Protein AF-0000000073196975 (afdb_homodimer)

Organism: Anisakis simplex (NCBI:txid6269)

Solvent-accessible surface area (backbone atoms only — not comparable to full-atom values): 43500 Å² total; per-residue (Å²): 131,80,66,83,72,74,74,55,47,66,49,42,42,70,57,38,48,50,53,36,45,74,65,70,37,53,51,63,57,66,35,77,23,70,48,46,67,46,37,28,50,37,41,58,69,67,43,86,56,43,31,31,42,34,58,42,48,89,51,58,53,39,58,78,13,33,28,81,75,57,47,76,27,36,49,42,80,32,64,43,42,67,49,44,21,55,57,42,59,55,39,50,79,30,27,42,27,26,90,61,42,55,94,76,29,40,54,16,57,35,34,36,38,28,49,59,75,66,64,69,43,40,20,27,38,31,41,31,64,35,78,93,73,72,32,46,26,38,43,33,24,54,64,29,73,60,62,63,68,56,42,48,73,67,40,50,84,56,52,45,77,45,80,38,48,82,84,76,41,80,42,69,65,55,33,47,51,53,33,53,75,46,61,47,54,72,71,36,26,56,49,47,32,53,44,50,48,49,49,49,50,48,35,60,76,58,46,41,47,30,41,34,27,57,23,28,27,32,30,78,86,50,49,62,29,45,74,35,33,46,38,29,26,42,52,88,45,44,88,82,34,51,71,64,61,68,62,59,60,71,78,64,50,56,66,63,39,50,54,27,47,76,64,65,29,51,48,43,88,50,86,30,30,29,27,43,44,16,39,29,67,68,55,29,52,52,51,45,49,49,25,40,72,66,71,32,44,43,23,33,49,24,24,50,38,55,68,48,44,52,66,48,51,31,50,47,52,51,60,59,49,62,52,68,82,49,44,32,17,31,40,36,44,36,64,51,54,72,52,44,32,38,58,50,40,50,26,51,54,47,33,40,58,76,66,64,62,85,48,43,32,32,36,32,66,42,54,56,54,36,67,55,17,50,51,52,43,68,69,39,95,58,62,52,42,80,33,86,45,68,68,58,38,34,49,48,36,38,52,47,22,51,49,43,51,51,22,58,76,65,75,41,88,77,83,85,74,75,86,124,129,78,68,84,74,74,75,57,46,64,48,42,40,70,59,37,47,50,54,37,46,73,64,73,38,53,51,63,56,65,38,78,22,69,48,44,67,46,36,29,50,38,42,58,70,67,44,86,58,43,32,32,42,32,59,40,48,91,53,58,53,39,60,77,13,34,28,81,75,56,46,76,27,36,50,42,80,32,64,41,43,66,48,44,20,54,56,41,58,53,40,49,79,30,26,43,27,25,89,62,41,57,95,75,29,40,55,17,58,35,35,36,40,28,48,58,76,65,65,69,44,38,20,27,40,32,40,31,63,34,77,93,72,71,32,46,28,38,42,33,23,52,66,28,74,60,61,62,68,58,41,48,71,69,41,51,85,54,52,45,77,45,78,39,48,85,86,76,41,80,42,70,67,58,32,47,52,52,33,54,75,48,63,48,54,72,71,36,24,56,49,46,31,54,44,51,48,48,50,50,51,48,35,59,76,59,46,40,47,31,40,35,28,58,23,27,27,31,30,77,88,50,49,61,30,45,72,34,34,45,39,30,26,43,54,89,43,44,87,81,34,50,72,64,61,67,62,59,62,70,80,63,49,55,67,63,38,50,52,27,46,77,61,65,27,50,47,43,87,50,83,30,31,30,27,44,44,15,40,29,67,68,55,28,51,52,51,44,50,49,26,40,72,65,71,32,43,44,22,34,48,25,23,50,38,56,68,47,43,53,67,46,51,33,50,47,51,50,58,60,47,63,52,68,82,49,42,32,17,31,40,36,44,37,64,51,54,72,52,43,32,37,59,49,41,50,27,51,54,47,34,38,58,76,66,63,59,85,50,44,32,30,36,31,66,41,56,55,53,35,68,56,16,48,50,54,44,67,69,39,96,56,62,52,42,79,33,87,46,69,70,57,38,33,50,48,36,37,52,47,21,52,50,42,53,51,22,58,74,64,75,40,88,76,82,86,74,76,86,124

Sequence (840 aa):
MTAPSVRTLMLHEHHGMSLLEKQQIRVPPFGVASDTDEVFEAAKKIGGKDYVVKAQILAGGRGKGYFDTGLQGGVQVVFTPDEAREKASLMLGSHLITKQTSTRGNLCEKVMVCKRLFTRREYYFSITLDRKFAGPVIVASSRGGVNIEEVAATDPNAIVTLPISITQGLTEENAIEVADKLGFQGDCKAQAIDIFRKLYELFVKSDATLLEINPMAEDVSGDVYCMDCKLLVDTNAAYRQQELFGLEDKSQEDELEMRAAAANLNYIRLEGDIGCLVNGAGLAMATMDIIKLHGGEPANFLDVGGGATVQQVTEAFRIITDDKHKVHAILVNIFGGIMRCDVIAQGIINAARELHLRIPIVVRLQGTKVDDAKALIAQSEMRILACDNLDEAARLVVKLSSIVELARAASVDVKFELSIMTAPSVRTLMLHEHHGMSLLEKQQIRVPPFGVASDTDEVFEAAKKIGGKDYVVKAQILAGGRGKGYFDTGLQGGVQVVFTPDEAREKASLMLGSHLITKQTSTRGNLCEKVMVCKRLFTRREYYFSITLDRKFAGPVIVASSRGGVNIEEVAATDPNAIVTLPISITQGLTEENAIEVADKLGFQGDCKAQAIDIFRKLYELFVKSDATLLEINPMAEDVSGDVYCMDCKLLVDTNAAYRQQELFGLEDKSQEDELEMRAAAANLNYIRLEGDIGCLVNGAGLAMATMDIIKLHGGEPANFLDVGGGATVQQVTEAFRIITDDKHKVHAILVNIFGGIMRCDVIAQGIINAARELHLRIPIVVRLQGTKVDDAKALIAQSEMRILACDNLDEAARLVVKLSSIVELARAASVDVKFELSI

Radius of gyration: 33.1 Å; Cα contacts (8 Å, |Δi|>4): 1791; chains: 2; bounding box: 79×80×71 Å

InterPro domains:
  IPR005809 Succinate--CoA ligase-like, beta subunit [MF_00558] (9-402)
  IPR005809 Succinate--CoA ligase-like, beta subunit [PIRSF001554] (10-401)
  IPR005809 Succinate--CoA ligase-like, beta subunit [TIGR01016] (10-401)
  IPR005811 ATP-citrate synthase/succinyl-CoA ligase, C-terminal domain [PF00549] (277-397)
  IPR013650 ATP-grasp fold, succinyl-CoA synthetase-type [PF08442] (11-217)
  IPR013815 ATP-grasp fold, subdomain 1 [G3DSA:3.30.1490.20] (29-125)
  IPR016102 Succinyl-CoA synthetase-like [G3DSA:3.40.50.261] (256-402)
  IPR016102 Succinyl-CoA synthetase-like [SSF52210] (254-400)
  IPR017866 Succinyl-CoA synthetase, beta subunit, conserved site [PS01217] (272-297)
  IPR034723 Succinate--CoA ligase [ADP-forming] subunit beta, mitochondrial [MF_03220] (6-420)

pLDDT: mean 92.83, std 10.89, range [24.56, 98.94]

Foldseek 3Di:
DPPPPQDWFKFWFVVQVVLCVVLVAFAFQKDKDQALVRQLVGDVVSDDFKKKKAFTARWPQQQQWAWPLGRGGRIDIDGHSVVSSVSVVRQAQIFIDGPGDDPRHAHGRMIMMGDDFAFPWWKKWKWAQDPVLNGIKIKMFSDFPDDVVVCCVPPVLRIDIGDADPVPGQDLVNLLVRLVSSPHDDPLSVSSSVSVRSQRVSCVVQQWRMWIQGIFGQGPVGHTHRHTIITIHNPVCCVVNVVSVVSRDCSNDDPLCVLCVVLVKHKDFDQFAEEEEEADQVVQVVLQVLLVVLPGHYGMRIHCHQAHALVSVLSSVCSRCVPVPRHQEYEYEYAHHDDALLRNLVSNLVSCVVVVPLHAYEYEYHYHCNVNSQVSQVPRPHRYHYDHDSNVSSNVRRVSSVVSVVCVVVVHRDDDDPPD/DPDDPPDWFKFWFVVQVVLCVVLVAFEFQKDKDQALVRQLVGDVVSDDFKKKKAFTARWPQQQQWAWPLGRGGRIDIDGHSVVSSVSVNSQAQIFIDGPGDPPRHAHGRMIMMGDDFAFPWWKKWKWAQDPVLNGIKIKMFSDFQDDVVVCCVPPVLRIDIGGADPVPGQDLVNLLVRLVSSPHDDPLSVSSSVSVRSQRVSCVVQQWRMWIQGIFGQGPVGHTHRHTIITIHNPVCCVVNVVSVVSRDCSNDDPLCVLCVVLVKHKDFDQFAEEEEEADQVVQVVLQVLLVVLPGHYGMRIHCYQAHALVSLLSSVCSRCVPVVRHQEYEYEYAHHDDALLRNLVSNLVSCVVVVPLHAYEYEYHYHCNVVSQVSQVPRPHRYHYDHDSNVSSNVRRVSSVVSVVCVVVVHRDDDDPPD

Secondary structure (DSSP, 8-state):
-------EEEPPHHHHHHHHHHTT-----EEEESSHHHHHHHHHHH-SS-EEEEEE-SSS-GGG-EETTS-B-SEEEESSHHHHHHHHHTTTTSEEE-TTS-TT-EE--EEEEEE---EEEEEEEEEEEETTTTEEEEEEES--SS-HHHHHHH-GGGEEEEE-BTTTBS-HHHHHHHHHHHT--HHHHHHHHHHHHHHHHHHHHTTEEEEEEEEEEEETTS-EEE---EEEEEGGGTTT-HHHHTT--GGGS-HHHHHHHHTT-EEEE-SSSEEEEESSHHHHHHHHHHHHHTT--BSEEEE--TT--HHHHHHHHHHHTSSTTT--EEEEEEES-SS-HHHHHHHHHHHHHHTT--S-EEEEEESTTHHHHHHHHHHSSSSEEE-SSHHHHHHHHHHHHHHHHHHHHTT---------/-------PEEPPHHHHHHHHHHTT-----EEEESSHHHHHHHHHHH-SS-EEEEEE-SSS-GGG-EETTS-B-SEEEESSHHHHHHHHHTTTTSEEE-TTS-TT-EE--EEEEEE---EEEEEEEEEEEETTTTEEEEEEES--SS-HHHHHHH-GGGEEEEE-BTTTBS-HHHHHHHHHHHT--HHHHHHHHHHHHHHHHHHHHTTEEEEEEEEEEEETTS-EEE---EEEE-GGGTTT-HHHHTT--GGGS-HHHHHHHHTT-EEEE-SSSEEEEESSHHHHHHHHHHHHHTT--BSEEEE--TT--HHHHHHHHHHHTSSTTT--EEEEEEES-SS-HHHHHHHHHHHHHHTT--S-EEEEEESTTHHHHHHHHHHSSSSEEE-SSHHHHHHHHHHHHHHHHHHHHTT---------

Nearest PDB structures (foldseek):
  6mgg-assembly2_D  TM=9.342E-01  e=2.168E-47  Francisella tularensis subsp. tularensis SCHU S4
  6mel-assembly1_B  TM=8.665E-01  e=1.922E-48  Campylobacter jejuni RM1221
  6pfn-assembly2_D  TM=9.197E-01  e=8.191E-41  Francisella tularensis subsp. tularensis SCHU S4
  6pfn-assembly1_B  TM=9.173E-01  e=3.294E-37  Francisella tularensis subsp. tularensis SCHU S4
  6no6-assembly1_B  TM=9.600E-01  e=2.278E-28  Blastocystis sp. ATCC 50177/Nand II

Structure (mmCIF, N/CA/C/O backbone):
data_AF-0000000073196975-model_v1
#
loop_
_entity.id
_entity.type
_entity.pdbx_description
1 polymer 'Succinate--CoA ligase'
#
loop_
_atom_site.group_PDB
_atom_site.id
_atom_site.type_symbol
_atom_site.label_atom_id
_atom_site.label_alt_id
_atom_site.label_comp_id
_atom_site.label_asym_id
_atom_site.label_entity_id
_atom_site.label_seq_id
_atom_site.pdbx_PDB_ins_code
_atom_site.Cartn_x
_atom_site.Cartn_y
_atom_site.Cartn_z
_atom_site.occupancy
_atom_site.B_iso_or_equiv
_atom_site.auth_seq_id
_atom_site.auth_comp_id
_atom_site.auth_asym_id
_atom_site.auth_atom_id
_atom_site.pdbx_PDB_model_num
ATOM 1 N N . MET A 1 1 ? -11.547 9.398 16.547 1 24.56 1 MET A N 1
ATOM 2 C CA . MET A 1 1 ? -11.992 10.789 16.531 1 24.56 1 MET A CA 1
ATOM 3 C C . MET A 1 1 ? -10.938 11.703 17.156 1 24.56 1 MET A C 1
ATOM 5 O O . MET A 1 1 ? -10.719 11.664 18.359 1 24.56 1 MET A O 1
ATOM 9 N N . THR A 1 2 ? -9.953 12.023 16.406 1 30.02 2 THR A N 1
ATOM 10 C CA . THR A 1 2 ? -8.82 12.805 16.891 1 30.02 2 THR A CA 1
ATOM 11 C C . THR A 1 2 ? -9.289 14.133 17.484 1 30.02 2 THR A C 1
ATOM 13 O O . THR A 1 2 ? -10.234 14.734 16.984 1 30.02 2 THR A O 1
ATOM 16 N N . ALA A 1 3 ? -9.133 14.383 18.766 1 34.97 3 ALA A N 1
ATOM 17 C CA . ALA A 1 3 ? -9.297 15.641 19.5 1 34.97 3 ALA A CA 1
ATOM 18 C C . ALA A 1 3 ? -9.141 16.844 18.562 1 34.97 3 ALA A C 1
ATOM 20 O O . ALA A 1 3 ? -8.445 16.75 17.547 1 34.97 3 ALA A O 1
ATOM 21 N N . PRO A 1 4 ? -10.117 17.75 18.797 1 37.16 4 PRO A N 1
ATOM 22 C CA . PRO A 1 4 ? -9.945 18.984 18.016 1 37.16 4 PRO A CA 1
ATOM 23 C C . PRO A 1 4 ? -8.484 19.391 17.875 1 37.16 4 PRO A C 1
ATOM 25 O O . PRO A 1 4 ? -7.734 19.391 18.859 1 37.16 4 PRO A O 1
ATOM 28 N N . SER A 1 5 ? -7.902 19.25 16.797 1 43.06 5 SER A N 1
ATOM 29 C CA . SER A 1 5 ? -6.516 19.531 16.438 1 43.06 5 SER A CA 1
ATOM 30 C C . SER A 1 5 ? -6.094 20.906 16.906 1 43.06 5 SER A C 1
ATOM 32 O O . SER A 1 5 ? -6.676 21.922 16.5 1 43.06 5 SER A O 1
ATOM 34 N N . VAL A 1 6 ? -5.871 21.125 18.297 1 49.97 6 VAL A N 1
ATOM 35 C CA . VAL A 1 6 ? -5.125 22.344 18.609 1 49.97 6 VAL A CA 1
ATOM 36 C C . VAL A 1 6 ? -4.254 22.734 17.406 1 49.97 6 VAL A C 1
ATOM 38 O O . VAL A 1 6 ? -3.551 21.891 16.859 1 49.97 6 VAL A O 1
ATOM 41 N N . ARG A 1 7 ? -4.629 24.031 16.891 1 62 7 ARG A N 1
ATOM 42 C CA . ARG A 1 7 ? -3.98 24.578 15.703 1 62 7 ARG A CA 1
ATOM 43 C C . ARG A 1 7 ? -2.465 24.609 15.867 1 62 7 ARG A C 1
ATOM 45 O O . ARG A 1 7 ? -1.954 25.109 16.875 1 62 7 ARG A O 1
ATOM 52 N N . THR A 1 8 ? -1.717 23.641 15.492 1 79.94 8 THR A N 1
ATOM 53 C CA . THR A 1 8 ? -0.259 23.625 15.445 1 79.94 8 THR A CA 1
ATOM 54 C C . THR A 1 8 ? 0.242 24.219 14.133 1 79.94 8 THR A C 1
ATOM 56 O O . THR A 1 8 ? -0.477 24.219 13.133 1 79.94 8 THR A O 1
ATOM 59 N N . LEU A 1 9 ? 1.333 25.031 14.344 1 93.38 9 LEU A N 1
ATOM 60 C CA . LEU A 1 9 ? 2.014 25.469 13.133 1 93.38 9 LEU A CA 1
ATOM 61 C C . LEU A 1 9 ? 2.83 24.328 12.531 1 93.38 9 LEU A C 1
ATOM 63 O O . LEU A 1 9 ? 3.74 23.797 13.18 1 93.38 9 LEU A O 1
ATOM 67 N N . MET A 1 10 ? 2.486 23.938 11.398 1 95.56 10 MET A N 1
ATOM 68 C CA . MET A 1 10 ? 3.281 22.969 10.648 1 95.56 10 MET A CA 1
ATOM 69 C C . MET A 1 10 ? 4.16 23.656 9.617 1 95.56 10 MET A C 1
ATOM 71 O O . MET A 1 10 ? 3.68 24.5 8.852 1 95.56 10 MET A O 1
ATOM 75 N N . LEU A 1 11 ? 5.414 23.328 9.633 1 97.81 11 LEU A N 1
ATOM 76 C CA . LEU A 1 11 ? 6.328 23.891 8.648 1 97.81 11 LEU A CA 1
ATOM 77 C C . LEU A 1 11 ? 6.477 22.969 7.449 1 97.81 11 LEU A C 1
ATOM 79 O O . LEU A 1 11 ? 6.371 21.75 7.59 1 97.81 11 LEU A O 1
ATOM 83 N N . HIS A 1 12 ? 6.711 23.578 6.293 1 98.44 12 HIS A N 1
ATOM 84 C CA . HIS A 1 12 ? 7.102 22.766 5.141 1 98.44 12 HIS A CA 1
ATOM 85 C C . HIS A 1 12 ? 8.398 22.016 5.41 1 98.44 12 HIS A C 1
ATOM 87 O O . HIS A 1 12 ? 9.25 22.484 6.164 1 98.44 12 HIS A O 1
ATOM 93 N N . GLU A 1 13 ? 8.531 20.922 4.707 1 98.56 13 GLU A N 1
ATOM 94 C CA . GLU A 1 13 ? 9.742 20.109 4.844 1 98.56 13 GLU A CA 1
ATOM 95 C C . GLU A 1 13 ? 11 20.938 4.605 1 98.56 13 GLU A C 1
ATOM 97 O O . GLU A 1 13 ? 11.977 20.812 5.344 1 98.56 13 GLU A O 1
ATOM 102 N N . HIS A 1 14 ? 10.961 21.828 3.596 1 98.69 14 HIS A N 1
ATOM 103 C CA . HIS A 1 14 ? 12.172 22.547 3.234 1 98.69 14 HIS A CA 1
ATOM 104 C C . HIS A 1 14 ? 12.578 23.531 4.332 1 98.69 14 HIS A C 1
ATOM 106 O O . HIS A 1 14 ? 13.766 23.781 4.531 1 98.69 14 HIS A O 1
ATOM 112 N N . HIS A 1 15 ? 11.594 24.047 5.059 1 98.62 15 HIS A N 1
ATOM 113 C CA . HIS A 1 15 ? 11.938 24.875 6.203 1 98.62 15 HIS A CA 1
ATOM 114 C C . HIS A 1 15 ? 12.562 24.047 7.324 1 98.62 15 HIS A C 1
ATOM 116 O O . HIS A 1 15 ? 13.531 24.484 7.945 1 98.62 15 HIS A O 1
ATOM 122 N N . GLY A 1 16 ? 11.945 22.891 7.543 1 98.69 16 GLY A N 1
ATOM 123 C CA . GLY A 1 16 ? 12.547 21.984 8.5 1 98.69 16 GLY A CA 1
ATOM 124 C C . GLY A 1 16 ? 13.977 21.625 8.156 1 98.69 16 GLY A C 1
ATOM 125 O O . GLY A 1 16 ? 14.859 21.656 9.016 1 98.69 16 GLY A O 1
ATOM 126 N N . MET A 1 17 ? 14.227 21.344 6.926 1 98.75 17 MET A N 1
ATOM 127 C CA . MET A 1 17 ? 15.555 20.984 6.449 1 98.75 17 MET A CA 1
ATOM 128 C C . MET A 1 17 ? 16.531 22.141 6.637 1 98.75 17 MET A C 1
ATOM 130 O O . MET A 1 17 ? 17.688 21.922 7.008 1 98.75 17 MET A O 1
ATOM 134 N N . SER A 1 18 ? 16.078 23.312 6.363 1 98.62 18 SER A N 1
ATOM 135 C CA . SER A 1 18 ? 16.922 24.484 6.559 1 98.62 18 SER A CA 1
ATOM 136 C C . SER A 1 18 ? 17.297 24.672 8.023 1 98.62 18 SER A C 1
ATOM 138 O O . SER A 1 18 ? 18.422 25.031 8.344 1 98.62 18 SER A O 1
ATOM 140 N N . LEU A 1 19 ? 16.328 24.453 8.875 1 98.75 19 LEU A N 1
ATOM 141 C CA . LEU A 1 19 ? 16.578 24.562 10.312 1 98.75 19 LEU A CA 1
ATOM 142 C C . LEU A 1 19 ? 17.609 23.516 10.75 1 98.75 19 LEU A C 1
ATOM 144 O O . LEU A 1 19 ? 18.484 23.797 11.57 1 98.75 19 LEU A O 1
ATOM 148 N N . LEU A 1 20 ? 17.531 22.297 10.172 1 98.88 20 LEU A N 1
ATOM 149 C CA . LEU A 1 20 ? 18.516 21.266 10.469 1 98.88 20 LEU A CA 1
ATOM 150 C C . LEU A 1 20 ? 19.906 21.703 10.031 1 98.88 20 LEU A C 1
ATOM 152 O O . LEU A 1 20 ? 20.875 21.562 10.789 1 98.88 20 LEU A O 1
ATOM 156 N N . GLU A 1 21 ? 19.969 22.234 8.883 1 98.5 21 GLU A N 1
ATOM 157 C CA . GLU A 1 21 ? 21.25 22.719 8.359 1 98.5 21 GLU A CA 1
ATOM 158 C C . GLU A 1 21 ? 21.859 23.781 9.273 1 98.5 21 GLU A C 1
ATOM 160 O O . GLU A 1 21 ? 23.062 23.766 9.547 1 98.5 21 GLU A O 1
ATOM 165 N N . LYS A 1 22 ? 21.047 24.641 9.664 1 98 22 LYS A N 1
ATOM 166 C CA . LYS A 1 22 ? 21.5 25.703 10.539 1 98 22 LYS A CA 1
ATOM 167 C C . LYS A 1 22 ? 22.047 25.156 11.852 1 98 22 LYS A C 1
ATOM 169 O O . LYS A 1 22 ? 22.922 25.75 12.477 1 98 22 LYS A O 1
ATOM 174 N N . GLN A 1 23 ? 21.516 24.062 12.266 1 98 23 GLN A N 1
ATOM 175 C CA . GLN A 1 23 ? 21.969 23.406 13.492 1 98 23 GLN A CA 1
ATOM 176 C C . GLN A 1 23 ? 23.156 22.469 13.211 1 98 23 GLN A C 1
ATOM 178 O O . GLN A 1 23 ? 23.516 21.656 14.062 1 98 23 GLN A O 1
ATOM 183 N N . GLN A 1 24 ? 23.656 22.469 12.016 1 98.19 24 GLN A N 1
ATOM 184 C CA . GLN A 1 24 ? 24.812 21.672 11.594 1 98.19 24 GLN A CA 1
ATOM 185 C C . GLN A 1 24 ? 24.484 20.188 11.602 1 98.19 24 GLN A C 1
ATOM 187 O O . GLN A 1 24 ? 25.328 19.359 11.977 1 98.19 24 GLN A O 1
ATOM 192 N N . ILE A 1 25 ? 23.281 19.906 11.383 1 98.75 25 ILE A N 1
ATOM 193 C CA . ILE A 1 25 ? 22.859 18.531 11.148 1 98.75 25 ILE A CA 1
ATOM 194 C C . ILE A 1 25 ? 22.938 18.219 9.656 1 98.75 25 ILE A C 1
ATOM 196 O O . ILE A 1 25 ? 22.469 19 8.828 1 98.75 25 ILE A O 1
ATOM 200 N N . ARG A 1 26 ? 23.5 17.109 9.297 1 98.19 26 ARG A N 1
ATOM 201 C CA . ARG A 1 26 ? 23.734 16.75 7.898 1 98.19 26 ARG A CA 1
ATOM 202 C C . ARG A 1 26 ? 22.422 16.438 7.188 1 98.19 26 ARG A C 1
ATOM 204 O O . ARG A 1 26 ? 21.656 15.594 7.645 1 98.19 26 ARG A O 1
ATOM 211 N N . VAL A 1 27 ? 22.125 17.078 6.145 1 98.75 27 VAL A N 1
ATOM 212 C CA . VAL A 1 27 ? 21.016 16.844 5.242 1 98.75 27 VAL A CA 1
ATOM 213 C C . VAL A 1 27 ? 21.516 16.766 3.803 1 98.75 27 VAL A C 1
ATOM 215 O O . VAL A 1 27 ? 22.609 17.266 3.492 1 98.75 27 VAL A O 1
ATOM 218 N N . PRO A 1 28 ? 20.844 16.078 2.93 1 98.31 28 PRO A N 1
ATOM 219 C CA . PRO A 1 28 ? 21.281 16.141 1.528 1 98.31 28 PRO A CA 1
ATOM 220 C C . PRO A 1 28 ? 21.281 17.578 0.979 1 98.31 28 PRO A C 1
ATOM 222 O O . PRO A 1 28 ? 20.406 18.375 1.324 1 98.31 28 PRO A O 1
ATOM 225 N N . PRO A 1 29 ? 22.281 17.891 0.156 1 98.44 29 PRO A N 1
ATOM 226 C CA . PRO A 1 29 ? 22.203 19.188 -0.521 1 98.44 29 PRO A CA 1
ATOM 227 C C . PRO A 1 29 ? 20.859 19.391 -1.222 1 98.44 29 PRO A C 1
ATOM 229 O O . PRO A 1 29 ? 20.344 18.469 -1.861 1 98.44 29 PRO A O 1
ATOM 232 N N . PHE A 1 30 ? 20.266 20.594 -1.063 1 98.75 30 PHE A N 1
ATOM 233 C CA . PHE A 1 30 ? 18.969 20.797 -1.664 1 98.75 30 PHE A CA 1
ATOM 234 C C . PHE A 1 30 ? 18.766 22.25 -2.057 1 98.75 30 PHE A C 1
ATOM 236 O O . PHE A 1 30 ? 19.578 23.109 -1.69 1 98.75 30 PHE A O 1
ATOM 243 N N . GLY A 1 31 ? 17.812 22.469 -2.854 1 98.75 31 GLY A N 1
ATOM 244 C CA . GLY A 1 31 ? 17.312 23.781 -3.238 1 98.75 31 GLY A CA 1
ATOM 245 C C . GLY A 1 31 ? 15.805 23.844 -3.371 1 98.75 31 GLY A C 1
ATOM 246 O O . GLY A 1 31 ? 15.172 22.828 -3.699 1 98.75 31 GLY A O 1
ATOM 247 N N . VAL A 1 32 ? 15.258 25.031 -3.131 1 98.75 32 VAL A N 1
ATOM 248 C CA . VAL A 1 32 ? 13.82 25.219 -3.232 1 98.75 32 VAL A CA 1
ATOM 249 C C . VAL A 1 32 ? 13.5 26.078 -4.457 1 98.75 32 VAL A C 1
ATOM 251 O O . VAL A 1 32 ? 14.227 27.031 -4.762 1 98.75 32 VAL A O 1
ATOM 254 N N . ALA A 1 33 ? 12.469 25.703 -5.141 1 98.88 33 ALA A N 1
ATOM 255 C CA . ALA A 1 33 ? 12.141 26.375 -6.387 1 98.88 33 ALA A CA 1
ATOM 256 C C . ALA A 1 33 ? 10.633 26.625 -6.492 1 98.88 33 ALA A C 1
ATOM 258 O O . ALA A 1 33 ? 9.836 25.812 -6.039 1 98.88 33 ALA A O 1
ATOM 259 N N . SER A 1 34 ? 10.281 27.75 -7.133 1 98.5 34 SER A N 1
ATOM 260 C CA . SER A 1 34 ? 8.883 28.109 -7.328 1 98.5 34 SER A CA 1
ATOM 261 C C . SER A 1 34 ? 8.508 28.094 -8.805 1 98.5 34 SER A C 1
ATOM 263 O O . SER A 1 34 ? 7.352 28.344 -9.164 1 98.5 34 SER A O 1
ATOM 265 N N . ASP A 1 35 ? 9.484 27.859 -9.641 1 98.38 35 ASP A N 1
ATOM 266 C CA . ASP A 1 35 ? 9.234 27.688 -11.062 1 98.38 35 ASP A CA 1
ATOM 267 C C . ASP A 1 35 ? 10.219 26.688 -11.672 1 98.38 35 ASP A C 1
ATOM 269 O O . ASP A 1 35 ? 11.188 26.297 -11.023 1 98.38 35 ASP A O 1
ATOM 273 N N . THR A 1 36 ? 9.992 26.359 -12.914 1 98.19 36 THR A N 1
ATOM 274 C CA . THR A 1 36 ? 10.703 25.234 -13.531 1 98.19 36 THR A CA 1
ATOM 275 C C . THR A 1 36 ? 12.148 25.625 -13.836 1 98.19 36 THR A C 1
ATOM 277 O O . THR A 1 36 ? 13.047 24.797 -13.789 1 98.19 36 THR A O 1
ATOM 280 N N . ASP A 1 37 ? 12.383 26.875 -14.133 1 98.44 37 ASP A N 1
ATOM 281 C CA . ASP A 1 37 ? 13.75 27.328 -14.383 1 98.44 37 ASP A CA 1
ATOM 282 C C . ASP A 1 37 ? 14.594 27.25 -13.109 1 98.44 37 ASP A C 1
ATOM 284 O O . ASP A 1 37 ? 15.75 26.828 -13.148 1 98.44 37 ASP A O 1
ATOM 288 N N . GLU A 1 38 ? 13.977 27.656 -12.047 1 98.75 38 GLU A N 1
ATOM 289 C CA . GLU A 1 38 ? 14.656 27.562 -10.758 1 98.75 38 GLU A CA 1
ATOM 290 C C . GLU A 1 38 ? 14.969 26.109 -10.406 1 98.75 38 GLU A C 1
ATOM 292 O O . GLU A 1 38 ? 16 25.828 -9.789 1 98.75 38 GLU A O 1
ATOM 297 N N . VAL A 1 39 ? 14.117 25.219 -10.773 1 98.81 39 VAL A N 1
ATOM 298 C CA . VAL A 1 39 ? 14.328 23.797 -10.516 1 98.81 39 VAL A CA 1
ATOM 299 C C . VAL A 1 39 ? 15.578 23.312 -11.258 1 98.81 39 VAL A C 1
ATOM 301 O O . VAL A 1 39 ? 16.438 22.656 -10.672 1 98.81 39 VAL A O 1
ATOM 304 N N . PHE A 1 40 ? 15.594 23.672 -12.531 1 98.56 40 PHE A N 1
ATOM 305 C CA . PHE A 1 40 ? 16.734 23.312 -13.359 1 98.56 40 PHE A CA 1
ATOM 306 C C . PHE A 1 40 ? 18.031 23.859 -12.773 1 98.56 40 PHE A C 1
ATOM 308 O O . PHE A 1 40 ? 19.016 23.125 -12.641 1 98.56 40 PHE A O 1
ATOM 315 N N . GLU A 1 41 ? 18.031 25.078 -12.359 1 98.56 41 GLU A N 1
ATOM 316 C CA . GLU A 1 41 ? 19.219 25.734 -11.805 1 98.56 41 GLU A CA 1
ATOM 317 C C . GLU A 1 41 ? 19.625 25.109 -10.469 1 98.56 41 GLU A C 1
ATOM 319 O O . GLU A 1 41 ? 20.812 24.938 -10.188 1 98.56 41 GLU A O 1
ATOM 324 N N . ALA A 1 42 ? 18.656 24.828 -9.633 1 98.56 42 ALA A N 1
ATOM 325 C CA . ALA A 1 42 ? 18.938 24.188 -8.352 1 98.56 42 ALA A CA 1
ATOM 326 C C . ALA A 1 42 ? 19.609 22.828 -8.555 1 98.56 42 ALA A C 1
ATOM 328 O O . ALA A 1 42 ? 20.594 22.5 -7.875 1 98.56 42 ALA A O 1
ATOM 329 N N . ALA A 1 43 ? 19.094 22.062 -9.484 1 98.62 43 ALA A N 1
ATOM 330 C CA . ALA A 1 43 ? 19.672 20.75 -9.773 1 98.62 43 ALA A CA 1
ATOM 331 C C . ALA A 1 43 ? 21.109 20.891 -10.258 1 98.62 43 ALA A C 1
ATOM 333 O O . ALA A 1 43 ? 22 20.156 -9.797 1 98.62 43 ALA A O 1
ATOM 334 N N . LYS A 1 44 ? 21.328 21.844 -11.102 1 98.31 44 LYS A N 1
ATOM 335 C CA . LYS A 1 44 ? 22.672 22.078 -11.625 1 98.31 44 LYS A CA 1
ATOM 336 C C . LYS A 1 44 ? 23.641 22.469 -10.5 1 98.31 44 LYS A C 1
ATOM 338 O O . LYS A 1 44 ? 24.781 22.016 -10.469 1 98.31 44 LYS A O 1
ATOM 343 N N . LYS A 1 45 ? 23.172 23.281 -9.664 1 98.38 45 LYS A N 1
ATOM 344 C CA . LYS A 1 45 ? 24 23.766 -8.562 1 98.38 45 LYS A CA 1
ATOM 345 C C . LYS A 1 45 ? 24.344 22.625 -7.605 1 98.38 45 LYS A C 1
ATOM 347 O O . LYS A 1 45 ? 25.469 22.578 -7.09 1 98.38 45 LYS A O 1
ATOM 352 N N . ILE A 1 46 ? 23.391 21.781 -7.309 1 98.12 46 ILE A N 1
ATOM 353 C CA . ILE A 1 46 ? 23.609 20.625 -6.441 1 98.12 46 ILE A CA 1
ATOM 354 C C . ILE A 1 46 ? 24.688 19.719 -7.047 1 98.12 46 ILE A C 1
ATOM 356 O O . ILE A 1 46 ? 25.531 19.188 -6.328 1 98.12 46 ILE A O 1
ATOM 360 N N . GLY A 1 47 ? 24.672 19.641 -8.336 1 96.69 47 GLY A N 1
ATOM 361 C CA . GLY A 1 47 ? 25.641 18.781 -9.016 1 96.69 47 GLY A CA 1
ATOM 362 C C . GLY A 1 47 ? 25.297 17.312 -8.922 1 96.69 47 GLY A C 1
ATOM 363 O O . GLY A 1 47 ? 24.344 16.922 -8.25 1 96.69 47 GLY A O 1
ATOM 364 N N . GLY A 1 48 ? 26.047 16.484 -9.695 1 92.06 48 GLY A N 1
ATOM 365 C CA . GLY A 1 48 ? 25.781 15.055 -9.742 1 92.06 48 GLY A CA 1
ATOM 366 C C . GLY A 1 48 ? 24.812 14.664 -10.836 1 92.06 48 GLY A C 1
ATOM 367 O O . GLY A 1 48 ? 24.578 15.438 -11.773 1 92.06 48 GLY A O 1
ATOM 368 N N . LYS A 1 49 ? 24.312 13.359 -10.695 1 88.62 49 LYS A N 1
ATOM 369 C CA . LYS A 1 49 ? 23.531 12.844 -11.812 1 88.62 49 LYS A CA 1
ATOM 370 C C . LYS A 1 49 ? 22.109 12.492 -11.367 1 88.62 49 LYS A C 1
ATOM 372 O O . LYS A 1 49 ? 21.219 12.359 -12.203 1 88.62 49 LYS A O 1
ATOM 377 N N . ASP A 1 50 ? 21.906 12.328 -10.094 1 95.38 50 ASP A N 1
ATOM 378 C CA . ASP A 1 50 ? 20.609 11.852 -9.609 1 95.38 50 ASP A CA 1
ATOM 379 C C . ASP A 1 50 ? 20.031 12.797 -8.57 1 95.38 50 ASP A C 1
ATOM 381 O O . ASP A 1 50 ? 20.75 13.281 -7.695 1 95.38 50 ASP A O 1
ATOM 385 N N . TYR A 1 51 ? 18.719 13.062 -8.711 1 98.25 51 TYR A N 1
ATOM 386 C CA . TYR A 1 51 ? 18.047 14.023 -7.84 1 98.25 51 TYR A CA 1
ATOM 387 C C . TYR A 1 51 ? 16.703 13.492 -7.375 1 98.25 51 TYR A C 1
ATOM 389 O O . TYR A 1 51 ? 16.188 12.516 -7.922 1 98.25 51 TYR A O 1
ATOM 397 N N . VAL A 1 52 ? 16.156 14.07 -6.348 1 98.56 52 VAL A N 1
ATOM 398 C CA . VAL A 1 52 ? 14.789 13.852 -5.891 1 98.56 52 VAL A CA 1
ATOM 399 C C . VAL A 1 52 ? 14.031 15.172 -5.895 1 98.56 52 VAL A C 1
ATOM 401 O O . VAL A 1 52 ? 14.5 16.172 -5.34 1 98.56 52 VAL A O 1
ATOM 404 N N . VAL A 1 53 ? 12.953 15.211 -6.586 1 98.81 53 VAL A N 1
ATOM 405 C CA . VAL A 1 53 ? 12.062 16.359 -6.562 1 98.81 53 VAL A CA 1
ATOM 406 C C . VAL A 1 53 ? 10.891 16.094 -5.621 1 98.81 53 VAL A C 1
ATOM 408 O O . VAL A 1 53 ? 10.148 15.125 -5.809 1 98.81 53 VAL A O 1
ATOM 411 N N . LYS A 1 54 ? 10.727 16.922 -4.609 1 98.69 54 LYS A N 1
ATOM 412 C CA . LYS A 1 54 ? 9.703 16.719 -3.588 1 98.69 54 LYS A CA 1
ATOM 413 C C . LYS A 1 54 ? 8.719 17.875 -3.557 1 98.69 54 LYS A C 1
ATOM 415 O O . LYS A 1 54 ? 9.102 19.031 -3.312 1 98.69 54 LYS A O 1
ATOM 420 N N . ALA A 1 55 ? 7.48 17.547 -3.719 1 98.88 55 ALA A N 1
ATOM 421 C CA . ALA A 1 55 ? 6.43 18.562 -3.598 1 98.88 55 ALA A CA 1
ATOM 422 C C . ALA A 1 55 ? 6.348 19.094 -2.17 1 98.88 55 ALA A C 1
ATOM 424 O O . ALA A 1 55 ? 6.441 18.328 -1.207 1 98.88 55 ALA A O 1
ATOM 425 N N . GLN A 1 56 ? 6.18 20.391 -2.096 1 98.69 56 GLN A N 1
ATOM 426 C CA . GLN A 1 56 ? 6.043 21 -0.784 1 98.69 56 GLN A CA 1
ATOM 427 C C . GLN A 1 56 ? 4.582 21.344 -0.484 1 98.69 56 GLN A C 1
ATOM 429 O O . GLN A 1 56 ? 4.062 22.359 -0.959 1 98.69 56 GLN A O 1
ATOM 434 N N . ILE A 1 57 ? 3.996 20.484 0.276 1 98.12 57 ILE A N 1
ATOM 435 C CA . ILE A 1 57 ? 2.666 20.734 0.827 1 98.12 57 ILE A CA 1
ATOM 436 C C . ILE A 1 57 ? 2.646 20.359 2.309 1 98.12 57 ILE A C 1
ATOM 438 O O . ILE A 1 57 ? 3.537 19.656 2.793 1 98.12 57 ILE A O 1
ATOM 442 N N . LEU A 1 58 ? 1.67 20.875 2.957 1 96.69 58 LEU A N 1
ATOM 443 C CA . LEU A 1 58 ? 1.574 20.609 4.387 1 96.69 58 LEU A CA 1
ATOM 444 C C . LEU A 1 58 ? 0.662 19.406 4.648 1 96.69 58 LEU A C 1
ATOM 446 O O . LEU A 1 58 ? -0.348 19.531 5.344 1 96.69 58 LEU A O 1
ATOM 450 N N . ALA A 1 59 ? 0.969 18.328 4.117 1 94.88 59 ALA A N 1
ATOM 451 C CA . ALA A 1 59 ? 0.318 17.047 4.312 1 94.88 59 ALA A CA 1
ATOM 452 C C . ALA A 1 59 ? 1.292 15.891 4.062 1 94.88 59 ALA A C 1
ATOM 454 O O . ALA A 1 59 ? 2.223 16.016 3.266 1 94.88 59 ALA A O 1
ATOM 455 N N . GLY A 1 60 ? 1.062 14.797 4.77 1 94.44 60 GLY A N 1
ATOM 456 C CA . GLY A 1 60 ? 1.868 13.602 4.559 1 94.44 60 GLY A CA 1
ATOM 457 C C . GLY A 1 60 ? 1.394 12.758 3.393 1 94.44 60 GLY A C 1
ATOM 458 O O . GLY A 1 60 ? 0.478 13.148 2.666 1 94.44 60 GLY A O 1
ATOM 459 N N . GLY A 1 61 ? 2.127 11.727 3.18 1 95.25 61 GLY A N 1
ATOM 460 C CA . GLY A 1 61 ? 1.745 10.773 2.152 1 95.25 61 GLY A CA 1
ATOM 461 C C . GLY A 1 61 ? 2.033 11.258 0.745 1 95.25 61 GLY A C 1
ATOM 462 O O . GLY A 1 61 ? 1.413 10.805 -0.217 1 95.25 61 GLY A O 1
ATOM 463 N N . ARG A 1 62 ? 2.912 12.188 0.578 1 97.94 62 ARG A N 1
ATOM 464 C CA . ARG A 1 62 ? 3.16 12.836 -0.705 1 97.94 62 ARG A CA 1
ATOM 465 C C . ARG A 1 62 ? 3.623 11.828 -1.749 1 97.94 62 ARG A C 1
ATOM 467 O O . ARG A 1 62 ? 3.209 11.891 -2.908 1 97.94 62 ARG A O 1
ATOM 474 N N . GLY A 1 63 ? 4.402 10.898 -1.372 1 96.44 63 GLY A N 1
ATOM 475 C CA . GLY A 1 63 ? 4.938 9.93 -2.312 1 96.44 63 GLY A CA 1
ATOM 476 C C . GLY A 1 63 ? 3.867 9.047 -2.934 1 96.44 63 GLY A C 1
ATOM 477 O O . GLY A 1 63 ? 4.012 8.594 -4.07 1 96.44 63 GLY A O 1
ATOM 478 N N . LYS A 1 64 ? 2.818 8.859 -2.262 1 93.88 64 LYS A N 1
ATOM 479 C CA . LYS A 1 64 ? 1.756 7.965 -2.715 1 93.88 64 LYS A CA 1
ATOM 480 C C . LYS A 1 64 ? 0.563 8.758 -3.246 1 93.88 64 LYS A C 1
ATOM 482 O O . LYS A 1 64 ? -0.474 8.18 -3.578 1 93.88 64 LYS A O 1
ATOM 487 N N . GLY A 1 65 ? 0.715 9.977 -3.262 1 96.88 65 GLY A N 1
ATOM 488 C CA . GLY A 1 65 ? -0.349 10.82 -3.781 1 96.88 65 GLY A CA 1
ATOM 489 C C . GLY A 1 65 ? -0.305 10.977 -5.289 1 96.88 65 GLY A C 1
ATOM 490 O O . GLY A 1 65 ? 0.492 10.32 -5.965 1 96.88 65 GLY A O 1
ATOM 491 N N . TYR A 1 66 ? -1.227 11.812 -5.766 1 97.38 66 TYR A N 1
ATOM 492 C CA . TYR A 1 66 ? -1.252 12.117 -7.191 1 97.38 66 TYR A CA 1
ATOM 493 C C . TYR A 1 66 ? -1.697 13.555 -7.434 1 97.38 66 TYR A C 1
ATOM 495 O O . TYR A 1 66 ? -2.461 14.117 -6.645 1 97.38 66 TYR A O 1
ATOM 503 N N . PHE A 1 67 ? -1.229 14.086 -8.453 1 97.94 67 PHE A N 1
ATOM 504 C CA . PHE A 1 67 ? -1.586 15.453 -8.82 1 97.94 67 PHE A CA 1
ATOM 505 C C . PHE A 1 67 ? -2.809 15.461 -9.734 1 97.94 67 PHE A C 1
ATOM 507 O O . PHE A 1 67 ? -3.076 14.484 -10.43 1 97.94 67 PHE A O 1
ATOM 514 N N . ASP A 1 68 ? -3.482 16.547 -9.734 1 96.5 68 ASP A N 1
ATOM 515 C CA . ASP A 1 68 ? -4.633 16.703 -10.625 1 96.5 68 ASP A CA 1
ATOM 516 C C . ASP A 1 68 ? -4.195 16.781 -12.086 1 96.5 68 ASP A C 1
ATOM 518 O O . ASP A 1 68 ? -5.027 16.734 -12.992 1 96.5 68 ASP A O 1
ATOM 522 N N . THR A 1 69 ? -2.896 16.844 -12.398 1 95.19 69 THR A N 1
ATOM 523 C CA . THR A 1 69 ? -2.346 16.766 -13.75 1 95.19 69 THR A CA 1
ATOM 524 C C . THR A 1 69 ? -2.232 15.32 -14.219 1 95.19 69 THR A C 1
ATOM 526 O O . THR A 1 69 ? -2 15.062 -15.398 1 95.19 69 THR A O 1
ATOM 529 N N . GLY A 1 70 ? -2.291 14.422 -13.266 1 93.69 70 GLY A N 1
ATOM 530 C CA . GLY A 1 70 ? -2.145 13.016 -13.586 1 93.69 70 GLY A CA 1
ATOM 531 C C . GLY A 1 70 ? -0.822 12.43 -13.125 1 93.69 70 GLY A C 1
ATOM 532 O O . GLY A 1 70 ? -0.645 11.211 -13.117 1 93.69 70 GLY A O 1
ATOM 533 N N . LEU A 1 71 ? 0.111 13.273 -12.688 1 95.69 71 LEU A N 1
ATOM 534 C CA . LEU A 1 71 ? 1.391 12.789 -12.18 1 95.69 71 LEU A CA 1
ATOM 535 C C . LEU A 1 71 ? 1.198 11.977 -10.906 1 95.69 71 LEU A C 1
ATOM 537 O O . LEU A 1 71 ? 0.593 12.461 -9.945 1 95.69 71 LEU A O 1
ATOM 541 N N . GLN A 1 72 ? 1.747 10.766 -10.938 1 94.56 72 GLN A N 1
ATOM 542 C CA . GLN A 1 72 ? 1.676 9.922 -9.75 1 94.56 72 GLN A CA 1
ATOM 543 C C . GLN A 1 72 ? 2.842 10.203 -8.805 1 94.56 72 GLN A C 1
ATOM 545 O O . GLN A 1 72 ? 4.004 10.125 -9.203 1 94.56 72 GLN A O 1
ATOM 550 N N . GLY A 1 73 ? 2.482 10.562 -7.562 1 96.38 73 GLY A N 1
ATOM 551 C CA . GLY A 1 73 ? 3.504 10.742 -6.543 1 96.38 73 GLY A CA 1
ATOM 552 C C . GLY A 1 73 ? 4.02 12.172 -6.461 1 96.38 73 GLY A C 1
ATOM 553 O O . GLY A 1 73 ? 4.316 12.789 -7.488 1 96.38 73 GLY A O 1
ATOM 554 N N . GLY A 1 74 ? 4.133 12.648 -5.301 1 98.44 74 GLY A N 1
ATOM 555 C CA . GLY A 1 74 ? 4.68 13.969 -5.051 1 98.44 74 GLY A CA 1
ATOM 556 C C . GLY A 1 74 ? 6.168 13.953 -4.758 1 98.44 74 GLY A C 1
ATOM 557 O O . GLY A 1 74 ? 6.742 14.977 -4.371 1 98.44 74 GLY A O 1
ATOM 558 N N . VAL A 1 75 ? 6.816 12.797 -4.84 1 98.31 75 VAL A N 1
ATOM 559 C CA . VAL A 1 75 ? 8.258 12.586 -4.73 1 98.31 75 VAL A CA 1
ATOM 560 C C . VAL A 1 75 ? 8.766 11.828 -5.957 1 98.31 75 VAL A C 1
ATOM 562 O O . VAL A 1 75 ? 8.336 10.695 -6.211 1 98.31 75 VAL A O 1
ATOM 565 N N . GLN A 1 76 ? 9.664 12.492 -6.695 1 97.38 76 GLN A N 1
ATOM 566 C CA . GLN A 1 76 ? 10.125 11.93 -7.961 1 97.38 76 GLN A CA 1
ATOM 567 C C . GLN A 1 76 ? 11.641 11.773 -7.973 1 97.38 76 GLN A C 1
ATOM 569 O O . GLN A 1 76 ? 12.375 12.734 -7.699 1 97.38 76 GLN A O 1
ATOM 574 N N . VAL A 1 77 ? 12.094 10.594 -8.25 1 96.44 77 VAL A N 1
ATOM 575 C CA . VAL A 1 77 ? 13.508 10.391 -8.555 1 96.44 77 VAL A CA 1
ATOM 576 C C . VAL A 1 77 ? 13.773 10.719 -10.016 1 96.44 77 VAL A C 1
ATOM 578 O O . VAL A 1 77 ? 13.07 10.227 -10.906 1 96.44 77 VAL A O 1
ATOM 581 N N . VAL A 1 78 ? 14.711 11.555 -10.25 1 96.75 78 VAL A N 1
ATOM 582 C CA . VAL A 1 78 ? 15.023 11.977 -11.609 1 96.75 78 VAL A CA 1
ATOM 583 C C . VAL A 1 78 ? 16.531 11.875 -11.852 1 96.75 78 VAL A C 1
ATOM 585 O O . VAL A 1 78 ? 17.312 11.922 -10.914 1 96.75 78 VAL A O 1
ATOM 588 N N . PHE A 1 79 ? 16.922 11.883 -13.133 1 94.81 79 PHE A N 1
ATOM 589 C CA . PHE A 1 79 ? 18.281 11.469 -13.438 1 94.81 79 PHE A CA 1
ATOM 590 C C . PHE A 1 79 ? 19.016 12.555 -14.227 1 94.81 79 PHE A C 1
ATOM 592 O O . PHE A 1 79 ? 20.156 12.359 -14.648 1 94.81 79 PHE A O 1
ATOM 599 N N . THR A 1 80 ? 18.359 13.656 -14.547 1 94.88 80 THR A N 1
ATOM 600 C CA . THR A 1 80 ? 18.953 14.836 -15.164 1 94.88 80 THR A CA 1
ATOM 601 C C . THR A 1 80 ? 18.234 16.094 -14.695 1 94.88 80 THR A C 1
ATOM 603 O O . THR A 1 80 ? 17.078 16.047 -14.258 1 94.88 80 THR A O 1
ATOM 606 N N . PRO A 1 81 ? 18.906 17.219 -14.797 1 98 81 PRO A N 1
ATOM 607 C CA . PRO A 1 81 ? 18.234 18.484 -14.492 1 98 81 PRO A CA 1
ATOM 608 C C . PRO A 1 81 ? 17.016 18.719 -15.375 1 98 81 PRO A C 1
ATOM 610 O O . PRO A 1 81 ? 16.016 19.297 -14.922 1 98 81 PRO A O 1
ATOM 613 N N . ASP A 1 82 ? 17.078 18.281 -16.609 1 97.56 82 ASP A N 1
ATOM 614 C CA . ASP A 1 82 ? 15.938 18.453 -17.516 1 97.56 82 ASP A CA 1
ATOM 615 C C . ASP A 1 82 ? 14.742 17.625 -17.047 1 97.56 82 ASP A C 1
ATOM 617 O O . ASP A 1 82 ? 13.602 18.094 -17.094 1 97.56 82 ASP A O 1
ATOM 621 N N . GLU A 1 83 ? 15.016 16.453 -16.578 1 96.31 83 GLU A N 1
ATOM 622 C CA . GLU A 1 83 ? 13.93 15.633 -16.047 1 96.31 83 GLU A CA 1
ATOM 623 C C . GLU A 1 83 ? 13.336 16.25 -14.789 1 96.31 83 GLU A C 1
ATOM 625 O O . GLU A 1 83 ? 12.125 16.172 -14.562 1 96.31 83 GLU A O 1
ATOM 630 N N . ALA A 1 84 ? 14.203 16.844 -13.977 1 98.44 84 ALA A N 1
ATOM 631 C CA . ALA A 1 84 ? 13.719 17.562 -12.797 1 98.44 84 ALA A CA 1
ATOM 632 C C . ALA A 1 84 ? 12.742 18.672 -13.18 1 98.44 84 ALA A C 1
ATOM 634 O O . ALA A 1 84 ? 11.672 18.797 -12.594 1 98.44 84 ALA A O 1
ATOM 635 N N . ARG A 1 85 ? 13.188 19.375 -14.188 1 98.44 85 ARG A N 1
ATOM 636 C CA . ARG A 1 85 ? 12.352 20.469 -14.703 1 98.44 85 ARG A CA 1
ATOM 637 C C . ARG A 1 85 ? 11.016 19.922 -15.203 1 98.44 85 ARG A C 1
ATOM 639 O O . ARG A 1 85 ? 9.961 20.484 -14.906 1 98.44 85 ARG A O 1
ATOM 646 N N . GLU A 1 86 ? 11.062 18.891 -15.922 1 97.75 86 GLU A N 1
ATOM 647 C CA . GLU A 1 86 ? 9.867 18.281 -16.5 1 97.75 86 GLU A CA 1
ATOM 648 C C . GLU A 1 86 ? 8.898 17.828 -15.414 1 97.75 86 GLU A C 1
ATOM 650 O O . GLU A 1 86 ? 7.715 18.156 -15.453 1 97.75 86 GLU A O 1
ATOM 655 N N . LYS A 1 87 ? 9.352 17.078 -14.43 1 97.88 87 LYS A N 1
ATOM 656 C CA . LYS A 1 87 ? 8.484 16.609 -13.359 1 97.88 87 LYS A CA 1
ATOM 657 C C . LYS A 1 87 ? 7.918 17.781 -12.555 1 97.88 87 LYS A C 1
ATOM 659 O O . LYS A 1 87 ? 6.73 17.797 -12.227 1 97.88 87 LYS A O 1
ATOM 664 N N . ALA A 1 88 ? 8.742 18.734 -12.289 1 98.81 88 ALA A N 1
ATOM 665 C CA . ALA A 1 88 ? 8.312 19.891 -11.508 1 98.81 88 ALA A CA 1
ATOM 666 C C . ALA A 1 88 ? 7.203 20.656 -12.227 1 98.81 88 ALA A C 1
ATOM 668 O O . ALA A 1 88 ? 6.316 21.234 -11.586 1 98.81 88 ALA A O 1
ATOM 669 N N . SER A 1 89 ? 7.281 20.703 -13.562 1 98.69 89 SER A N 1
ATOM 670 C CA . SER A 1 89 ? 6.273 21.422 -14.336 1 98.69 89 SER A CA 1
ATOM 671 C C . SER A 1 89 ? 4.887 20.828 -14.125 1 98.69 89 SER A C 1
ATOM 673 O O . SER A 1 89 ? 3.879 21.516 -14.266 1 98.69 89 SER A O 1
ATOM 675 N N . LEU A 1 90 ? 4.824 19.531 -13.758 1 98.38 90 LEU A N 1
ATOM 676 C CA . LEU A 1 90 ? 3.557 18.859 -13.523 1 98.38 90 LEU A CA 1
ATOM 677 C C . LEU A 1 90 ? 3.133 18.984 -12.062 1 98.38 90 LEU A C 1
ATOM 679 O O . LEU A 1 90 ? 2.033 18.578 -11.688 1 98.38 90 LEU A O 1
ATOM 683 N N . MET A 1 91 ? 3.98 19.516 -11.203 1 98.75 91 MET A N 1
ATOM 684 C CA . MET A 1 91 ? 3.715 19.656 -9.781 1 98.75 91 MET A CA 1
ATOM 685 C C . MET A 1 91 ? 3.324 21.094 -9.445 1 98.75 91 MET A C 1
ATOM 687 O O . MET A 1 91 ? 2.311 21.328 -8.789 1 98.75 91 MET A O 1
ATOM 691 N N . LEU A 1 92 ? 4.16 22.047 -9.945 1 98.75 92 LEU A N 1
ATOM 692 C CA . LEU A 1 92 ? 4.023 23.453 -9.578 1 98.75 92 LEU A CA 1
ATOM 693 C C . LEU A 1 92 ? 2.715 24.031 -10.102 1 98.75 92 LEU A C 1
ATOM 695 O O . LEU A 1 92 ? 2.402 23.891 -11.289 1 98.75 92 LEU A O 1
ATOM 699 N N . GLY A 1 93 ? 2.016 24.641 -9.148 1 98.06 93 GLY A N 1
ATOM 700 C CA . GLY A 1 93 ? 0.746 25.25 -9.508 1 98.06 93 GLY A CA 1
ATOM 701 C C . GLY A 1 93 ? -0.407 24.266 -9.531 1 98.06 93 GLY A C 1
ATOM 702 O O . GLY A 1 93 ? -1.553 24.656 -9.781 1 98.06 93 GLY A O 1
ATOM 703 N N . SER A 1 94 ? -0.145 23 -9.266 1 98.25 94 SER A N 1
ATOM 704 C CA . SER A 1 94 ? -1.171 21.953 -9.266 1 98.25 94 SER A CA 1
ATOM 705 C C . SER A 1 94 ? -1.463 21.469 -7.852 1 98.25 94 SER A C 1
ATOM 707 O O . SER A 1 94 ? -0.776 21.859 -6.902 1 98.25 94 SER A O 1
ATOM 709 N N . HIS A 1 95 ? -2.49 20.672 -7.703 1 98.12 95 HIS A N 1
ATOM 710 C CA . HIS A 1 95 ? -2.912 20.188 -6.395 1 98.12 95 HIS A CA 1
ATOM 711 C C . HIS A 1 95 ? -2.52 18.719 -6.191 1 98.12 95 HIS A C 1
ATOM 713 O O . HIS A 1 95 ? -2.758 17.891 -7.066 1 98.12 95 HIS A O 1
ATOM 719 N N . LEU A 1 96 ? -1.91 18.484 -5.098 1 98.5 96 LEU A N 1
ATOM 720 C CA . LEU A 1 96 ? -1.535 17.125 -4.73 1 98.5 96 LEU A CA 1
ATOM 721 C C . LEU A 1 96 ? -2.564 16.516 -3.785 1 98.5 96 LEU A C 1
ATOM 723 O O . LEU A 1 96 ? -2.848 17.062 -2.725 1 98.5 96 LEU A O 1
ATOM 727 N N . ILE A 1 97 ? -3.127 15.414 -4.184 1 97.56 97 ILE A N 1
ATOM 728 C CA . ILE A 1 97 ? -4.07 14.672 -3.359 1 97.56 97 ILE A CA 1
ATOM 729 C C . ILE A 1 97 ? -3.359 13.484 -2.713 1 97.56 97 ILE A C 1
ATOM 731 O O . ILE A 1 97 ? -2.688 12.703 -3.395 1 97.56 97 ILE A O 1
ATOM 735 N N . THR A 1 98 ? -3.391 13.43 -1.451 1 96.94 98 THR A N 1
ATOM 736 C CA . THR A 1 98 ? -2.861 12.297 -0.701 1 96.94 98 THR A CA 1
ATOM 737 C C . THR A 1 98 ? -3.926 11.719 0.231 1 96.94 98 THR A C 1
ATOM 739 O O . THR A 1 98 ? -5.055 12.211 0.269 1 96.94 98 THR A O 1
ATOM 742 N N . LYS A 1 99 ? -3.506 10.719 0.975 1 93.88 99 LYS A N 1
ATOM 743 C CA . LYS A 1 99 ? -4.41 10.141 1.966 1 93.88 99 LYS A CA 1
ATOM 744 C C . LYS A 1 99 ? -4.68 11.125 3.102 1 93.88 99 LYS A C 1
ATOM 746 O O . LYS A 1 99 ? -5.621 10.945 3.877 1 93.88 99 LYS A O 1
ATOM 751 N N . GLN A 1 100 ? -3.867 12.172 3.174 1 92.5 100 GLN A N 1
ATOM 752 C CA . GLN A 1 100 ? -3.982 13.102 4.289 1 92.5 100 GLN A CA 1
ATOM 753 C C . GLN A 1 100 ? -4.496 14.461 3.818 1 92.5 100 GLN A C 1
ATOM 755 O O . GLN A 1 100 ? -4.43 15.445 4.559 1 92.5 100 GLN A O 1
ATOM 760 N N . THR A 1 101 ? -4.898 14.484 2.646 1 92.81 101 THR A N 1
ATOM 761 C CA . THR A 1 101 ? -5.551 15.68 2.131 1 92.81 101 THR A CA 1
ATOM 762 C C . THR A 1 101 ? -7.023 15.422 1.841 1 92.81 101 THR A C 1
ATOM 764 O O . THR A 1 101 ? -7.469 14.266 1.853 1 92.81 101 THR A O 1
ATOM 767 N N . SER A 1 102 ? -7.746 16.516 1.656 1 88.06 102 SER A N 1
ATOM 768 C CA . SER A 1 102 ? -9.078 16.359 1.086 1 88.06 102 SER A CA 1
ATOM 769 C C . SER A 1 102 ? -9.008 15.922 -0.374 1 88.06 102 SER A C 1
ATOM 771 O O . SER A 1 102 ? -7.922 15.828 -0.95 1 88.06 102 SER A O 1
ATOM 773 N N . THR A 1 103 ? -10.164 15.68 -0.968 1 89.62 103 THR A N 1
ATOM 774 C CA . THR A 1 103 ? -10.25 15.258 -2.361 1 89.62 103 THR A CA 1
ATOM 775 C C . THR A 1 103 ? -9.812 16.375 -3.297 1 89.62 103 THR A C 1
ATOM 777 O O . THR A 1 103 ? -9.523 16.141 -4.469 1 89.62 103 THR A O 1
ATOM 780 N N . ARG A 1 104 ? -9.805 17.609 -2.791 1 90.31 104 ARG A N 1
ATOM 781 C CA . ARG A 1 104 ? -9.398 18.75 -3.6 1 90.31 104 ARG A CA 1
ATOM 782 C C . ARG A 1 104 ? -7.883 18.859 -3.672 1 90.31 104 ARG A C 1
ATOM 784 O O . ARG A 1 104 ? -7.344 19.547 -4.543 1 90.31 104 ARG A O 1
ATOM 791 N N . GLY A 1 105 ? -7.176 18.219 -2.758 1 94.56 105 GLY A N 1
ATOM 792 C CA . GLY A 1 105 ? -5.723 18.281 -2.703 1 94.56 105 GLY A CA 1
ATOM 793 C C . GLY A 1 105 ? -5.195 19.609 -2.201 1 94.56 105 GLY A C 1
ATOM 794 O O . GLY A 1 105 ? -5.965 20.547 -2.002 1 94.56 105 GLY A O 1
ATOM 795 N N . ASN A 1 106 ? -3.955 19.719 -1.942 1 96.69 106 ASN A N 1
ATOM 796 C CA . ASN A 1 106 ? -3.266 20.938 -1.546 1 96.69 106 ASN A CA 1
ATOM 797 C C . ASN A 1 106 ? -2.432 21.5 -2.689 1 96.69 106 ASN A C 1
ATOM 799 O O . ASN A 1 106 ? -1.797 20.766 -3.434 1 96.69 106 ASN A O 1
ATOM 803 N N . LEU A 1 107 ? -2.432 22.812 -2.729 1 96.81 107 LEU A N 1
ATOM 804 C CA . LEU A 1 107 ? -1.704 23.516 -3.789 1 96.81 107 LEU A CA 1
ATOM 805 C C . LEU A 1 107 ? -0.198 23.391 -3.578 1 96.81 107 LEU A C 1
ATOM 807 O O . LEU A 1 107 ? 0.3 23.641 -2.477 1 96.81 107 LEU A O 1
ATOM 811 N N . CYS A 1 108 ? 0.466 22.953 -4.625 1 98.5 108 CYS A N 1
ATOM 812 C CA . CYS A 1 108 ? 1.924 22.906 -4.609 1 98.5 108 CYS A CA 1
ATOM 813 C C . CYS A 1 108 ? 2.518 24.156 -5.262 1 98.5 108 CYS A C 1
ATOM 815 O O . CYS A 1 108 ? 2.555 24.266 -6.488 1 98.5 108 CYS A O 1
ATOM 817 N N . GLU A 1 109 ? 3.018 25 -4.438 1 98.19 109 GLU A N 1
ATOM 818 C CA . GLU A 1 109 ? 3.568 26.25 -4.965 1 98.19 109 GLU A CA 1
ATOM 819 C C . GLU A 1 109 ? 5.086 26.172 -5.094 1 98.19 109 GLU A C 1
ATOM 821 O O . GLU A 1 109 ? 5.695 26.953 -5.824 1 98.19 109 GLU A O 1
ATOM 826 N N . LYS A 1 110 ? 5.684 25.281 -4.379 1 98.69 110 LYS A N 1
ATOM 827 C CA . LYS A 1 110 ? 7.133 25.109 -4.387 1 98.69 110 LYS A CA 1
ATOM 828 C C . LYS A 1 110 ? 7.504 23.625 -4.422 1 98.69 110 LYS A C 1
ATOM 830 O O . LYS A 1 110 ? 6.723 22.781 -3.988 1 98.69 110 LYS A O 1
ATOM 835 N N . VAL A 1 111 ? 8.633 23.328 -4.957 1 98.94 111 VAL A N 1
ATOM 836 C CA . VAL A 1 111 ? 9.242 22.016 -4.863 1 98.94 111 VAL A CA 1
ATOM 837 C C . VAL A 1 111 ? 10.641 22.125 -4.266 1 98.94 111 VAL A C 1
ATOM 839 O O . VAL A 1 111 ? 11.25 23.203 -4.305 1 98.94 111 VAL A O 1
ATOM 842 N N . MET A 1 112 ? 11.039 21.094 -3.643 1 98.88 112 MET A N 1
ATOM 843 C CA . MET A 1 112 ? 12.414 20.969 -3.18 1 98.88 112 MET A CA 1
ATOM 844 C C . MET A 1 112 ? 13.18 19.953 -4.023 1 98.88 112 MET A C 1
ATOM 846 O O . MET A 1 112 ? 12.711 18.828 -4.219 1 98.88 112 MET A O 1
ATOM 850 N N . VAL A 1 113 ? 14.281 20.391 -4.586 1 98.75 113 VAL A N 1
ATOM 851 C CA . VAL A 1 113 ? 15.188 19.484 -5.293 1 98.75 113 VAL A CA 1
ATOM 852 C C . VAL A 1 113 ? 16.344 19.094 -4.375 1 98.75 113 VAL A C 1
ATOM 854 O O . VAL A 1 113 ? 16.984 19.953 -3.76 1 98.75 113 VAL A O 1
ATOM 857 N N . CYS A 1 114 ? 16.578 17.797 -4.297 1 98.44 114 CYS A N 1
ATOM 858 C CA . CYS A 1 114 ? 17.641 17.312 -3.422 1 98.44 114 CYS A CA 1
ATOM 859 C C . CYS A 1 114 ? 18.547 16.328 -4.16 1 98.44 114 CYS A C 1
ATOM 861 O O . CYS A 1 114 ? 18.125 15.68 -5.117 1 98.44 114 CYS A O 1
ATOM 863 N N . LYS A 1 115 ? 19.828 16.328 -3.695 1 98.06 115 LYS A N 1
ATOM 864 C CA . LYS A 1 115 ? 20.703 15.258 -4.16 1 98.06 115 LYS A CA 1
ATOM 865 C C . LYS A 1 115 ? 20.172 13.891 -3.742 1 98.06 115 LYS A C 1
ATOM 867 O O . LYS A 1 115 ? 19.766 13.703 -2.594 1 98.06 115 LYS A O 1
ATOM 872 N N . ARG A 1 116 ? 20.125 12.969 -4.699 1 96.81 116 ARG A N 1
ATOM 873 C CA . ARG A 1 116 ? 19.75 11.602 -4.332 1 96.81 116 ARG A CA 1
ATOM 874 C C . ARG A 1 116 ? 20.891 10.906 -3.596 1 96.81 116 ARG A C 1
ATOM 876 O O . ARG A 1 116 ? 22.031 10.906 -4.066 1 96.81 116 ARG A O 1
ATOM 883 N N . LEU A 1 117 ? 20.625 10.406 -2.463 1 95.56 117 LEU A N 1
ATOM 884 C CA . LEU A 1 117 ? 21.578 9.602 -1.71 1 95.56 117 LEU A CA 1
ATOM 885 C C . LEU A 1 117 ? 21.172 8.133 -1.705 1 95.56 117 LEU A C 1
ATOM 887 O O . LEU A 1 117 ? 19.984 7.816 -1.59 1 95.56 117 LEU A O 1
ATOM 891 N N . PHE A 1 118 ? 22.109 7.25 -1.88 1 92.75 118 PHE A N 1
ATOM 892 C CA . PHE A 1 118 ? 21.859 5.816 -1.761 1 92.75 118 PHE A CA 1
ATOM 893 C C . PHE A 1 118 ? 22.062 5.352 -0.323 1 92.75 118 PHE A C 1
ATOM 895 O O . PHE A 1 118 ? 23.172 5.43 0.212 1 92.75 118 PHE A O 1
ATOM 902 N N . THR A 1 119 ? 21 4.891 0.24 1 93.81 119 THR A N 1
ATOM 903 C CA . THR A 1 119 ? 21 4.637 1.677 1 93.81 119 THR A CA 1
ATOM 904 C C . THR A 1 119 ? 21.203 3.154 1.965 1 93.81 119 THR A C 1
ATOM 906 O O . THR A 1 119 ? 20.625 2.299 1.285 1 93.81 119 THR A O 1
ATOM 909 N N . ARG A 1 120 ? 22.062 2.936 2.896 1 94.25 120 ARG A N 1
ATOM 910 C CA . ARG A 1 120 ? 22.312 1.574 3.357 1 94.25 120 ARG A CA 1
ATOM 911 C C . ARG A 1 120 ? 21.281 1.139 4.391 1 94.25 120 ARG A C 1
ATOM 913 O O . ARG A 1 120 ? 20.734 0.041 4.297 1 94.25 120 ARG A O 1
ATOM 920 N N . ARG A 1 121 ? 21.016 2 5.371 1 95.44 121 ARG A N 1
ATOM 921 C CA . ARG A 1 121 ? 20.031 1.789 6.422 1 95.44 121 ARG A CA 1
ATOM 922 C C . ARG A 1 121 ? 19.156 3.021 6.602 1 95.44 121 ARG A C 1
ATOM 924 O O . ARG A 1 121 ? 19.609 4.148 6.398 1 95.44 121 ARG A O 1
ATOM 931 N N . GLU A 1 122 ? 17.906 2.77 6.926 1 97 122 GLU A N 1
ATOM 932 C CA . GLU A 1 122 ? 16.984 3.857 7.215 1 97 122 GLU A CA 1
ATOM 933 C C . GLU A 1 122 ? 16.359 3.697 8.594 1 97 122 GLU A C 1
ATOM 935 O O . GLU A 1 122 ? 16.031 2.584 9.016 1 97 122 GLU A O 1
ATOM 940 N N . TYR A 1 123 ? 16.234 4.773 9.289 1 98.12 123 TYR A N 1
ATOM 941 C CA . TYR A 1 123 ? 15.719 4.824 10.648 1 98.12 123 TYR A CA 1
ATOM 942 C C . TYR A 1 123 ? 14.578 5.832 10.766 1 98.12 123 TYR A C 1
ATOM 944 O O . TYR A 1 123 ? 14.453 6.734 9.93 1 98.12 123 TYR A O 1
ATOM 952 N N . TYR A 1 124 ? 13.797 5.586 11.742 1 98.56 124 TYR A N 1
ATOM 953 C CA . TYR A 1 124 ? 12.805 6.562 12.188 1 98.56 124 TYR A CA 1
ATOM 954 C C . TYR A 1 124 ? 13.227 7.203 13.5 1 98.56 124 TYR A C 1
ATOM 956 O O . TYR A 1 124 ? 13.664 6.512 14.422 1 98.56 124 TYR A O 1
ATOM 964 N N . PHE A 1 125 ? 13.078 8.531 13.602 1 98.81 125 PHE A N 1
ATOM 965 C CA . PHE A 1 125 ? 13.359 9.242 14.836 1 98.81 125 PHE A CA 1
ATOM 966 C C . PHE A 1 125 ? 12.406 10.414 15.023 1 98.81 125 PHE A C 1
ATOM 968 O O . PHE A 1 125 ? 12.211 11.211 14.102 1 98.81 125 PHE A O 1
ATOM 975 N N . SER A 1 126 ? 11.836 10.492 16.234 1 98.81 126 SER A N 1
ATOM 976 C CA . SER A 1 126 ? 11 11.656 16.516 1 98.81 126 SER A CA 1
ATOM 977 C C . SER A 1 126 ? 11.047 12.031 17.984 1 98.81 126 SER A C 1
ATOM 979 O O . SER A 1 126 ? 11.406 11.203 18.828 1 98.81 126 SER A O 1
ATOM 981 N N . ILE A 1 127 ? 10.836 13.227 18.25 1 98.62 127 ILE A N 1
ATOM 982 C CA . ILE A 1 127 ? 10.578 13.773 19.578 1 98.62 127 ILE A CA 1
ATOM 983 C C . ILE A 1 127 ? 9.18 14.391 19.625 1 98.62 127 ILE A C 1
ATOM 985 O O . ILE A 1 127 ? 8.836 15.203 18.766 1 98.62 127 ILE A O 1
ATOM 989 N N . THR A 1 128 ? 8.383 13.969 20.516 1 97.81 128 THR A N 1
ATOM 990 C CA . THR A 1 128 ? 7.02 14.492 20.641 1 97.81 128 THR A CA 1
ATOM 991 C C . THR A 1 128 ? 6.656 14.734 22.094 1 97.81 128 THR A C 1
ATOM 993 O O . THR A 1 128 ? 7.293 14.188 23 1 97.81 128 THR A O 1
ATOM 996 N N . LEU A 1 129 ? 5.77 15.547 22.297 1 94.75 129 LEU A N 1
ATOM 997 C CA . LEU A 1 129 ? 5.207 15.727 23.641 1 94.75 129 LEU A CA 1
ATOM 998 C C . LEU A 1 129 ? 4.164 14.656 23.938 1 94.75 129 LEU A C 1
ATOM 1000 O O . LEU A 1 129 ? 3.268 14.414 23.125 1 94.75 129 LEU A O 1
ATOM 1004 N N . ASP A 1 130 ? 4.355 14.008 25.047 1 91.19 130 ASP A N 1
ATOM 1005 C CA . ASP A 1 130 ? 3.471 12.914 25.422 1 91.19 130 ASP A CA 1
ATOM 1006 C C . ASP A 1 130 ? 2.77 13.203 26.75 1 91.19 130 ASP A C 1
ATOM 1008 O O . ASP A 1 130 ? 3.416 13.586 27.734 1 91.19 130 ASP A O 1
ATOM 1012 N N . ARG A 1 131 ? 1.528 13.016 26.781 1 87.75 131 ARG A N 1
ATOM 1013 C CA . ARG A 1 131 ? 0.727 13.312 27.969 1 87.75 131 ARG A CA 1
ATOM 1014 C C . ARG A 1 131 ? 1.029 12.32 29.078 1 87.75 131 ARG A C 1
ATOM 1016 O O . ARG A 1 131 ? 1.065 12.703 30.266 1 87.75 131 ARG A O 1
ATOM 1023 N N . LYS A 1 132 ? 1.189 11.078 28.75 1 88.75 132 LYS A N 1
ATOM 1024 C CA . LYS A 1 132 ? 1.461 10.047 29.734 1 88.75 132 LYS A CA 1
ATOM 1025 C C . LYS A 1 132 ? 2.729 10.367 30.531 1 88.75 132 LYS A C 1
ATOM 1027 O O . LYS A 1 132 ? 2.777 10.156 31.75 1 88.75 132 LYS A O 1
ATOM 1032 N N . PHE A 1 133 ? 3.732 10.93 29.828 1 89 133 PHE A N 1
ATOM 1033 C CA . PHE A 1 133 ? 5.016 11.188 30.469 1 89 133 PHE A CA 1
ATOM 1034 C C . PHE A 1 133 ? 5.141 12.664 30.844 1 89 133 PHE A C 1
ATOM 1036 O O . PHE A 1 133 ? 6.152 13.078 31.422 1 89 133 PHE A O 1
ATOM 1043 N N . ALA A 1 134 ? 4.109 13.5 30.547 1 89 134 ALA A N 1
ATOM 1044 C CA . ALA A 1 134 ? 4.062 14.93 30.828 1 89 134 ALA A CA 1
ATOM 1045 C C . ALA A 1 134 ? 5.348 15.625 30.375 1 89 134 ALA A C 1
ATOM 1047 O O . ALA A 1 134 ? 5.941 16.391 31.125 1 89 134 ALA A O 1
ATOM 1048 N N . GLY A 1 135 ? 5.848 15.305 29.234 1 93.88 135 GLY A N 1
ATOM 1049 C CA . GLY A 1 135 ? 7.074 15.867 28.688 1 93.88 135 GLY A CA 1
ATOM 1050 C C . GLY A 1 135 ? 7.469 15.258 27.359 1 93.88 135 GLY A C 1
ATOM 1051 O O . GLY A 1 135 ? 6.68 14.547 26.734 1 93.88 135 GLY A O 1
ATOM 1052 N N . PRO A 1 136 ? 8.711 15.648 26.891 1 97.56 136 PRO A N 1
ATOM 1053 C CA . PRO A 1 136 ? 9.18 15.109 25.609 1 97.56 136 PRO A CA 1
ATOM 1054 C C . PRO A 1 136 ? 9.531 13.625 25.672 1 97.56 136 PRO A C 1
ATOM 1056 O O . PRO A 1 136 ? 10.062 13.164 26.688 1 97.56 136 PRO A O 1
ATOM 1059 N N . VAL A 1 137 ? 9.227 12.938 24.641 1 98.44 137 VAL A N 1
ATOM 1060 C CA . VAL A 1 137 ? 9.555 11.523 24.516 1 98.44 137 VAL A CA 1
ATOM 1061 C C . VAL A 1 137 ? 10.188 11.273 23.141 1 98.44 137 VAL A C 1
ATOM 1063 O O . VAL A 1 137 ? 9.742 11.82 22.141 1 98.44 137 VAL A O 1
ATOM 1066 N N . ILE A 1 138 ? 11.242 10.492 23.125 1 98.62 138 ILE A N 1
ATOM 1067 C CA . ILE A 1 138 ? 11.82 10.016 21.875 1 98.62 138 ILE A CA 1
ATOM 1068 C C . ILE A 1 138 ? 11.109 8.734 21.438 1 98.62 138 ILE A C 1
ATOM 1070 O O . ILE A 1 138 ? 10.898 7.832 22.25 1 98.62 138 ILE A O 1
ATOM 1074 N N . VAL A 1 139 ? 10.664 8.703 20.281 1 98.25 139 VAL A N 1
ATOM 1075 C CA . VAL A 1 139 ? 10.203 7.492 19.609 1 98.25 139 VAL A CA 1
ATOM 1076 C C . VAL A 1 139 ? 11.117 7.191 18.406 1 98.25 139 VAL A C 1
ATOM 1078 O O . VAL A 1 139 ? 11.32 8.047 17.547 1 98.25 139 VAL A O 1
ATOM 1081 N N . ALA A 1 140 ? 11.719 6.027 18.375 1 98.62 140 ALA A N 1
ATOM 1082 C CA . ALA A 1 140 ? 12.688 5.707 17.312 1 98.62 140 ALA A CA 1
ATOM 1083 C C . ALA A 1 140 ? 12.578 4.246 16.906 1 98.62 140 ALA A C 1
ATOM 1085 O O . ALA A 1 140 ? 12.039 3.418 17.641 1 98.62 140 ALA A O 1
ATOM 1086 N N . SER A 1 141 ? 13.008 3.973 15.688 1 98.06 141 SER A N 1
ATOM 1087 C CA . SER A 1 141 ? 12.984 2.619 15.141 1 98.06 141 SER A CA 1
ATOM 1088 C C . SER A 1 141 ? 14.078 2.424 14.094 1 98.06 141 SER A C 1
ATOM 1090 O O . SER A 1 141 ? 14.445 3.367 13.391 1 98.06 141 SER A O 1
ATOM 1092 N N . SER A 1 142 ? 14.531 1.211 14.008 1 96 142 SER A N 1
ATOM 1093 C CA . SER A 1 142 ? 15.508 0.864 12.977 1 96 142 SER A CA 1
ATOM 1094 C C . SER A 1 142 ? 14.828 0.68 11.617 1 96 142 SER A C 1
ATOM 1096 O O . SER A 1 142 ? 15.5 0.411 10.617 1 96 142 SER A O 1
ATOM 1098 N N . ARG A 1 143 ? 13.578 0.808 11.617 1 92.81 143 ARG A N 1
ATOM 1099 C CA . ARG A 1 143 ? 12.797 0.791 10.391 1 92.81 143 ARG A CA 1
ATOM 1100 C C . ARG A 1 143 ? 12.367 2.201 9.992 1 92.81 143 ARG A C 1
ATOM 1102 O O . ARG A 1 143 ? 11.375 2.723 10.508 1 92.81 143 ARG A O 1
ATOM 1109 N N . GLY A 1 144 ? 13.07 2.727 9.039 1 94.56 144 GLY A N 1
ATOM 1110 C CA . GLY A 1 144 ? 12.75 4.066 8.562 1 94.56 144 GLY A CA 1
ATOM 1111 C C . GLY A 1 144 ? 12.023 4.07 7.234 1 94.56 144 GLY A C 1
ATOM 1112 O O . GLY A 1 144 ? 11.906 3.035 6.578 1 94.56 144 GLY A O 1
ATOM 1113 N N . GLY A 1 145 ? 11.453 5.25 6.859 1 93.44 145 GLY A N 1
ATOM 1114 C CA . GLY A 1 145 ? 10.742 5.391 5.602 1 93.44 145 GLY A CA 1
ATOM 1115 C C . GLY A 1 145 ? 9.391 4.707 5.602 1 93.44 145 GLY A C 1
ATOM 1116 O O . GLY A 1 145 ? 8.852 4.375 4.543 1 93.44 145 GLY A O 1
ATOM 1117 N N . VAL A 1 146 ? 8.883 4.402 6.777 1 89.69 146 VAL A N 1
ATOM 1118 C CA . VAL A 1 146 ? 7.629 3.672 6.922 1 89.69 146 VAL A CA 1
ATOM 1119 C C . VAL A 1 146 ? 6.672 4.453 7.82 1 89.69 146 VAL A C 1
ATOM 1121 O O . VAL A 1 146 ? 7.059 5.465 8.414 1 89.69 146 VAL A O 1
ATOM 1124 N N . ASN A 1 147 ? 5.512 3.967 7.785 1 91.69 147 ASN A N 1
ATOM 1125 C CA . ASN A 1 147 ? 4.543 4.473 8.75 1 91.69 147 ASN A CA 1
ATOM 1126 C C . ASN A 1 147 ? 4.789 3.895 10.141 1 91.69 147 ASN A C 1
ATOM 1128 O O . ASN A 1 147 ? 4.531 2.713 10.383 1 91.69 147 ASN A O 1
ATOM 1132 N N . ILE A 1 148 ? 5.207 4.719 11.016 1 94.56 148 ILE A N 1
ATOM 1133 C CA . ILE A 1 148 ? 5.672 4.262 12.32 1 94.56 148 ILE A CA 1
ATOM 1134 C C . ILE A 1 148 ? 4.504 3.678 13.109 1 94.56 148 ILE A C 1
ATOM 1136 O O . ILE A 1 148 ? 4.691 2.783 13.938 1 94.56 148 ILE A O 1
ATOM 1140 N N . GLU A 1 149 ? 3.287 4.172 12.898 1 93.56 149 GLU A N 1
ATOM 1141 C CA . GLU A 1 149 ? 2.121 3.617 13.578 1 93.56 149 GLU A CA 1
ATOM 1142 C C . GLU A 1 149 ? 1.876 2.17 13.156 1 93.56 149 GLU A C 1
ATOM 1144 O O . GLU A 1 149 ? 1.509 1.332 13.984 1 93.56 149 GLU A O 1
ATOM 1149 N N . GLU A 1 150 ? 2.07 1.982 11.945 1 91.75 150 GLU A N 1
ATOM 1150 C CA . GLU A 1 150 ? 1.933 0.617 11.445 1 91.75 150 GLU A CA 1
ATOM 1151 C C . GLU A 1 150 ? 2.992 -0.3 12.047 1 91.75 150 GLU A C 1
ATOM 1153 O O . GLU A 1 150 ? 2.699 -1.439 12.414 1 91.75 150 GLU A O 1
ATOM 1158 N N . VAL A 1 151 ? 4.191 0.164 12.148 1 92.56 151 VAL A N 1
ATOM 1159 C CA . VAL A 1 151 ? 5.262 -0.61 12.766 1 92.56 151 VAL A CA 1
ATOM 1160 C C . VAL A 1 151 ? 4.906 -0.922 14.219 1 92.56 151 VAL A C 1
ATOM 1162 O O . VAL A 1 151 ? 5.07 -2.057 14.672 1 92.56 151 VAL A O 1
ATOM 1165 N N . ALA A 1 152 ? 4.418 0.051 14.914 1 93.44 152 ALA A N 1
ATOM 1166 C CA . ALA A 1 152 ? 4.035 -0.132 16.312 1 93.44 152 ALA A CA 1
ATOM 1167 C C . ALA A 1 152 ? 2.959 -1.205 16.453 1 93.44 152 ALA A C 1
ATOM 1169 O O . ALA A 1 152 ? 2.959 -1.974 17.406 1 93.44 152 ALA A O 1
ATOM 1170 N N . ALA A 1 153 ? 2.098 -1.302 15.5 1 92.75 153 ALA A N 1
ATOM 1171 C CA . ALA A 1 153 ? 0.986 -2.248 15.547 1 92.75 153 ALA A CA 1
ATOM 1172 C C . ALA A 1 153 ? 1.453 -3.658 15.195 1 92.75 153 ALA A C 1
ATOM 1174 O O . ALA A 1 153 ? 1.014 -4.633 15.812 1 92.75 153 ALA A O 1
ATOM 1175 N N . THR A 1 154 ? 2.348 -3.812 14.266 1 89.69 154 THR A N 1
ATOM 1176 C CA . THR A 1 154 ? 2.688 -5.121 13.719 1 89.69 154 THR A CA 1
ATOM 1177 C C . THR A 1 154 ? 3.939 -5.68 14.383 1 89.69 154 THR A C 1
ATOM 1179 O O . THR A 1 154 ? 4.125 -6.895 14.445 1 89.69 154 THR A O 1
ATOM 1182 N N . ASP A 1 155 ? 4.797 -4.773 14.812 1 89.94 155 ASP A N 1
ATOM 1183 C CA . ASP A 1 155 ? 6.043 -5.172 15.461 1 89.94 155 ASP A CA 1
ATOM 1184 C C . ASP A 1 155 ? 6.43 -4.184 16.562 1 89.94 155 ASP A C 1
ATOM 1186 O O . ASP A 1 155 ? 7.434 -3.48 16.438 1 89.94 155 ASP A O 1
ATOM 1190 N N . PRO A 1 156 ? 5.77 -4.242 17.656 1 92 156 PRO A N 1
ATOM 1191 C CA . PRO A 1 156 ? 5.992 -3.271 18.734 1 92 156 PRO A CA 1
ATOM 1192 C C . PRO A 1 156 ? 7.414 -3.322 19.297 1 92 156 PRO A C 1
ATOM 1194 O O . PRO A 1 156 ? 7.926 -2.312 19.781 1 92 156 PRO A O 1
ATOM 1197 N N . ASN A 1 157 ? 8.062 -4.391 19.172 1 91.06 157 ASN A N 1
ATOM 1198 C CA . ASN A 1 157 ? 9.414 -4.539 19.703 1 91.06 157 ASN A CA 1
ATOM 1199 C C . ASN A 1 157 ? 10.43 -3.752 18.875 1 91.06 157 ASN A C 1
ATOM 1201 O O . ASN A 1 157 ? 11.555 -3.533 19.328 1 91.06 157 ASN A O 1
ATOM 1205 N N . ALA A 1 158 ? 10.023 -3.338 17.75 1 92.62 158 ALA A N 1
ATOM 1206 C CA . ALA A 1 158 ? 10.914 -2.578 16.875 1 92.62 158 ALA A CA 1
ATOM 1207 C C . ALA A 1 158 ? 10.906 -1.096 17.234 1 92.62 158 ALA A C 1
ATOM 1209 O O . ALA A 1 158 ? 11.633 -0.299 16.641 1 92.62 158 ALA A O 1
ATOM 1210 N N . ILE A 1 159 ? 10.117 -0.696 18.266 1 97.06 159 ILE A N 1
ATOM 1211 C CA . ILE A 1 159 ? 9.977 0.709 18.641 1 97.06 159 ILE A CA 1
ATOM 1212 C C . ILE A 1 159 ? 10.719 0.979 19.938 1 97.06 159 ILE A C 1
ATOM 1214 O O . ILE A 1 159 ? 10.547 0.247 20.922 1 97.06 159 ILE A O 1
ATOM 1218 N N . VAL A 1 160 ? 11.508 1.942 19.891 1 97.56 160 VAL A N 1
ATOM 1219 C CA . VAL A 1 160 ? 12.18 2.459 21.078 1 97.56 160 VAL A CA 1
ATOM 1220 C C . VAL A 1 160 ? 11.461 3.707 21.578 1 97.56 160 VAL A C 1
ATOM 1222 O O . VAL A 1 160 ? 11.219 4.645 20.812 1 97.56 160 VAL A O 1
ATOM 1225 N N . THR A 1 161 ? 11.055 3.688 22.828 1 97.44 161 THR A N 1
ATOM 1226 C CA . THR A 1 161 ? 10.453 4.848 23.469 1 97.44 161 THR A CA 1
ATOM 1227 C C . THR A 1 161 ? 11.266 5.277 24.688 1 97.44 161 THR A C 1
ATOM 1229 O O . THR A 1 161 ? 11.539 4.465 25.578 1 97.44 161 THR A O 1
ATOM 1232 N N . LEU A 1 162 ? 11.664 6.516 24.734 1 98.12 162 LEU A N 1
ATOM 1233 C CA . LEU A 1 162 ? 12.477 7.012 25.828 1 98.12 162 LEU A CA 1
ATOM 1234 C C . LEU A 1 162 ? 11.992 8.383 26.297 1 98.12 162 LEU A C 1
ATOM 1236 O O . LEU A 1 162 ? 12.188 9.383 25.609 1 98.12 162 LEU A O 1
ATOM 1240 N N . PRO A 1 163 ? 11.359 8.414 27.484 1 97.69 163 PRO A N 1
ATOM 1241 C CA . PRO A 1 163 ? 11.039 9.734 28.047 1 97.69 163 PRO A CA 1
ATOM 1242 C C . PRO A 1 163 ? 12.281 10.547 28.391 1 97.69 163 PRO A C 1
ATOM 1244 O O . PRO A 1 163 ? 13.266 9.992 28.875 1 97.69 163 PRO A O 1
ATOM 1247 N N . ILE A 1 164 ? 12.219 11.742 28.125 1 97.5 164 ILE A N 1
ATOM 1248 C CA . ILE A 1 164 ? 13.336 12.648 28.406 1 97.5 164 ILE A CA 1
ATOM 1249 C C . ILE A 1 164 ? 12.977 13.562 29.578 1 97.5 164 ILE A C 1
ATOM 1251 O O . ILE A 1 164 ? 11.883 14.133 29.609 1 97.5 164 ILE A O 1
ATOM 1255 N N . SER A 1 165 ? 13.898 13.797 30.469 1 94.56 165 SER A N 1
ATOM 1256 C CA . SER A 1 165 ? 13.703 14.711 31.594 1 94.56 165 SER A CA 1
ATOM 1257 C C . SER A 1 165 ? 13.609 16.156 31.109 1 94.56 165 SER A C 1
ATOM 1259 O O . SER A 1 165 ? 14.477 16.625 30.375 1 94.56 165 SER A O 1
ATOM 1261 N N . ILE A 1 166 ? 12.633 16.812 31.594 1 90 166 ILE A N 1
ATOM 1262 C CA . ILE A 1 166 ? 12.445 18.203 31.188 1 90 166 ILE A CA 1
ATOM 1263 C C . ILE A 1 166 ? 13.547 19.062 31.797 1 90 166 ILE A C 1
ATOM 1265 O O . ILE A 1 166 ? 13.977 20.047 31.188 1 90 166 ILE A O 1
ATOM 1269 N N . THR A 1 167 ? 14.016 18.641 32.906 1 92.38 167 THR A N 1
ATOM 1270 C CA . THR A 1 167 ? 15.008 19.438 33.625 1 92.38 167 THR A CA 1
ATOM 1271 C C . THR A 1 167 ? 16.422 19.141 33.125 1 92.38 167 THR A C 1
ATOM 1273 O O . THR A 1 167 ? 17.203 20.062 32.906 1 92.38 167 THR A O 1
ATOM 1276 N N . GLN A 1 168 ? 16.734 17.938 32.844 1 95.12 168 GLN A N 1
ATOM 1277 C CA . GLN A 1 168 ? 18.078 17.562 32.438 1 95.12 168 GLN A CA 1
ATOM 1278 C C . GLN A 1 168 ? 18.25 17.609 30.906 1 95.12 168 GLN A C 1
ATOM 1280 O O . GLN A 1 168 ? 19.344 17.812 30.406 1 95.12 168 GLN A O 1
ATOM 1285 N N . GLY A 1 169 ? 17.172 17.422 30.266 1 96.94 169 GLY A N 1
ATOM 1286 C CA . GLY A 1 169 ? 17.234 17.312 28.812 1 96.94 169 GLY A CA 1
ATOM 1287 C C . GLY A 1 169 ? 17.781 15.992 28.344 1 96.94 169 GLY A C 1
ATOM 1288 O O . GLY A 1 169 ? 17.859 15.031 29.109 1 96.94 169 GLY A O 1
ATOM 1289 N N . LEU A 1 170 ? 18.078 15.914 27.078 1 98.06 170 LEU A N 1
ATOM 1290 C CA . LEU A 1 170 ? 18.641 14.695 26.5 1 98.06 170 LEU A CA 1
ATOM 1291 C C . LEU A 1 170 ? 20.109 14.555 26.844 1 98.06 170 LEU A C 1
ATOM 1293 O O . LEU A 1 170 ? 20.953 15.281 26.297 1 98.06 170 LEU A O 1
ATOM 1297 N N . THR A 1 171 ? 20.391 13.648 27.688 1 97.75 171 THR A N 1
ATOM 1298 C CA . THR A 1 171 ? 21.781 13.438 28.078 1 97.75 171 THR A CA 1
ATOM 1299 C C . THR A 1 171 ? 22.516 12.578 27.062 1 97.75 171 THR A C 1
ATOM 1301 O O . THR A 1 17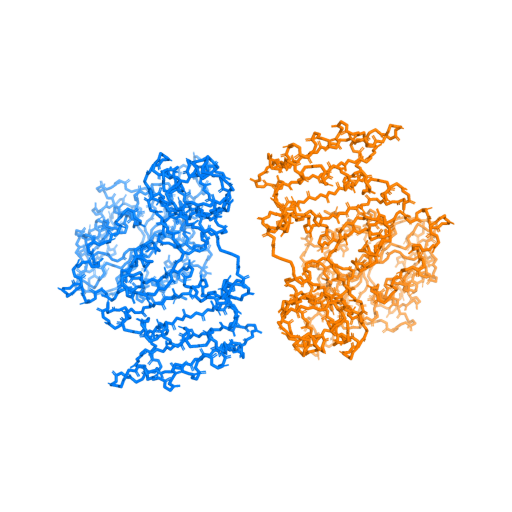1 ? 21.891 11.953 26.203 1 97.75 171 THR A O 1
ATOM 1304 N N . GLU A 1 172 ? 23.797 12.594 27.141 1 97.56 172 GLU A N 1
ATOM 1305 C CA . GLU A 1 172 ? 24.594 11.734 26.266 1 97.56 172 GLU A CA 1
ATOM 1306 C C . GLU A 1 172 ? 24.281 10.266 26.5 1 97.56 172 GLU A C 1
ATOM 1308 O O . GLU A 1 172 ? 24.25 9.477 25.547 1 97.56 172 GLU A O 1
ATOM 1313 N N . GLU A 1 173 ? 24.062 9.93 27.703 1 97.88 173 GLU A N 1
ATOM 1314 C CA . GLU A 1 173 ? 23.719 8.555 28.047 1 97.88 173 GLU A CA 1
ATOM 1315 C C . GLU A 1 173 ? 22.422 8.133 27.375 1 97.88 173 GLU A C 1
ATOM 1317 O O . GLU A 1 173 ? 22.312 7.02 26.859 1 97.88 173 GLU A O 1
ATOM 1322 N N . ASN A 1 174 ? 21.422 9.031 27.438 1 98 174 ASN A N 1
ATOM 1323 C CA . ASN A 1 174 ? 20.156 8.781 26.75 1 98 174 ASN A CA 1
ATOM 1324 C C . ASN A 1 174 ? 20.375 8.555 25.25 1 98 174 ASN A C 1
ATOM 1326 O O . ASN A 1 174 ? 19.828 7.613 24.688 1 98 174 ASN A O 1
ATOM 1330 N N . ALA A 1 175 ? 21.156 9.43 24.672 1 98.62 175 ALA A N 1
ATOM 1331 C CA . ALA A 1 175 ? 21.422 9.367 23.234 1 98.62 175 ALA A CA 1
ATOM 1332 C C . ALA A 1 175 ? 22.125 8.07 22.859 1 98.62 175 ALA A C 1
ATOM 1334 O O . ALA A 1 175 ? 21.797 7.453 21.828 1 98.62 175 ALA A O 1
ATOM 1335 N N . ILE A 1 176 ? 23.062 7.668 23.688 1 98.62 176 ILE A N 1
ATOM 1336 C CA . ILE A 1 176 ? 23.797 6.422 23.484 1 98.62 176 ILE A CA 1
ATOM 1337 C C . ILE A 1 176 ? 22.828 5.238 23.562 1 98.62 176 ILE A C 1
ATOM 1339 O O . ILE A 1 176 ? 22.875 4.336 22.719 1 98.62 176 ILE A O 1
ATOM 1343 N N . GLU A 1 177 ? 22.016 5.281 24.5 1 98.38 177 GLU A N 1
ATOM 1344 C CA . GLU A 1 177 ? 21.031 4.207 24.656 1 98.38 177 GLU A CA 1
ATOM 1345 C C . GLU A 1 177 ? 20.172 4.055 23.422 1 98.38 177 GLU A C 1
ATOM 1347 O O . GLU A 1 177 ? 19.969 2.941 22.922 1 98.38 177 GLU A O 1
ATOM 1352 N N . VAL A 1 178 ? 19.641 5.16 22.891 1 98.56 178 VAL A N 1
ATOM 1353 C CA . VAL A 1 178 ? 18.797 5.133 21.688 1 98.56 178 VAL A CA 1
ATOM 1354 C C . VAL A 1 178 ? 19.594 4.605 20.5 1 98.56 178 VAL A C 1
ATOM 1356 O O . VAL A 1 178 ? 19.125 3.736 19.766 1 98.56 178 VAL A O 1
ATOM 1359 N N . ALA A 1 179 ? 20.797 5.074 20.344 1 98.69 179 ALA A N 1
ATOM 1360 C CA . ALA A 1 179 ? 21.641 4.664 19.219 1 98.69 179 ALA A CA 1
ATOM 1361 C C . ALA A 1 179 ? 21.922 3.162 19.25 1 98.69 179 ALA A C 1
ATOM 1363 O O . ALA A 1 179 ? 21.859 2.492 18.219 1 98.69 179 ALA A O 1
ATOM 1364 N N . ASP A 1 180 ? 22.156 2.645 20.469 1 98.12 180 ASP A N 1
ATOM 1365 C CA . ASP A 1 180 ? 22.422 1.22 20.641 1 98.12 180 ASP A CA 1
ATOM 1366 C C . ASP A 1 180 ? 21.203 0.386 20.266 1 98.12 180 ASP A C 1
ATOM 1368 O O . ASP A 1 180 ? 21.312 -0.614 19.562 1 98.12 180 ASP A O 1
ATOM 1372 N N . LYS A 1 181 ? 20.125 0.855 20.719 1 97.56 181 LYS A N 1
ATOM 1373 C CA . LYS A 1 181 ? 18.906 0.11 20.484 1 97.56 181 LYS A CA 1
ATOM 1374 C C . LYS A 1 181 ? 18.531 0.126 19 1 97.56 181 LYS A C 1
ATOM 1376 O O . LYS A 1 181 ? 17.922 -0.817 18.5 1 97.56 181 LYS A O 1
ATOM 1381 N N . LEU A 1 182 ? 18.922 1.179 18.281 1 97.31 182 LEU A N 1
ATOM 1382 C CA . LEU A 1 182 ? 18.641 1.289 16.859 1 97.31 182 LEU A CA 1
ATOM 1383 C C . LEU A 1 182 ? 19.672 0.518 16.031 1 97.31 182 LEU A C 1
ATOM 1385 O O . LEU A 1 182 ? 19.484 0.327 14.828 1 97.31 182 LEU A O 1
ATOM 1389 N N . GLY A 1 183 ? 20.75 0.151 16.656 1 94.38 183 GLY A N 1
ATOM 1390 C CA . GLY A 1 183 ? 21.719 -0.703 16 1 94.38 183 GLY A CA 1
ATOM 1391 C C . GLY A 1 183 ? 22.828 0.075 15.312 1 94.38 183 GLY A C 1
ATOM 1392 O O . GLY A 1 183 ? 23.547 -0.466 14.469 1 94.38 183 GLY A O 1
ATOM 1393 N N . PHE A 1 184 ? 22.938 1.347 15.633 1 96.75 184 PHE A N 1
ATOM 1394 C CA . PHE A 1 184 ? 24.062 2.102 15.102 1 96.75 184 PHE A CA 1
ATOM 1395 C C . PHE A 1 184 ? 25.391 1.538 15.609 1 96.75 184 PHE A C 1
ATOM 1397 O O . PHE A 1 184 ? 25.469 1.09 16.75 1 96.75 184 PHE A O 1
ATOM 1404 N N . GLN A 1 185 ? 26.406 1.604 14.773 1 94 185 GLN A N 1
ATOM 1405 C CA . GLN A 1 185 ? 27.719 1.078 15.164 1 94 185 GLN A CA 1
ATOM 1406 C C . GLN A 1 185 ? 28.844 2.014 14.727 1 94 185 GLN A C 1
ATOM 1408 O O . GLN A 1 185 ? 28.656 2.816 13.805 1 94 185 GLN A O 1
ATOM 1413 N N . GLY A 1 186 ? 29.875 1.988 15.461 1 94.88 186 GLY A N 1
ATOM 1414 C CA . GLY A 1 186 ? 31.094 2.68 15.078 1 94.88 186 GLY A CA 1
ATOM 1415 C C . GLY A 1 186 ? 30.906 4.172 14.891 1 94.88 186 GLY A C 1
ATOM 1416 O O . GLY A 1 186 ? 30.297 4.836 15.734 1 94.88 186 GLY A O 1
ATOM 1417 N N . ASP A 1 187 ? 31.469 4.652 13.781 1 96.62 187 ASP A N 1
ATOM 1418 C CA . ASP A 1 187 ? 31.422 6.078 13.477 1 96.62 187 ASP A CA 1
ATOM 1419 C C . ASP A 1 187 ? 29.984 6.547 13.25 1 96.62 187 ASP A C 1
ATOM 1421 O O . ASP A 1 187 ? 29.625 7.676 13.602 1 96.62 187 ASP A O 1
ATOM 1425 N N . CYS A 1 188 ? 29.203 5.723 12.727 1 96.75 188 CYS A N 1
ATOM 1426 C CA . CYS A 1 188 ? 27.812 6.055 12.508 1 96.75 188 CYS A CA 1
ATOM 1427 C C . CYS A 1 188 ? 27.094 6.305 13.828 1 96.75 188 CYS A C 1
ATOM 1429 O O . CYS A 1 188 ? 26.219 7.176 13.914 1 96.75 188 CYS A O 1
ATOM 1431 N N . LYS A 1 189 ? 27.484 5.516 14.789 1 97.81 189 LYS A N 1
ATOM 1432 C CA . LYS A 1 189 ? 26.891 5.684 16.109 1 97.81 189 LYS A CA 1
ATOM 1433 C C . LYS A 1 189 ? 27.234 7.055 16.688 1 97.81 189 LYS A C 1
ATOM 1435 O O . LYS A 1 189 ? 26.344 7.746 17.203 1 97.81 189 LYS A O 1
ATOM 1440 N N . ALA A 1 190 ? 28.438 7.402 16.562 1 98.5 190 ALA A N 1
ATOM 1441 C CA . ALA A 1 190 ? 28.859 8.711 17.062 1 98.5 190 ALA A CA 1
ATOM 1442 C C . ALA A 1 190 ? 28.109 9.836 16.359 1 98.5 190 ALA A C 1
ATOM 1444 O O . ALA A 1 190 ? 27.688 10.797 17 1 98.5 190 ALA A O 1
ATOM 1445 N N . GLN A 1 191 ? 27.984 9.711 15.062 1 98.69 191 GLN A N 1
ATOM 1446 C CA . GLN A 1 191 ? 27.25 10.711 14.289 1 98.69 191 GLN A CA 1
ATOM 1447 C C . GLN A 1 191 ? 25.797 10.797 14.742 1 98.69 191 GLN A C 1
ATOM 1449 O O . GLN A 1 191 ? 25.25 11.891 14.922 1 98.69 191 GLN A O 1
ATOM 1454 N N . ALA A 1 192 ? 25.188 9.609 14.945 1 98.81 192 ALA A N 1
ATOM 1455 C CA . ALA A 1 192 ? 23.781 9.555 15.352 1 98.81 192 ALA A CA 1
ATOM 1456 C C . ALA A 1 192 ? 23.578 10.227 16.703 1 98.81 192 ALA A C 1
ATOM 1458 O O . ALA A 1 192 ? 22.641 11.008 16.875 1 98.81 192 ALA A O 1
ATOM 1459 N N . ILE A 1 193 ? 24.438 9.961 17.609 1 98.75 193 ILE A N 1
ATOM 1460 C CA . ILE A 1 193 ? 24.359 10.531 18.953 1 98.75 193 ILE A CA 1
ATOM 1461 C C . ILE A 1 193 ? 24.406 12.055 18.859 1 98.75 193 ILE A C 1
ATOM 1463 O O . ILE A 1 193 ? 23.609 12.75 19.484 1 98.75 193 ILE A O 1
ATOM 1467 N N . ASP A 1 194 ? 25.328 12.539 18.109 1 98.75 194 ASP A N 1
ATOM 1468 C CA . ASP A 1 194 ? 25.453 13.984 17.906 1 98.75 194 ASP A CA 1
ATOM 1469 C C . ASP A 1 194 ? 24.188 14.562 17.297 1 98.75 194 ASP A C 1
ATOM 1471 O O . ASP A 1 194 ? 23.688 15.602 17.75 1 98.75 194 ASP A O 1
ATOM 1475 N N . ILE A 1 195 ? 23.641 13.883 16.328 1 98.88 195 ILE A N 1
ATOM 1476 C CA . ILE A 1 195 ? 22.438 14.328 15.641 1 98.88 195 ILE A CA 1
ATOM 1477 C C . ILE A 1 195 ? 21.25 14.336 16.609 1 98.88 195 ILE A C 1
ATOM 1479 O O . ILE A 1 195 ? 20.484 15.305 16.656 1 98.88 195 ILE A O 1
ATOM 1483 N N . PHE A 1 196 ? 21.125 13.297 17.438 1 98.88 196 PHE A N 1
ATOM 1484 C CA . PHE A 1 196 ? 20.047 13.219 18.406 1 98.88 196 PHE A CA 1
ATOM 1485 C C . PHE A 1 196 ? 20.062 14.422 19.344 1 98.88 196 PHE A C 1
ATOM 1487 O O . PHE A 1 196 ? 19.031 15.023 19.609 1 98.88 196 PHE A O 1
ATOM 1494 N N . ARG A 1 197 ? 21.188 14.727 19.766 1 98.56 197 ARG A N 1
ATOM 1495 C CA . ARG A 1 197 ? 21.328 15.836 20.703 1 98.56 197 ARG A CA 1
ATOM 1496 C C . ARG A 1 197 ? 20.969 17.156 20.047 1 98.56 197 ARG A C 1
ATOM 1498 O O . ARG A 1 197 ? 20.281 17.984 20.641 1 98.56 197 ARG A O 1
ATOM 1505 N N . LYS A 1 198 ? 21.453 17.344 18.875 1 98.81 198 LYS A N 1
ATOM 1506 C CA . LYS A 1 198 ? 21.156 18.578 18.141 1 98.81 198 LYS A CA 1
ATOM 1507 C C . LYS A 1 198 ? 19.672 18.672 17.812 1 98.81 198 LYS A C 1
ATOM 1509 O O . LYS A 1 198 ? 19.094 19.766 17.828 1 98.81 198 LYS A O 1
ATOM 1514 N N . LEU A 1 199 ? 19.047 17.531 17.516 1 98.94 199 LEU A N 1
ATOM 1515 C CA . LEU A 1 199 ? 17.609 17.516 17.25 1 98.94 199 LEU A CA 1
ATOM 1516 C C . LEU A 1 199 ? 16.828 17.906 18.5 1 98.94 199 LEU A C 1
ATOM 1518 O O . LEU A 1 199 ? 15.852 18.641 18.422 1 98.94 199 LEU A O 1
ATOM 1522 N N . TYR A 1 200 ? 17.281 17.438 19.609 1 98.75 200 TYR A N 1
ATOM 1523 C CA . TYR A 1 200 ? 16.609 17.812 20.859 1 98.75 200 TYR A CA 1
ATOM 1524 C C . TYR A 1 200 ? 16.75 19.297 21.125 1 98.75 200 TYR A C 1
ATOM 1526 O O . TYR A 1 200 ? 15.797 19.953 21.531 1 98.75 200 TYR A O 1
ATOM 1534 N N . GLU A 1 201 ? 17.922 19.781 20.906 1 98.31 201 GLU A N 1
ATOM 1535 C CA . GLU A 1 201 ? 18.125 21.219 21.078 1 98.31 201 GLU A CA 1
ATOM 1536 C C . GLU A 1 201 ? 17.203 22.031 20.172 1 98.31 201 GLU A C 1
ATOM 1538 O O . GLU A 1 201 ? 16.609 23.016 20.609 1 98.31 201 GLU A O 1
ATOM 1543 N N . LEU A 1 202 ? 17.094 21.594 18.984 1 98.69 202 LEU A N 1
ATOM 1544 C CA . LEU A 1 202 ? 16.188 22.266 18.047 1 98.69 202 LEU A CA 1
ATOM 1545 C C . LEU A 1 202 ? 14.75 22.172 18.531 1 98.69 202 LEU A C 1
ATOM 1547 O O . LEU A 1 202 ? 14 23.141 18.453 1 98.69 202 LEU A O 1
ATOM 1551 N N . PHE A 1 203 ? 14.391 21.031 18.969 1 98.56 203 PHE A N 1
ATOM 1552 C CA . PHE A 1 203 ? 13.047 20.797 19.484 1 98.56 203 PHE A CA 1
ATOM 1553 C C . PHE A 1 203 ? 12.703 21.797 20.578 1 98.56 203 PHE A C 1
ATOM 1555 O O . PHE A 1 203 ? 11.633 22.406 20.547 1 98.56 203 PHE A O 1
ATOM 1562 N N . VAL A 1 204 ? 13.609 21.969 21.469 1 97.81 204 VAL A N 1
ATOM 1563 C CA . VAL A 1 204 ? 13.391 22.844 22.609 1 97.81 204 VAL A CA 1
ATOM 1564 C C . VAL A 1 204 ? 13.414 24.312 22.156 1 97.81 204 VAL A C 1
ATOM 1566 O O . VAL A 1 204 ? 12.5 25.078 22.469 1 97.81 204 VAL A O 1
ATOM 1569 N N . LYS A 1 205 ? 14.398 24.625 21.406 1 97.38 205 LYS A N 1
ATOM 1570 C CA . LYS A 1 205 ? 14.609 26 21 1 97.38 205 LYS A CA 1
ATOM 1571 C C . LYS A 1 205 ? 13.445 26.516 20.141 1 97.38 205 LYS A C 1
ATOM 1573 O O . LYS A 1 205 ? 13.133 27.703 20.141 1 97.38 205 LYS A O 1
ATOM 1578 N N . SER A 1 206 ? 12.758 25.656 19.438 1 98 206 SER A N 1
ATOM 1579 C CA . SER A 1 206 ? 11.711 26.047 18.5 1 98 206 SER A CA 1
ATOM 1580 C C . SER A 1 206 ? 10.328 25.906 19.125 1 98 206 SER A C 1
ATOM 1582 O O . SER A 1 206 ? 9.312 26.141 18.469 1 98 206 SER A O 1
ATOM 1584 N N . ASP A 1 207 ? 10.312 25.531 20.406 1 97.38 207 ASP A N 1
ATOM 1585 C CA . ASP A 1 207 ? 9.031 25.266 21.047 1 97.38 207 ASP A CA 1
ATOM 1586 C C . ASP A 1 207 ? 8.203 24.266 20.234 1 97.38 207 ASP A C 1
ATOM 1588 O O . ASP A 1 207 ? 7.012 24.484 20.016 1 97.38 207 ASP A O 1
ATOM 1592 N N . ALA A 1 208 ? 8.844 23.219 19.75 1 97.88 208 ALA A N 1
ATOM 1593 C CA . ALA A 1 208 ? 8.164 22.219 18.922 1 97.88 208 ALA A CA 1
ATOM 1594 C C . ALA A 1 208 ? 7.309 21.297 19.766 1 97.88 208 ALA A C 1
ATOM 1596 O O . ALA A 1 208 ? 7.629 21.031 20.938 1 97.88 208 ALA A O 1
ATOM 1597 N N . THR A 1 209 ? 6.25 20.812 19.188 1 96.88 209 THR A N 1
ATOM 1598 C CA . THR A 1 209 ? 5.453 19.766 19.797 1 96.88 209 THR A CA 1
ATOM 1599 C C . THR A 1 209 ? 5.738 18.406 19.141 1 96.88 209 THR A C 1
ATOM 1601 O O . THR A 1 209 ? 5.465 17.359 19.719 1 96.88 209 THR A O 1
ATOM 1604 N N . LEU A 1 210 ? 6.281 18.516 17.953 1 97.88 210 LEU A N 1
ATOM 1605 C CA . LEU A 1 210 ? 6.73 17.328 17.219 1 97.88 210 LEU A CA 1
ATOM 1606 C C . LEU A 1 210 ? 7.918 17.672 16.328 1 97.88 210 LEU A C 1
ATOM 1608 O O . LEU A 1 210 ? 7.91 18.688 15.633 1 97.88 210 LEU A O 1
ATOM 1612 N N . LEU A 1 211 ? 8.906 16.938 16.375 1 98.75 211 LEU A N 1
ATOM 1613 C CA . LEU A 1 211 ? 10.023 16.891 15.445 1 98.75 211 LEU A CA 1
ATOM 1614 C C . LEU A 1 211 ? 10.281 15.477 14.961 1 98.75 211 LEU A C 1
ATOM 1616 O O . LEU A 1 211 ? 10.656 14.602 15.742 1 98.75 211 LEU A O 1
ATOM 1620 N N . GLU A 1 212 ? 10.055 15.258 13.719 1 98.69 212 GLU A N 1
ATOM 1621 C CA . GLU A 1 212 ? 10.133 13.906 13.148 1 98.69 212 GLU A CA 1
ATOM 1622 C C . GLU A 1 212 ? 11.109 13.859 11.977 1 98.69 212 GLU A C 1
ATOM 1624 O O . GLU A 1 212 ? 11.031 14.695 11.07 1 98.69 212 GLU A O 1
ATOM 1629 N N . ILE A 1 213 ? 12.039 12.953 12.062 1 98.88 213 ILE A N 1
ATOM 1630 C CA . ILE A 1 213 ? 12.938 12.609 10.961 1 98.88 213 ILE A CA 1
ATOM 1631 C C . ILE A 1 213 ? 12.578 11.227 10.414 1 98.88 213 ILE A C 1
ATOM 1633 O O . ILE A 1 213 ? 12.75 10.219 11.102 1 98.88 213 ILE A O 1
ATOM 1637 N N . ASN A 1 214 ? 12.094 11.234 9.156 1 98.12 214 ASN A N 1
ATOM 1638 C CA . ASN A 1 214 ? 11.664 9.969 8.562 1 98.12 214 ASN A CA 1
ATOM 1639 C C . ASN A 1 214 ? 11.898 9.945 7.055 1 98.12 214 ASN A C 1
ATOM 1641 O O . ASN A 1 214 ? 11.062 10.422 6.289 1 98.12 214 ASN A O 1
ATOM 1645 N N . PRO A 1 215 ? 13.039 9.422 6.535 1 98.06 215 PRO A N 1
ATOM 1646 C CA . PRO A 1 215 ? 13.961 8.641 7.367 1 98.06 215 PRO A CA 1
ATOM 1647 C C . PRO A 1 215 ? 15.188 9.445 7.801 1 98.06 215 PRO A C 1
ATOM 1649 O O . PRO A 1 215 ? 15.492 10.484 7.207 1 98.06 215 PRO A O 1
ATOM 1652 N N . MET A 1 216 ? 15.766 9 8.867 1 98.75 216 MET A N 1
ATOM 1653 C CA . MET A 1 216 ? 17.203 9.148 9.07 1 98.75 216 MET A CA 1
ATOM 1654 C C . MET A 1 216 ? 17.969 8.008 8.406 1 98.75 216 MET A C 1
ATOM 1656 O O . MET A 1 216 ? 17.562 6.848 8.477 1 98.75 216 MET A O 1
ATOM 1660 N N . ALA A 1 217 ? 19.094 8.328 7.711 1 98.06 217 ALA A N 1
ATOM 1661 C CA . ALA A 1 217 ? 19.672 7.258 6.91 1 98.06 217 ALA A CA 1
ATOM 1662 C C . ALA A 1 217 ? 21.188 7.219 7.078 1 98.06 217 ALA A C 1
ATOM 1664 O O . ALA A 1 217 ? 21.844 8.258 7.207 1 98.06 217 ALA A O 1
ATOM 1665 N N . GLU A 1 218 ? 21.688 6.008 7.152 1 97.12 218 GLU A N 1
ATOM 1666 C CA . GLU A 1 218 ? 23.109 5.758 6.887 1 97.12 218 GLU A CA 1
ATOM 1667 C C . GLU A 1 218 ? 23.359 5.539 5.398 1 97.12 218 GLU A C 1
ATOM 1669 O O . GLU A 1 218 ? 22.734 4.672 4.777 1 97.12 218 GLU A O 1
ATOM 1674 N N . ASP A 1 219 ? 24.188 6.355 4.824 1 93.75 219 ASP A N 1
ATOM 1675 C CA . ASP A 1 219 ? 24.453 6.156 3.404 1 93.75 219 ASP A CA 1
ATOM 1676 C C . ASP A 1 219 ? 25.547 5.098 3.193 1 93.75 219 ASP A C 1
ATOM 1678 O O . ASP A 1 219 ? 26.047 4.527 4.156 1 93.75 219 ASP A O 1
ATOM 1682 N N . VAL A 1 220 ? 25.891 4.789 2.025 1 88.5 220 VAL A N 1
ATOM 1683 C CA . VAL A 1 220 ? 26.797 3.699 1.678 1 88.5 220 VAL A CA 1
ATOM 1684 C C . VAL A 1 220 ? 28.203 4.031 2.152 1 88.5 220 VAL A C 1
ATOM 1686 O O . VAL A 1 220 ? 29.031 3.137 2.324 1 88.5 220 VAL A O 1
ATOM 1689 N N . SER A 1 221 ? 28.453 5.301 2.416 1 89.69 221 SER A N 1
ATOM 1690 C CA . SER A 1 221 ? 29.766 5.727 2.877 1 89.69 221 SER A CA 1
ATOM 1691 C C . SER A 1 221 ? 29.844 5.723 4.398 1 89.69 221 SER A C 1
ATOM 1693 O O . SER A 1 221 ? 30.906 5.965 4.969 1 89.69 221 SER A O 1
ATOM 1695 N N . GLY A 1 222 ? 28.75 5.566 5.07 1 93.12 222 GLY A N 1
ATOM 1696 C CA . GLY A 1 222 ? 28.734 5.5 6.523 1 93.12 222 GLY A CA 1
ATOM 1697 C C . GLY A 1 222 ? 28.375 6.816 7.18 1 93.12 222 GLY A C 1
ATOM 1698 O O . GLY A 1 222 ? 28.562 6.988 8.391 1 93.12 222 GLY A O 1
ATOM 1699 N N . ASP A 1 223 ? 27.938 7.734 6.43 1 97.31 223 ASP A N 1
ATOM 1700 C CA . ASP A 1 223 ? 27.484 9.008 6.973 1 97.31 223 ASP A CA 1
ATOM 1701 C C . ASP A 1 223 ? 25.984 8.977 7.293 1 97.31 223 ASP A C 1
ATOM 1703 O O . ASP A 1 223 ? 25.203 8.375 6.559 1 97.31 223 ASP A O 1
ATOM 1707 N N . VAL A 1 224 ? 25.625 9.633 8.383 1 98.62 224 VAL A N 1
ATOM 1708 C CA . VAL A 1 224 ? 24.234 9.656 8.805 1 98.62 224 VAL A CA 1
ATOM 1709 C C . VAL A 1 224 ? 23.578 10.961 8.359 1 98.62 224 VAL A C 1
ATOM 1711 O O . VAL A 1 224 ? 24.125 12.047 8.609 1 98.62 224 VAL A O 1
ATOM 1714 N N . TYR A 1 225 ? 22.469 10.867 7.66 1 98.69 225 TYR A N 1
ATOM 1715 C CA . TYR A 1 225 ? 21.75 12.008 7.113 1 98.69 225 TYR A CA 1
ATOM 1716 C C . TYR A 1 225 ? 20.312 12.047 7.637 1 98.69 225 TYR A C 1
ATOM 1718 O O . TYR A 1 225 ? 19.672 11.008 7.805 1 98.69 225 TYR A O 1
ATOM 1726 N N . CYS A 1 226 ? 19.797 13.203 7.941 1 98.88 226 CYS A N 1
ATOM 1727 C CA . CYS A 1 226 ? 18.359 13.406 8.047 1 98.88 226 CYS A CA 1
ATOM 1728 C C . CYS A 1 226 ? 17.75 13.711 6.688 1 98.88 226 CYS A C 1
ATOM 1730 O O . CYS A 1 226 ? 18 14.773 6.113 1 98.88 226 CYS A O 1
ATOM 1732 N N . MET A 1 227 ? 16.922 12.82 6.184 1 98.31 227 MET A N 1
ATOM 1733 C CA . MET A 1 227 ? 16.484 12.859 4.789 1 98.31 227 MET A CA 1
ATOM 1734 C C . MET A 1 227 ? 15.188 13.641 4.641 1 98.31 227 MET A C 1
ATOM 1736 O O . MET A 1 227 ? 14.82 14.047 3.533 1 98.31 227 MET A O 1
ATOM 1740 N N . ASP A 1 228 ? 14.445 13.766 5.68 1 97.94 228 ASP A N 1
ATOM 1741 C CA . ASP A 1 228 ? 13.164 14.461 5.746 1 97.94 228 ASP A CA 1
ATOM 1742 C C . ASP A 1 228 ? 12.898 14.992 7.152 1 97.94 228 ASP A C 1
ATOM 1744 O O . ASP A 1 228 ? 13.477 14.5 8.125 1 97.94 228 ASP A O 1
ATOM 1748 N N . CYS A 1 229 ? 12.086 15.984 7.211 1 98.56 229 CYS A N 1
ATOM 1749 C CA . CYS A 1 229 ? 11.82 16.609 8.5 1 98.56 229 CYS A CA 1
ATOM 1750 C C . CYS A 1 229 ? 10.391 17.125 8.578 1 98.56 229 CYS A C 1
ATOM 1752 O O . CYS A 1 229 ? 9.945 17.859 7.695 1 98.56 229 CYS A O 1
ATOM 1754 N N . LYS A 1 230 ? 9.688 16.688 9.523 1 98.06 230 LYS A N 1
ATOM 1755 C CA . LYS A 1 230 ? 8.383 17.234 9.898 1 98.06 230 LYS A CA 1
ATOM 1756 C C . LYS A 1 230 ? 8.453 17.953 11.242 1 98.06 230 LYS A C 1
ATOM 1758 O O . LYS A 1 230 ? 8.836 17.344 12.25 1 98.06 230 LYS A O 1
ATOM 1763 N N . LEU A 1 231 ? 8.078 19.203 11.273 1 98.25 231 LEU A N 1
ATOM 1764 C CA . LEU A 1 231 ? 8.172 20.031 12.484 1 98.25 231 LEU A CA 1
ATOM 1765 C C . LEU A 1 231 ? 6.852 20.719 12.773 1 98.25 231 LEU A C 1
ATOM 1767 O O . LEU A 1 231 ? 6.316 21.438 11.914 1 98.25 231 LEU A O 1
ATOM 1771 N N . LEU A 1 232 ? 6.324 20.5 13.938 1 97.62 232 LEU A N 1
ATOM 1772 C CA . LEU A 1 232 ? 5.16 21.203 14.461 1 97.62 232 LEU A CA 1
ATOM 1773 C C . LEU A 1 232 ? 5.547 22.109 15.625 1 97.62 232 LEU A C 1
ATOM 1775 O O . LEU A 1 232 ? 6.285 21.688 16.516 1 97.62 232 LEU A O 1
ATOM 1779 N N . VAL A 1 233 ? 5.035 23.312 15.625 1 97.31 233 VAL A N 1
ATOM 1780 C CA . VAL A 1 233 ? 5.379 24.297 16.641 1 97.31 233 VAL A CA 1
ATOM 1781 C C . VAL A 1 233 ? 4.137 24.656 17.453 1 97.31 233 VAL A C 1
ATOM 1783 O O . VAL A 1 233 ? 3.047 24.812 16.906 1 97.31 233 VAL A O 1
ATOM 1786 N N . ASP A 1 234 ? 4.363 24.781 18.672 1 94.94 234 ASP A N 1
ATOM 1787 C CA . ASP A 1 234 ? 3.285 25.172 19.578 1 94.94 234 ASP A CA 1
ATOM 1788 C C . ASP A 1 234 ? 2.76 26.562 19.25 1 94.94 234 ASP A C 1
ATOM 1790 O O . ASP A 1 234 ? 3.504 27.547 19.312 1 94.94 234 ASP A O 1
ATOM 1794 N N . THR A 1 235 ? 1.52 26.656 19.031 1 90.75 235 THR A N 1
ATOM 1795 C CA . THR A 1 235 ? 0.946 27.938 18.625 1 90.75 235 THR A CA 1
ATOM 1796 C C . THR A 1 235 ? 0.994 28.938 19.781 1 90.75 235 THR A C 1
ATOM 1798 O O . THR A 1 235 ? 1.02 30.156 19.547 1 90.75 235 THR A O 1
ATOM 1801 N N . ASN A 1 236 ? 1.007 28.469 20.953 1 90.75 236 ASN A N 1
ATOM 1802 C CA . ASN A 1 236 ? 1.085 29.359 22.109 1 90.75 236 ASN A CA 1
ATOM 1803 C C . ASN A 1 236 ? 2.43 30.078 22.172 1 90.75 236 ASN A C 1
ATOM 1805 O O . ASN A 1 236 ? 2.582 31.047 22.906 1 90.75 236 ASN A O 1
ATOM 1809 N N . ALA A 1 237 ? 3.346 29.625 21.391 1 95.38 237 ALA A N 1
ATOM 1810 C CA . ALA A 1 237 ? 4.684 30.203 21.422 1 95.38 237 ALA A CA 1
ATOM 1811 C C . ALA A 1 237 ? 4.859 31.234 20.297 1 95.38 237 ALA A C 1
ATOM 1813 O O . ALA A 1 237 ? 5.969 31.703 20.047 1 95.38 237 ALA A O 1
ATOM 1814 N N . ALA A 1 238 ? 3.846 31.594 19.672 1 94.62 238 ALA A N 1
ATOM 1815 C CA . ALA A 1 238 ? 3.895 32.5 18.531 1 94.62 238 ALA A CA 1
ATOM 1816 C C . ALA A 1 238 ? 4.617 33.812 18.891 1 94.62 238 ALA A C 1
ATOM 1818 O O . ALA A 1 238 ? 5.379 34.344 18.094 1 94.62 238 ALA A O 1
ATOM 1819 N N . TYR A 1 239 ? 4.434 34.281 20.094 1 95.38 239 TYR A N 1
ATOM 1820 C CA . TYR A 1 239 ? 4.969 35.562 20.516 1 95.38 239 TYR A CA 1
ATOM 1821 C C . TYR A 1 239 ? 6.492 35.531 20.578 1 95.38 239 TYR A C 1
ATOM 1823 O O . TYR A 1 239 ? 7.152 36.531 20.375 1 95.38 239 TYR A O 1
ATOM 1831 N N . ARG A 1 240 ? 7.109 34.344 20.844 1 96.69 240 ARG A N 1
ATOM 1832 C CA . ARG A 1 240 ? 8.562 34.25 20.969 1 96.69 240 ARG A CA 1
ATOM 1833 C C . ARG A 1 240 ? 9.164 33.5 19.797 1 96.69 240 ARG A C 1
ATOM 1835 O O . ARG A 1 240 ? 10.383 33.312 19.734 1 96.69 240 ARG A O 1
ATOM 1842 N N . GLN A 1 241 ? 8.359 33 18.938 1 97.62 241 GLN A N 1
ATOM 1843 C CA . GLN A 1 241 ? 8.812 32.312 17.734 1 97.62 241 GLN A CA 1
ATOM 1844 C C . GLN A 1 241 ? 8.375 33.031 16.469 1 97.62 241 GLN A C 1
ATOM 1846 O O . GLN A 1 241 ? 7.844 32.438 15.531 1 97.62 241 GLN A O 1
ATOM 1851 N N . GLN A 1 242 ? 8.625 34.281 16.422 1 97.44 242 GLN A N 1
ATOM 1852 C CA . GLN A 1 242 ? 8.141 35.125 15.344 1 97.44 242 GLN A CA 1
ATOM 1853 C C . GLN A 1 242 ? 8.734 34.719 14 1 97.44 242 GLN A C 1
ATOM 1855 O O . GLN A 1 242 ? 8.047 34.719 12.977 1 97.44 242 GLN A O 1
ATOM 1860 N N . GLU A 1 243 ? 9.945 34.344 14.039 1 97.44 243 GLU A N 1
ATOM 1861 C CA . GLU A 1 243 ? 10.602 33.938 12.797 1 97.44 243 GLU A CA 1
ATOM 1862 C C . GLU A 1 243 ? 9.945 32.688 12.219 1 97.44 243 GLU A C 1
ATOM 1864 O O . GLU A 1 243 ? 9.664 32.625 11.023 1 97.44 243 GLU A O 1
ATOM 1869 N N . LEU A 1 244 ? 9.695 31.75 13.047 1 97.88 244 LEU A N 1
ATOM 1870 C CA . LEU A 1 244 ? 9.07 30.516 12.586 1 97.88 244 LEU A CA 1
ATOM 1871 C C . LEU A 1 244 ? 7.641 30.766 12.125 1 97.88 244 LEU A C 1
ATOM 1873 O O . LEU A 1 244 ? 7.211 30.25 11.102 1 97.88 244 LEU A O 1
ATOM 1877 N N . PHE A 1 245 ? 6.883 31.516 12.867 1 96.12 245 PHE A N 1
ATOM 1878 C CA . PHE A 1 245 ? 5.496 31.781 12.516 1 96.12 245 PHE A CA 1
ATOM 1879 C C . PHE A 1 245 ? 5.414 32.656 11.273 1 96.12 245 PHE A C 1
ATOM 1881 O O . PHE A 1 245 ? 4.383 32.688 10.594 1 96.12 245 PHE A O 1
ATOM 1888 N N . GLY A 1 246 ? 6.535 33.375 11 1 96.62 246 GLY A N 1
ATOM 1889 C CA . GLY A 1 246 ? 6.633 34.094 9.742 1 96.62 246 GLY A CA 1
ATOM 1890 C C . GLY A 1 246 ? 6.688 33.188 8.531 1 96.62 246 GLY A C 1
ATOM 1891 O O . GLY A 1 246 ? 6.48 33.625 7.402 1 96.62 246 GLY A O 1
ATOM 1892 N N . LEU A 1 247 ? 6.93 31.922 8.766 1 97.06 247 LEU A N 1
ATOM 1893 C CA . LEU A 1 247 ? 7.035 30.938 7.691 1 97.06 247 LEU A CA 1
ATOM 1894 C C . LEU A 1 247 ? 5.691 30.266 7.426 1 97.06 247 LEU A C 1
ATOM 1896 O O . LEU A 1 247 ? 5.594 29.375 6.582 1 97.06 247 LEU A O 1
ATOM 1900 N N . GLU A 1 248 ? 4.684 30.641 8.148 1 94.81 248 GLU A N 1
ATOM 1901 C CA . GLU A 1 248 ? 3.357 30.062 7.965 1 94.81 248 GLU A CA 1
ATOM 1902 C C . GLU A 1 248 ? 2.891 30.188 6.516 1 94.81 248 GLU A C 1
ATOM 1904 O O . GLU A 1 248 ? 3.006 31.266 5.918 1 94.81 248 GLU A O 1
ATOM 1909 N N . ASP A 1 249 ? 2.398 29.156 5.957 1 95 249 ASP A N 1
ATOM 1910 C CA . ASP A 1 249 ? 1.893 29.156 4.586 1 95 249 ASP A CA 1
ATOM 1911 C C . ASP A 1 249 ? 0.366 29.125 4.566 1 95 249 ASP A C 1
ATOM 1913 O O . ASP A 1 249 ? -0.233 28.047 4.578 1 95 249 ASP A O 1
ATOM 1917 N N . LYS A 1 250 ? -0.211 30.156 4.383 1 90.19 250 LYS A N 1
ATOM 1918 C CA . LYS A 1 250 ? -1.663 30.297 4.434 1 90.19 250 LYS A CA 1
ATOM 1919 C C . LYS A 1 250 ? -2.316 29.672 3.201 1 90.19 250 LYS A C 1
ATOM 1921 O O . LYS A 1 250 ? -3.512 29.359 3.215 1 90.19 250 LYS A O 1
ATOM 1926 N N . SER A 1 251 ? -1.524 29.531 2.172 1 91.69 251 SER A N 1
ATOM 1927 C CA . SER A 1 251 ? -2.078 28.969 0.944 1 91.69 251 SER A CA 1
ATOM 1928 C C . SER A 1 251 ? -2.447 27.5 1.126 1 91.69 251 SER A C 1
ATOM 1930 O O . SER A 1 251 ? -3.174 26.938 0.309 1 91.69 251 SER A O 1
ATOM 1932 N N . GLN A 1 252 ? -1.979 26.906 2.152 1 92.81 252 GLN A N 1
ATOM 1933 C CA . GLN A 1 252 ? -2.215 25.484 2.414 1 92.81 252 GLN A CA 1
ATOM 1934 C C . GLN A 1 252 ? -3.473 25.281 3.256 1 92.81 252 GLN A C 1
ATOM 1936 O O . GLN A 1 252 ? -3.92 24.156 3.451 1 92.81 252 GLN A O 1
ATOM 1941 N N . GLU A 1 253 ? -3.973 26.281 3.738 1 87.12 253 GLU A N 1
ATOM 1942 C CA . GLU A 1 253 ? -5.148 26.219 4.598 1 87.12 253 GLU A CA 1
ATOM 1943 C C . GLU 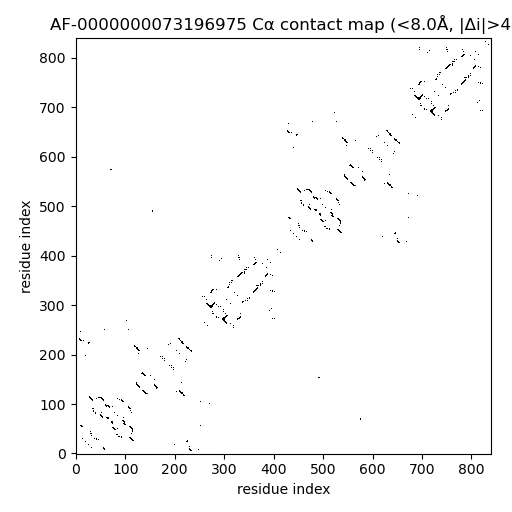A 1 253 ? -6.438 26.297 3.783 1 87.12 253 GLU A C 1
ATOM 1945 O O . GLU A 1 253 ? -6.461 26.922 2.719 1 87.12 253 GLU A O 1
ATOM 1950 N N . ASP A 1 254 ? -7.395 25.625 4.289 1 87.62 254 ASP A N 1
ATOM 1951 C CA . ASP A 1 254 ? -8.703 25.703 3.643 1 87.62 254 ASP A CA 1
ATOM 1952 C C . ASP A 1 254 ? -9.289 27.109 3.752 1 87.62 254 ASP A C 1
ATOM 1954 O O . ASP A 1 254 ? -9.312 27.688 4.836 1 87.62 254 ASP A O 1
ATOM 1958 N N . GLU A 1 255 ? -9.711 27.609 2.672 1 87.81 255 GLU A N 1
ATOM 1959 C CA . GLU A 1 255 ? -10.219 28.984 2.627 1 87.81 255 GLU A CA 1
ATOM 1960 C C . GLU A 1 255 ? -11.406 29.172 3.561 1 87.81 255 GLU A C 1
ATOM 1962 O O . GLU A 1 255 ? -11.539 30.203 4.215 1 87.81 255 GLU A O 1
ATOM 1967 N N . LEU A 1 256 ? -12.203 28.172 3.566 1 91.38 256 LEU A N 1
ATOM 1968 C CA . LEU A 1 256 ? -13.383 28.281 4.422 1 91.38 256 LEU A CA 1
ATOM 1969 C C . LEU A 1 256 ? -12.992 28.203 5.895 1 91.38 256 LEU A C 1
ATOM 1971 O O . LEU A 1 256 ? -13.594 28.875 6.738 1 91.38 256 LEU A O 1
ATOM 1975 N N . GLU A 1 257 ? -12.062 27.406 6.176 1 89.75 257 GLU A N 1
ATOM 1976 C CA . GLU A 1 257 ? -11.57 27.328 7.547 1 89.75 257 GLU A CA 1
ATOM 1977 C C . GLU A 1 257 ? -10.93 28.641 7.984 1 89.75 257 GLU A C 1
ATOM 1979 O O . GLU A 1 257 ? -11.109 29.078 9.125 1 89.75 257 GLU A O 1
ATOM 1984 N N . MET A 1 258 ? -10.305 29.234 7.102 1 87.69 258 MET A N 1
ATOM 1985 C CA . MET A 1 258 ? -9.703 30.531 7.398 1 87.69 258 MET A CA 1
ATOM 1986 C C . MET A 1 258 ? -10.773 31.594 7.617 1 87.69 258 MET A C 1
ATOM 1988 O O . MET A 1 258 ? -10.672 32.406 8.547 1 87.69 258 MET A O 1
ATOM 1992 N N . ARG A 1 259 ? -11.711 31.562 6.789 1 91.25 259 ARG A N 1
ATOM 1993 C CA . ARG A 1 259 ? -12.828 32.5 6.934 1 91.25 259 ARG A CA 1
ATOM 1994 C C . ARG A 1 259 ? -13.555 32.281 8.258 1 91.25 259 ARG A C 1
ATOM 1996 O O . ARG A 1 259 ? -13.914 33.25 8.938 1 91.25 259 ARG A O 1
ATOM 2003 N N . ALA A 1 260 ? -13.727 31.031 8.562 1 93 260 ALA A N 1
ATOM 2004 C CA . ALA A 1 260 ? -14.375 30.703 9.82 1 93 260 ALA A CA 1
ATOM 2005 C C . ALA A 1 260 ? -13.562 31.203 11.008 1 93 260 ALA A C 1
ATOM 2007 O O . ALA A 1 260 ? -14.117 31.781 11.945 1 93 260 ALA A O 1
ATOM 2008 N N . ALA A 1 261 ? -12.297 31.031 10.945 1 87.38 261 ALA A N 1
ATOM 2009 C CA . ALA A 1 261 ? -11.414 31.484 12.016 1 87.38 261 ALA A CA 1
ATOM 2010 C C . ALA A 1 261 ? -11.5 33 12.195 1 87.38 261 ALA A C 1
ATOM 2012 O O . ALA A 1 261 ? -11.523 33.5 13.32 1 87.38 261 ALA A O 1
ATOM 2013 N N . ALA A 1 262 ? -11.57 33.688 11.109 1 89.12 262 ALA A N 1
ATOM 2014 C CA . ALA A 1 262 ? -11.695 35.156 11.148 1 89.12 262 ALA A CA 1
ATOM 2015 C C . ALA A 1 262 ? -12.992 35.594 11.82 1 89.12 262 ALA A C 1
ATOM 2017 O O . ALA A 1 262 ? -13.078 36.656 12.391 1 89.12 262 ALA A O 1
ATOM 2018 N N . ALA A 1 263 ? -14 34.688 11.758 1 91.69 263 ALA A N 1
ATOM 2019 C CA . ALA A 1 263 ? -15.297 34.969 12.375 1 91.69 263 ALA A CA 1
ATOM 2020 C C . ALA A 1 263 ? -15.398 34.312 13.75 1 91.69 263 ALA A C 1
ATOM 2022 O O . ALA A 1 263 ? -16.484 34.188 14.312 1 91.69 263 ALA A O 1
ATOM 2023 N N . ASN A 1 264 ? -14.273 33.75 14.203 1 90.19 264 ASN A N 1
ATOM 2024 C CA . ASN A 1 264 ? -14.188 33.094 15.5 1 90.19 264 ASN A CA 1
ATOM 2025 C C . ASN A 1 264 ? -15.07 31.844 15.547 1 90.19 264 ASN A C 1
ATOM 2027 O O . ASN A 1 264 ? -15.773 31.609 16.531 1 90.19 264 ASN A O 1
ATOM 2031 N N . LEU A 1 265 ? -15.133 31.188 14.5 1 93.5 265 LEU A N 1
ATOM 2032 C CA . LEU A 1 265 ? -15.797 29.891 14.375 1 93.5 265 LEU A CA 1
ATOM 2033 C C . LEU A 1 265 ? -14.773 28.781 14.219 1 93.5 265 LEU A C 1
ATOM 2035 O O . LEU A 1 265 ? -13.727 28.969 13.594 1 93.5 265 LEU A O 1
ATOM 2039 N N . ASN A 1 266 ? -15.047 27.672 14.844 1 91.88 266 ASN A N 1
ATOM 2040 C CA . ASN A 1 266 ? -14.242 26.484 14.609 1 91.88 266 ASN A CA 1
ATOM 2041 C C . ASN A 1 266 ? -14.875 25.578 13.555 1 91.88 266 ASN A C 1
ATOM 2043 O O . ASN A 1 266 ? -15.867 24.891 13.828 1 91.88 266 ASN A O 1
ATOM 2047 N N . TYR A 1 267 ? -14.297 25.656 12.438 1 93.75 267 TYR A N 1
ATOM 2048 C CA . TYR A 1 267 ? -14.867 24.969 11.281 1 93.75 267 TYR A CA 1
ATOM 2049 C C . TYR A 1 267 ? -13.859 24 10.672 1 93.75 267 TYR A C 1
ATOM 2051 O O . TYR A 1 267 ? -12.672 24.328 10.555 1 93.75 267 TYR A O 1
ATOM 2059 N N . ILE A 1 268 ? -14.266 22.828 10.406 1 90.5 268 ILE A N 1
ATOM 2060 C CA . ILE A 1 268 ? -13.508 21.844 9.641 1 90.5 268 ILE A CA 1
ATOM 2061 C C . ILE A 1 268 ? -14.367 21.312 8.492 1 90.5 268 ILE A C 1
ATOM 2063 O O . ILE A 1 268 ? -15.461 20.797 8.727 1 90.5 268 ILE A O 1
ATOM 2067 N N . ARG A 1 269 ? -13.852 21.453 7.293 1 92.12 269 ARG A N 1
ATOM 2068 C CA . ARG A 1 269 ? -14.57 20.984 6.109 1 92.12 269 ARG A CA 1
ATOM 2069 C C . ARG A 1 269 ? -14.453 19.469 5.957 1 92.12 269 ARG A C 1
ATOM 2071 O O . ARG A 1 269 ? -13.367 18.906 6.102 1 92.12 269 ARG A O 1
ATOM 2078 N N . LEU A 1 270 ? -15.609 18.859 5.727 1 92.69 270 LEU A N 1
ATOM 2079 C CA . LEU A 1 270 ? -15.648 17.422 5.465 1 92.69 270 LEU A CA 1
ATOM 2080 C C . LEU A 1 270 ? -16.266 17.141 4.102 1 92.69 270 LEU A C 1
ATOM 2082 O O . LEU A 1 270 ? -16.422 18.047 3.279 1 92.69 270 LEU A O 1
ATOM 2086 N N . GLU A 1 271 ? -16.531 15.891 3.729 1 91.62 271 GLU A N 1
ATOM 2087 C CA . GLU A 1 271 ? -16.891 15.539 2.357 1 91.62 271 GLU A CA 1
ATOM 2088 C C . GLU A 1 271 ? -18.375 15.195 2.252 1 91.62 271 GLU A C 1
ATOM 2090 O O . GLU A 1 271 ? -18.875 14.922 1.159 1 91.62 271 GLU A O 1
ATOM 2095 N N . GLY A 1 272 ? -19.047 15.18 3.289 1 95 272 GLY A N 1
ATOM 2096 C CA . GLY A 1 272 ? -20.438 14.766 3.279 1 95 272 GLY A CA 1
ATOM 2097 C C . GLY A 1 272 ? -21.375 15.836 2.744 1 95 272 GLY A C 1
ATOM 2098 O O . GLY A 1 272 ? -20.922 16.797 2.105 1 95 272 GLY A O 1
ATOM 2099 N N . ASP A 1 273 ? -22.672 15.586 2.951 1 96.88 273 ASP A N 1
ATOM 2100 C CA . ASP A 1 273 ? -23.672 16.469 2.344 1 96.88 273 ASP A CA 1
ATOM 2101 C C . ASP A 1 273 ? -24.625 17.031 3.396 1 96.88 273 ASP A C 1
ATOM 2103 O O . ASP A 1 273 ? -25.609 17.672 3.062 1 96.88 273 ASP A O 1
ATOM 2107 N N . ILE A 1 274 ? -24.312 16.812 4.633 1 97.5 274 ILE A N 1
ATOM 2108 C CA . ILE A 1 274 ? -25.141 17.359 5.707 1 97.5 274 ILE A CA 1
ATOM 2109 C C . ILE A 1 274 ? -24.328 18.375 6.508 1 97.5 274 ILE A C 1
ATOM 2111 O O . ILE A 1 274 ? -23.375 18.016 7.203 1 97.5 274 ILE A O 1
ATOM 2115 N N . GLY A 1 275 ? -24.75 19.562 6.426 1 98 275 GLY A N 1
ATOM 2116 C CA . GLY A 1 275 ? -24.094 20.609 7.211 1 98 275 GLY A CA 1
ATOM 2117 C C . GLY A 1 275 ? -24.453 20.562 8.68 1 98 275 GLY A C 1
ATOM 2118 O O . GLY A 1 275 ? -25.594 20.234 9.039 1 98 275 GLY A O 1
ATOM 2119 N N . CYS A 1 276 ? -23.516 20.984 9.5 1 98.06 276 CYS A N 1
ATOM 2120 C CA . CYS A 1 276 ? -23.734 20.984 10.945 1 98.06 276 CYS A CA 1
ATOM 2121 C C . CYS A 1 276 ? -23.359 22.328 11.555 1 98.06 276 CYS A C 1
ATOM 2123 O O . CYS A 1 276 ? -22.328 22.906 11.211 1 98.06 276 CYS A O 1
ATOM 2125 N N . LEU A 1 277 ? -24.219 22.812 12.391 1 97.62 277 LEU A N 1
ATOM 2126 C CA . LEU A 1 277 ? -23.984 23.984 13.234 1 97.62 277 LEU A CA 1
ATOM 2127 C C . LEU A 1 277 ? -24.297 23.672 14.695 1 97.62 277 LEU A C 1
ATOM 2129 O O . LEU A 1 277 ? -25.453 23.438 15.047 1 97.62 277 LEU A O 1
ATOM 2133 N N . VAL A 1 278 ? -23.25 23.688 15.484 1 96.88 278 VAL A N 1
ATOM 2134 C CA . VAL A 1 278 ? -23.406 23.172 16.844 1 96.88 278 VAL A CA 1
ATOM 2135 C C . VAL A 1 278 ? -22.656 24.062 17.812 1 96.88 278 VAL A C 1
ATOM 2137 O O . VAL A 1 278 ? -21.641 24.672 17.469 1 96.88 278 VAL A O 1
ATOM 2140 N N . ASN A 1 279 ? -23.172 24.25 19.031 1 93.25 279 ASN A N 1
ATOM 2141 C CA . ASN A 1 279 ? -22.438 24.984 20.047 1 93.25 279 ASN A CA 1
ATOM 2142 C C . ASN A 1 279 ? -21.719 24.047 21.016 1 93.25 279 ASN A C 1
ATOM 2144 O O . ASN A 1 279 ? -22.344 23.484 21.922 1 93.25 279 ASN A O 1
ATOM 2148 N N . GLY A 1 280 ? -20.391 24 20.766 1 91.69 280 GLY A N 1
ATOM 2149 C CA . GLY A 1 280 ? -19.562 23.141 21.578 1 91.69 280 GLY A CA 1
ATOM 2150 C C . GLY A 1 280 ? -18.891 22.031 20.766 1 91.69 280 GLY A C 1
ATOM 2151 O O . GLY A 1 280 ? -19.562 21.266 20.078 1 91.69 280 GLY A O 1
ATOM 2152 N N . ALA A 1 281 ? -17.594 21.906 21.047 1 91.19 281 ALA A N 1
ATOM 2153 C CA . ALA A 1 281 ? -16.781 20.953 20.281 1 91.19 281 ALA A CA 1
ATOM 2154 C C . ALA A 1 281 ? -17.25 19.516 20.531 1 91.19 281 ALA A C 1
ATOM 2156 O O . ALA A 1 281 ? -17.375 18.734 19.594 1 91.19 281 ALA A O 1
ATOM 2157 N N . GLY A 1 282 ? -17.5 19.172 21.766 1 91.56 282 GLY A N 1
ATOM 2158 C CA . GLY A 1 282 ? -17.984 17.844 22.094 1 91.56 282 GLY A CA 1
ATOM 2159 C C . GLY A 1 282 ? -19.328 17.516 21.484 1 91.56 282 GLY A C 1
ATOM 2160 O O . GLY A 1 282 ? -19.516 16.438 20.922 1 91.56 282 GLY A O 1
ATOM 2161 N N . LEU A 1 283 ? -20.203 18.453 21.562 1 94.06 283 LEU A N 1
ATOM 2162 C CA . LEU A 1 283 ? -21.531 18.266 21 1 94.06 283 LEU A CA 1
ATOM 2163 C C . LEU A 1 283 ? -21.469 18.156 19.469 1 94.06 283 LEU A C 1
ATOM 2165 O O . LEU A 1 283 ? -22.219 17.391 18.875 1 94.06 283 LEU A O 1
ATOM 2169 N N . ALA A 1 284 ? -20.609 18.953 18.922 1 95.25 284 ALA A N 1
ATOM 2170 C CA . ALA A 1 284 ? -20.438 18.906 17.469 1 95.25 284 ALA A CA 1
ATOM 2171 C C . ALA A 1 284 ? -19.984 17.516 17.016 1 95.25 284 ALA A C 1
ATOM 2173 O O . ALA A 1 284 ? -20.531 16.969 16.062 1 95.25 284 ALA A O 1
ATOM 2174 N N . MET A 1 285 ? -19.047 17 17.719 1 94.38 285 MET A N 1
ATOM 2175 C CA . MET A 1 285 ? -18.562 15.656 17.391 1 94.38 285 MET A CA 1
ATOM 2176 C C . MET A 1 285 ? -19.656 14.617 17.547 1 94.38 285 MET A C 1
ATOM 2178 O O . MET A 1 285 ? -19.828 13.758 16.688 1 94.38 285 MET A O 1
ATOM 2182 N N . ALA A 1 286 ? -20.375 14.727 18.625 1 94.81 286 ALA A N 1
ATOM 2183 C CA . ALA A 1 286 ? -21.484 13.805 18.875 1 94.81 286 ALA A CA 1
ATOM 2184 C C . ALA A 1 286 ? -22.531 13.914 17.781 1 94.81 286 ALA A C 1
ATOM 2186 O O . ALA A 1 286 ? -23.125 12.906 17.391 1 94.81 286 ALA A O 1
ATOM 2187 N N . THR A 1 287 ? -22.781 15.094 17.344 1 97.12 287 THR A N 1
ATOM 2188 C CA . THR A 1 287 ? -23.75 15.344 16.266 1 97.12 287 THR A CA 1
ATOM 2189 C C . THR A 1 287 ? -23.312 14.656 14.977 1 97.12 287 THR A C 1
ATOM 2191 O O . THR A 1 287 ? -24.109 13.984 14.328 1 97.12 287 THR A O 1
ATOM 2194 N N . MET A 1 288 ? -22.078 14.797 14.68 1 96.81 288 MET A N 1
ATOM 2195 C CA . MET A 1 288 ? -21.562 14.141 13.477 1 96.81 288 MET A CA 1
ATOM 2196 C C . MET A 1 288 ? -21.672 12.625 13.594 1 96.81 288 MET A C 1
ATOM 2198 O O . MET A 1 288 ? -22.047 11.945 12.641 1 96.81 288 MET A O 1
ATOM 2202 N N . ASP A 1 289 ? -21.359 12.109 14.719 1 96.31 289 ASP A N 1
ATOM 2203 C CA . ASP A 1 289 ? -21.391 10.672 14.961 1 96.31 289 ASP A CA 1
ATOM 2204 C C . ASP A 1 289 ? -22.797 10.102 14.773 1 96.31 289 ASP A C 1
ATOM 2206 O O . ASP A 1 289 ? -22.953 9.031 14.188 1 96.31 289 ASP A O 1
ATOM 2210 N N . ILE A 1 290 ? -23.703 10.789 15.336 1 96.25 290 ILE A N 1
ATOM 2211 C CA . ILE A 1 290 ? -25.062 10.258 15.281 1 96.25 290 ILE A CA 1
ATOM 2212 C C . ILE A 1 290 ? -25.609 10.367 13.852 1 96.25 290 ILE A C 1
ATOM 2214 O O . ILE A 1 290 ? -26.391 9.523 13.414 1 96.25 290 ILE A O 1
ATOM 2218 N N . ILE A 1 291 ? -25.234 11.367 13.133 1 97 291 ILE A N 1
ATOM 2219 C CA . ILE A 1 291 ? -25.562 11.445 11.719 1 97 291 ILE A CA 1
ATOM 2220 C C . ILE A 1 291 ? -25.031 10.211 10.992 1 97 291 ILE A C 1
ATOM 2222 O O . ILE A 1 291 ? -25.766 9.57 10.234 1 97 291 ILE A O 1
ATOM 2226 N N . LYS A 1 292 ? -23.812 9.844 11.203 1 96.94 292 LYS A N 1
ATOM 2227 C CA . LYS A 1 292 ? -23.188 8.672 10.586 1 96.94 292 LYS A CA 1
ATOM 2228 C C . LYS A 1 292 ? -23.891 7.387 11.016 1 96.94 292 LYS A C 1
ATOM 2230 O O . LYS A 1 292 ? -24.062 6.469 10.211 1 96.94 292 LYS A O 1
ATOM 2235 N N . LEU A 1 293 ? -24.25 7.367 12.25 1 94.88 293 LEU A N 1
ATOM 2236 C CA . LEU A 1 293 ? -24.953 6.207 12.781 1 94.88 293 LEU A CA 1
ATOM 2237 C C . LEU A 1 293 ? -26.234 5.941 11.992 1 94.88 293 LEU A C 1
ATOM 2239 O O . LEU A 1 293 ? -26.625 4.789 11.805 1 94.88 293 LEU A O 1
ATOM 2243 N N . HIS A 1 294 ? -26.812 7.012 11.523 1 93.62 294 HIS A N 1
ATOM 2244 C CA . HIS A 1 294 ? -28.062 6.879 10.789 1 93.62 294 HIS A CA 1
ATOM 2245 C C . HIS A 1 294 ? -27.812 6.793 9.289 1 93.62 294 HIS A C 1
ATOM 2247 O O . HIS A 1 294 ? -28.75 6.871 8.484 1 93.62 294 HIS A O 1
ATOM 2253 N N . GLY A 1 295 ? -26.547 6.684 8.898 1 93.31 295 GLY A N 1
ATOM 2254 C CA . GLY A 1 295 ? -26.203 6.434 7.512 1 93.31 295 GLY A CA 1
ATOM 2255 C C . GLY A 1 295 ? -25.938 7.703 6.727 1 93.31 295 GLY A C 1
ATOM 2256 O O . GLY A 1 295 ? -25.812 7.668 5.5 1 93.31 295 GLY A O 1
ATOM 2257 N N . GLY A 1 296 ? -25.891 8.844 7.355 1 95.06 296 GLY A N 1
ATOM 2258 C CA . GLY A 1 296 ? -25.562 10.094 6.684 1 95.06 296 GLY A CA 1
ATOM 2259 C C . GLY A 1 296 ? -24.078 10.422 6.738 1 95.06 296 GLY A C 1
ATOM 2260 O O . GLY A 1 296 ? -23.297 9.703 7.359 1 95.06 296 GLY A O 1
ATOM 2261 N N . GLU A 1 297 ? -23.75 11.508 6.09 1 96.94 297 GLU A N 1
ATOM 2262 C CA . GLU A 1 297 ? -22.359 11.969 6.074 1 96.94 297 GLU A CA 1
ATOM 2263 C C . GLU A 1 297 ? -22.281 13.469 6.34 1 96.94 297 GLU A C 1
ATOM 2265 O O . GLU A 1 297 ? -22.766 14.273 5.539 1 96.94 297 GLU A O 1
ATOM 2270 N N . PRO A 1 298 ? -21.672 13.828 7.414 1 97.81 298 PRO A N 1
ATOM 2271 C CA . PRO A 1 298 ? -21.531 15.258 7.695 1 97.81 298 PRO A CA 1
ATOM 2272 C C . PRO A 1 298 ? -20.641 15.969 6.676 1 97.81 298 PRO A C 1
ATOM 2274 O O . PRO A 1 298 ? -19.641 15.406 6.223 1 97.81 298 PRO A O 1
ATOM 2277 N N . ALA A 1 299 ? -21.047 17.156 6.359 1 96.75 299 ALA A N 1
ATOM 2278 C CA . ALA A 1 299 ? -20.297 17.969 5.41 1 96.75 299 ALA A CA 1
ATOM 2279 C C . ALA A 1 299 ? -19.25 18.812 6.121 1 96.75 299 ALA A C 1
ATOM 2281 O O . ALA A 1 299 ? -18.344 19.359 5.484 1 96.75 299 ALA A O 1
ATOM 2282 N N . ASN A 1 300 ? -19.438 18.906 7.465 1 96.25 300 ASN A N 1
ATOM 2283 C CA . ASN A 1 300 ? -18.5 19.734 8.219 1 96.25 300 ASN A CA 1
ATOM 2284 C C . ASN A 1 300 ? -18.609 19.484 9.719 1 96.25 300 ASN A C 1
ATOM 2286 O O . ASN A 1 300 ? -19.594 18.906 10.188 1 96.25 300 ASN A O 1
ATOM 2290 N N . PHE A 1 301 ? -17.594 19.875 10.398 1 94.31 301 PHE A N 1
ATOM 2291 C CA . PHE A 1 301 ? -17.594 20.203 11.812 1 94.31 301 PHE A CA 1
ATOM 2292 C C . PHE A 1 301 ? -17.688 21.703 12.023 1 94.31 301 PHE A C 1
ATOM 2294 O O . PHE A 1 301 ? -16.984 22.469 11.375 1 94.31 301 PHE A O 1
ATOM 2301 N N . LEU A 1 302 ? -18.609 22.172 12.828 1 96.25 302 LEU A N 1
ATOM 2302 C CA . LEU A 1 302 ? -18.672 23.594 13.141 1 96.25 302 LEU A CA 1
ATOM 2303 C C . LEU A 1 302 ? -19.156 23.828 14.562 1 96.25 302 LEU A C 1
ATOM 2305 O O . LEU A 1 302 ? -20.266 23.406 14.922 1 96.25 302 LEU A O 1
ATOM 2309 N N . ASP A 1 303 ? -18.312 24.453 15.281 1 95.62 303 ASP A N 1
ATOM 2310 C CA . ASP A 1 303 ? -18.609 24.906 16.641 1 95.62 303 ASP A CA 1
ATOM 2311 C C . ASP A 1 303 ? -18.703 26.438 16.703 1 95.62 303 ASP A C 1
ATOM 2313 O O . ASP A 1 303 ? -17.688 27.125 16.562 1 95.62 303 ASP A O 1
ATOM 2317 N N . VAL A 1 304 ? -19.875 26.938 16.984 1 93.19 304 VAL A N 1
ATOM 2318 C CA . VAL A 1 304 ? -20.094 28.391 17.031 1 93.19 304 VAL A CA 1
ATOM 2319 C C . VAL A 1 304 ? -19.781 28.922 18.422 1 93.19 304 VAL A C 1
ATOM 2321 O O . VAL A 1 304 ? -19.688 30.125 18.625 1 93.19 304 VAL A O 1
ATOM 2324 N N . GLY A 1 305 ? -19.531 28 19.312 1 90.25 305 GLY A N 1
ATOM 2325 C CA . GLY A 1 305 ? -19.25 28.406 20.688 1 90.25 305 GLY A CA 1
ATOM 2326 C C . GLY A 1 305 ? -20.5 28.625 21.516 1 90.25 305 GLY A C 1
ATOM 2327 O O . GLY A 1 305 ? -21.594 28.797 20.969 1 90.25 305 GLY A O 1
ATOM 2328 N N . GLY A 1 306 ? -20.391 28.75 22.812 1 87.25 306 GLY A N 1
ATOM 2329 C CA . GLY A 1 306 ? -21.516 28.906 23.734 1 87.25 306 GLY A CA 1
ATOM 2330 C C . GLY A 1 306 ? -22.172 30.266 23.641 1 87.25 306 GLY A C 1
ATOM 2331 O O . GLY A 1 306 ? -23.328 30.422 24.016 1 87.25 306 GLY A O 1
ATOM 2332 N N . GLY A 1 307 ? -21.469 31.266 23.188 1 85.5 307 GLY A N 1
ATOM 2333 C CA . GLY A 1 307 ? -21.984 32.625 23.078 1 85.5 307 GLY A CA 1
ATOM 2334 C C . GLY A 1 307 ? -22.297 33.031 21.656 1 85.5 307 GLY A C 1
ATOM 2335 O O . GLY A 1 307 ? -22.141 34.188 21.281 1 85.5 307 GLY A O 1
ATOM 2336 N N . ALA A 1 308 ? -22.766 32.188 20.938 1 83.88 308 ALA A N 1
ATOM 2337 C CA . ALA A 1 308 ? -22.969 32.406 19.516 1 83.88 308 ALA A CA 1
ATOM 2338 C C . ALA A 1 308 ? -23.922 33.594 19.297 1 83.88 308 ALA A C 1
ATOM 2340 O O . ALA A 1 308 ? -25.016 33.625 19.844 1 83.88 308 ALA A O 1
ATOM 2341 N N . THR A 1 309 ? -23.438 34.5 18.516 1 86.19 309 THR A N 1
ATOM 2342 C CA . THR A 1 309 ? -24.266 35.656 18.125 1 86.19 309 THR A CA 1
ATOM 2343 C C . THR A 1 309 ? -25.016 35.375 16.828 1 86.19 309 THR A C 1
ATOM 2345 O O . THR A 1 309 ? -24.719 34.406 16.125 1 86.19 309 THR A O 1
ATOM 2348 N N . VAL A 1 310 ? -25.984 36.25 16.594 1 85.69 310 VAL A N 1
ATOM 2349 C CA . VAL A 1 310 ? -26.75 36.125 15.344 1 85.69 310 VAL A CA 1
ATOM 2350 C C . VAL A 1 310 ? -25.812 36.281 14.148 1 85.69 310 VAL A C 1
ATOM 2352 O O . VAL A 1 310 ? -25.969 35.594 13.148 1 85.69 310 VAL A O 1
ATOM 2355 N N . GLN A 1 311 ? -24.828 37.156 14.266 1 90.81 311 GLN A N 1
ATOM 2356 C CA . GLN A 1 311 ? -23.844 37.375 13.203 1 90.81 311 GLN A CA 1
ATOM 2357 C C . GLN A 1 311 ? -23.016 36.125 12.945 1 90.81 311 GLN A C 1
ATOM 2359 O O . GLN A 1 311 ? -22.766 35.781 11.797 1 90.81 311 GLN A O 1
ATOM 2364 N N . GLN A 1 312 ? -22.609 35.5 13.992 1 92.31 312 GLN A N 1
ATOM 2365 C CA . GLN A 1 312 ? -21.844 34.281 13.867 1 92.31 312 GLN A CA 1
ATOM 2366 C C . GLN A 1 312 ? -22.656 33.156 13.219 1 92.31 312 GLN A C 1
ATOM 2368 O O . GLN A 1 312 ? -22.156 32.406 12.391 1 92.31 312 GLN A O 1
ATOM 2373 N N . VAL A 1 313 ? -23.938 33.125 13.609 1 91.19 313 VAL A N 1
ATOM 2374 C CA . VAL A 1 313 ? -24.828 32.125 13.039 1 91.19 313 VAL A CA 1
ATOM 2375 C C . VAL A 1 313 ? -24.984 32.375 11.539 1 91.19 313 VAL A C 1
ATOM 2377 O O . VAL A 1 313 ? -24.906 31.438 10.742 1 91.19 313 VAL A O 1
ATOM 2380 N N . THR A 1 314 ? -25.141 33.594 11.195 1 93.62 314 THR A N 1
ATOM 2381 C CA . THR A 1 314 ? -25.297 33.938 9.789 1 93.62 314 THR A CA 1
ATOM 2382 C C . THR A 1 314 ? -24.031 33.562 9 1 93.62 314 THR A C 1
ATOM 2384 O O . THR A 1 314 ? -24.109 32.969 7.93 1 93.62 314 THR A O 1
ATOM 2387 N N . GLU A 1 315 ? -22.906 33.938 9.562 1 95.12 315 GLU A N 1
ATOM 2388 C CA . GLU A 1 315 ? -21.641 33.625 8.906 1 95.12 315 GLU A CA 1
ATOM 2389 C C . GLU A 1 315 ? -21.438 32.125 8.805 1 95.12 315 GLU A C 1
ATOM 2391 O O . GLU A 1 315 ? -20.906 31.625 7.801 1 95.12 315 GLU A O 1
ATOM 2396 N N . ALA A 1 316 ? -21.844 31.453 9.82 1 96.38 316 ALA A N 1
ATOM 2397 C CA . ALA A 1 316 ? -21.75 30 9.805 1 96.38 316 ALA A CA 1
ATOM 2398 C C . ALA A 1 316 ? -22.547 29.406 8.641 1 96.38 316 ALA A C 1
ATOM 2400 O O . ALA A 1 316 ? -22.047 28.547 7.914 1 96.38 316 ALA A O 1
ATOM 2401 N N . PHE A 1 317 ? -23.734 29.891 8.469 1 96.06 317 PHE A N 1
ATOM 2402 C CA . PHE A 1 317 ? -24.562 29.406 7.375 1 96.06 317 PHE A CA 1
ATOM 2403 C C . PHE A 1 317 ? -23.922 29.719 6.031 1 96.06 317 PHE A C 1
ATOM 2405 O O . PHE A 1 317 ? -23.984 28.906 5.105 1 96.06 317 PHE A O 1
ATOM 2412 N N . ARG A 1 318 ? -23.312 30.906 5.961 1 95.62 318 ARG A N 1
ATOM 2413 C CA . ARG A 1 318 ? -22.625 31.281 4.727 1 95.62 318 ARG A CA 1
ATOM 2414 C C . ARG A 1 318 ? -21.5 30.312 4.406 1 95.62 318 ARG A C 1
ATOM 2416 O O . ARG A 1 318 ? -21.359 29.875 3.256 1 95.62 318 ARG A O 1
ATOM 2423 N N . ILE A 1 319 ? -20.797 29.953 5.387 1 96.06 319 ILE A N 1
ATOM 2424 C CA . ILE A 1 319 ? -19.656 29.062 5.223 1 96.06 319 ILE A CA 1
ATOM 2425 C C . ILE A 1 319 ? -20.141 27.656 4.875 1 96.06 319 ILE A C 1
ATOM 2427 O O . ILE A 1 319 ? -19.641 27.031 3.941 1 96.06 319 ILE A O 1
ATOM 2431 N N . ILE A 1 320 ? -21.141 27.188 5.547 1 96.62 320 ILE A N 1
ATOM 2432 C CA . ILE A 1 320 ? -21.672 25.844 5.359 1 96.62 320 ILE A CA 1
ATOM 2433 C C . ILE A 1 320 ? -22.219 25.688 3.947 1 96.62 320 ILE A C 1
ATOM 2435 O O . ILE A 1 320 ? -22.109 24.625 3.332 1 96.62 320 ILE A O 1
ATOM 2439 N N . THR A 1 321 ? -22.812 26.75 3.43 1 95.12 321 THR A N 1
ATOM 2440 C CA . THR A 1 321 ? -23.531 26.656 2.162 1 95.12 321 THR A CA 1
ATOM 2441 C C . THR A 1 321 ? -22.703 27.281 1.033 1 95.12 321 THR A C 1
ATOM 2443 O O . THR A 1 321 ? -23.25 27.625 -0.02 1 95.12 321 THR A O 1
ATOM 2446 N N . ASP A 1 322 ? -21.453 27.5 1.348 1 93.25 322 ASP A N 1
ATOM 2447 C CA . ASP A 1 322 ? -20.594 28.109 0.336 1 93.25 322 ASP A CA 1
ATOM 2448 C C . ASP A 1 322 ? -20.609 27.297 -0.958 1 93.25 322 ASP A C 1
ATOM 2450 O O . ASP A 1 322 ? -20.656 27.859 -2.051 1 93.25 322 ASP A O 1
ATOM 2454 N N . ASP A 1 323 ? -20.516 25.953 -0.789 1 86.06 323 ASP A N 1
ATOM 2455 C CA . ASP A 1 323 ? -20.734 25.062 -1.921 1 86.06 323 ASP A CA 1
ATOM 2456 C C . ASP A 1 323 ? -22.188 24.641 -2.031 1 86.06 323 ASP A C 1
ATOM 2458 O O . ASP A 1 323 ? -22.625 23.703 -1.376 1 86.06 323 ASP A O 1
ATOM 2462 N N . LYS A 1 324 ? -22.859 25.281 -2.869 1 82.19 324 LYS A N 1
ATOM 2463 C CA . LYS A 1 324 ? -24.312 25.188 -2.939 1 82.19 324 LYS A CA 1
ATOM 2464 C C . LYS A 1 324 ? -24.75 23.797 -3.379 1 82.19 324 LYS A C 1
ATOM 2466 O O . LYS A 1 324 ? -25.875 23.375 -3.082 1 82.19 324 LYS A O 1
ATOM 2471 N N . HIS A 1 325 ? -23.922 23.109 -3.943 1 87.44 325 HIS A N 1
ATOM 2472 C CA . HIS A 1 325 ? -24.344 21.828 -4.496 1 87.44 325 HIS A CA 1
ATOM 2473 C C . HIS A 1 325 ? -23.906 20.672 -3.613 1 87.44 325 HIS A C 1
ATOM 2475 O O . HIS A 1 325 ? -24.328 19.531 -3.82 1 87.44 325 HIS A O 1
ATOM 2481 N N . LYS A 1 326 ? -23.234 20.953 -2.615 1 92.06 326 LYS A N 1
ATOM 2482 C CA . LYS A 1 326 ? -22.688 19.859 -1.809 1 92.06 326 LYS A CA 1
ATOM 2483 C C . LYS A 1 326 ? -23.594 19.547 -0.616 1 92.06 326 LYS A C 1
ATOM 2485 O O . LYS A 1 326 ? -23.906 18.391 -0.353 1 92.06 326 LYS A O 1
ATOM 2490 N N . VAL A 1 327 ? -24.062 20.547 -0.029 1 96 327 VAL A N 1
ATOM 2491 C CA . VAL A 1 327 ? -24.859 20.375 1.186 1 96 327 VAL A CA 1
ATOM 2492 C C . VAL A 1 327 ? -26.344 20.266 0.83 1 96 327 VAL A C 1
ATOM 2494 O O . VAL A 1 327 ? -26.891 21.156 0.188 1 96 327 VAL A O 1
ATOM 2497 N N . HIS A 1 328 ? -26.906 19.203 1.296 1 95 328 HIS A N 1
ATOM 2498 C CA . HIS A 1 328 ? -28.297 18.906 0.947 1 95 328 HIS A CA 1
ATOM 2499 C C . HIS A 1 328 ? -29.234 19.234 2.104 1 95 328 HIS A C 1
ATOM 2501 O O . HIS A 1 328 ? -30.438 19.391 1.901 1 95 328 HIS A O 1
ATOM 2507 N N . ALA A 1 329 ? -28.719 19.266 3.229 1 96.06 329 ALA A N 1
ATOM 2508 C CA . ALA A 1 329 ? -29.484 19.594 4.434 1 96.06 329 ALA A CA 1
ATOM 2509 C C . ALA A 1 329 ? -28.562 20.078 5.551 1 96.06 329 ALA A C 1
ATOM 2511 O O . ALA A 1 329 ? -27.359 19.844 5.512 1 96.06 329 ALA A O 1
ATOM 2512 N N . ILE A 1 330 ? -29.188 20.797 6.531 1 97.69 330 ILE A N 1
ATOM 2513 C CA . ILE A 1 330 ? -28.391 21.312 7.641 1 97.69 330 ILE A CA 1
ATOM 2514 C C . ILE A 1 330 ? -29.031 20.891 8.969 1 97.69 330 ILE A C 1
ATOM 2516 O O . ILE A 1 330 ? -30.25 20.938 9.117 1 97.69 330 ILE A O 1
ATOM 2520 N N . LEU A 1 331 ? -28.219 20.5 9.859 1 98.38 331 LEU A N 1
ATOM 2521 C CA . LEU A 1 331 ? -28.625 20.234 11.227 1 98.38 331 LEU A CA 1
ATOM 2522 C C . LEU A 1 331 ? -28.047 21.266 12.188 1 98.38 331 LEU A C 1
ATOM 2524 O O . LEU A 1 331 ? -26.812 21.359 12.328 1 98.38 331 LEU A O 1
ATOM 2528 N N . VAL A 1 332 ? -28.938 22.016 12.773 1 97.5 332 VAL A N 1
ATOM 2529 C CA . VAL A 1 332 ? -28.562 22.953 13.836 1 97.5 332 VAL A CA 1
ATOM 2530 C C . VAL A 1 332 ? -28.859 22.328 15.195 1 97.5 332 VAL A C 1
ATOM 2532 O O . VAL A 1 332 ? -30 21.969 15.492 1 97.5 332 VAL A O 1
ATOM 2535 N N . ASN A 1 333 ? -27.844 22.203 15.945 1 97.12 333 ASN A N 1
ATOM 2536 C CA . ASN A 1 333 ? -27.953 21.609 17.281 1 97.12 333 ASN A CA 1
ATOM 2537 C C . ASN A 1 333 ? -27.359 22.516 18.344 1 97.12 333 ASN A C 1
ATOM 2539 O O . ASN A 1 333 ? -26.156 22.453 18.625 1 97.12 333 ASN A O 1
ATOM 2543 N N . ILE A 1 334 ? -28.219 23.25 18.984 1 94.06 334 ILE A N 1
ATOM 2544 C CA . ILE A 1 334 ? -27.781 24.188 20 1 94.06 334 ILE A CA 1
ATOM 2545 C C . ILE A 1 334 ? -28.375 23.797 21.359 1 94.06 334 ILE A C 1
ATOM 2547 O O . ILE A 1 334 ? -29.594 23.703 21.5 1 94.06 334 ILE A O 1
ATOM 2551 N N . PHE A 1 335 ? -27.562 23.484 22.234 1 89.31 335 PHE A N 1
ATOM 2552 C CA . PHE A 1 335 ? -27.938 23.062 23.578 1 89.31 335 PHE A CA 1
ATOM 2553 C C . PHE A 1 335 ? -27.391 24.031 24.625 1 89.31 335 PHE A C 1
ATOM 2555 O O . PHE A 1 335 ? -26.188 24.047 24.891 1 89.31 335 PHE A O 1
ATOM 2562 N N . GLY A 1 336 ? -28.375 24.688 25.141 1 80.25 336 GLY A N 1
ATOM 2563 C CA . GLY A 1 336 ? -27.953 25.703 26.094 1 80.25 336 GLY A CA 1
ATOM 2564 C C . GLY A 1 336 ? -27.25 26.891 25.438 1 80.25 336 GLY A C 1
ATOM 2565 O O . GLY A 1 336 ? -27.469 27.156 24.266 1 80.25 336 GLY A O 1
ATOM 2566 N N . GLY A 1 337 ? -26.719 27.906 26.125 1 75.5 337 GLY A N 1
ATOM 2567 C CA . GLY A 1 337 ? -25.969 29.047 25.641 1 75.5 337 GLY A CA 1
ATOM 2568 C C . GLY A 1 337 ? -26.375 30.359 26.281 1 75.5 337 GLY A C 1
ATOM 2569 O O . GLY A 1 337 ? -27.328 30.391 27.078 1 75.5 337 GLY A O 1
ATOM 2570 N N . ILE A 1 338 ? -25.547 31.141 25.844 1 84.75 338 ILE A N 1
ATOM 2571 C CA . ILE A 1 338 ? -25.75 32.438 26.453 1 84.75 338 ILE A CA 1
ATOM 2572 C C . ILE A 1 338 ? -26.969 33.125 25.844 1 84.75 338 ILE A C 1
ATOM 2574 O O . ILE A 1 338 ? -27.734 33.812 26.531 1 84.75 338 ILE A O 1
ATOM 2578 N N . MET A 1 339 ? -27.234 32.844 24.641 1 86.81 339 MET A N 1
ATOM 2579 C CA . MET A 1 339 ? -28.359 33.5 23.938 1 86.81 339 MET A CA 1
ATOM 2580 C C . MET A 1 339 ? -29.641 32.688 24.109 1 86.81 339 MET A C 1
ATOM 2582 O O . MET A 1 339 ? -29.594 31.453 24.109 1 86.81 339 MET A O 1
ATOM 2586 N N . ARG A 1 340 ? -30.703 33.375 24.172 1 91.81 340 ARG A N 1
ATOM 2587 C CA . ARG A 1 340 ? -32 32.75 24.266 1 91.81 340 ARG A CA 1
ATOM 2588 C C . ARG A 1 340 ? -32.344 32.031 22.953 1 91.81 340 ARG A C 1
ATOM 2590 O O . ARG A 1 340 ? -32 32.469 21.875 1 91.81 340 ARG A O 1
ATOM 2597 N N . CYS A 1 341 ? -33.125 31.016 23.062 1 94.12 341 CYS A N 1
ATOM 2598 C CA . CYS A 1 341 ? -33.469 30.203 21.906 1 94.12 341 CYS A CA 1
ATOM 2599 C C . CYS A 1 341 ? -34.281 31 20.891 1 94.12 341 CYS A C 1
ATOM 2601 O O . CYS A 1 341 ? -34.125 30.797 19.672 1 94.12 341 CYS A O 1
ATOM 2603 N N . ASP A 1 342 ? -35.094 31.859 21.359 1 94.88 342 ASP A N 1
ATOM 2604 C CA . ASP A 1 342 ? -35.906 32.625 20.422 1 94.88 342 ASP A CA 1
ATOM 2605 C C . ASP A 1 342 ? -35.031 33.562 19.594 1 94.88 342 ASP A C 1
ATOM 2607 O O . ASP A 1 342 ? -35.281 33.781 18.406 1 94.88 342 ASP A O 1
ATOM 2611 N N . VAL A 1 343 ? -33.969 34.094 20.156 1 93.06 343 VAL A N 1
ATOM 2612 C CA . VAL A 1 343 ? -33.062 34.938 19.453 1 93.06 343 VAL A CA 1
ATOM 2613 C C . VAL A 1 343 ? -32.281 34.125 18.406 1 93.06 343 VAL A C 1
ATOM 2615 O O . VAL A 1 343 ? -32.125 34.562 17.266 1 93.06 343 VAL A O 1
ATOM 2618 N N . ILE A 1 344 ? -31.891 32.969 18.766 1 93.56 344 ILE A N 1
ATOM 2619 C CA . ILE A 1 344 ? -31.156 32.094 17.859 1 93.56 344 ILE A CA 1
ATOM 2620 C C . ILE A 1 344 ? -32.062 31.688 16.703 1 93.56 344 ILE A C 1
ATOM 2622 O O . ILE A 1 344 ? -31.625 31.688 15.547 1 93.56 344 ILE A O 1
ATOM 2626 N N . ALA A 1 345 ? -33.281 31.359 17.062 1 94.75 345 ALA A N 1
ATOM 2627 C CA . ALA A 1 345 ? -34.219 30.984 16.031 1 94.75 345 ALA A CA 1
ATOM 2628 C C . ALA A 1 345 ? -34.438 32.125 15.023 1 94.75 345 ALA A C 1
ATOM 2630 O O . ALA A 1 345 ? -34.469 31.875 13.812 1 94.75 345 ALA A O 1
ATOM 2631 N N . GLN A 1 346 ? -34.531 33.219 15.523 1 93.75 346 GLN A N 1
ATOM 2632 C CA . GLN A 1 346 ? -34.656 34.375 14.641 1 93.75 346 GLN A CA 1
ATOM 2633 C C . GLN A 1 346 ? -33.438 34.562 13.758 1 93.75 346 GLN A C 1
ATOM 2635 O O . GLN A 1 346 ? -33.531 34.906 12.578 1 93.75 346 GLN A O 1
ATOM 2640 N N . GLY A 1 347 ? -32.344 34.406 14.391 1 93.5 347 GLY A N 1
ATOM 2641 C CA . GLY A 1 347 ? -31.094 34.469 13.633 1 93.5 347 GLY A CA 1
ATOM 2642 C C . GLY A 1 347 ? -31.047 33.438 12.5 1 93.5 347 GLY A C 1
ATOM 2643 O O . GLY A 1 347 ? -30.625 33.781 11.383 1 93.5 347 GLY A O 1
ATOM 2644 N N . ILE A 1 348 ? -31.453 32.25 12.742 1 95.62 348 ILE A N 1
ATOM 2645 C CA . ILE A 1 348 ? -31.484 31.172 11.75 1 95.62 348 ILE A CA 1
ATOM 2646 C C . ILE A 1 348 ? -32.438 31.547 10.617 1 95.62 348 ILE A C 1
ATOM 2648 O O . ILE A 1 348 ? -32.094 31.422 9.445 1 95.62 348 ILE A O 1
ATOM 2652 N N . ILE A 1 349 ? -33.562 32 11 1 95.38 349 ILE A N 1
ATOM 2653 C CA . ILE A 1 349 ? -34.594 32.406 10.031 1 95.38 349 ILE A CA 1
ATOM 2654 C C . ILE A 1 349 ? -34.062 33.531 9.148 1 95.38 349 ILE A C 1
ATOM 2656 O O . ILE A 1 349 ? -34.156 33.469 7.922 1 95.38 349 ILE A O 1
ATOM 2660 N N . ASN A 1 350 ? -33.406 34.438 9.742 1 94.69 350 ASN A N 1
ATOM 2661 C CA . ASN A 1 350 ? -32.844 35.562 9.008 1 94.69 350 ASN A CA 1
ATOM 2662 C C . ASN A 1 350 ? -31.734 35.125 8.062 1 94.69 350 ASN A C 1
ATOM 2664 O O . ASN A 1 350 ? -31.672 35.594 6.926 1 94.69 350 ASN A O 1
ATOM 2668 N N . ALA A 1 351 ? -30.922 34.312 8.562 1 94.69 351 ALA A N 1
ATOM 2669 C CA . ALA A 1 351 ? -29.844 33.781 7.738 1 94.69 351 ALA A CA 1
ATOM 2670 C C . ALA A 1 351 ? -30.391 33.031 6.531 1 94.69 351 ALA A C 1
ATOM 2672 O O . ALA A 1 351 ? -29.906 33.219 5.41 1 94.69 351 ALA A O 1
ATOM 2673 N N . ALA A 1 352 ? -31.359 32.219 6.75 1 94.19 352 ALA A N 1
ATOM 2674 C CA . ALA A 1 352 ? -31.984 31.438 5.668 1 94.19 352 ALA A CA 1
ATOM 2675 C C . ALA A 1 352 ? -32.594 32.375 4.613 1 94.19 352 ALA A C 1
ATOM 2677 O O . ALA A 1 352 ? -32.469 32.125 3.414 1 94.19 352 ALA A O 1
ATOM 2678 N N . ARG A 1 353 ? -33.156 33.406 5.09 1 93.88 353 ARG A N 1
ATOM 2679 C CA . ARG A 1 353 ? -33.75 34.375 4.191 1 93.88 353 ARG A CA 1
ATOM 2680 C C . ARG A 1 353 ? -32.688 35.156 3.406 1 93.88 353 ARG A C 1
ATOM 2682 O O . ARG A 1 353 ? -32.781 35.25 2.18 1 93.88 353 ARG A O 1
ATOM 2689 N N . GLU A 1 354 ? -31.781 35.625 4.105 1 93.25 354 GLU A N 1
ATOM 2690 C CA . GLU A 1 354 ? -30.719 36.469 3.504 1 93.25 354 GLU A CA 1
ATOM 2691 C C . GLU A 1 354 ? -29.953 35.656 2.455 1 93.25 354 GLU A C 1
ATOM 2693 O O . GLU A 1 354 ? -29.594 36.219 1.405 1 93.25 354 GLU A O 1
ATOM 2698 N N . LEU A 1 355 ? -29.734 34.375 2.734 1 92.94 355 LEU A N 1
ATOM 2699 C CA . LEU A 1 355 ? -28.922 33.531 1.858 1 92.94 355 LEU A CA 1
ATOM 2700 C C . LEU A 1 355 ? -29.781 32.781 0.858 1 92.94 355 LEU A C 1
ATOM 2702 O O . LEU A 1 355 ? -29.281 32 0.054 1 92.94 355 LEU A O 1
ATOM 2706 N N . HIS A 1 356 ? -31.109 33 0.934 1 91.44 356 HIS A N 1
ATOM 2707 C CA . HIS A 1 356 ? -32.062 32.344 0.056 1 91.44 356 HIS A CA 1
ATOM 2708 C C . HIS A 1 356 ? -31.859 30.828 0.065 1 91.44 356 HIS A C 1
ATOM 2710 O O . HIS A 1 356 ? -31.766 30.219 -0.995 1 91.44 356 HIS A O 1
ATOM 2716 N N . LEU A 1 357 ? -31.797 30.234 1.279 1 90.94 357 LEU A N 1
ATOM 2717 C CA . LEU A 1 357 ? -31.531 28.797 1.406 1 90.94 357 LEU A CA 1
ATOM 2718 C C . LEU A 1 357 ? -32.75 27.984 0.971 1 90.94 357 LEU A C 1
ATOM 2720 O O . LEU A 1 357 ? -33.875 28.281 1.38 1 90.94 357 LEU A O 1
ATOM 2724 N N . ARG A 1 358 ? -32.531 26.875 0.161 1 86.31 358 ARG A N 1
ATOM 2725 C CA . ARG A 1 358 ? -33.594 26.016 -0.348 1 86.31 358 ARG A CA 1
ATOM 2726 C C . ARG A 1 358 ? -33.5 24.594 0.214 1 86.31 358 ARG A C 1
ATOM 2728 O O . ARG A 1 358 ? -34.344 23.734 -0.061 1 86.31 358 ARG A O 1
ATOM 2735 N N . ILE A 1 359 ? -32.438 24.531 0.94 1 92.06 359 ILE A N 1
ATOM 2736 C CA . ILE A 1 359 ? -32.281 23.219 1.548 1 92.06 359 ILE A CA 1
ATOM 2737 C C . ILE A 1 359 ? -32.938 23.203 2.928 1 92.06 359 ILE A C 1
ATOM 2739 O O . ILE A 1 359 ? -33.031 24.234 3.586 1 92.06 359 ILE A O 1
ATOM 2743 N N . PRO A 1 360 ? -33.375 22.062 3.291 1 94.38 360 PRO A N 1
ATOM 2744 C CA . PRO A 1 360 ? -34.031 21.969 4.609 1 94.38 360 PRO A CA 1
ATOM 2745 C C . PRO A 1 360 ? -33.031 22.156 5.754 1 94.38 360 PRO A C 1
ATOM 2747 O O . PRO A 1 360 ? -31.875 21.719 5.652 1 94.38 360 PRO A O 1
ATOM 2750 N N . ILE A 1 361 ? -33.594 22.734 6.828 1 96.5 361 ILE A N 1
ATOM 2751 C CA . ILE A 1 361 ? -32.844 22.906 8.07 1 96.5 361 ILE A CA 1
ATOM 2752 C C . ILE A 1 361 ? -33.594 22.219 9.219 1 96.5 361 ILE A C 1
ATOM 2754 O O . ILE A 1 361 ? -34.75 22.516 9.461 1 96.5 361 ILE A O 1
ATOM 2758 N N . VAL A 1 362 ? -32.906 21.312 9.797 1 96.62 362 VAL A N 1
ATOM 2759 C CA . VAL A 1 362 ? -33.438 20.703 11.016 1 96.62 362 VAL A CA 1
ATOM 2760 C C . VAL A 1 362 ? -32.781 21.344 12.234 1 96.62 362 VAL A C 1
ATOM 2762 O O . VAL A 1 362 ? -31.562 21.453 12.328 1 96.62 362 VAL A O 1
ATOM 2765 N N . VAL A 1 363 ? -33.656 21.812 13.188 1 96.88 363 VAL A N 1
ATOM 2766 C CA . VAL A 1 363 ? -33.156 22.594 14.32 1 96.88 363 VAL A CA 1
ATOM 2767 C C . VAL A 1 363 ? -33.531 21.906 15.625 1 96.88 363 VAL A C 1
ATOM 2769 O O . VAL A 1 363 ? -34.719 21.656 15.883 1 96.88 363 VAL A O 1
ATOM 2772 N N . ARG A 1 364 ? -32.531 21.641 16.344 1 97.31 364 ARG A N 1
ATOM 2773 C CA . ARG A 1 364 ? -32.75 21.219 17.719 1 97.31 364 ARG A CA 1
ATOM 2774 C C . ARG A 1 364 ? -32.188 22.25 18.703 1 97.31 364 ARG A C 1
ATOM 2776 O O . ARG A 1 364 ? -30.969 22.422 18.812 1 97.31 364 ARG A O 1
ATOM 2783 N N . LEU A 1 365 ? -33.094 22.859 19.422 1 94.81 365 LEU A N 1
ATOM 2784 C CA . LEU A 1 365 ? -32.75 23.875 20.406 1 94.81 365 LEU A CA 1
ATOM 2785 C C . LEU A 1 365 ? -33.156 23.438 21.812 1 94.81 365 LEU A C 1
ATOM 2787 O O . LEU A 1 365 ? -34.188 22.844 22 1 94.81 365 LEU A O 1
ATOM 2791 N N . GLN A 1 366 ? -32.281 23.703 22.703 1 94.06 366 GLN A N 1
ATOM 2792 C CA . GLN A 1 366 ? -32.594 23.5 24.125 1 94.06 366 GLN A CA 1
ATOM 2793 C C . GLN A 1 366 ? -32.062 24.641 24.969 1 94.06 366 GLN A C 1
ATOM 2795 O O . GLN A 1 366 ? -30.875 24.953 24.906 1 94.06 366 GLN A O 1
ATOM 2800 N N . GLY A 1 367 ? -32.906 25.328 25.734 1 92.88 367 GLY A N 1
ATOM 2801 C CA . GLY A 1 367 ? -32.531 26.438 26.578 1 92.88 367 GLY A CA 1
ATOM 2802 C C . GLY A 1 367 ? -33.688 27.344 26.922 1 92.88 367 GLY A C 1
ATOM 2803 O O . GLY A 1 367 ? -34.844 26.938 26.859 1 92.88 367 GLY A O 1
ATOM 2804 N N . THR A 1 368 ? -33.375 28.562 27.266 1 94 368 THR A N 1
ATOM 2805 C CA . THR A 1 368 ? -34.375 29.531 27.656 1 94 368 THR A CA 1
ATOM 2806 C C . THR A 1 368 ? -35.219 29.969 26.438 1 94 368 THR A C 1
ATOM 2808 O O . THR A 1 368 ? -34.656 30.219 25.359 1 94 368 THR A O 1
ATOM 2811 N N . LYS A 1 369 ? -36.594 29.984 26.531 1 96 369 LYS A N 1
ATOM 2812 C CA . LYS A 1 369 ? -37.562 30.438 25.547 1 96 369 LYS A CA 1
ATOM 2813 C C . LYS A 1 369 ? -37.625 29.5 24.359 1 96 369 LYS A C 1
ATOM 2815 O O . LYS A 1 369 ? -37.812 29.938 23.219 1 96 369 LYS A O 1
ATOM 2820 N N . VAL A 1 370 ? -37.406 28.234 24.609 1 96.19 370 VAL A N 1
ATOM 2821 C CA . VAL A 1 370 ? -37.375 27.25 23.531 1 96.19 370 VAL A CA 1
ATOM 2822 C C . VAL A 1 370 ? -38.75 27.141 22.891 1 96.19 370 VAL A C 1
ATOM 2824 O O . VAL A 1 370 ? -38.875 26.953 21.672 1 96.19 370 VAL A O 1
ATOM 2827 N N . ASP A 1 371 ? -39.75 27.266 23.672 1 95.69 371 ASP A N 1
ATOM 2828 C CA . ASP A 1 371 ? -41.094 27.188 23.109 1 95.69 371 ASP A CA 1
ATOM 2829 C C . ASP A 1 371 ? -41.375 28.359 22.172 1 95.69 371 ASP A C 1
ATOM 2831 O O . ASP A 1 371 ? -42 28.188 21.125 1 95.69 371 ASP A O 1
ATOM 2835 N N . ASP A 1 372 ? -40.906 29.469 22.578 1 95.81 372 ASP A N 1
ATOM 2836 C CA . ASP A 1 372 ? -41 30.641 21.703 1 95.81 372 ASP A CA 1
ATOM 2837 C C . ASP A 1 372 ? -40.25 30.422 20.391 1 95.81 372 ASP A C 1
ATOM 2839 O O . ASP A 1 372 ? -40.719 30.812 19.328 1 95.81 372 ASP A O 1
ATOM 2843 N N . ALA A 1 373 ? -39.156 29.875 20.5 1 95.88 373 ALA A N 1
ATOM 2844 C CA . ALA A 1 373 ? -38.344 29.594 19.328 1 95.88 373 ALA A CA 1
ATOM 2845 C C . ALA A 1 373 ? -39.062 28.656 18.359 1 95.88 373 ALA A C 1
ATOM 2847 O O . ALA A 1 373 ? -39.062 28.891 17.156 1 95.88 373 ALA A O 1
ATOM 2848 N N . LYS A 1 374 ? -39.625 27.672 18.891 1 94.75 374 LYS A N 1
ATOM 2849 C CA . LYS A 1 374 ? -40.375 26.719 18.078 1 94.75 374 LYS A CA 1
ATOM 2850 C C . LYS A 1 374 ? -41.531 27.391 17.344 1 94.75 374 LYS A C 1
ATOM 2852 O O . LYS A 1 374 ? -41.812 27.094 16.188 1 94.75 374 LYS A O 1
ATOM 2857 N N . ALA A 1 375 ? -42.125 28.219 18.062 1 94.5 375 ALA A N 1
ATOM 2858 C CA . ALA A 1 375 ? -43.25 28.969 17.469 1 94.5 375 ALA A CA 1
ATOM 2859 C C . ALA A 1 375 ? -42.75 29.859 16.328 1 94.5 375 ALA A C 1
ATOM 2861 O O . ALA A 1 375 ? -43.406 29.938 15.289 1 94.5 375 ALA A O 1
ATOM 2862 N N . LEU A 1 376 ? -41.688 30.5 16.562 1 95.19 376 LEU A N 1
ATOM 2863 C CA . LEU A 1 376 ? -41.094 31.359 15.531 1 95.19 376 LEU A CA 1
ATOM 2864 C C . LEU A 1 376 ? -40.781 30.547 14.281 1 95.19 376 LEU A C 1
ATOM 2866 O O . LEU A 1 376 ? -41.062 30.984 13.164 1 95.19 376 LEU A O 1
ATOM 2870 N N . ILE A 1 377 ? -40.219 29.375 14.453 1 94.06 377 ILE A N 1
ATOM 2871 C CA . ILE A 1 377 ? -39.812 28.516 13.344 1 94.06 377 ILE A CA 1
ATOM 2872 C C . ILE A 1 377 ? -41.031 28.031 12.586 1 94.06 377 ILE A C 1
ATOM 2874 O O . ILE A 1 377 ? -41.062 28.062 11.359 1 94.06 377 ILE A O 1
ATOM 2878 N N . ALA A 1 378 ? -42 27.672 13.336 1 90.31 378 ALA A N 1
ATOM 2879 C CA . ALA A 1 378 ? -43.25 27.188 12.734 1 90.31 378 ALA A CA 1
ATOM 2880 C C . ALA A 1 378 ? -43.906 28.266 11.906 1 90.31 378 ALA A C 1
ATOM 2882 O O . ALA A 1 378 ? -44.531 27.969 10.883 1 90.31 378 ALA A O 1
ATOM 2883 N N . GLN A 1 379 ? -43.75 29.375 12.328 1 92.06 379 GLN A N 1
ATOM 2884 C CA . GLN A 1 379 ? -44.438 30.484 11.672 1 92.06 379 GLN A CA 1
ATOM 2885 C C . GLN A 1 379 ? -43.594 31.031 10.508 1 92.06 379 GLN A C 1
ATOM 2887 O O . GLN A 1 379 ? -44.094 31.812 9.695 1 92.06 379 GLN A O 1
ATOM 2892 N N . SER A 1 380 ? -42.469 30.422 10.555 1 88.69 380 SER A N 1
ATOM 2893 C CA . SER A 1 380 ? -41.594 30.922 9.484 1 88.69 380 SER A CA 1
ATOM 2894 C C . SER A 1 380 ? -41.938 30.25 8.156 1 88.69 380 SER A C 1
ATOM 2896 O O . SER A 1 380 ? -42.469 29.156 8.125 1 88.69 380 SER A O 1
ATOM 2898 N N . GLU A 1 381 ? -42 30.891 6.973 1 83.44 381 GLU A N 1
ATOM 2899 C CA . GLU A 1 381 ? -42.25 30.344 5.641 1 83.44 381 GLU A CA 1
ATOM 2900 C C . GLU A 1 381 ? -40.969 29.703 5.074 1 83.44 381 GLU A C 1
ATOM 2902 O O . GLU A 1 381 ? -40.875 29.469 3.869 1 83.44 381 GLU A O 1
ATOM 2907 N N . MET A 1 382 ? -40.125 29.344 6.035 1 86.19 382 MET A N 1
ATOM 2908 C CA . MET A 1 382 ? -38.844 28.766 5.605 1 86.19 382 MET A CA 1
ATOM 2909 C C . MET A 1 382 ? -38.875 27.25 5.781 1 86.19 382 MET A C 1
ATOM 2911 O O . MET A 1 382 ? -39.719 26.703 6.5 1 86.19 382 MET A O 1
ATOM 2915 N N . ARG A 1 383 ? -37.969 26.531 5.176 1 88.06 383 ARG A N 1
ATOM 2916 C CA . ARG A 1 383 ? -37.844 25.078 5.258 1 88.06 383 ARG A CA 1
ATOM 2917 C C . ARG A 1 383 ? -37.062 24.656 6.5 1 88.06 383 ARG A C 1
ATOM 2919 O O . ARG A 1 383 ? -36.031 24.016 6.398 1 88.06 383 ARG A O 1
ATOM 2926 N N . ILE A 1 384 ? -37.625 25.047 7.633 1 93.88 384 ILE A N 1
ATOM 2927 C CA . ILE A 1 384 ? -37 24.781 8.922 1 93.88 384 ILE A CA 1
ATOM 2928 C C . ILE A 1 384 ? -37.906 23.891 9.766 1 93.88 384 ILE A C 1
ATOM 2930 O O . ILE A 1 384 ? -39.094 24.172 9.906 1 93.88 384 ILE A O 1
ATOM 2934 N N . LEU A 1 385 ? -37.312 22.859 10.242 1 92.06 385 LEU A N 1
ATOM 2935 C CA . LEU A 1 385 ? -38.062 21.922 11.078 1 92.06 385 LEU A CA 1
ATOM 2936 C C . LEU A 1 385 ? -37.438 21.844 12.477 1 92.06 385 LEU A C 1
ATOM 2938 O O . LEU A 1 385 ? -36.219 21.625 12.617 1 92.06 385 LEU A O 1
ATOM 2942 N N . ALA A 1 386 ? -38.312 21.969 13.453 1 93.31 386 ALA A N 1
ATOM 2943 C CA . ALA A 1 386 ? -37.844 21.891 14.836 1 93.31 386 ALA A CA 1
ATOM 2944 C C . ALA A 1 386 ? -38 20.484 15.391 1 93.31 386 ALA A C 1
ATOM 2946 O O . ALA A 1 386 ? -39.031 19.828 15.141 1 93.31 386 ALA A O 1
ATOM 2947 N N . CYS A 1 387 ? -36.938 20.031 16.047 1 93 387 CYS A N 1
ATOM 2948 C CA . CYS A 1 387 ? -36.969 18.719 16.703 1 93 387 CYS A CA 1
ATOM 2949 C C . CYS A 1 387 ? -36.531 18.844 18.156 1 93 387 CYS A C 1
ATOM 2951 O O . CYS A 1 387 ? -35.688 19.688 18.484 1 93 387 CYS A O 1
ATOM 2953 N N . ASP A 1 388 ? -37.094 17.922 18.953 1 90.88 388 ASP A N 1
ATOM 2954 C CA . ASP A 1 388 ? -36.781 18 20.375 1 90.88 388 ASP A CA 1
ATOM 2955 C C . ASP A 1 388 ? -35.625 17.078 20.75 1 90.88 388 ASP A C 1
ATOM 2957 O O . ASP A 1 388 ? -34.844 17.375 21.641 1 90.88 388 ASP A O 1
ATOM 2961 N N . ASN A 1 389 ? -35.625 16.016 20.078 1 93.5 389 ASN A N 1
ATOM 2962 C CA . ASN A 1 389 ? -34.625 15.023 20.438 1 93.5 389 ASN A CA 1
ATOM 2963 C C . ASN A 1 389 ? -33.562 14.875 19.359 1 93.5 389 ASN A C 1
ATOM 2965 O O . ASN A 1 389 ? -33.844 14.961 18.172 1 93.5 389 ASN A O 1
ATOM 2969 N N . LEU A 1 390 ? -32.312 14.656 19.844 1 95.31 390 LEU A N 1
ATOM 2970 C CA . LEU A 1 390 ? -31.172 14.625 18.938 1 95.31 390 LEU A CA 1
ATOM 2971 C C . LEU A 1 390 ? -31.281 13.445 17.984 1 95.31 390 LEU A C 1
ATOM 2973 O O . LEU A 1 390 ? -30.969 13.578 16.797 1 95.31 390 LEU A O 1
ATOM 2977 N N . ASP A 1 391 ? -31.672 12.344 18.5 1 95.75 391 ASP A N 1
ATOM 2978 C CA . ASP A 1 391 ? -31.797 11.148 17.656 1 95.75 391 ASP A CA 1
ATOM 2979 C C . ASP A 1 391 ? -32.781 11.375 16.516 1 95.75 391 ASP A C 1
ATOM 2981 O O . ASP A 1 391 ? -32.5 11.031 15.367 1 95.75 391 ASP A O 1
ATOM 2985 N N . GLU A 1 392 ? -33.844 11.977 16.859 1 92.88 392 GLU A N 1
ATOM 2986 C CA . GLU A 1 392 ? -34.875 12.297 15.859 1 92.88 392 GLU A CA 1
ATOM 2987 C C . GLU A 1 392 ? -34.375 13.336 14.859 1 92.88 392 GLU A C 1
ATOM 2989 O O . GLU A 1 392 ? -34.625 13.211 13.656 1 92.88 392 GLU A O 1
ATOM 2994 N N . ALA A 1 393 ? -33.719 14.297 15.375 1 96 393 ALA A N 1
ATOM 2995 C CA . ALA A 1 393 ? -33.188 15.344 14.508 1 96 393 ALA A CA 1
ATOM 2996 C C . ALA A 1 393 ? -32.219 14.766 13.492 1 96 393 ALA A C 1
ATOM 2998 O O . ALA A 1 393 ? -32.281 15.102 12.305 1 96 393 ALA A O 1
ATOM 2999 N N . ALA A 1 394 ? -31.344 13.836 13.945 1 97.38 394 ALA A N 1
ATOM 3000 C CA . ALA A 1 394 ? -30.344 13.211 13.086 1 97.38 394 ALA A CA 1
ATOM 3001 C C . ALA A 1 394 ? -31 12.336 12.023 1 97.38 394 ALA A C 1
ATOM 3003 O O . ALA A 1 394 ? -30.641 12.398 10.844 1 97.38 394 ALA A O 1
ATOM 3004 N N . ARG A 1 395 ? -31.953 11.562 12.469 1 94.44 395 ARG A N 1
ATOM 3005 C CA . ARG A 1 395 ? -32.688 10.719 11.539 1 94.44 395 ARG A CA 1
ATOM 3006 C C . ARG A 1 395 ? -33.375 11.555 10.461 1 94.44 395 ARG A C 1
ATOM 3008 O O . ARG A 1 395 ? -33.312 11.219 9.273 1 94.44 395 ARG A O 1
ATOM 3015 N N . LEU A 1 396 ? -34 12.586 10.883 1 91.75 396 LEU A N 1
ATOM 3016 C CA . LEU A 1 396 ? -34.75 13.445 9.984 1 91.75 396 LEU A CA 1
ATOM 3017 C C . LEU A 1 396 ? -33.844 14.141 8.977 1 91.75 396 LEU A C 1
ATOM 3019 O O . LEU A 1 396 ? -34.156 14.172 7.785 1 91.75 396 LEU A O 1
ATOM 3023 N N . VAL A 1 397 ? -32.75 14.641 9.43 1 96.12 397 VAL A N 1
ATOM 3024 C CA . VAL A 1 397 ? -31.891 15.398 8.531 1 96.12 397 VAL A CA 1
ATOM 3025 C C . VAL A 1 397 ? -31.281 14.469 7.496 1 96.12 397 VAL A C 1
ATOM 3027 O O . VAL A 1 397 ? -31.062 14.859 6.344 1 96.12 397 VAL A O 1
ATOM 3030 N N . VAL A 1 398 ? -30.922 13.227 7.867 1 95.38 398 VAL A N 1
ATOM 3031 C CA . VAL A 1 398 ? -30.391 12.242 6.941 1 95.38 398 VAL A CA 1
ATOM 3032 C C . VAL A 1 398 ? -31.422 11.922 5.867 1 95.38 398 VAL A C 1
ATOM 3034 O O . VAL A 1 398 ? -31.094 11.875 4.676 1 95.38 398 VAL A O 1
ATOM 3037 N N . LYS A 1 399 ? -32.625 11.711 6.309 1 88.62 399 LYS A N 1
ATOM 3038 C CA . LYS A 1 399 ? -33.719 11.43 5.371 1 88.62 399 LYS A CA 1
ATOM 3039 C C . LYS A 1 399 ? -33.906 12.586 4.402 1 88.62 399 LYS A C 1
ATOM 3041 O O . LYS A 1 399 ? -34.062 12.375 3.195 1 88.62 399 LYS A O 1
ATOM 3046 N N . LEU A 1 400 ? -33.938 13.742 4.914 1 90.88 400 LEU A N 1
ATOM 3047 C CA . LEU A 1 400 ? -34.156 14.922 4.094 1 90.88 400 LEU A CA 1
ATOM 3048 C C . LEU A 1 400 ? -33 15.125 3.1 1 90.88 400 LEU A C 1
ATOM 3050 O O . LEU A 1 400 ? -33.25 15.492 1.945 1 90.88 400 LEU A O 1
ATOM 3054 N N . SER A 1 401 ? -31.812 14.93 3.604 1 93.94 401 SER A N 1
ATOM 3055 C CA . SER A 1 401 ? -30.656 15.031 2.721 1 93.94 401 SER A CA 1
ATOM 3056 C C . SER A 1 401 ? -30.766 14.078 1.538 1 93.94 401 SER A C 1
ATOM 3058 O O . SER A 1 401 ? -30.516 14.461 0.394 1 93.94 401 SER A O 1
ATOM 3060 N N . SER A 1 402 ? -31.219 12.859 1.808 1 88.25 402 SER A N 1
ATOM 3061 C CA . SER A 1 402 ? -31.391 11.852 0.768 1 88.25 402 SER A CA 1
ATOM 3062 C C . SER A 1 402 ? -32.469 12.266 -0.225 1 88.25 402 SER A C 1
ATOM 3064 O O . SER A 1 402 ? -32.312 12.07 -1.433 1 88.25 402 SER A O 1
ATOM 3066 N N . ILE A 1 403 ? -33.469 12.781 0.305 1 82.88 403 ILE A N 1
ATOM 3067 C CA . ILE A 1 403 ? -34.594 13.219 -0.53 1 82.88 403 ILE A CA 1
ATOM 3068 C C . ILE A 1 403 ? -34.125 14.336 -1.462 1 82.88 403 ILE A C 1
ATOM 3070 O O . ILE A 1 403 ? -34.406 14.32 -2.658 1 82.88 403 ILE A O 1
ATOM 3074 N N . VAL A 1 404 ? -33.438 15.258 -0.912 1 88 404 VAL A N 1
ATOM 3075 C CA . VAL A 1 404 ? -32.938 16.375 -1.705 1 88 404 VAL A CA 1
ATOM 3076 C C . VAL A 1 404 ? -32 15.867 -2.789 1 88 404 VAL A C 1
ATOM 3078 O O . VAL A 1 404 ? -32.031 16.328 -3.932 1 88 404 VAL A O 1
ATOM 3081 N N . GLU A 1 405 ? -31.109 14.898 -2.43 1 87.06 405 GLU A N 1
ATOM 3082 C CA . GLU A 1 405 ? -30.172 14.305 -3.391 1 87.06 405 GLU A CA 1
ATOM 3083 C C . GLU A 1 405 ? -30.922 13.664 -4.555 1 87.06 405 GLU A C 1
ATOM 3085 O O . GLU A 1 405 ? -30.578 13.891 -5.719 1 87.06 405 GLU A O 1
ATOM 3090 N N . LEU A 1 406 ? -31.953 12.945 -4.184 1 77.19 406 LEU A N 1
ATOM 3091 C CA . LEU A 1 406 ? -32.75 12.266 -5.191 1 77.19 406 LEU A CA 1
ATOM 3092 C C . LEU A 1 406 ? -33.531 13.273 -6.051 1 77.19 406 LEU A C 1
ATOM 3094 O O . LEU A 1 406 ? -33.625 13.094 -7.27 1 77.19 406 LEU A O 1
ATOM 3098 N N . ALA A 1 407 ? -34.031 14.227 -5.418 1 78.56 407 ALA A N 1
ATOM 3099 C CA . ALA A 1 407 ? -34.75 15.258 -6.137 1 78.56 407 ALA A CA 1
ATOM 3100 C C . ALA A 1 407 ? -33.844 15.992 -7.125 1 78.56 407 ALA A C 1
ATOM 3102 O O . ALA A 1 407 ? -34.25 16.281 -8.25 1 78.56 407 ALA A O 1
ATOM 3103 N N . ARG A 1 408 ? -32.719 16.359 -6.723 1 80.38 408 ARG A N 1
ATOM 3104 C CA . ARG A 1 408 ? -31.75 17.031 -7.59 1 80.38 408 ARG A CA 1
ATOM 3105 C C . ARG A 1 408 ? -31.375 16.141 -8.766 1 80.38 408 ARG A C 1
ATOM 3107 O O . ARG A 1 408 ? -31.25 16.625 -9.898 1 80.38 408 ARG A O 1
ATOM 3114 N N . ALA A 1 409 ? -31.203 14.852 -8.523 1 76.38 409 ALA A N 1
ATOM 3115 C CA . ALA A 1 409 ? -30.859 13.906 -9.578 1 76.38 409 ALA A CA 1
ATOM 3116 C C . ALA A 1 409 ? -31.984 13.773 -10.594 1 76.38 409 ALA A C 1
ATOM 3118 O O . ALA A 1 409 ? -31.734 13.602 -11.789 1 76.38 409 ALA A O 1
ATOM 3119 N N . ALA A 1 410 ? -33.156 13.938 -10.047 1 66.94 410 ALA A N 1
ATOM 3120 C CA . ALA A 1 410 ? -34.344 13.789 -10.883 1 66.94 410 ALA A CA 1
ATOM 3121 C C . ALA A 1 410 ? -34.812 15.133 -11.445 1 66.94 410 ALA A C 1
ATOM 3123 O O . ALA A 1 410 ? -35.781 15.203 -12.195 1 66.94 410 ALA A O 1
ATOM 3124 N N . SER A 1 411 ? -34.094 16.203 -11.18 1 75.12 411 SER A N 1
ATOM 3125 C CA . SER A 1 411 ? -34.438 17.562 -11.562 1 75.12 411 SER A CA 1
ATOM 3126 C C . SER A 1 411 ? -35.844 17.922 -11.133 1 75.12 411 SER A C 1
ATOM 3128 O O . SER A 1 411 ? -36.625 18.453 -11.93 1 75.12 411 SER A O 1
ATOM 3130 N N . VAL A 1 412 ? -36.188 17.359 -9.961 1 60.09 412 VAL A N 1
ATOM 3131 C CA . VAL A 1 412 ? -37.5 17.656 -9.406 1 60.09 412 VAL A CA 1
ATOM 3132 C C . VAL A 1 412 ? -37.344 18.5 -8.141 1 60.09 412 VAL A C 1
ATOM 3134 O O . VAL A 1 412 ? -36.375 18.312 -7.375 1 60.09 412 VAL A O 1
ATOM 3137 N N . ASP A 1 413 ? -38.156 19.5 -8.109 1 62.28 413 ASP A N 1
ATOM 3138 C CA . ASP A 1 413 ? -38.188 20.281 -6.883 1 62.28 413 ASP A CA 1
ATOM 3139 C C . ASP A 1 413 ? -39 19.578 -5.801 1 62.28 413 ASP A C 1
ATOM 3141 O O . ASP A 1 413 ? -40.062 19.016 -6.07 1 62.28 413 ASP A O 1
ATOM 3145 N N . VAL A 1 414 ? -38.438 19.297 -4.668 1 54.16 414 VAL A N 1
ATOM 3146 C CA . VAL A 1 414 ? -39.094 18.594 -3.586 1 54.16 414 VAL A CA 1
ATOM 3147 C C . VAL A 1 414 ? -39.531 19.578 -2.514 1 54.16 414 VAL A C 1
ATOM 3149 O O . VAL A 1 414 ? -38.75 20.406 -2.057 1 54.16 414 VAL A O 1
ATOM 3152 N N . LYS A 1 415 ? -40.812 19.75 -2.326 1 54.22 415 LYS A N 1
ATOM 3153 C CA . LYS A 1 415 ? -41.375 20.5 -1.2 1 54.22 415 LYS A CA 1
ATOM 3154 C C . LYS A 1 415 ? -41.562 19.594 0.015 1 54.22 415 LYS A C 1
ATOM 3156 O O . LYS A 1 415 ? -42.062 18.469 -0.112 1 54.22 415 LYS A O 1
ATOM 3161 N N . PHE A 1 416 ? -40.906 19.906 1.131 1 45.56 416 PHE A N 1
ATOM 3162 C CA . PHE A 1 416 ? -41 19.109 2.348 1 45.56 416 PHE A CA 1
ATOM 3163 C C . PHE A 1 416 ? -42.062 19.672 3.285 1 45.56 416 PHE A C 1
ATOM 3165 O O . PHE A 1 416 ? -42.094 20.891 3.529 1 45.56 416 PHE A O 1
ATOM 3172 N N . GLU A 1 417 ? -43.281 19.172 3.254 1 46.84 417 GLU A N 1
ATOM 3173 C CA . GLU A 1 417 ? -44.25 19.594 4.258 1 46.84 417 GLU A CA 1
ATOM 3174 C C . GLU A 1 417 ? -44.188 18.688 5.484 1 46.84 417 GLU A C 1
ATOM 3176 O O . GLU A 1 417 ? -44.094 17.469 5.359 1 46.84 417 GLU A O 1
ATOM 3181 N N . LEU A 1 418 ? -43.75 19.156 6.531 1 38.34 418 LEU A N 1
ATOM 3182 C CA . LEU A 1 418 ? -43.812 18.391 7.77 1 38.34 418 LEU A CA 1
ATOM 3183 C C . LEU A 1 418 ? -45.25 18.188 8.219 1 38.34 418 LEU A C 1
ATOM 3185 O O . LEU A 1 418 ? -46.062 19.109 8.188 1 38.34 418 LEU A O 1
ATOM 3189 N N . SER A 1 419 ? -45.781 16.953 7.961 1 33.28 419 SER A N 1
ATOM 3190 C CA . SER A 1 419 ? -47.031 16.781 8.688 1 33.28 419 SER A CA 1
ATOM 3191 C C . SER A 1 419 ? -46.875 17.094 10.172 1 33.28 419 SER A C 1
ATOM 3193 O O . SER A 1 419 ? -46.062 16.453 10.859 1 33.28 419 SER A O 1
ATOM 3195 N N . ILE A 1 420 ? -47 18.312 10.594 1 26.48 420 ILE A N 1
ATOM 3196 C CA . ILE A 1 420 ? -47.156 18.547 12.023 1 26.48 420 ILE A CA 1
ATOM 3197 C C . ILE A 1 420 ? -48.375 17.797 12.539 1 26.48 420 ILE A C 1
ATOM 3199 O O . ILE A 1 420 ? -49.438 17.812 11.914 1 26.48 420 ILE A O 1
ATOM 3203 N N . MET B 1 1 ? -13.359 -12.18 -12.867 1 24.77 1 MET B N 1
ATOM 3204 C CA . MET B 1 1 ? -13.359 -13.633 -12.719 1 24.77 1 MET B CA 1
ATOM 3205 C C . MET B 1 1 ? -12.359 -14.273 -13.672 1 24.77 1 MET B C 1
ATOM 3207 O O . MET B 1 1 ? -12.547 -14.242 -14.891 1 24.77 1 MET B O 1
ATOM 3211 N N . THR B 1 2 ? -11.133 -14.297 -13.242 1 31.06 2 THR B N 1
ATOM 3212 C CA . THR B 1 2 ? -10.07 -14.836 -14.086 1 31.06 2 THR B CA 1
ATOM 3213 C C . THR B 1 2 ? -10.43 -16.25 -14.562 1 31.06 2 THR B C 1
ATOM 3215 O O . THR B 1 2 ? -11.047 -17.016 -13.828 1 31.06 2 THR B O 1
ATOM 3218 N N . ALA B 1 3 ? -10.57 -16.453 -15.773 1 37.03 3 ALA B N 1
ATOM 3219 C CA . ALA B 1 3 ? -10.664 -17.734 -16.453 1 37.03 3 ALA B CA 1
ATOM 3220 C C . ALA B 1 3 ? -9.969 -18.844 -15.648 1 37.03 3 ALA B C 1
ATOM 3222 O O . ALA B 1 3 ? -8.977 -18.578 -14.961 1 37.03 3 ALA B O 1
ATOM 3223 N N . PRO B 1 4 ? -10.648 -20.047 -15.57 1 37.72 4 PRO B N 1
ATOM 3224 C CA . PRO B 1 4 ? -9.969 -21.172 -14.898 1 37.72 4 PRO B CA 1
ATOM 3225 C C . PRO B 1 4 ? -8.477 -21.234 -15.234 1 37.72 4 PRO B C 1
ATOM 3227 O O . PRO B 1 4 ? -8.094 -21.078 -16.391 1 37.72 4 PRO B O 1
ATOM 3230 N N . SER B 1 5 ? -7.57 -21.094 -14.328 1 43 5 SER B N 1
ATOM 3231 C CA . SER B 1 5 ? -6.117 -21.031 -14.453 1 43 5 SER B CA 1
ATOM 3232 C C . SER B 1 5 ? -5.566 -22.328 -15.031 1 43 5 SER B C 1
ATOM 3234 O O . SER B 1 5 ? -5.758 -23.406 -14.453 1 43 5 SER B O 1
ATOM 3236 N N . VAL B 1 6 ? -5.711 -22.609 -16.438 1 47.97 6 VAL B N 1
ATOM 3237 C CA . VAL B 1 6 ? -4.828 -23.641 -16.953 1 47.97 6 VAL B CA 1
ATOM 3238 C C . VAL B 1 6 ? -3.584 -23.75 -16.062 1 47.97 6 VAL B C 1
ATOM 3240 O O . VAL B 1 6 ? -2.957 -22.734 -15.742 1 47.97 6 VAL B O 1
ATOM 3243 N N . ARG B 1 7 ? -3.416 -25.109 -15.539 1 61.31 7 ARG B N 1
ATOM 3244 C CA . ARG B 1 7 ? -2.336 -25.422 -14.617 1 61.31 7 ARG B CA 1
ATOM 3245 C C . ARG B 1 7 ? -0.977 -25.094 -15.219 1 61.31 7 ARG B C 1
ATOM 3247 O O . ARG B 1 7 ? -0.659 -25.531 -16.328 1 61.31 7 ARG B O 1
ATOM 3254 N N . THR B 1 8 ? -0.395 -23.969 -15.039 1 80.81 8 THR B N 1
ATOM 3255 C CA . THR B 1 8 ? 0.966 -23.609 -15.43 1 80.81 8 THR B CA 1
ATOM 3256 C C . THR B 1 8 ? 1.959 -24.016 -14.344 1 80.81 8 THR B C 1
ATOM 3258 O O . THR B 1 8 ? 1.588 -24.156 -13.172 1 80.81 8 THR B O 1
ATOM 3261 N N . LEU B 1 9 ? 3.105 -24.547 -14.891 1 93.38 9 LEU B N 1
ATOM 3262 C CA . LEU B 1 9 ? 4.191 -24.766 -13.938 1 93.38 9 LEU B CA 1
ATOM 3263 C C . LEU B 1 9 ? 4.848 -23.438 -13.562 1 93.38 9 LEU B C 1
ATOM 3265 O O . LEU B 1 9 ? 5.375 -22.734 -14.43 1 93.38 9 LEU B O 1
ATOM 3269 N N . MET B 1 10 ? 4.77 -23.125 -12.352 1 95.62 10 MET B N 1
ATOM 3270 C CA . MET B 1 10 ? 5.488 -21.953 -11.836 1 95.62 10 MET B CA 1
ATOM 3271 C C . MET B 1 10 ? 6.762 -22.375 -11.117 1 95.62 10 MET B C 1
ATOM 3273 O O . MET B 1 10 ? 6.738 -23.281 -10.273 1 95.62 10 MET B O 1
ATOM 3277 N N . LEU B 1 11 ? 7.844 -21.766 -11.469 1 97.81 11 LEU B N 1
ATOM 3278 C CA . LEU B 1 11 ? 9.109 -22.062 -10.805 1 97.81 11 LEU B CA 1
ATOM 3279 C C . LEU B 1 11 ? 9.367 -21.078 -9.672 1 97.81 11 LEU B C 1
ATOM 3281 O O . LEU B 1 11 ? 8.938 -19.922 -9.727 1 97.81 11 LEU B O 1
ATOM 3285 N N . HIS B 1 12 ? 10.07 -21.562 -8.656 1 98.44 12 HIS B N 1
ATOM 3286 C CA . HIS B 1 12 ? 10.57 -20.656 -7.633 1 98.44 12 HIS B CA 1
ATOM 3287 C C . HIS B 1 12 ? 11.508 -19.609 -8.242 1 98.44 12 HIS B C 1
ATOM 3289 O O . HIS B 1 12 ? 12.195 -19.891 -9.227 1 98.44 12 HIS B O 1
ATOM 3295 N N . GLU B 1 13 ? 11.586 -18.5 -7.566 1 98.56 13 GLU B N 1
ATOM 3296 C CA . GLU B 1 13 ? 12.469 -17.422 -8.016 1 98.56 13 GLU B CA 1
ATOM 3297 C C . GLU B 1 13 ? 13.898 -17.922 -8.18 1 98.56 13 GLU B C 1
ATOM 3299 O O . GLU B 1 13 ? 14.562 -17.594 -9.164 1 98.56 13 GLU B O 1
ATOM 3304 N N . HIS B 1 14 ? 14.375 -18.766 -7.234 1 98.69 14 HIS B N 1
ATOM 3305 C CA . HIS B 1 14 ? 15.773 -19.156 -7.266 1 98.69 14 HIS B CA 1
ATOM 3306 C C . HIS B 1 14 ? 16.062 -20.062 -8.469 1 98.69 14 HIS B C 1
ATOM 3308 O O . HIS B 1 14 ? 17.172 -20.031 -9.008 1 98.69 14 HIS B O 1
ATOM 3314 N N . HIS B 1 15 ? 15.078 -20.812 -8.898 1 98.62 15 HIS B N 1
ATOM 3315 C CA . HIS B 1 15 ? 15.258 -21.594 -10.125 1 98.62 15 HIS B CA 1
ATOM 3316 C C . HIS B 1 15 ? 15.312 -20.672 -11.344 1 98.62 15 HIS B C 1
ATOM 3318 O O . HIS B 1 15 ? 16.141 -20.875 -12.242 1 98.62 15 HIS B O 1
ATOM 3324 N N . GLY B 1 16 ? 14.406 -19.703 -11.336 1 98.69 16 GLY B N 1
ATOM 3325 C CA . GLY B 1 16 ? 14.477 -18.719 -12.398 1 98.69 16 GLY B CA 1
ATOM 3326 C C . GLY B 1 16 ? 15.812 -18 -12.461 1 98.69 16 GLY B C 1
ATOM 3327 O O . GLY B 1 16 ? 16.391 -17.859 -13.539 1 98.69 16 GLY B O 1
ATOM 3328 N N . MET B 1 17 ? 16.328 -17.641 -11.336 1 98.75 17 MET B N 1
ATOM 3329 C CA . MET B 1 17 ? 17.609 -16.938 -11.25 1 98.75 17 MET B CA 1
ATOM 3330 C C . MET B 1 17 ? 18.75 -17.828 -11.758 1 98.75 17 MET B C 1
ATOM 3332 O O . MET B 1 17 ? 19.656 -17.359 -12.438 1 98.75 17 MET B O 1
ATOM 3336 N N . SER B 1 18 ? 18.672 -19.078 -11.422 1 98.62 18 SER B N 1
ATOM 3337 C CA . SER B 1 18 ? 19.688 -20.031 -11.891 1 98.62 18 SER B CA 1
ATOM 3338 C C . SER B 1 18 ? 19.641 -20.156 -13.406 1 98.62 18 SER B C 1
ATOM 3340 O O . SER B 1 18 ? 20.688 -20.266 -14.055 1 98.62 18 SER B O 1
ATOM 3342 N N . LEU B 1 19 ? 18.453 -20.219 -13.938 1 98.75 19 LEU B N 1
ATOM 3343 C CA . LEU B 1 19 ? 18.312 -20.312 -15.391 1 98.75 19 LEU B CA 1
ATOM 3344 C C . LEU B 1 19 ? 18.891 -19.062 -16.062 1 98.75 19 LEU B C 1
ATOM 3346 O O . LEU B 1 19 ? 19.531 -19.172 -17.109 1 98.75 19 LEU B O 1
ATOM 3350 N N . LEU B 1 20 ? 18.688 -17.891 -15.445 1 98.88 20 LEU B N 1
ATOM 3351 C CA . LEU B 1 20 ? 19.266 -16.656 -15.969 1 98.88 20 LEU B CA 1
ATOM 3352 C C . LEU B 1 20 ? 20.797 -16.734 -15.969 1 98.88 20 LEU B C 1
ATOM 3354 O O . LEU B 1 20 ? 21.438 -16.391 -16.969 1 98.88 20 LEU B O 1
ATOM 3358 N N . GLU B 1 21 ? 21.312 -17.188 -14.906 1 98.5 21 GLU B N 1
ATOM 3359 C CA . GLU B 1 21 ? 22.766 -17.328 -14.789 1 98.5 21 GLU B CA 1
ATOM 3360 C C . GLU B 1 21 ? 23.312 -18.25 -15.867 1 98.5 21 GLU B C 1
ATOM 3362 O O . GLU B 1 21 ? 24.344 -17.953 -16.484 1 98.5 21 GLU B O 1
ATOM 3367 N N . LYS B 1 22 ? 22.656 -19.297 -16.047 1 98 22 LYS B N 1
ATOM 3368 C CA . LYS B 1 22 ? 23.094 -20.25 -17.062 1 98 22 LYS B CA 1
ATOM 3369 C C . LYS B 1 22 ? 23.078 -19.641 -18.453 1 98 22 LYS B C 1
ATOM 3371 O O . LYS B 1 22 ? 23.859 -20.016 -19.312 1 98 22 LYS B O 1
ATOM 3376 N N . GLN B 1 23 ? 22.203 -18.719 -18.656 1 98 23 GLN B N 1
ATOM 3377 C CA . GLN B 1 23 ? 22.109 -18.016 -19.938 1 98 23 GLN B CA 1
ATOM 3378 C C . GLN B 1 23 ? 23.062 -16.828 -19.969 1 98 23 GLN B C 1
ATOM 3380 O O . GLN B 1 23 ? 22.969 -15.977 -20.859 1 98 23 GLN B O 1
ATOM 3385 N N . GLN B 1 24 ? 23.891 -16.656 -18.969 1 98.19 24 GLN B N 1
ATOM 3386 C CA . GLN B 1 24 ? 24.891 -15.594 -18.875 1 98.19 24 GLN B CA 1
ATOM 3387 C C . GLN B 1 24 ? 24.219 -14.227 -18.734 1 98.19 24 GLN B C 1
ATOM 3389 O O . GLN B 1 24 ? 24.703 -13.242 -19.312 1 98.19 24 GLN B O 1
ATOM 3394 N N . ILE B 1 25 ? 23.109 -14.242 -18.172 1 98.75 25 ILE B N 1
ATOM 3395 C CA . ILE B 1 25 ? 22.453 -12.992 -17.766 1 98.75 25 ILE B CA 1
ATOM 3396 C C . ILE B 1 25 ? 22.891 -12.617 -16.359 1 98.75 25 ILE B C 1
ATOM 3398 O O . ILE B 1 25 ? 22.875 -13.461 -15.453 1 98.75 25 ILE B O 1
ATOM 3402 N N . ARG B 1 26 ? 23.25 -11.391 -16.141 1 98.19 26 ARG B N 1
ATOM 3403 C CA . ARG B 1 26 ? 23.781 -10.938 -14.859 1 98.19 26 ARG B CA 1
ATOM 3404 C C . ARG B 1 26 ? 22.703 -10.914 -13.789 1 98.19 26 ARG B C 1
ATOM 3406 O O . ARG B 1 26 ? 21.641 -10.297 -13.977 1 98.19 26 ARG B O 1
ATOM 3413 N N . VAL B 1 27 ? 22.875 -11.578 -12.727 1 98.75 27 VAL B N 1
ATOM 3414 C CA . VAL B 1 27 ? 22.031 -11.578 -11.531 1 98.75 27 VAL B CA 1
ATOM 3415 C C . VAL B 1 27 ? 22.906 -11.336 -10.297 1 98.75 27 VAL B C 1
ATOM 3417 O O . VAL B 1 27 ? 24.109 -11.547 -10.328 1 98.75 27 VAL B O 1
ATOM 3420 N N . PRO B 1 28 ? 22.359 -10.789 -9.242 1 98.31 28 PRO B N 1
ATOM 3421 C CA . PRO B 1 28 ? 23.172 -10.703 -8.023 1 98.31 28 PRO B CA 1
ATOM 3422 C C . PRO B 1 28 ? 23.672 -12.062 -7.551 1 98.31 28 PRO B C 1
ATOM 3424 O O . PRO B 1 28 ? 22.953 -13.062 -7.656 1 98.31 28 PRO B O 1
ATOM 3427 N N . PRO B 1 29 ? 24.922 -12.109 -7.07 1 98.44 29 PRO B N 1
ATOM 3428 C CA . PRO B 1 29 ? 25.344 -13.359 -6.441 1 98.44 29 PRO B CA 1
ATOM 3429 C C . PRO B 1 29 ? 24.359 -13.859 -5.391 1 98.44 29 PRO B C 1
ATOM 3431 O O . PRO B 1 29 ? 23.844 -13.062 -4.598 1 98.44 29 PRO B O 1
ATOM 3434 N N . PHE B 1 30 ? 24.062 -15.164 -5.418 1 98.75 30 PHE B N 1
ATOM 3435 C CA . PHE B 1 30 ? 23.062 -15.656 -4.469 1 98.75 30 PHE B CA 1
ATOM 3436 C C . PHE B 1 30 ? 23.359 -17.109 -4.094 1 98.75 30 PHE B C 1
ATOM 3438 O O . PHE B 1 30 ? 24.203 -17.75 -4.711 1 98.75 30 PHE B O 1
ATOM 3445 N N . GLY B 1 31 ? 22.734 -17.516 -3.064 1 98.75 31 GLY B N 1
ATOM 3446 C CA . GLY B 1 31 ? 22.703 -18.906 -2.605 1 98.75 31 GLY B CA 1
ATOM 3447 C C . GLY B 1 31 ? 21.344 -19.312 -2.041 1 98.75 31 GLY B C 1
ATOM 3448 O O . GLY B 1 31 ? 20.625 -18.469 -1.507 1 98.75 31 GLY B O 1
ATOM 3449 N N . VAL B 1 32 ? 21.062 -20.594 -2.15 1 98.75 32 VAL B N 1
ATOM 3450 C CA . VAL B 1 32 ? 19.812 -21.141 -1.643 1 98.75 32 VAL B CA 1
ATOM 3451 C C . VAL B 1 32 ? 20.078 -22 -0.41 1 98.75 32 VAL B C 1
ATOM 3453 O O . VAL B 1 32 ? 21.062 -22.734 -0.363 1 98.75 32 VAL B O 1
ATOM 3456 N N . ALA B 1 33 ? 19.219 -21.844 0.554 1 98.81 33 ALA B N 1
ATOM 3457 C CA . ALA B 1 33 ? 19.422 -22.547 1.82 1 98.81 33 ALA B CA 1
ATOM 3458 C C . ALA B 1 33 ? 18.125 -23.125 2.348 1 98.81 33 ALA B C 1
ATOM 3460 O O . ALA B 1 33 ? 17.062 -22.547 2.176 1 98.81 33 ALA B O 1
ATOM 3461 N N . SER B 1 34 ? 18.25 -24.281 3.018 1 98.5 34 SER B N 1
ATOM 3462 C CA . SER B 1 34 ? 17.094 -24.969 3.598 1 98.5 34 SER B CA 1
ATOM 3463 C C . SER B 1 34 ? 17.172 -24.984 5.121 1 98.5 34 SER B C 1
ATOM 3465 O O . SER B 1 34 ? 16.266 -25.484 5.785 1 98.5 34 SER B O 1
ATOM 3467 N N . ASP B 1 35 ? 18.25 -24.5 5.641 1 98.31 35 ASP B N 1
ATOM 3468 C CA . ASP B 1 35 ? 18.391 -24.328 7.086 1 98.31 35 ASP B CA 1
ATOM 3469 C C . ASP B 1 35 ? 19.25 -23.109 7.422 1 98.31 35 ASP B C 1
ATOM 3471 O O . ASP B 1 35 ? 19.875 -22.516 6.535 1 98.31 35 ASP B O 1
ATOM 3475 N N . THR B 1 36 ? 19.312 -22.797 8.688 1 98.19 36 THR B N 1
ATOM 3476 C CA . THR B 1 36 ? 19.891 -21.531 9.109 1 98.19 36 THR B CA 1
ATOM 3477 C C . THR B 1 36 ? 21.422 -21.547 8.969 1 98.19 36 THR B C 1
ATOM 3479 O O . THR B 1 36 ? 22.031 -20.516 8.695 1 98.19 36 THR B O 1
ATOM 3482 N N . ASP B 1 37 ? 22.031 -22.688 9.133 1 98.38 37 ASP B N 1
ATOM 3483 C CA . ASP B 1 37 ? 23.469 -22.781 8.961 1 98.38 37 ASP B CA 1
ATOM 3484 C C . ASP B 1 37 ? 23.859 -22.562 7.504 1 98.38 37 ASP B C 1
ATOM 3486 O O . ASP B 1 37 ? 24.844 -21.859 7.223 1 98.38 37 ASP B O 1
ATOM 3490 N N . GLU B 1 38 ? 23.078 -23.141 6.645 1 98.75 38 GLU B N 1
ATOM 3491 C CA . GLU B 1 38 ? 23.312 -22.938 5.219 1 98.75 38 GLU B CA 1
ATOM 3492 C C . GLU B 1 38 ? 23.156 -21.453 4.844 1 98.75 38 GLU B C 1
ATOM 3494 O O . GLU B 1 38 ? 23.859 -20.953 3.969 1 98.75 38 GLU B O 1
ATOM 3499 N N . VAL B 1 39 ? 22.266 -20.781 5.484 1 98.81 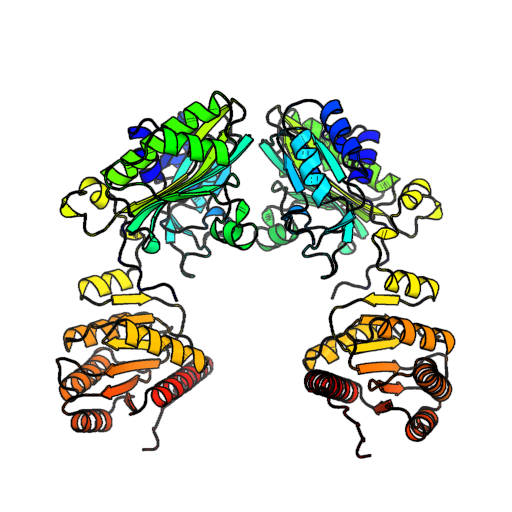39 VAL B N 1
ATOM 3500 C CA . VAL B 1 39 ? 22.047 -19.359 5.23 1 98.81 39 VAL B CA 1
ATOM 3501 C C . VAL B 1 39 ? 23.297 -18.562 5.598 1 98.81 39 VAL B C 1
ATOM 3503 O O . VAL B 1 39 ? 23.766 -17.734 4.816 1 98.81 39 VAL B O 1
ATOM 3506 N N . PHE B 1 40 ? 23.766 -18.859 6.793 1 98.56 40 PHE B N 1
ATOM 3507 C CA . PHE B 1 40 ? 24.984 -18.203 7.27 1 98.56 40 PHE B CA 1
ATOM 3508 C C . PHE B 1 40 ? 26.141 -18.453 6.312 1 98.56 40 PHE B C 1
ATOM 3510 O O . PHE B 1 40 ? 26.844 -17.516 5.926 1 98.56 40 PHE B O 1
ATOM 3517 N N . GLU B 1 41 ? 26.328 -19.656 5.875 1 98.56 41 GLU B N 1
ATOM 3518 C CA . GLU B 1 41 ? 27.422 -20.031 4.98 1 98.56 41 GLU B CA 1
ATOM 3519 C C . GLU B 1 41 ? 27.25 -19.375 3.609 1 98.56 41 GLU B C 1
ATOM 3521 O O . GLU B 1 41 ? 28.234 -18.938 3.004 1 98.56 41 GLU B O 1
ATOM 3526 N N . ALA B 1 42 ? 26.047 -19.359 3.102 1 98.56 42 ALA B N 1
ATOM 3527 C CA . ALA B 1 42 ? 25.781 -18.719 1.817 1 98.56 42 ALA B CA 1
ATOM 3528 C C . ALA B 1 42 ? 26.141 -17.234 1.864 1 98.56 42 ALA B C 1
ATOM 3530 O O . ALA B 1 42 ? 26.781 -16.703 0.944 1 98.56 42 ALA B O 1
ATOM 3531 N N . ALA B 1 43 ? 25.734 -16.562 2.934 1 98.62 43 ALA B N 1
ATOM 3532 C CA . ALA B 1 43 ? 26.047 -15.148 3.096 1 98.62 43 ALA B CA 1
ATOM 3533 C C . ALA B 1 43 ? 27.547 -14.922 3.133 1 98.62 43 ALA B C 1
ATOM 3535 O O . ALA B 1 43 ? 28.062 -14.023 2.463 1 98.62 43 ALA B O 1
ATOM 3536 N N . LYS B 1 44 ? 28.234 -15.766 3.846 1 98.31 44 LYS B N 1
ATOM 3537 C CA . LYS B 1 44 ? 29.688 -15.656 3.943 1 98.31 44 LYS B CA 1
ATOM 3538 C C . LYS B 1 44 ? 30.344 -15.852 2.582 1 98.31 44 LYS B C 1
ATOM 3540 O O . LYS B 1 44 ? 31.297 -15.141 2.23 1 98.31 44 LYS B O 1
ATOM 3545 N N . LYS B 1 45 ? 29.875 -16.781 1.88 1 98.38 45 LYS B N 1
ATOM 3546 C CA . LYS B 1 45 ? 30.422 -17.094 0.566 1 98.38 45 LYS B CA 1
ATOM 3547 C C . LYS B 1 45 ? 30.203 -15.938 -0.41 1 98.38 45 LYS B C 1
ATOM 3549 O O . LYS B 1 45 ? 31.078 -15.633 -1.221 1 98.38 45 LYS B O 1
ATOM 3554 N N . ILE B 1 46 ? 29.031 -15.352 -0.383 1 98.19 46 ILE B N 1
ATOM 3555 C CA . ILE B 1 46 ? 28.719 -14.203 -1.232 1 98.19 46 ILE B CA 1
ATOM 3556 C C . ILE B 1 46 ? 29.672 -13.055 -0.929 1 98.19 46 ILE B C 1
ATOM 3558 O O . ILE B 1 46 ? 30.125 -12.359 -1.842 1 98.19 46 ILE B O 1
ATOM 3562 N N . GLY B 1 47 ? 30.016 -12.922 0.316 1 96.69 47 GLY B N 1
ATOM 3563 C CA . GLY B 1 47 ? 30.891 -11.844 0.729 1 96.69 47 GLY B CA 1
ATOM 3564 C C . GLY B 1 47 ? 30.203 -10.492 0.786 1 96.69 47 GLY B C 1
ATOM 3565 O O . GLY B 1 47 ? 29.016 -10.383 0.435 1 96.69 47 GLY B O 1
ATOM 3566 N N . GLY B 1 48 ? 30.906 -9.492 1.324 1 92.06 48 GLY B N 1
ATOM 3567 C CA . GLY B 1 48 ? 30.328 -8.164 1.49 1 92.06 48 GLY B CA 1
ATOM 3568 C C . GLY B 1 48 ? 29.656 -7.973 2.838 1 92.06 48 GLY B C 1
ATOM 3569 O O . GLY B 1 48 ? 29.891 -8.742 3.77 1 92.06 48 GLY B O 1
ATOM 3570 N N . LYS B 1 49 ? 28.859 -6.828 2.896 1 88.62 49 LYS B N 1
ATOM 3571 C CA . LYS B 1 49 ? 28.328 -6.465 4.207 1 88.62 49 LYS B CA 1
ATOM 3572 C C . LYS B 1 4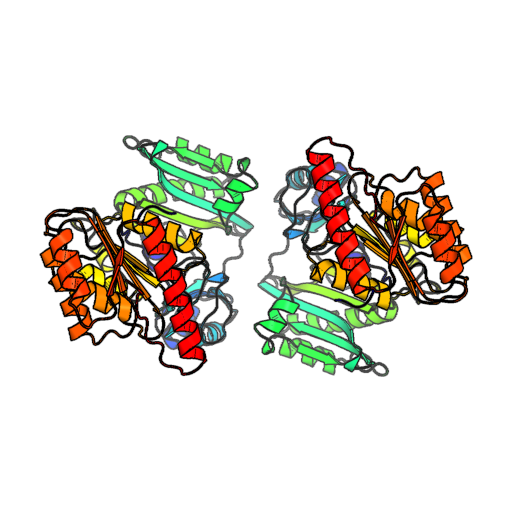9 ? 26.812 -6.488 4.211 1 88.62 49 LYS B C 1
ATOM 3574 O O . LYS B 1 49 ? 26.188 -6.539 5.273 1 88.62 49 LYS B O 1
ATOM 3579 N N . ASP B 1 50 ? 26.203 -6.43 3.062 1 95.38 50 ASP B N 1
ATOM 3580 C CA . ASP B 1 50 ? 24.75 -6.297 2.988 1 95.38 50 ASP B CA 1
ATOM 3581 C C . ASP B 1 50 ? 24.141 -7.395 2.121 1 95.38 50 ASP B C 1
ATOM 3583 O O . ASP B 1 50 ? 24.672 -7.723 1.06 1 95.38 50 ASP B O 1
ATOM 3587 N N . TYR B 1 51 ? 23.016 -7.961 2.623 1 98.25 51 TYR B N 1
ATOM 3588 C CA . TYR B 1 51 ? 22.391 -9.078 1.944 1 98.25 51 TYR B CA 1
ATOM 3589 C C . TYR B 1 51 ? 20.875 -8.906 1.91 1 98.25 51 TYR B C 1
ATOM 3591 O O . TYR B 1 51 ? 20.328 -8.055 2.615 1 98.25 51 TYR B O 1
ATOM 3599 N N . VAL B 1 52 ? 20.219 -9.633 1.061 1 98.56 52 VAL B N 1
ATOM 3600 C CA . VAL B 1 52 ? 18.766 -9.758 1.026 1 98.56 52 VAL B CA 1
ATOM 3601 C C . VAL B 1 52 ? 18.375 -11.227 1.2 1 98.56 52 VAL B C 1
ATOM 3603 O O . VAL B 1 52 ? 18.891 -12.102 0.5 1 98.56 52 VAL B O 1
ATOM 3606 N N . VAL B 1 53 ? 17.578 -11.492 2.182 1 98.81 53 VAL B N 1
ATOM 3607 C CA . VAL B 1 53 ? 17.016 -12.828 2.375 1 98.81 53 VAL B CA 1
ATOM 3608 C C . VAL B 1 53 ? 15.602 -12.875 1.821 1 98.81 53 VAL B C 1
ATOM 3610 O O . VAL B 1 53 ? 14.734 -12.102 2.246 1 98.81 53 VAL B O 1
ATOM 3613 N N . LYS B 1 54 ? 15.352 -13.758 0.871 1 98.69 54 LYS B N 1
ATOM 3614 C CA . LYS B 1 54 ? 14.062 -13.844 0.192 1 98.69 54 LYS B CA 1
ATOM 3615 C C . LYS B 1 54 ? 13.422 -15.211 0.402 1 98.69 54 LYS B C 1
ATOM 3617 O O . LYS B 1 54 ? 13.984 -16.234 0.015 1 98.69 54 LYS B O 1
ATOM 3622 N N . ALA B 1 55 ? 12.242 -15.18 0.925 1 98.94 55 ALA B N 1
ATOM 3623 C CA . ALA B 1 55 ? 11.477 -16.406 1.074 1 98.94 55 ALA B CA 1
ATOM 3624 C C . ALA B 1 55 ? 11.109 -17 -0.286 1 98.94 55 ALA B C 1
ATOM 3626 O O . ALA B 1 55 ? 10.734 -16.266 -1.205 1 98.94 55 ALA B O 1
ATOM 3627 N N . GLN B 1 56 ? 11.234 -18.297 -0.348 1 98.69 56 GLN B N 1
ATOM 3628 C CA . GLN B 1 56 ? 10.875 -18.984 -1.586 1 98.69 56 GLN B CA 1
ATOM 3629 C C . GLN B 1 56 ? 9.523 -19.672 -1.463 1 98.69 56 GLN B C 1
ATOM 3631 O O . GLN B 1 56 ? 9.414 -20.75 -0.89 1 98.69 56 GLN B O 1
ATOM 3636 N N . ILE B 1 57 ? 8.555 -19.016 -1.993 1 98.12 57 ILE B N 1
ATOM 3637 C CA . ILE B 1 57 ? 7.223 -19.578 -2.145 1 98.12 57 ILE B CA 1
ATOM 3638 C C . ILE B 1 57 ? 6.691 -19.281 -3.545 1 98.12 57 ILE B C 1
ATOM 3640 O O . ILE B 1 57 ? 7.207 -18.406 -4.238 1 98.12 57 ILE B O 1
ATOM 3644 N N . LEU B 1 58 ? 5.719 -20.047 -3.906 1 96.69 58 LEU B N 1
ATOM 3645 C CA . LEU B 1 58 ? 5.152 -19.844 -5.234 1 96.69 58 LEU B CA 1
ATOM 3646 C C . LEU B 1 58 ? 3.945 -18.922 -5.18 1 96.69 58 LEU B C 1
ATOM 3648 O O . LEU B 1 58 ? 2.84 -19.312 -5.559 1 96.69 58 LEU B O 1
ATOM 3652 N N . ALA B 1 59 ? 4.129 -17.781 -4.715 1 94.88 59 ALA B N 1
ATOM 3653 C CA . ALA B 1 59 ? 3.158 -16.688 -4.668 1 94.88 59 ALA B CA 1
ATOM 3654 C C . ALA B 1 59 ? 3.857 -15.328 -4.672 1 94.88 59 ALA B C 1
ATOM 3656 O O . ALA B 1 59 ? 4.98 -15.203 -4.18 1 94.88 59 ALA B O 1
ATOM 3657 N N . GLY B 1 60 ? 3.182 -14.352 -5.246 1 94.44 60 GLY B N 1
ATOM 3658 C CA . GLY B 1 60 ? 3.703 -12.992 -5.238 1 94.44 60 GLY B CA 1
ATOM 3659 C C . GLY B 1 60 ? 3.398 -12.242 -3.951 1 94.44 60 GLY B C 1
ATOM 3660 O O . GLY B 1 60 ? 2.854 -12.82 -3.008 1 94.44 60 GLY B O 1
ATOM 3661 N N . GLY B 1 61 ? 3.885 -11.062 -3.92 1 95.19 61 GLY B N 1
ATOM 3662 C CA . GLY B 1 61 ? 3.598 -10.188 -2.791 1 95.19 61 GLY B CA 1
ATOM 3663 C C . GLY B 1 61 ? 4.387 -10.547 -1.546 1 95.19 61 GLY B C 1
ATOM 3664 O O . GLY B 1 61 ? 3.979 -10.219 -0.43 1 95.19 61 GLY B O 1
ATOM 3665 N N . ARG B 1 62 ? 5.473 -11.227 -1.678 1 97.94 62 ARG B N 1
ATOM 3666 C CA . ARG B 1 62 ? 6.23 -11.75 -0.545 1 97.94 62 ARG B CA 1
ATOM 3667 C C . ARG B 1 62 ? 6.719 -10.617 0.357 1 97.94 62 ARG B C 1
ATOM 3669 O O . ARG B 1 62 ? 6.684 -10.742 1.583 1 97.94 62 ARG B O 1
ATOM 3676 N N . GLY B 1 63 ? 7.121 -9.555 -0.199 1 96.44 63 GLY B N 1
ATOM 3677 C CA . GLY B 1 63 ? 7.652 -8.453 0.583 1 96.44 63 GLY B CA 1
ATOM 3678 C C . GLY B 1 63 ? 6.629 -7.832 1.516 1 96.44 63 GLY B C 1
ATOM 3679 O O . GLY B 1 63 ? 6.984 -7.316 2.578 1 96.44 63 GLY B O 1
ATOM 3680 N N . LYS B 1 64 ? 5.414 -7.918 1.186 1 93.81 64 LYS B N 1
ATOM 3681 C CA . LYS B 1 64 ? 4.348 -7.289 1.957 1 93.81 64 LYS B CA 1
ATOM 3682 C C . LYS B 1 64 ? 3.586 -8.32 2.783 1 93.81 64 LYS B C 1
ATOM 3684 O O . LYS B 1 64 ? 2.58 -7.996 3.418 1 93.81 64 LYS B O 1
ATOM 3689 N N . GLY B 1 65 ? 4.023 -9.469 2.711 1 96.88 65 GLY B N 1
ATOM 3690 C CA . GLY B 1 65 ? 3.387 -10.523 3.484 1 96.88 65 GLY B CA 1
ATOM 3691 C C . GLY B 1 65 ? 3.898 -10.609 4.91 1 96.88 65 GLY B C 1
ATOM 3692 O O . GLY B 1 65 ? 4.672 -9.758 5.352 1 96.88 65 GLY B O 1
ATOM 3693 N N . TYR B 1 66 ? 3.381 -11.633 5.602 1 97.38 66 TYR B N 1
ATOM 3694 C CA . TYR B 1 66 ? 3.84 -11.883 6.961 1 97.38 66 TYR B CA 1
ATOM 3695 C C . TYR B 1 66 ? 3.838 -13.375 7.273 1 97.38 66 TYR B C 1
ATOM 3697 O O . TYR B 1 66 ? 3.037 -14.133 6.715 1 97.38 66 TYR B O 1
ATOM 3705 N N . PHE B 1 67 ? 4.691 -13.75 8.094 1 97.94 67 PHE B N 1
ATOM 3706 C CA . PHE B 1 67 ? 4.793 -15.141 8.5 1 97.94 67 PHE B CA 1
ATOM 3707 C C . PHE B 1 67 ? 3.922 -15.414 9.719 1 97.94 67 PHE B C 1
ATOM 3709 O O . PHE B 1 67 ? 3.641 -14.508 10.5 1 97.94 67 PHE B O 1
ATOM 3716 N N . ASP B 1 68 ? 3.561 -16.625 9.875 1 96.5 68 ASP B N 1
ATOM 3717 C CA . ASP B 1 68 ? 2.787 -17.016 11.055 1 96.5 68 ASP B CA 1
ATOM 3718 C C . ASP B 1 68 ? 3.635 -16.938 12.32 1 96.5 68 ASP B C 1
ATOM 3720 O O . ASP B 1 68 ? 3.113 -17.062 13.43 1 96.5 68 ASP B O 1
ATOM 3724 N N . THR B 1 69 ? 4.941 -16.688 12.242 1 95.19 69 THR B N 1
ATOM 3725 C CA . THR B 1 69 ? 5.824 -16.438 13.383 1 95.19 69 THR B CA 1
ATOM 3726 C C . THR B 1 69 ? 5.715 -14.992 13.852 1 95.19 69 THR B C 1
ATOM 3728 O O . THR B 1 69 ? 6.207 -14.641 14.922 1 95.19 69 THR B O 1
ATOM 3731 N N . GLY B 1 70 ? 5.176 -14.164 12.992 1 93.75 70 GLY B N 1
ATOM 3732 C CA . GLY B 1 70 ? 5.07 -12.75 13.305 1 93.75 70 GLY B CA 1
ATOM 3733 C C . GLY B 1 70 ? 6.023 -11.883 12.508 1 93.75 70 GLY B C 1
ATOM 3734 O O . GLY B 1 70 ? 5.895 -10.656 12.5 1 93.75 70 GLY B O 1
ATOM 3735 N N . LEU B 1 71 ? 6.957 -12.492 11.781 1 95.75 71 LEU B N 1
ATOM 3736 C CA . LEU B 1 71 ? 7.883 -11.727 10.953 1 95.75 71 LEU B CA 1
ATOM 3737 C C . LEU B 1 71 ? 7.145 -11.031 9.812 1 95.75 71 LEU B C 1
ATOM 3739 O O . LEU B 1 71 ? 6.422 -11.68 9.055 1 95.75 71 LEU B O 1
ATOM 3743 N N . GLN B 1 72 ? 7.375 -9.719 9.734 1 94.62 72 GLN B N 1
ATOM 3744 C CA . GLN B 1 72 ? 6.762 -8.961 8.648 1 94.62 72 GLN B CA 1
ATOM 3745 C C . GLN B 1 72 ? 7.637 -8.984 7.398 1 94.62 72 GLN B C 1
ATOM 3747 O O . GLN B 1 72 ? 8.812 -8.625 7.457 1 94.62 72 GLN B O 1
ATOM 3752 N N . GLY B 1 73 ? 7.039 -9.461 6.297 1 96.44 73 GLY B N 1
ATOM 3753 C CA . GLY B 1 73 ? 7.734 -9.43 5.023 1 96.44 73 GLY B CA 1
ATOM 3754 C C . GLY B 1 73 ? 8.531 -10.688 4.742 1 96.44 73 GLY B C 1
ATOM 3755 O O . GLY B 1 73 ? 9.25 -11.18 5.613 1 96.44 73 GLY B O 1
ATOM 3756 N N . GLY B 1 74 ? 8.414 -11.164 3.578 1 98.44 74 GLY B N 1
ATOM 3757 C CA . GLY B 1 74 ? 9.164 -12.328 3.133 1 98.44 74 GLY B CA 1
ATOM 3758 C C . GLY B 1 74 ? 10.453 -11.961 2.424 1 98.44 74 GLY B C 1
ATOM 3759 O O . GLY B 1 74 ? 11.117 -12.828 1.853 1 98.44 74 GLY B O 1
ATOM 3760 N N . VAL B 1 75 ? 10.812 -10.688 2.361 1 98.31 75 VAL B N 1
ATOM 3761 C CA . VAL B 1 75 ? 12.062 -10.141 1.847 1 98.31 75 VAL B CA 1
ATOM 3762 C C . VAL B 1 75 ? 12.703 -9.234 2.898 1 98.31 75 VAL B C 1
ATOM 3764 O O . VAL B 1 75 ? 12.117 -8.227 3.303 1 98.31 75 VAL B O 1
ATOM 3767 N N . GLN B 1 76 ? 13.906 -9.641 3.316 1 97.38 76 GLN B N 1
ATOM 3768 C CA . GLN B 1 76 ? 14.562 -8.945 4.418 1 97.38 76 GLN B CA 1
ATOM 3769 C C . GLN B 1 76 ? 15.945 -8.43 3.998 1 97.38 76 GLN B C 1
ATOM 3771 O O . GLN B 1 76 ? 16.766 -9.195 3.492 1 97.38 76 GLN B O 1
ATOM 3776 N N . VAL B 1 77 ? 16.156 -7.168 4.18 1 96.44 77 VAL B N 1
ATOM 3777 C CA . VAL B 1 77 ? 17.5 -6.625 4.066 1 96.44 77 VAL B CA 1
ATOM 3778 C C . VAL B 1 77 ? 18.25 -6.824 5.383 1 96.44 77 VAL B C 1
ATOM 3780 O O . VAL B 1 77 ? 17.75 -6.484 6.453 1 96.44 77 VAL B O 1
ATOM 3783 N N . VAL B 1 78 ? 19.391 -7.398 5.312 1 96.75 78 VAL B N 1
ATOM 3784 C CA . VAL B 1 78 ? 20.172 -7.684 6.508 1 96.75 78 VAL B CA 1
ATOM 3785 C C . VAL B 1 78 ? 21.625 -7.215 6.309 1 96.75 78 VAL B C 1
ATOM 3787 O O . VAL B 1 78 ? 22.094 -7.105 5.176 1 96.75 78 VAL B O 1
ATOM 3790 N N . PHE B 1 79 ? 22.344 -7.078 7.418 1 94.75 79 PHE B N 1
ATOM 3791 C CA . PHE B 1 79 ? 23.609 -6.344 7.328 1 94.75 79 PHE B CA 1
ATOM 3792 C C . PHE B 1 79 ? 24.766 -7.191 7.836 1 94.75 79 PHE B C 1
ATOM 3794 O O . PHE B 1 79 ? 25.891 -6.711 7.926 1 94.75 79 PHE B O 1
ATOM 3801 N N . THR B 1 80 ? 24.516 -8.398 8.289 1 94.81 80 THR B N 1
ATOM 3802 C CA . THR B 1 80 ? 25.516 -9.391 8.664 1 94.81 80 THR B CA 1
ATOM 3803 C C . THR B 1 80 ? 25.031 -10.805 8.375 1 94.81 80 THR B C 1
ATOM 3805 O O . THR B 1 80 ? 23.812 -11.039 8.289 1 94.81 80 THR B O 1
ATOM 3808 N N . PRO B 1 81 ? 25.953 -11.727 8.242 1 97.94 81 PRO B N 1
ATOM 3809 C CA . PRO B 1 81 ? 25.547 -13.125 8.102 1 97.94 81 PRO B CA 1
ATOM 3810 C C . PRO B 1 81 ? 24.719 -13.617 9.289 1 97.94 81 PRO B C 1
ATOM 3812 O O . PRO B 1 81 ? 23.812 -14.422 9.117 1 97.94 81 PRO B O 1
ATOM 3815 N N . ASP B 1 82 ? 25.016 -13.141 10.469 1 97.56 82 ASP B N 1
ATOM 3816 C CA . ASP B 1 82 ? 24.266 -13.539 11.656 1 97.56 82 ASP B CA 1
ATOM 3817 C C . ASP B 1 82 ? 22.828 -13.047 11.586 1 97.56 82 ASP B C 1
ATOM 3819 O O . ASP B 1 82 ? 21.906 -13.773 11.945 1 97.56 82 ASP B O 1
ATOM 3823 N N . GLU B 1 83 ? 22.672 -11.859 11.102 1 96.38 83 GLU B N 1
ATOM 3824 C CA . GLU B 1 83 ? 21.312 -11.344 10.938 1 96.38 83 GLU B CA 1
ATOM 3825 C C . GLU B 1 83 ? 20.547 -12.133 9.883 1 96.38 83 GLU B C 1
ATOM 3827 O O . GLU B 1 83 ? 19.344 -12.352 10.016 1 96.38 83 GLU B O 1
ATOM 3832 N N . ALA B 1 84 ? 21.266 -12.523 8.82 1 98.44 84 ALA B N 1
ATOM 3833 C CA . ALA B 1 84 ? 20.641 -13.375 7.809 1 98.44 84 ALA B CA 1
ATOM 3834 C C . ALA B 1 84 ? 20.109 -14.672 8.422 1 98.44 84 ALA B C 1
ATOM 3836 O O . ALA B 1 84 ? 18.984 -15.07 8.156 1 98.44 84 ALA B O 1
ATOM 3837 N N . ARG B 1 85 ? 20.969 -15.227 9.227 1 98.44 85 ARG B N 1
ATOM 3838 C CA . ARG B 1 85 ? 20.609 -16.453 9.922 1 98.44 85 ARG B CA 1
ATOM 3839 C C . ARG B 1 85 ? 19.391 -16.234 10.805 1 98.44 85 ARG B C 1
ATOM 3841 O O . ARG B 1 85 ? 18.453 -17.047 10.797 1 98.44 85 ARG B O 1
ATOM 3848 N N . GLU B 1 86 ? 19.391 -15.195 11.523 1 97.75 86 GLU B N 1
ATOM 3849 C CA . GLU B 1 86 ? 18.312 -14.875 12.445 1 97.75 86 GLU B CA 1
ATOM 3850 C C . GLU B 1 86 ? 16.984 -14.703 11.695 1 97.75 86 GLU B C 1
ATOM 3852 O O . GLU B 1 86 ? 15.977 -15.305 12.062 1 97.75 86 GLU B O 1
ATOM 3857 N N . LYS B 1 87 ? 16.938 -13.898 10.648 1 97.88 87 LYS B N 1
ATOM 3858 C CA . LYS B 1 87 ? 15.711 -13.688 9.891 1 97.88 87 LYS B CA 1
ATOM 3859 C C . LYS B 1 87 ? 15.234 -14.984 9.242 1 97.88 87 LYS B C 1
ATOM 3861 O O . LYS B 1 87 ? 14.039 -15.297 9.273 1 97.88 87 LYS B O 1
ATOM 3866 N N . ALA B 1 88 ? 16.156 -15.727 8.719 1 98.81 88 ALA B N 1
ATOM 3867 C CA . ALA B 1 88 ? 15.805 -16.984 8.047 1 98.81 88 ALA B CA 1
ATOM 3868 C C . ALA B 1 88 ? 15.172 -17.969 9.023 1 98.81 88 ALA B C 1
ATOM 3870 O O . ALA B 1 88 ? 14.297 -18.75 8.648 1 98.81 88 ALA B O 1
ATOM 3871 N N . SER B 1 89 ? 15.641 -17.938 10.273 1 98.69 89 SER B N 1
ATOM 3872 C CA . SER B 1 89 ? 15.102 -18.859 11.281 1 98.69 89 SER B CA 1
ATOM 3873 C C . SER B 1 89 ? 13.609 -18.609 11.5 1 98.69 89 SER B C 1
ATOM 3875 O O . SER B 1 89 ? 12.883 -19.516 11.898 1 98.69 89 SER B O 1
ATOM 3877 N N . LEU B 1 90 ? 13.141 -17.391 11.219 1 98.38 90 LEU B N 1
ATOM 3878 C CA . LEU B 1 90 ? 11.734 -17.031 11.383 1 98.38 90 LEU B CA 1
ATOM 3879 C C . LEU B 1 90 ? 10.953 -17.328 10.102 1 98.38 90 LEU B C 1
ATOM 3881 O O . LEU B 1 90 ? 9.727 -17.188 10.078 1 98.38 90 LEU B O 1
ATOM 3885 N N . MET B 1 91 ? 11.609 -17.656 9.023 1 98.75 91 MET B N 1
ATOM 3886 C CA . MET B 1 91 ? 10.992 -17.906 7.73 1 98.75 91 MET B CA 1
ATOM 3887 C C . MET B 1 91 ? 10.875 -19.406 7.477 1 98.75 91 MET B C 1
ATOM 3889 O O . MET B 1 91 ? 9.797 -19.906 7.129 1 98.75 91 MET B O 1
ATOM 3893 N N . LEU B 1 92 ? 12.031 -20.109 7.68 1 98.75 92 LEU B N 1
ATOM 3894 C CA . LEU B 1 92 ? 12.133 -21.531 7.312 1 98.75 92 LEU B CA 1
ATOM 3895 C C . LEU B 1 92 ? 11.211 -22.375 8.172 1 98.75 92 LEU B C 1
ATOM 3897 O O . LEU B 1 92 ? 11.227 -22.281 9.406 1 98.75 92 LEU B O 1
ATOM 3901 N N . GLY B 1 93 ? 10.43 -23.172 7.441 1 98.06 93 GLY B N 1
ATOM 3902 C CA . GLY B 1 93 ? 9.508 -24.062 8.125 1 98.06 93 GLY B CA 1
ATOM 3903 C C . GLY B 1 93 ? 8.203 -23.375 8.508 1 98.06 93 GLY B C 1
ATOM 3904 O O . GLY B 1 93 ? 7.305 -24.016 9.062 1 98.06 93 GLY B O 1
ATOM 3905 N N . SER B 1 94 ? 8.062 -22.094 8.234 1 98.25 94 SER B N 1
ATOM 3906 C CA . SER B 1 94 ? 6.863 -21.328 8.57 1 98.25 94 SER B CA 1
ATOM 3907 C C . SER B 1 94 ? 6.066 -20.984 7.312 1 98.25 94 SER B C 1
ATOM 3909 O O . SER B 1 94 ? 6.52 -21.234 6.195 1 98.25 94 SER B O 1
ATOM 3911 N N . HIS B 1 95 ? 4.891 -20.453 7.5 1 98.12 95 HIS B N 1
ATOM 3912 C CA . HIS B 1 95 ? 4.008 -20.125 6.387 1 98.12 95 HIS B CA 1
ATOM 3913 C C . HIS B 1 95 ? 3.961 -18.625 6.133 1 98.12 95 HIS B C 1
ATOM 3915 O O . HIS B 1 95 ? 3.789 -17.844 7.066 1 98.12 95 HIS B O 1
ATOM 3921 N N . LEU B 1 96 ? 4.148 -18.281 4.918 1 98.5 96 LEU B N 1
ATOM 3922 C CA . LEU B 1 96 ? 4.066 -16.875 4.508 1 98.5 96 LEU B CA 1
ATOM 3923 C C . LEU B 1 96 ? 2.693 -16.562 3.922 1 98.5 96 LEU B C 1
ATOM 3925 O O . LEU B 1 96 ? 2.26 -17.219 2.967 1 98.5 96 LEU B O 1
ATOM 3929 N N . ILE B 1 97 ? 2.021 -15.633 4.508 1 97.62 97 ILE B N 1
ATOM 3930 C CA . ILE B 1 97 ? 0.73 -15.164 4.02 1 97.62 97 ILE B CA 1
ATOM 3931 C C . ILE B 1 97 ? 0.917 -13.867 3.236 1 97.62 97 ILE B C 1
ATOM 3933 O O . ILE B 1 97 ? 1.554 -12.922 3.723 1 97.62 97 ILE B O 1
ATOM 3937 N N . THR B 1 98 ? 0.506 -13.859 2.047 1 96.94 98 THR B N 1
ATOM 3938 C CA . THR B 1 98 ? 0.508 -12.664 1.215 1 96.94 98 THR B CA 1
ATOM 3939 C C . THR B 1 98 ? -0.884 -12.391 0.652 1 96.94 98 THR B C 1
ATOM 3941 O O . THR B 1 98 ? -1.825 -13.141 0.924 1 96.94 98 THR B O 1
ATOM 3944 N N . LYS B 1 99 ? -0.943 -11.344 -0.152 1 93.94 99 LYS B N 1
ATOM 3945 C CA . LYS B 1 99 ? -2.207 -11.039 -0.818 1 93.94 99 LYS B CA 1
ATOM 3946 C C . LYS B 1 99 ? -2.547 -12.102 -1.862 1 93.94 99 LYS B C 1
ATOM 3948 O O . LYS B 1 99 ? -3.686 -12.18 -2.326 1 93.94 99 LYS B O 1
ATOM 3953 N N . GLN B 1 100 ? -1.563 -12.914 -2.209 1 92.56 100 GLN B N 1
ATOM 3954 C CA . GLN B 1 100 ? -1.765 -13.891 -3.275 1 92.56 100 GLN B CA 1
ATOM 3955 C C . GLN B 1 100 ? -1.782 -15.312 -2.727 1 92.56 100 GLN B C 1
ATOM 3957 O O . GLN B 1 100 ? -1.687 -16.281 -3.486 1 92.56 100 GLN B O 1
ATOM 3962 N N . THR B 1 101 ? -1.818 -15.391 -1.486 1 92.94 101 THR B N 1
ATOM 3963 C CA . THR B 1 101 ? -1.987 -16.688 -0.851 1 92.94 101 THR B CA 1
ATOM 3964 C C . THR B 1 101 ? -3.332 -16.781 -0.136 1 92.94 101 THR B C 1
ATOM 3966 O O . THR B 1 101 ? -4.02 -15.766 0.021 1 92.94 101 THR B O 1
ATOM 3969 N N . SER B 1 102 ? -3.686 -17.984 0.214 1 88.38 102 SER B N 1
ATOM 3970 C CA . SER B 1 102 ? -4.793 -18.141 1.152 1 88.38 102 SER B CA 1
ATOM 3971 C C . SER B 1 102 ? -4.41 -17.656 2.545 1 88.38 102 SER B C 1
ATOM 3973 O O . SER B 1 102 ? -3.256 -17.281 2.783 1 88.38 102 SER B O 1
ATOM 3975 N N . THR B 1 103 ? -5.355 -17.688 3.453 1 89.81 103 THR B N 1
ATOM 3976 C CA . THR B 1 103 ? -5.133 -17.25 4.828 1 89.81 103 THR B CA 1
ATOM 3977 C C . THR B 1 103 ? -4.191 -18.203 5.555 1 89.81 103 THR B C 1
ATOM 3979 O O . THR B 1 103 ? -3.641 -17.859 6.602 1 89.81 103 THR B O 1
ATOM 3982 N N . ARG B 1 104 ? -4.039 -19.406 5.02 1 90.38 104 ARG B N 1
ATOM 3983 C CA . ARG B 1 104 ? -3.158 -20.391 5.633 1 90.38 104 ARG B CA 1
ATOM 3984 C C . ARG B 1 104 ? -1.703 -20.141 5.258 1 90.38 104 ARG B C 1
ATOM 3986 O O . ARG B 1 104 ? -0.789 -20.641 5.91 1 90.38 104 ARG B O 1
ATOM 3993 N N . GLY B 1 105 ? -1.473 -19.375 4.207 1 94.75 105 GLY B N 1
ATOM 3994 C CA . GLY B 1 105 ? -0.13 -19.078 3.734 1 94.75 105 GLY B CA 1
ATOM 3995 C C . GLY B 1 105 ? 0.534 -20.266 3.055 1 94.75 105 GLY B C 1
ATOM 3996 O O . GLY B 1 105 ? -0.009 -21.375 3.053 1 94.75 105 GLY B O 1
ATOM 3997 N N . ASN B 1 106 ? 1.638 -20.094 2.434 1 96.75 106 ASN B N 1
ATOM 3998 C CA . ASN B 1 106 ? 2.457 -21.125 1.811 1 96.75 106 ASN B CA 1
ATOM 3999 C C . ASN B 1 106 ? 3.695 -21.438 2.645 1 96.75 106 ASN B C 1
ATOM 4001 O O . ASN B 1 106 ? 4.32 -20.531 3.201 1 96.75 106 ASN B O 1
ATOM 4005 N N . LEU B 1 107 ? 4.012 -22.703 2.637 1 96.88 107 LEU B N 1
ATOM 4006 C CA . LEU B 1 107 ? 5.156 -23.156 3.418 1 96.88 107 LEU B CA 1
ATOM 4007 C C . LEU B 1 107 ? 6.465 -22.703 2.787 1 96.88 107 LEU B C 1
ATOM 4009 O O . LEU B 1 107 ? 6.672 -22.859 1.582 1 96.88 107 LEU B O 1
ATOM 4013 N N . CYS B 1 108 ? 7.277 -22.078 3.617 1 98.5 108 CYS B N 1
ATOM 4014 C CA . CYS B 1 108 ? 8.609 -21.688 3.186 1 98.5 108 CYS B CA 1
ATOM 4015 C C . CYS B 1 108 ? 9.648 -22.719 3.592 1 98.5 108 CYS B C 1
ATOM 4017 O O . CYS B 1 108 ? 10.055 -22.781 4.754 1 98.5 108 CYS B O 1
ATOM 4019 N N . GLU B 1 109 ? 10.086 -23.453 2.633 1 98.19 109 GLU B N 1
ATOM 4020 C CA . GLU B 1 109 ? 11.047 -24.516 2.938 1 98.19 109 GLU B CA 1
ATOM 4021 C C . GLU B 1 109 ? 12.469 -24.062 2.629 1 98.19 109 GLU B C 1
ATOM 4023 O O . GLU B 1 109 ? 13.43 -24.656 3.125 1 98.19 109 GLU B O 1
ATOM 4028 N N . LYS B 1 110 ? 12.609 -23.094 1.8 1 98.69 110 LYS B N 1
ATOM 4029 C CA . LYS B 1 110 ? 13.914 -22.578 1.396 1 98.69 110 LYS B CA 1
ATOM 4030 C C . LYS B 1 110 ? 13.906 -21.047 1.377 1 98.69 110 LYS B C 1
ATOM 4032 O O . LYS B 1 110 ? 12.852 -20.422 1.219 1 98.69 110 LYS B O 1
ATOM 4037 N N . VAL B 1 111 ? 15.039 -20.469 1.566 1 98.88 111 VAL B N 1
ATOM 4038 C CA . VAL B 1 111 ? 15.266 -19.047 1.346 1 98.88 111 VAL B CA 1
ATOM 4039 C C . VAL B 1 111 ? 16.422 -18.844 0.365 1 98.88 111 VAL B C 1
ATOM 4041 O O . VAL B 1 111 ? 17.25 -19.75 0.181 1 98.88 111 VAL B O 1
ATOM 4044 N N . MET B 1 112 ? 16.375 -17.781 -0.303 1 98.88 112 MET B N 1
ATOM 4045 C CA . MET B 1 112 ? 17.484 -17.328 -1.14 1 98.88 112 MET B CA 1
ATOM 4046 C C . MET B 1 112 ? 18.188 -16.141 -0.512 1 98.88 112 MET B C 1
ATOM 4048 O O . MET B 1 112 ? 17.547 -15.148 -0.148 1 98.88 112 MET B O 1
ATOM 4052 N N . VAL B 1 113 ? 19.469 -16.281 -0.304 1 98.75 113 VAL B N 1
ATOM 4053 C CA . VAL B 1 113 ? 20.312 -15.172 0.143 1 98.75 113 VAL B CA 1
ATOM 4054 C C . VAL B 1 113 ? 21.016 -14.547 -1.055 1 98.75 113 VAL B C 1
ATOM 4056 O O . VAL B 1 113 ? 21.625 -15.25 -1.858 1 98.75 113 VAL B O 1
ATOM 4059 N N . CYS B 1 114 ? 20.906 -13.219 -1.159 1 98.44 114 CYS B N 1
ATOM 4060 C CA . CYS B 1 114 ? 21.516 -12.523 -2.285 1 98.44 114 CYS B CA 1
ATOM 4061 C C . CYS B 1 114 ? 22.328 -11.328 -1.807 1 98.44 114 CYS B C 1
ATOM 4063 O O . CYS B 1 114 ? 22.062 -10.766 -0.746 1 98.44 114 CYS B O 1
ATOM 4065 N N . LYS B 1 115 ? 23.375 -11.039 -2.609 1 98.06 115 LYS B N 1
ATOM 4066 C CA . LYS B 1 115 ? 24.078 -9.773 -2.381 1 98.06 115 LYS B CA 1
ATOM 4067 C C . LYS B 1 115 ? 23.141 -8.586 -2.576 1 98.06 115 LYS B C 1
ATOM 4069 O O . LYS B 1 115 ? 22.391 -8.539 -3.549 1 98.06 115 LYS B O 1
ATOM 4074 N N . ARG B 1 116 ? 23.141 -7.68 -1.616 1 96.81 116 ARG B N 1
ATOM 4075 C CA . ARG B 1 116 ? 22.375 -6.457 -1.812 1 96.81 116 ARG B CA 1
ATOM 4076 C C . ARG B 1 116 ? 23.047 -5.535 -2.822 1 96.81 116 ARG B C 1
ATOM 4078 O O . ARG B 1 116 ? 24.25 -5.25 -2.703 1 96.81 116 ARG B O 1
ATOM 4085 N N . LEU B 1 117 ? 22.359 -5.137 -3.812 1 95.56 117 LEU B N 1
ATOM 4086 C CA . LEU B 1 117 ? 22.828 -4.152 -4.781 1 95.56 117 LEU B CA 1
ATOM 4087 C C . LEU B 1 117 ? 22.109 -2.826 -4.613 1 95.56 117 LEU B C 1
ATOM 4089 O O . LEU B 1 117 ? 20.891 -2.805 -4.359 1 95.56 117 LEU B O 1
ATOM 4093 N N . PHE B 1 118 ? 22.812 -1.744 -4.691 1 92.81 118 PHE B N 1
ATOM 4094 C CA . PHE B 1 118 ? 22.203 -0.417 -4.684 1 92.81 118 PHE B CA 1
ATOM 4095 C C . PHE B 1 118 ? 21.859 0.031 -6.102 1 92.81 118 PHE B C 1
ATOM 4097 O O . PHE B 1 118 ? 22.75 0.205 -6.934 1 92.81 118 PHE B O 1
ATOM 4104 N N . THR B 1 119 ? 20.625 0.199 -6.324 1 93.88 119 THR B N 1
ATOM 4105 C CA . THR B 1 119 ? 20.141 0.389 -7.688 1 93.88 119 THR B CA 1
ATOM 4106 C C . THR B 1 119 ? 19.891 1.868 -7.969 1 93.88 119 THR B C 1
ATOM 4108 O O . THR B 1 119 ? 19.344 2.584 -7.125 1 93.88 119 THR B O 1
ATOM 4111 N N . ARG B 1 120 ? 20.359 2.26 -9.094 1 94.25 120 ARG B N 1
ATOM 4112 C CA . ARG B 1 120 ? 20.141 3.625 -9.562 1 94.25 120 ARG B CA 1
ATOM 4113 C C . ARG B 1 120 ? 18.781 3.762 -10.234 1 94.25 120 ARG B C 1
ATOM 4115 O O . ARG B 1 120 ? 18.031 4.703 -9.953 1 94.25 120 ARG B O 1
ATOM 4122 N N . ARG B 1 121 ? 18.469 2.828 -11.125 1 95.44 121 ARG B N 1
ATOM 4123 C CA . ARG B 1 121 ? 17.188 2.758 -11.844 1 95.44 121 ARG B CA 1
ATOM 4124 C C . ARG B 1 121 ? 16.625 1.344 -11.812 1 95.44 121 ARG B C 1
ATOM 4126 O O . ARG B 1 121 ? 17.375 0.366 -11.797 1 95.44 121 ARG B O 1
ATOM 4133 N N . GLU B 1 122 ? 15.312 1.283 -11.75 1 97 122 GLU B N 1
ATOM 4134 C CA . GLU B 1 122 ? 14.625 -0.006 -11.797 1 97 122 GLU B CA 1
ATOM 4135 C C . GLU B 1 122 ? 13.609 -0.053 -12.93 1 97 122 GLU B C 1
ATOM 4137 O O . GLU B 1 122 ? 12.922 0.934 -13.195 1 97 122 GLU B O 1
ATOM 4142 N N . TYR B 1 123 ? 13.555 -1.146 -13.594 1 98.12 123 TYR B N 1
ATOM 4143 C CA . TYR B 1 123 ? 12.695 -1.368 -14.75 1 98.12 123 TYR B CA 1
ATOM 4144 C C . TYR B 1 123 ? 11.852 -2.625 -14.57 1 98.12 123 TYR B C 1
ATOM 4146 O O . TYR B 1 123 ? 12.188 -3.498 -13.766 1 98.12 123 TYR B O 1
ATOM 4154 N N . TYR B 1 124 ? 10.781 -2.609 -15.266 1 98.56 124 TYR B N 1
ATOM 4155 C CA . TYR B 1 124 ? 9.977 -3.811 -15.445 1 98.56 124 TYR B CA 1
ATOM 4156 C C . TYR B 1 124 ? 10.133 -4.379 -16.844 1 98.56 124 TYR B C 1
ATOM 4158 O O . TYR B 1 124 ? 10.117 -3.635 -17.828 1 98.56 124 TYR B O 1
ATOM 4166 N N . PHE B 1 125 ? 10.289 -5.711 -16.938 1 98.81 125 PHE B N 1
ATOM 4167 C CA . PHE B 1 125 ? 10.367 -6.379 -18.234 1 98.81 125 PHE B CA 1
ATOM 4168 C C . PHE B 1 125 ? 9.703 -7.75 -18.188 1 98.81 125 PHE B C 1
ATOM 4170 O O . PHE B 1 125 ? 9.977 -8.539 -17.281 1 98.81 125 PHE B O 1
ATOM 4177 N N . SER B 1 126 ? 8.852 -7.996 -19.172 1 98.75 126 SER B N 1
ATOM 4178 C CA . SER B 1 126 ? 8.266 -9.336 -19.234 1 98.75 126 SER B CA 1
ATOM 4179 C C . SER B 1 126 ? 7.98 -9.734 -20.688 1 98.75 126 SER B C 1
ATOM 4181 O O . SER B 1 126 ? 7.871 -8.875 -21.562 1 98.75 126 SER B O 1
ATOM 4183 N N . ILE B 1 127 ? 8 -10.969 -20.922 1 98.62 127 ILE B N 1
ATOM 4184 C CA . ILE B 1 127 ? 7.504 -11.602 -22.141 1 98.62 127 ILE B CA 1
ATOM 4185 C C . ILE B 1 127 ? 6.348 -12.539 -21.797 1 98.62 127 ILE B C 1
ATOM 4187 O O . ILE B 1 127 ? 6.465 -13.383 -20.906 1 98.62 127 ILE B O 1
ATOM 4191 N N . THR B 1 128 ? 5.246 -12.352 -22.422 1 97.81 128 THR B N 1
ATOM 4192 C CA . THR B 1 128 ? 4.078 -13.188 -22.156 1 97.81 128 THR B CA 1
ATOM 4193 C C . THR B 1 128 ? 3.377 -13.555 -23.469 1 97.81 128 THR B C 1
ATOM 4195 O O . THR B 1 128 ? 3.564 -12.898 -24.484 1 97.81 128 THR B O 1
ATOM 4198 N N . LEU B 1 129 ? 2.707 -14.578 -23.438 1 94.75 129 LEU B N 1
ATOM 4199 C CA . LEU B 1 129 ? 1.843 -14.938 -24.562 1 94.75 129 LEU B CA 1
ATOM 4200 C C . LEU B 1 129 ? 0.533 -14.156 -24.5 1 94.75 129 LEU B C 1
ATOM 4202 O O . LEU B 1 129 ? -0.121 -14.109 -23.453 1 94.75 129 LEU B O 1
ATOM 4206 N N . ASP B 1 130 ? 0.224 -13.531 -25.594 1 91.12 130 ASP B N 1
ATOM 4207 C CA . ASP B 1 130 ? -0.97 -12.688 -25.656 1 91.12 130 ASP B CA 1
ATOM 4208 C C . ASP B 1 130 ? -1.931 -13.188 -26.734 1 91.12 130 ASP B C 1
ATOM 4210 O O . ASP B 1 130 ? -1.521 -13.438 -27.875 1 91.12 130 ASP B O 1
ATOM 4214 N N . ARG B 1 131 ? -3.145 -13.297 -26.406 1 87.62 131 ARG B N 1
ATOM 4215 C CA . ARG B 1 131 ? -4.16 -13.82 -27.312 1 87.62 131 ARG B CA 1
ATOM 4216 C C . ARG B 1 131 ? -4.441 -12.828 -28.438 1 87.62 131 ARG B C 1
ATOM 4218 O O . ARG B 1 131 ? -4.656 -13.219 -29.578 1 87.62 131 ARG B O 1
ATOM 4225 N N . LYS B 1 132 ? -4.488 -11.562 -28.109 1 88.69 132 LYS B N 1
ATOM 4226 C CA . LYS B 1 132 ? -4.773 -10.531 -29.094 1 88.69 132 LYS B CA 1
ATOM 4227 C C . LYS B 1 132 ? -3.75 -10.562 -30.234 1 88.69 132 LYS B C 1
ATOM 4229 O O . LYS B 1 132 ? -4.105 -10.391 -31.391 1 88.69 132 LYS B O 1
ATOM 4234 N N . PHE B 1 133 ? -2.484 -10.844 -29.875 1 89.06 133 PHE B N 1
ATOM 4235 C CA . PHE B 1 133 ? -1.418 -10.812 -30.859 1 89.06 133 PHE B CA 1
ATOM 4236 C C . PHE B 1 133 ? -1.056 -12.219 -31.312 1 89.06 133 PHE B C 1
ATOM 4238 O O . PHE B 1 133 ? -0.185 -12.398 -32.188 1 89.06 133 PHE B O 1
ATOM 4245 N N . ALA B 1 134 ? -1.733 -13.273 -30.75 1 88.94 134 ALA B N 1
ATOM 4246 C CA . ALA B 1 134 ? -1.517 -14.688 -31.062 1 88.94 134 ALA B CA 1
ATOM 4247 C C . ALA B 1 134 ? -0.031 -15.039 -31.031 1 88.94 134 ALA B C 1
ATOM 4249 O O . ALA B 1 134 ? 0.488 -15.672 -31.953 1 88.94 134 ALA B O 1
ATOM 4250 N N . GLY B 1 135 ? 0.688 -14.555 -30.078 1 93.88 135 GLY B N 1
ATOM 4251 C CA . GLY B 1 135 ? 2.115 -14.789 -29.922 1 93.88 135 GLY B CA 1
ATOM 4252 C C . GLY B 1 135 ? 2.725 -14.062 -28.75 1 93.88 135 GLY B C 1
ATOM 4253 O O . GLY B 1 135 ? 2.004 -13.539 -27.891 1 93.88 135 GLY B O 1
ATOM 4254 N N . PRO B 1 136 ? 4.113 -14.125 -28.672 1 97.5 136 PRO B N 1
ATOM 4255 C CA . PRO B 1 136 ? 4.789 -13.453 -27.562 1 97.5 136 PRO B CA 1
ATOM 4256 C C . PRO B 1 136 ? 4.742 -11.93 -27.672 1 97.5 136 PRO B C 1
ATOM 4258 O O . PRO B 1 136 ? 4.828 -11.391 -28.781 1 97.5 136 PRO B O 1
ATOM 4261 N N . VAL B 1 137 ? 4.594 -11.297 -26.578 1 98.44 137 VAL B N 1
ATOM 4262 C CA . VAL B 1 137 ? 4.598 -9.844 -26.484 1 98.44 137 VAL B CA 1
ATOM 4263 C C . VAL B 1 137 ? 5.516 -9.398 -25.344 1 98.44 137 VAL B C 1
ATOM 4265 O O . VAL B 1 137 ? 5.527 -10.008 -24.281 1 98.44 137 VAL B O 1
ATOM 4268 N N . ILE B 1 138 ? 6.316 -8.398 -25.609 1 98.62 138 ILE B N 1
ATOM 4269 C CA . ILE B 1 138 ? 7.094 -7.75 -24.562 1 98.62 138 ILE B CA 1
ATOM 4270 C C . ILE B 1 138 ? 6.254 -6.664 -23.891 1 98.62 138 ILE B C 1
ATOM 4272 O O . ILE B 1 138 ? 5.602 -5.867 -24.578 1 98.62 138 ILE B O 1
ATOM 4276 N N . VAL B 1 139 ? 6.168 -6.703 -22.641 1 98.25 139 VAL B N 1
ATOM 4277 C CA . VAL B 1 139 ? 5.648 -5.613 -21.828 1 98.25 139 VAL B CA 1
ATOM 4278 C C . VAL B 1 139 ? 6.758 -5.059 -20.938 1 98.25 139 VAL B C 1
ATOM 4280 O O . VAL B 1 139 ? 7.395 -5.805 -20.188 1 98.25 139 VAL B O 1
ATOM 4283 N N . ALA B 1 140 ? 7.062 -3.779 -21.031 1 98.62 140 ALA B N 1
ATOM 4284 C CA . ALA B 1 140 ? 8.18 -3.199 -20.297 1 98.62 140 ALA B CA 1
ATOM 4285 C C . ALA B 1 140 ? 7.844 -1.792 -19.812 1 98.62 140 ALA B C 1
ATOM 4287 O O . ALA B 1 140 ? 6.938 -1.146 -20.328 1 98.62 140 ALA B O 1
ATOM 4288 N N . SER B 1 141 ? 8.531 -1.38 -18.766 1 98.06 141 SER B N 1
ATOM 4289 C CA . SER B 1 141 ? 8.336 -0.053 -18.188 1 98.06 141 SER B CA 1
ATOM 4290 C C . SER B 1 141 ? 9.609 0.434 -17.484 1 98.06 141 SER B C 1
ATOM 4292 O O . SER B 1 141 ? 10.375 -0.367 -16.953 1 98.06 141 SER B O 1
ATOM 4294 N N . SER B 1 142 ? 9.766 1.722 -17.484 1 96 142 SER B N 1
ATOM 4295 C CA . SER B 1 142 ? 10.883 2.324 -16.766 1 96 142 SER B CA 1
ATOM 4296 C C . SER B 1 142 ? 10.602 2.387 -15.266 1 96 142 SER B C 1
ATOM 4298 O O . SER B 1 142 ? 11.445 2.836 -14.492 1 96 142 SER B O 1
ATOM 4300 N N . ARG B 1 143 ? 9.477 1.978 -14.914 1 92.75 143 ARG B N 1
ATOM 4301 C CA . ARG B 1 143 ? 9.102 1.85 -13.508 1 92.75 143 ARG B CA 1
ATOM 4302 C C . ARG B 1 143 ? 9.156 0.394 -13.055 1 92.75 143 ARG B C 1
ATOM 4304 O O . ARG B 1 143 ? 8.211 -0.366 -13.273 1 92.75 143 ARG B O 1
ATOM 4311 N N . GLY B 1 144 ? 10.195 0.083 -12.359 1 94.5 144 GLY B N 1
ATOM 4312 C CA . GLY B 1 144 ? 10.367 -1.274 -11.867 1 94.5 144 GLY B CA 1
ATOM 4313 C C . GLY B 1 144 ? 10.062 -1.411 -10.391 1 94.5 144 GLY B C 1
ATOM 4314 O O . GLY B 1 144 ? 9.898 -0.41 -9.688 1 94.5 144 GLY B O 1
ATOM 4315 N N . GLY B 1 145 ? 9.938 -2.662 -9.906 1 93.31 145 GLY B N 1
ATOM 4316 C CA . GLY B 1 145 ? 9.672 -2.93 -8.5 1 93.31 145 GLY B CA 1
ATOM 4317 C C . GLY B 1 145 ? 8.25 -2.59 -8.086 1 93.31 145 GLY B C 1
ATOM 4318 O O . GLY B 1 145 ? 7.98 -2.357 -6.91 1 93.31 145 GLY B O 1
ATOM 4319 N N . VAL B 1 146 ? 7.363 -2.453 -9.055 1 89.62 146 VAL B N 1
ATOM 4320 C CA . VAL B 1 146 ? 5.984 -2.051 -8.805 1 89.62 146 VAL B CA 1
ATOM 4321 C C . VAL B 1 146 ? 5.027 -3.072 -9.414 1 89.62 146 VAL B C 1
ATOM 4323 O O . VAL B 1 146 ? 5.457 -3.986 -10.125 1 89.62 146 VAL B O 1
ATOM 4326 N N . ASN B 1 147 ? 3.85 -2.869 -9.039 1 91.62 147 ASN B N 1
ATOM 4327 C CA . ASN B 1 147 ? 2.793 -3.625 -9.703 1 91.62 147 ASN B CA 1
ATOM 4328 C C . ASN B 1 147 ? 2.482 -3.059 -11.086 1 91.62 147 ASN B C 1
ATOM 4330 O O . ASN B 1 147 ? 1.894 -1.982 -11.203 1 91.62 147 ASN B O 1
ATOM 4334 N N . ILE B 1 148 ? 2.82 -3.795 -12.078 1 94.56 148 ILE B N 1
ATOM 4335 C CA . ILE B 1 148 ? 2.768 -3.291 -13.445 1 94.56 148 ILE B CA 1
ATOM 4336 C C . ILE B 1 148 ? 1.316 -3.033 -13.844 1 94.56 148 ILE B C 1
ATOM 4338 O O . ILE B 1 148 ? 1.039 -2.148 -14.656 1 94.56 148 ILE B O 1
ATOM 4342 N N . GLU B 1 149 ? 0.366 -3.797 -13.297 1 93.56 149 GLU B N 1
ATOM 4343 C CA . GLU B 1 149 ? -1.044 -3.562 -13.594 1 93.56 149 GLU B CA 1
ATOM 4344 C C . GLU B 1 149 ? -1.5 -2.203 -13.078 1 93.56 149 GLU B C 1
ATOM 4346 O O . GLU B 1 149 ? -2.275 -1.508 -13.734 1 93.56 149 GLU B O 1
ATOM 4351 N N . GLU B 1 150 ? -1.01 -1.929 -11.961 1 91.75 150 GLU B N 1
ATOM 4352 C CA . GLU B 1 150 ? -1.322 -0.618 -11.398 1 91.75 150 GLU B CA 1
ATOM 4353 C C . GLU B 1 150 ? -0.733 0.503 -12.25 1 91.75 150 GLU B C 1
ATOM 4355 O O . GLU B 1 150 ? -1.384 1.525 -12.477 1 91.75 150 GLU B O 1
ATOM 4360 N N . VAL B 1 151 ? 0.452 0.338 -12.711 1 92.5 151 VAL B N 1
ATOM 4361 C CA . VAL B 1 151 ? 1.084 1.322 -13.578 1 92.5 151 VAL B CA 1
ATOM 4362 C C . VAL B 1 151 ? 0.262 1.485 -14.859 1 92.5 151 VAL B C 1
ATOM 4364 O O . VAL B 1 151 ? 0.01 2.607 -15.297 1 92.5 151 VAL B O 1
ATOM 4367 N N . ALA B 1 152 ? -0.15 0.393 -15.414 1 93.38 152 ALA B N 1
ATOM 4368 C CA . ALA B 1 152 ? -0.951 0.426 -16.641 1 93.38 152 ALA B CA 1
ATOM 4369 C C . ALA B 1 152 ? -2.244 1.207 -16.422 1 93.38 152 ALA B C 1
ATOM 4371 O O . ALA B 1 152 ? -2.705 1.915 -17.312 1 93.38 152 ALA B O 1
ATOM 4372 N N . ALA B 1 153 ? -2.789 1.132 -15.273 1 92.81 153 ALA B N 1
ATOM 4373 C CA . ALA B 1 153 ? -4.059 1.782 -14.961 1 92.81 153 ALA B CA 1
ATOM 4374 C C . ALA B 1 153 ? -3.865 3.275 -14.711 1 92.81 153 ALA B C 1
ATOM 4376 O O . ALA B 1 153 ? -4.68 4.094 -15.141 1 92.81 153 ALA B O 1
ATOM 4377 N N . THR B 1 154 ? -2.805 3.678 -14.062 1 89.56 154 THR B N 1
ATOM 4378 C CA . THR B 1 154 ? -2.645 5.047 -13.586 1 89.56 154 THR B CA 1
ATOM 4379 C C . THR B 1 154 ? -1.807 5.867 -14.562 1 89.56 154 THR B C 1
ATOM 4381 O O . THR B 1 154 ? -1.948 7.09 -14.633 1 89.56 154 THR B O 1
ATOM 4384 N N . ASP B 1 155 ? -0.917 5.176 -15.25 1 89.94 155 ASP B N 1
ATOM 4385 C CA . ASP B 1 155 ? -0.05 5.836 -16.219 1 89.94 155 ASP B CA 1
ATOM 4386 C C . ASP B 1 155 ? 0.229 4.93 -17.422 1 89.94 155 ASP B C 1
ATOM 4388 O O . ASP B 1 155 ? 1.363 4.488 -17.625 1 89.94 155 ASP B O 1
ATOM 4392 N N . PRO B 1 156 ? -0.716 4.789 -18.281 1 92.06 156 PRO B N 1
ATOM 4393 C CA . PRO B 1 156 ? -0.583 3.859 -19.406 1 92.06 156 PRO B CA 1
ATOM 4394 C C . PRO B 1 156 ? 0.561 4.23 -20.344 1 92.06 156 PRO B C 1
ATOM 4396 O O . PRO B 1 156 ? 1.137 3.354 -21 1 92.06 156 PRO B O 1
ATOM 4399 N N . ASN B 1 157 ? 0.944 5.434 -20.391 1 91.25 157 ASN B N 1
ATOM 4400 C CA . ASN B 1 157 ? 2.01 5.883 -21.281 1 91.25 157 ASN B CA 1
ATOM 4401 C C . ASN B 1 157 ? 3.377 5.391 -20.812 1 91.25 157 ASN B C 1
ATOM 4403 O O . ASN B 1 157 ? 4.348 5.434 -21.562 1 91.25 157 ASN B O 1
ATOM 4407 N N . ALA B 1 158 ? 3.42 4.93 -19.625 1 92.75 158 ALA B N 1
ATOM 4408 C CA . ALA B 1 158 ? 4.676 4.434 -19.062 1 92.75 158 ALA B CA 1
ATOM 4409 C C . ALA B 1 158 ? 4.914 2.98 -19.453 1 92.75 158 ALA B C 1
ATOM 4411 O O . ALA B 1 158 ? 5.949 2.4 -19.125 1 92.75 158 ALA B O 1
ATOM 4412 N N . ILE B 1 159 ? 3.992 2.365 -20.234 1 97.06 159 ILE B N 1
ATOM 4413 C CA . ILE B 1 159 ? 4.09 0.955 -20.594 1 97.06 159 ILE B CA 1
ATOM 4414 C C . ILE B 1 159 ? 4.461 0.821 -22.078 1 97.06 159 ILE B C 1
ATOM 4416 O O . ILE B 1 159 ? 3.844 1.452 -22.938 1 97.06 159 ILE B O 1
ATOM 4420 N N . VAL B 1 160 ? 5.445 0.083 -22.281 1 97.56 160 VAL B N 1
ATOM 4421 C CA . VAL B 1 160 ? 5.848 -0.299 -23.641 1 97.56 160 VAL B CA 1
ATOM 4422 C C . VAL B 1 160 ? 5.336 -1.702 -23.953 1 97.56 160 VAL B C 1
ATOM 4424 O O . VAL B 1 160 ? 5.559 -2.639 -23.188 1 97.56 160 VAL B O 1
ATOM 4427 N N . THR B 1 161 ? 4.594 -1.824 -25.031 1 97.44 161 THR B N 1
ATOM 4428 C CA . THR B 1 161 ? 4.129 -3.119 -25.5 1 97.44 161 THR B CA 1
ATOM 4429 C C . THR B 1 161 ? 4.637 -3.383 -26.922 1 97.44 161 THR B C 1
ATOM 4431 O O . THR B 1 161 ? 4.445 -2.561 -27.812 1 97.44 161 THR B O 1
ATOM 4434 N N . LEU B 1 162 ? 5.293 -4.496 -27.125 1 98.12 162 LEU B N 1
ATOM 4435 C CA . LEU B 1 162 ? 5.852 -4.82 -28.422 1 98.12 162 LEU B CA 1
ATOM 4436 C C . LEU B 1 162 ? 5.594 -6.281 -28.781 1 98.12 162 LEU B C 1
ATOM 4438 O O . LEU B 1 162 ? 6.211 -7.18 -28.203 1 98.12 162 LEU B O 1
ATOM 4442 N N . PRO B 1 163 ? 4.68 -6.508 -29.75 1 97.69 163 PRO B N 1
ATOM 4443 C CA . PRO B 1 163 ? 4.535 -7.883 -30.234 1 97.69 163 PRO B CA 1
ATOM 4444 C C . PRO B 1 163 ? 5.781 -8.383 -30.953 1 97.69 163 PRO B C 1
ATOM 4446 O O . PRO B 1 163 ? 6.43 -7.625 -31.688 1 97.69 163 PRO B O 1
ATOM 4449 N N . ILE B 1 164 ? 6.082 -9.555 -30.734 1 97.5 164 ILE B N 1
ATOM 4450 C CA . ILE B 1 164 ? 7.25 -10.172 -31.344 1 97.5 164 ILE B CA 1
ATOM 4451 C C . ILE B 1 164 ? 6.797 -11.188 -32.406 1 97.5 164 ILE B C 1
ATOM 4453 O O . ILE B 1 164 ? 5.906 -12 -32.156 1 97.5 164 ILE B O 1
ATOM 4457 N N . SER B 1 165 ? 7.461 -11.219 -33.531 1 94.56 165 SER B N 1
ATOM 4458 C CA . SER B 1 165 ? 7.18 -12.188 -34.594 1 94.56 165 SER B CA 1
ATOM 4459 C C . SER B 1 165 ? 7.566 -13.602 -34.156 1 94.56 165 SER B C 1
ATOM 4461 O O . SER B 1 165 ? 8.695 -13.828 -33.719 1 94.56 165 SER B O 1
ATOM 4463 N N . ILE B 1 166 ? 6.664 -14.492 -34.344 1 90.19 166 ILE B N 1
ATOM 4464 C CA . ILE B 1 166 ? 6.93 -15.867 -33.969 1 90.19 166 ILE B CA 1
ATOM 4465 C C . ILE B 1 166 ? 7.98 -16.469 -34.906 1 90.19 166 ILE B C 1
ATOM 4467 O O . ILE B 1 166 ? 8.789 -17.312 -34.469 1 90.19 166 ILE B O 1
ATOM 4471 N N . THR B 1 167 ? 8.008 -15.961 -36.094 1 92.5 167 THR B N 1
ATOM 4472 C CA . THR B 1 167 ? 8.914 -16.531 -37.094 1 92.5 167 THR B CA 1
ATOM 4473 C C . THR B 1 167 ? 10.297 -15.883 -37 1 92.5 167 THR B C 1
ATOM 4475 O O . THR B 1 167 ? 11.312 -16.578 -37.062 1 92.5 167 THR B O 1
ATOM 4478 N N . GLN B 1 168 ? 10.383 -14.633 -36.75 1 95.19 168 GLN B N 1
ATOM 4479 C CA . GLN B 1 168 ? 11.664 -13.93 -36.719 1 95.19 168 GLN B CA 1
ATOM 4480 C C . GLN B 1 168 ? 12.258 -13.898 -35.344 1 95.19 168 GLN B C 1
ATOM 4482 O O . GLN B 1 168 ? 13.477 -13.812 -35.188 1 95.19 168 GLN B O 1
ATOM 4487 N N . GLY B 1 169 ? 11.406 -13.938 -34.406 1 96.94 169 GLY B N 1
ATOM 4488 C CA . GLY B 1 169 ? 11.859 -13.773 -33.031 1 96.94 169 GLY B CA 1
ATOM 4489 C C . GLY B 1 169 ? 12.195 -12.336 -32.688 1 96.94 169 GLY B C 1
ATOM 4490 O O . GLY B 1 169 ? 11.82 -11.414 -33.406 1 96.94 169 GLY B O 1
ATOM 4491 N N . LEU B 1 170 ? 12.812 -12.156 -31.547 1 98.06 170 LEU B N 1
ATOM 4492 C CA . LEU B 1 170 ? 13.211 -10.82 -31.125 1 98.06 170 LEU B CA 1
ATOM 4493 C C . LEU B 1 170 ? 14.445 -10.344 -31.875 1 98.06 170 LEU B C 1
ATOM 4495 O O . LEU B 1 170 ? 15.555 -10.828 -31.625 1 98.06 170 LEU B O 1
ATOM 4499 N N . THR B 1 171 ? 14.25 -9.422 -32.719 1 97.75 171 THR B N 1
ATOM 4500 C CA . THR B 1 171 ? 15.367 -8.898 -33.5 1 97.75 171 THR B CA 1
ATOM 4501 C C . THR B 1 171 ? 16.141 -7.852 -32.688 1 97.75 171 THR B C 1
ATOM 4503 O O . THR B 1 171 ? 15.648 -7.375 -31.656 1 97.75 171 THR B O 1
ATOM 4506 N N . GLU B 1 172 ? 17.297 -7.57 -33.125 1 97.56 172 GLU B N 1
ATOM 4507 C CA . GLU B 1 172 ? 18.094 -6.516 -32.5 1 97.56 172 GLU B CA 1
ATOM 4508 C C . GLU B 1 172 ? 17.375 -5.172 -32.562 1 97.56 172 GLU B C 1
ATOM 4510 O O . GLU B 1 172 ? 17.438 -4.379 -31.625 1 97.56 172 GLU B O 1
ATOM 4515 N N . GLU B 1 173 ? 16.75 -4.934 -33.656 1 97.88 173 GLU B N 1
ATOM 4516 C CA . GLU B 1 173 ? 16 -3.693 -33.844 1 97.88 173 GLU B CA 1
ATOM 4517 C C . GLU B 1 173 ? 14.883 -3.576 -32.812 1 97.88 173 GLU B C 1
ATOM 4519 O O . GLU B 1 173 ? 14.664 -2.506 -32.219 1 97.88 173 GLU B O 1
ATOM 4524 N N . ASN B 1 174 ? 14.156 -4.688 -32.625 1 98 174 ASN B N 1
ATOM 4525 C CA . ASN B 1 174 ? 13.125 -4.723 -31.578 1 98 174 ASN B CA 1
ATOM 4526 C C . ASN B 1 174 ? 13.703 -4.398 -30.203 1 98 174 ASN B C 1
ATOM 4528 O O . ASN B 1 174 ? 13.133 -3.596 -29.453 1 98 174 ASN B O 1
ATOM 4532 N N . ALA B 1 175 ? 14.805 -5.043 -29.891 1 98.62 175 ALA B N 1
ATOM 4533 C CA . ALA B 1 175 ? 15.445 -4.875 -28.594 1 98.62 175 ALA B CA 1
ATOM 4534 C C . ALA B 1 175 ? 15.898 -3.432 -28.375 1 98.62 175 ALA B C 1
ATOM 4536 O O . ALA B 1 175 ? 15.742 -2.875 -27.297 1 98.62 175 ALA B O 1
ATOM 4537 N N . ILE B 1 176 ? 16.422 -2.838 -29.438 1 98.62 176 ILE B N 1
ATOM 4538 C CA . ILE B 1 176 ? 16.875 -1.448 -29.406 1 98.62 176 ILE B CA 1
ATOM 4539 C C . ILE B 1 176 ? 15.672 -0.535 -29.156 1 98.62 176 ILE B C 1
ATOM 4541 O O . ILE B 1 176 ? 15.742 0.386 -28.328 1 98.62 176 ILE B O 1
ATOM 4545 N N . GLU B 1 177 ? 14.656 -0.801 -29.812 1 98.38 177 GLU B N 1
ATOM 4546 C CA . GLU B 1 177 ? 13.445 0.001 -29.656 1 98.38 177 GLU B CA 1
ATOM 4547 C C . GLU B 1 177 ? 12.961 -0.015 -28.219 1 98.38 177 GLU B C 1
ATOM 4549 O O . GLU B 1 177 ? 12.656 1.034 -27.641 1 98.38 177 GLU B O 1
ATOM 4554 N N . VAL B 1 178 ? 12.891 -1.198 -27.594 1 98.56 178 VAL B N 1
ATOM 4555 C CA . VAL B 1 178 ? 12.445 -1.333 -26.219 1 98.56 178 VAL B CA 1
ATOM 4556 C C . VAL B 1 178 ? 13.398 -0.587 -25.281 1 98.56 178 VAL B C 1
ATOM 4558 O O . VAL B 1 178 ? 12.969 0.169 -24.422 1 98.56 178 VAL B O 1
ATOM 4561 N N . ALA B 1 179 ? 14.68 -0.745 -25.5 1 98.69 179 ALA B N 1
ATOM 4562 C CA . ALA B 1 179 ? 15.688 -0.105 -24.656 1 98.69 179 ALA B CA 1
ATOM 4563 C C . ALA B 1 179 ? 15.57 1.415 -24.703 1 98.69 179 ALA B C 1
ATOM 4565 O O . ALA B 1 179 ? 15.656 2.09 -23.688 1 98.69 179 ALA B O 1
ATOM 4566 N N . ASP B 1 180 ? 15.32 1.942 -25.906 1 98.12 180 ASP B N 1
ATOM 4567 C CA . ASP B 1 180 ? 15.172 3.383 -26.094 1 98.12 180 ASP B CA 1
ATOM 4568 C C . ASP B 1 180 ? 13.945 3.91 -25.375 1 98.12 180 ASP B C 1
ATOM 4570 O O . ASP B 1 180 ? 14.008 4.934 -24.688 1 98.12 180 ASP B O 1
ATOM 4574 N N . LYS B 1 181 ? 12.938 3.172 -25.516 1 97.5 181 LYS B N 1
ATOM 4575 C CA . LYS B 1 181 ? 11.688 3.607 -24.906 1 97.5 181 LYS B CA 1
ATOM 4576 C C . LYS B 1 181 ? 11.773 3.555 -23.391 1 97.5 181 LYS B C 1
ATOM 4578 O O . LYS B 1 181 ? 11.117 4.34 -22.688 1 97.5 181 LYS B O 1
ATOM 4583 N N . LEU B 1 182 ? 12.602 2.656 -22.844 1 97.31 182 LEU B N 1
ATOM 4584 C CA . LEU B 1 182 ? 12.773 2.529 -21.406 1 97.31 182 LEU B CA 1
ATOM 4585 C C . LEU B 1 182 ? 13.781 3.553 -20.891 1 97.31 182 LEU B C 1
ATOM 4587 O O . LEU B 1 182 ? 13.914 3.734 -19.672 1 97.31 182 LEU B O 1
ATOM 4591 N N . GLY B 1 183 ? 14.516 4.16 -21.781 1 94.44 183 GLY B N 1
ATOM 4592 C CA . GLY B 1 183 ? 15.398 5.246 -21.406 1 94.44 183 GLY B CA 1
ATOM 4593 C C . GLY B 1 183 ? 16.812 4.781 -21.094 1 94.44 183 GLY B C 1
ATOM 4594 O O . GLY B 1 183 ? 17.578 5.508 -20.469 1 94.44 183 GLY B O 1
ATOM 4595 N N . PHE B 1 184 ? 17.125 3.551 -21.469 1 96.75 184 PHE B N 1
ATOM 4596 C CA . PHE B 1 184 ? 18.5 3.109 -21.312 1 96.75 184 PHE B CA 1
ATOM 4597 C C . PHE B 1 184 ? 19.453 3.955 -22.156 1 96.75 184 PHE B C 1
ATOM 4599 O O . PHE B 1 184 ? 19.094 4.367 -23.266 1 96.75 184 PHE B O 1
ATOM 4606 N N . GLN B 1 185 ? 20.641 4.176 -21.656 1 94 185 GLN B N 1
ATOM 4607 C CA . GLN B 1 185 ? 21.625 4.984 -22.375 1 94 185 GLN B CA 1
ATOM 4608 C C . GLN B 1 185 ? 23.016 4.363 -22.312 1 94 185 GLN B C 1
ATOM 4610 O O . GLN B 1 185 ? 23.312 3.578 -21.406 1 94 185 GLN B O 1
ATOM 4615 N N . GLY B 1 186 ? 23.766 4.605 -23.328 1 94.94 186 GLY B N 1
ATOM 4616 C CA . GLY B 1 186 ? 25.172 4.242 -23.344 1 94.94 186 GLY B CA 1
ATOM 4617 C C . GLY B 1 186 ? 25.406 2.752 -23.156 1 94.94 186 GLY B C 1
ATOM 4618 O O . GLY B 1 186 ? 24.75 1.935 -23.812 1 94.94 186 GLY B O 1
ATOM 4619 N N . ASP B 1 187 ? 26.359 2.459 -22.281 1 96.62 187 ASP B N 1
ATOM 4620 C CA . ASP B 1 187 ? 26.734 1.074 -22.031 1 96.62 187 ASP B CA 1
ATOM 4621 C C . ASP B 1 187 ? 25.594 0.283 -21.406 1 96.62 187 ASP B C 1
ATOM 4623 O O . ASP B 1 187 ? 25.422 -0.907 -21.688 1 96.62 187 ASP B O 1
ATOM 4627 N N . CYS B 1 188 ? 24.812 0.915 -20.641 1 96.81 188 CYS B N 1
ATOM 4628 C CA . CYS B 1 188 ? 23.656 0.262 -20.047 1 96.81 188 CYS B CA 1
ATOM 4629 C C . CYS B 1 188 ? 22.672 -0.199 -21.125 1 96.81 188 CYS B C 1
ATOM 4631 O O . CYS B 1 188 ? 22.062 -1.256 -20.984 1 96.81 188 CYS B O 1
ATOM 4633 N N . LYS B 1 189 ? 22.578 0.622 -22.109 1 97.88 189 LYS B N 1
ATOM 4634 C CA . LYS B 1 189 ? 21.688 0.269 -23.219 1 97.88 189 LYS B CA 1
ATOM 4635 C C . LYS B 1 189 ? 22.156 -1.001 -23.922 1 97.88 189 LYS B C 1
ATOM 4637 O O . LYS B 1 189 ? 21.359 -1.9 -24.188 1 97.88 189 LYS B O 1
ATOM 4642 N N . ALA B 1 190 ? 23.406 -1.039 -24.156 1 98.5 190 ALA B N 1
ATOM 4643 C CA . ALA B 1 190 ? 23.969 -2.221 -24.797 1 98.5 190 ALA B CA 1
ATOM 4644 C C . ALA B 1 190 ? 23.75 -3.469 -23.953 1 98.5 190 ALA B C 1
ATOM 4646 O O . ALA B 1 190 ? 23.391 -4.527 -24.484 1 98.5 190 ALA B O 1
ATOM 4647 N N . GLN B 1 191 ? 23.969 -3.338 -22.672 1 98.69 191 GLN B N 1
ATOM 4648 C CA . GLN B 1 191 ? 23.75 -4.457 -21.766 1 98.69 191 GLN B CA 1
ATOM 4649 C C . GLN B 1 191 ? 22.297 -4.902 -21.781 1 98.69 191 GLN B C 1
ATOM 4651 O O . GLN B 1 191 ? 22 -6.098 -21.844 1 98.69 191 GLN B O 1
ATOM 4656 N N . ALA B 1 192 ? 21.375 -3.906 -21.75 1 98.81 192 ALA B N 1
ATOM 4657 C CA . ALA B 1 192 ? 19.953 -4.203 -21.734 1 98.81 192 ALA B CA 1
ATOM 4658 C C . ALA B 1 192 ? 19.531 -4.953 -23 1 98.81 192 ALA B C 1
ATOM 4660 O O . ALA B 1 192 ? 18.797 -5.945 -22.922 1 98.81 192 ALA B O 1
ATOM 4661 N N . ILE B 1 193 ? 20 -4.516 -24.109 1 98.75 193 ILE B N 1
ATOM 4662 C CA . ILE B 1 193 ? 19.688 -5.141 -25.375 1 98.75 193 ILE B CA 1
ATOM 4663 C C . ILE B 1 193 ? 20.125 -6.605 -25.359 1 98.75 193 ILE B C 1
ATOM 4665 O O . ILE B 1 193 ? 19.359 -7.488 -25.766 1 98.75 193 ILE B O 1
ATOM 4669 N N . ASP B 1 194 ? 21.312 -6.82 -24.922 1 98.75 194 ASP B N 1
ATOM 4670 C CA . ASP B 1 194 ? 21.828 -8.18 -24.828 1 98.75 194 ASP B CA 1
ATOM 4671 C C . ASP B 1 194 ? 20.969 -9.031 -23.891 1 98.75 194 ASP B C 1
ATOM 4673 O O . ASP B 1 194 ? 20.625 -10.172 -24.234 1 98.75 194 ASP B O 1
ATOM 4677 N N . ILE B 1 195 ? 20.578 -8.477 -22.781 1 98.88 195 ILE B N 1
ATOM 4678 C CA . ILE B 1 195 ? 19.766 -9.172 -21.797 1 98.88 195 ILE B CA 1
ATOM 4679 C C . ILE B 1 195 ? 18.391 -9.5 -22.391 1 98.88 195 ILE B C 1
ATOM 4681 O O . ILE B 1 195 ? 17.906 -10.625 -22.25 1 98.88 195 ILE B O 1
ATOM 4685 N N . PHE B 1 196 ? 17.797 -8.539 -23.109 1 98.88 196 PHE B N 1
ATOM 4686 C CA . PHE B 1 196 ? 16.484 -8.758 -23.719 1 98.88 196 PHE B CA 1
ATOM 4687 C C . PHE B 1 196 ? 16.531 -9.953 -24.656 1 98.88 196 PHE B C 1
ATOM 4689 O O . PHE B 1 196 ? 15.633 -10.805 -24.641 1 98.88 196 PHE B O 1
ATOM 4696 N N . ARG B 1 197 ? 17.516 -10 -25.391 1 98.56 197 ARG B N 1
ATOM 4697 C CA . ARG B 1 197 ? 17.641 -11.07 -26.375 1 98.56 197 ARG B CA 1
ATOM 4698 C C . ARG B 1 197 ? 17.828 -12.422 -25.688 1 98.56 197 ARG B C 1
ATOM 4700 O O . ARG B 1 197 ? 17.203 -13.414 -26.094 1 98.56 197 ARG B O 1
ATOM 4707 N N . LYS B 1 198 ? 18.641 -12.445 -24.719 1 98.81 198 LYS B N 1
ATOM 4708 C CA . LYS B 1 198 ? 18.875 -13.688 -23.984 1 98.81 198 LYS B CA 1
ATOM 4709 C C . LYS B 1 198 ? 17.609 -14.133 -23.25 1 98.81 198 LYS B C 1
ATOM 4711 O O . LYS B 1 198 ? 17.344 -15.328 -23.141 1 98.81 198 LYS B O 1
ATOM 4716 N N . LEU B 1 199 ? 16.844 -13.148 -22.734 1 98.94 199 LEU B N 1
ATOM 4717 C CA . LEU B 1 199 ? 15.586 -13.469 -22.078 1 98.94 199 LEU B CA 1
ATOM 4718 C C . LEU B 1 199 ? 14.602 -14.094 -23.062 1 98.94 199 LEU B C 1
ATOM 4720 O O . LEU B 1 199 ? 13.891 -15.039 -22.719 1 98.94 199 LEU B O 1
ATOM 4724 N N . TYR B 1 200 ? 14.578 -13.555 -24.234 1 98.75 200 TYR B N 1
ATOM 4725 C CA . TYR B 1 200 ? 13.688 -14.125 -25.234 1 98.75 200 TYR B CA 1
ATOM 4726 C C . TYR B 1 200 ? 14.102 -15.547 -25.594 1 98.75 200 TYR B C 1
ATOM 4728 O O . TYR B 1 200 ? 13.258 -16.438 -25.734 1 98.75 200 TYR B O 1
ATOM 4736 N N . GLU B 1 201 ? 15.359 -15.734 -25.75 1 98.31 201 GLU B N 1
ATOM 4737 C CA . GLU B 1 201 ? 15.859 -17.078 -26.016 1 98.31 201 GLU B CA 1
ATOM 4738 C C . GLU B 1 201 ? 15.438 -18.047 -24.922 1 98.31 201 GLU B C 1
ATOM 4740 O O . GLU B 1 201 ? 14.992 -19.172 -25.203 1 98.31 201 GLU B O 1
ATOM 4745 N N . LEU B 1 202 ? 15.586 -17.609 -23.719 1 98.69 202 LEU B N 1
ATOM 4746 C CA . LEU B 1 202 ? 15.18 -18.438 -22.609 1 98.69 202 LEU B CA 1
ATOM 4747 C C . LEU B 1 202 ? 13.68 -18.719 -22.641 1 98.69 202 LEU B C 1
ATOM 4749 O O . LEU B 1 202 ? 13.234 -19.844 -22.391 1 98.69 202 LEU B O 1
ATOM 4753 N N . PHE B 1 203 ? 12.938 -17.719 -22.922 1 98.56 203 PHE B N 1
ATOM 4754 C CA . PHE B 1 203 ? 11.492 -17.828 -23.016 1 98.56 203 PHE B CA 1
ATOM 4755 C C . PHE B 1 203 ? 11.094 -18.922 -24 1 98.56 203 PHE B C 1
ATOM 4757 O O . PHE B 1 203 ? 10.258 -19.766 -23.688 1 98.56 203 PHE B O 1
ATOM 4764 N N . VAL B 1 204 ? 11.727 -18.906 -25.125 1 97.81 204 VAL B N 1
ATOM 4765 C CA . VAL B 1 204 ? 11.406 -19.859 -26.188 1 97.81 204 VAL B CA 1
ATOM 4766 C C . VAL B 1 204 ? 11.906 -21.25 -25.812 1 97.81 204 VAL B C 1
ATOM 4768 O O . VAL B 1 204 ? 11.148 -22.219 -25.859 1 97.81 204 VAL B O 1
ATOM 4771 N N . LYS B 1 205 ? 13.109 -21.297 -25.375 1 97.31 205 LYS B N 1
ATOM 4772 C CA . LYS B 1 205 ? 13.75 -22.578 -25.109 1 97.31 205 LYS B CA 1
ATOM 4773 C C . LYS B 1 205 ? 13.047 -23.312 -23.969 1 97.31 205 LYS B C 1
ATOM 4775 O O . LYS B 1 205 ? 13.039 -24.547 -23.938 1 97.31 205 LYS B O 1
ATOM 4780 N N . SER B 1 206 ? 12.414 -22.609 -23.078 1 98 206 SER B N 1
ATOM 4781 C CA . SER B 1 206 ? 11.805 -23.203 -21.891 1 98 206 SER B CA 1
ATOM 4782 C C . SER B 1 206 ? 10.312 -23.422 -22.094 1 98 206 SER B C 1
ATOM 4784 O O . SER B 1 206 ? 9.617 -23.875 -21.172 1 98 206 SER B O 1
ATOM 4786 N N . ASP B 1 207 ? 9.844 -23.109 -23.281 1 97.38 207 ASP B N 1
ATOM 4787 C CA . ASP B 1 207 ? 8.398 -23.172 -23.531 1 97.38 207 ASP B CA 1
ATOM 4788 C C . ASP B 1 207 ? 7.629 -22.375 -22.484 1 97.38 207 ASP B C 1
ATOM 4790 O O . ASP B 1 207 ? 6.641 -22.859 -21.922 1 97.38 207 ASP B O 1
ATOM 4794 N N . ALA B 1 208 ? 8.102 -21.188 -22.156 1 97.88 208 ALA B N 1
ATOM 4795 C CA . ALA B 1 208 ? 7.48 -20.359 -21.141 1 97.88 208 ALA B CA 1
ATOM 4796 C C . ALA B 1 208 ? 6.215 -19.688 -21.656 1 97.88 208 ALA B C 1
ATOM 4798 O O . ALA B 1 208 ? 6.109 -19.406 -22.859 1 97.88 208 ALA B O 1
ATOM 4799 N N . THR B 1 209 ? 5.289 -19.469 -20.781 1 96.81 209 THR B N 1
ATOM 4800 C CA . THR B 1 209 ? 4.117 -18.656 -21.109 1 96.81 209 THR B CA 1
ATOM 4801 C C . THR B 1 209 ? 4.25 -17.25 -20.5 1 96.81 209 THR B C 1
ATOM 4803 O O . THR B 1 209 ? 3.574 -16.328 -20.953 1 96.81 209 THR B O 1
ATOM 4806 N N . LEU B 1 210 ? 5.113 -17.172 -19.516 1 97.88 210 LEU B N 1
ATOM 4807 C CA . LEU B 1 210 ? 5.461 -15.898 -18.906 1 97.88 210 LEU B CA 1
ATOM 4808 C C . LEU B 1 210 ? 6.898 -15.906 -18.391 1 97.88 210 LEU B C 1
ATOM 4810 O O . LEU B 1 210 ? 7.336 -16.875 -17.781 1 97.88 210 LEU B O 1
ATOM 4814 N N . LEU B 1 211 ? 7.625 -14.961 -18.703 1 98.75 211 LEU B N 1
ATOM 4815 C CA . LEU B 1 211 ? 8.922 -14.625 -18.125 1 98.75 211 LEU B CA 1
ATOM 4816 C C . LEU B 1 211 ? 8.961 -13.172 -17.688 1 98.75 211 LEU B C 1
ATOM 4818 O O . LEU B 1 211 ? 8.883 -12.258 -18.516 1 98.75 211 LEU B O 1
ATOM 4822 N N . GLU B 1 212 ? 9.055 -12.969 -16.422 1 98.69 212 GLU B N 1
ATOM 4823 C CA . GLU B 1 212 ? 8.969 -11.625 -15.859 1 98.69 212 GLU B CA 1
ATOM 4824 C C . GLU B 1 212 ? 10.195 -11.305 -15.016 1 98.69 212 GLU B C 1
ATOM 4826 O O . GLU B 1 212 ? 10.586 -12.094 -14.156 1 98.69 212 GLU B O 1
ATOM 4831 N N . ILE B 1 213 ? 10.828 -10.203 -15.328 1 98.88 213 ILE B N 1
ATOM 4832 C CA . ILE B 1 213 ? 11.891 -9.609 -14.523 1 98.88 213 ILE B CA 1
ATOM 4833 C C . ILE B 1 213 ? 11.383 -8.336 -13.852 1 98.88 213 ILE B C 1
ATOM 4835 O O . ILE B 1 213 ? 11.102 -7.344 -14.523 1 98.88 213 ILE B O 1
ATOM 4839 N N . ASN B 1 214 ? 11.297 -8.406 -12.508 1 98.12 214 ASN B N 1
ATOM 4840 C CA . ASN B 1 214 ? 10.766 -7.262 -11.773 1 98.12 214 ASN B CA 1
ATOM 4841 C C . ASN B 1 214 ? 11.414 -7.133 -10.398 1 98.12 214 ASN B C 1
ATOM 4843 O O . ASN B 1 214 ? 10.977 -7.773 -9.438 1 98.12 214 ASN B O 1
ATOM 4847 N N . PRO B 1 215 ? 12.492 -6.336 -10.203 1 98.06 215 PRO B N 1
ATOM 4848 C CA . PRO B 1 215 ? 12.914 -5.387 -11.234 1 98.06 215 PRO B CA 1
ATOM 4849 C C . PRO B 1 215 ? 14.117 -5.883 -12.031 1 98.06 215 PRO B C 1
ATOM 4851 O O . PRO B 1 215 ? 14.82 -6.801 -11.594 1 98.06 215 PRO B O 1
ATOM 4854 N N . MET B 1 216 ? 14.25 -5.344 -13.211 1 98.75 216 MET B N 1
ATOM 4855 C CA . MET B 1 216 ? 15.562 -5.152 -13.828 1 98.75 216 MET B CA 1
ATOM 4856 C C . MET B 1 216 ? 16.188 -3.842 -13.367 1 98.75 216 MET B C 1
ATOM 4858 O O . MET B 1 216 ? 15.508 -2.818 -13.281 1 98.75 216 MET B O 1
ATOM 4862 N N . ALA B 1 217 ? 17.5 -3.865 -13.023 1 98.12 217 ALA B N 1
ATOM 4863 C CA . ALA B 1 217 ? 18.016 -2.658 -12.383 1 98.12 217 ALA B CA 1
ATOM 4864 C C . ALA B 1 217 ? 19.375 -2.262 -12.984 1 98.12 217 ALA B C 1
ATOM 4866 O O . ALA B 1 217 ? 20.188 -3.123 -13.32 1 98.12 217 ALA B O 1
ATOM 4867 N N . GLU B 1 218 ? 19.516 -0.966 -13.164 1 97.19 218 GLU B N 1
ATOM 4868 C CA . GLU B 1 218 ? 20.844 -0.374 -13.305 1 97.19 218 GLU B CA 1
ATOM 4869 C C . GLU B 1 218 ? 21.453 -0.047 -11.945 1 97.19 218 GLU B C 1
ATOM 4871 O O . GLU B 1 218 ? 20.844 0.667 -11.148 1 97.19 218 GLU B O 1
ATOM 4876 N N . ASP B 1 219 ? 22.594 -0.625 -11.672 1 93.81 219 ASP B N 1
ATOM 4877 C CA . ASP B 1 219 ? 23.203 -0.318 -10.383 1 93.81 219 ASP B CA 1
ATOM 4878 C C . ASP B 1 219 ? 24.016 0.976 -10.453 1 93.81 219 ASP B C 1
ATOM 4880 O O . ASP B 1 219 ? 24.078 1.615 -11.5 1 93.81 219 ASP B O 1
ATOM 4884 N N . VAL B 1 220 ? 24.578 1.412 -9.414 1 88.56 220 VAL B N 1
ATOM 4885 C CA . VAL B 1 220 ? 25.266 2.699 -9.305 1 88.56 220 VAL B CA 1
ATOM 4886 C C . VAL B 1 220 ? 26.516 2.697 -10.172 1 88.56 220 VAL B C 1
ATOM 4888 O O . VAL B 1 220 ? 27.031 3.758 -10.547 1 88.56 220 VAL B O 1
ATOM 4891 N N . SER B 1 221 ? 26.969 1.515 -10.539 1 89.81 221 SER B N 1
ATOM 4892 C CA . SER B 1 221 ? 28.172 1.4 -11.375 1 89.81 221 SER B CA 1
ATOM 4893 C C . SER B 1 221 ? 27.812 1.366 -12.859 1 89.81 221 SER B C 1
ATOM 4895 O O . SER B 1 221 ? 28.688 1.365 -13.719 1 89.81 221 SER B O 1
ATOM 4897 N N . GLY B 1 222 ? 26.547 1.231 -13.188 1 93.12 222 GLY B N 1
ATOM 4898 C CA . GLY B 1 222 ? 26.109 1.24 -14.57 1 93.12 222 GLY B CA 1
ATOM 4899 C C . GLY B 1 222 ? 25.906 -0.15 -15.141 1 93.12 222 GLY B C 1
ATOM 4900 O O . GLY B 1 222 ? 25.75 -0.315 -16.344 1 93.12 222 GLY B O 1
ATOM 4901 N N . ASP B 1 223 ? 25.938 -1.122 -14.32 1 97.31 223 ASP B N 1
ATOM 4902 C CA . ASP B 1 223 ? 25.672 -2.49 -14.75 1 97.31 223 ASP B CA 1
ATOM 4903 C C . ASP B 1 223 ? 24.172 -2.824 -14.633 1 97.31 223 ASP B C 1
ATOM 4905 O O . ASP B 1 223 ? 23.516 -2.404 -13.68 1 97.31 223 ASP B O 1
ATOM 4909 N N . VAL B 1 224 ? 23.688 -3.582 -15.594 1 98.62 224 VAL B N 1
ATOM 4910 C CA . VAL B 1 224 ? 22.281 -3.955 -15.594 1 98.62 224 VAL B CA 1
ATOM 4911 C C . VAL B 1 224 ? 22.109 -5.367 -15.031 1 98.62 224 VAL B C 1
ATOM 4913 O O . VAL B 1 224 ? 22.797 -6.297 -15.469 1 98.62 224 VAL B O 1
ATOM 4916 N N . TYR B 1 225 ? 21.266 -5.512 -14.039 1 98.69 225 TYR B N 1
ATOM 4917 C CA . TYR B 1 225 ? 21.016 -6.773 -13.352 1 98.69 225 TYR B CA 1
ATOM 4918 C C . TYR B 1 225 ? 19.547 -7.176 -13.445 1 98.69 225 TYR B C 1
ATOM 4920 O O . TYR B 1 225 ? 18.656 -6.32 -13.383 1 98.69 225 TYR B O 1
ATOM 4928 N N . CYS B 1 226 ? 19.266 -8.43 -13.633 1 98.88 226 CYS B N 1
ATOM 4929 C CA . CYS B 1 226 ? 17.953 -8.977 -13.328 1 98.88 226 CYS B CA 1
ATOM 4930 C C . CYS B 1 226 ? 17.844 -9.375 -11.859 1 98.88 226 CYS B C 1
ATOM 4932 O O . CYS B 1 226 ? 18.5 -10.32 -11.422 1 98.88 226 CYS B O 1
ATOM 4934 N N . MET B 1 227 ? 17 -8.695 -11.109 1 98.31 227 MET B N 1
ATOM 4935 C CA . MET B 1 227 ? 17.016 -8.781 -9.648 1 98.31 227 MET B CA 1
ATOM 4936 C C . MET B 1 227 ? 16.047 -9.852 -9.156 1 98.31 227 MET B C 1
ATOM 4938 O O . MET B 1 227 ? 16.125 -10.289 -8.008 1 98.31 227 MET B O 1
ATOM 4942 N N . ASP B 1 228 ? 15.086 -10.172 -9.938 1 97.94 228 ASP B N 1
ATOM 4943 C CA . ASP B 1 228 ? 14.039 -11.156 -9.664 1 97.94 228 ASP B CA 1
ATOM 4944 C C . ASP B 1 228 ? 13.516 -11.781 -10.953 1 97.94 228 ASP B C 1
ATOM 4946 O O . ASP B 1 228 ? 13.641 -11.195 -12.031 1 97.94 228 ASP B O 1
ATOM 4950 N N . CYS B 1 229 ? 12.992 -12.953 -10.805 1 98.56 229 CYS B N 1
ATOM 4951 C CA . CYS B 1 229 ? 12.523 -13.664 -11.992 1 98.56 229 CYS B CA 1
ATOM 4952 C C . CYS B 1 229 ? 11.297 -14.516 -11.664 1 98.56 229 CYS B C 1
ATOM 4954 O O . CYS B 1 229 ? 11.312 -15.305 -10.727 1 98.56 229 CYS B O 1
ATOM 4956 N N . LYS B 1 230 ? 10.258 -14.289 -12.352 1 98.06 230 LYS B N 1
ATOM 4957 C CA . LYS B 1 230 ? 9.078 -15.148 -12.352 1 98.06 230 LYS B CA 1
ATOM 4958 C C . LYS B 1 230 ? 8.93 -15.875 -13.688 1 98.06 230 LYS B C 1
ATOM 4960 O O . LYS B 1 230 ? 8.852 -15.234 -14.742 1 98.06 230 LYS B O 1
ATOM 4965 N N . LEU B 1 231 ? 8.875 -17.188 -13.656 1 98.25 231 LEU B N 1
ATOM 4966 C CA . LEU B 1 231 ? 8.812 -18 -14.875 1 98.25 231 LEU B CA 1
ATOM 4967 C C . LEU B 1 231 ? 7.668 -19.016 -14.797 1 98.25 231 LEU B C 1
ATOM 4969 O O . LEU B 1 231 ? 7.59 -19.797 -13.852 1 98.25 231 LEU B O 1
ATOM 4973 N N . LEU B 1 232 ? 6.785 -18.953 -15.75 1 97.62 232 LEU B N 1
ATOM 4974 C CA . LEU B 1 232 ? 5.719 -19.922 -15.953 1 97.62 232 LEU B CA 1
ATOM 4975 C C . LEU B 1 232 ? 5.961 -20.75 -17.203 1 97.62 232 LEU B C 1
ATOM 4977 O O . LEU B 1 232 ? 6.293 -20.188 -18.266 1 97.62 232 LEU B O 1
ATOM 4981 N N . VAL B 1 233 ? 5.77 -22.047 -17.109 1 97.25 233 VAL B N 1
ATOM 4982 C CA . VAL B 1 233 ? 6.031 -22.953 -18.219 1 97.25 233 VAL B CA 1
ATOM 4983 C C . VAL B 1 233 ? 4.73 -23.625 -18.656 1 97.25 233 VAL B C 1
ATOM 4985 O O . VAL B 1 233 ? 3.916 -24.016 -17.812 1 97.25 233 VAL B O 1
ATOM 4988 N N . ASP B 1 234 ? 4.629 -23.734 -19.891 1 94.88 234 ASP B N 1
ATOM 4989 C CA . ASP B 1 234 ? 3.461 -24.406 -20.469 1 94.88 234 ASP B CA 1
ATOM 4990 C C . ASP B 1 234 ? 3.404 -25.875 -20.047 1 94.88 234 ASP B C 1
ATOM 4992 O O . ASP B 1 234 ? 4.309 -26.641 -20.359 1 94.88 234 ASP B O 1
ATOM 4996 N N . THR B 1 235 ? 2.328 -26.266 -19.484 1 90.62 235 THR B N 1
ATOM 4997 C CA . THR B 1 235 ? 2.221 -27.625 -18.984 1 90.62 235 THR B CA 1
ATOM 4998 C C . THR B 1 235 ? 2.176 -28.625 -20.125 1 90.62 235 THR B C 1
ATOM 5000 O O . THR B 1 235 ? 2.561 -29.781 -19.953 1 90.62 235 THR B O 1
ATOM 5003 N N . ASN B 1 236 ? 1.738 -28.219 -21.25 1 90.75 236 ASN B N 1
ATOM 5004 C CA . ASN B 1 236 ? 1.693 -29.094 -22.406 1 90.75 236 ASN B CA 1
ATOM 5005 C C . ASN B 1 236 ? 3.096 -29.484 -22.875 1 90.75 236 ASN B C 1
ATOM 5007 O O . ASN B 1 236 ? 3.262 -30.422 -23.656 1 90.75 236 ASN B O 1
ATOM 5011 N N . ALA B 1 237 ? 4.055 -28.797 -22.375 1 95.31 237 ALA B N 1
ATOM 5012 C CA . ALA B 1 237 ? 5.43 -29.031 -22.812 1 95.31 237 ALA B CA 1
ATOM 5013 C C . ALA B 1 237 ? 6.156 -29.938 -21.812 1 95.31 237 ALA B C 1
ATOM 5015 O O . ALA B 1 237 ? 7.371 -30.125 -21.922 1 95.31 237 ALA B O 1
ATOM 5016 N N . ALA B 1 238 ? 5.5 -30.531 -20.953 1 94.5 238 ALA B N 1
ATOM 5017 C CA . ALA B 1 238 ? 6.09 -31.359 -19.906 1 94.5 238 ALA B CA 1
ATOM 5018 C C . ALA B 1 238 ? 6.973 -32.438 -20.5 1 94.5 238 ALA B C 1
ATOM 5020 O O . ALA B 1 238 ? 8.039 -32.75 -19.953 1 94.5 238 ALA B O 1
ATOM 5021 N N . TYR B 1 239 ? 6.574 -33 -21.594 1 95.31 239 TYR B N 1
ATOM 5022 C CA . TYR B 1 239 ? 7.266 -34.125 -22.203 1 95.31 239 TYR B CA 1
ATOM 5023 C C . TYR B 1 239 ? 8.648 -33.719 -22.688 1 95.31 239 TYR B C 1
ATOM 5025 O O . TYR B 1 239 ? 9.562 -34.562 -22.734 1 95.31 239 TYR B O 1
ATOM 5033 N N . ARG B 1 240 ? 8.844 -32.438 -23.094 1 96.69 240 ARG B N 1
ATOM 5034 C CA . ARG B 1 240 ? 10.141 -32.031 -23.625 1 96.69 240 ARG B CA 1
ATOM 5035 C C . ARG B 1 240 ? 10.852 -31.094 -22.641 1 96.69 240 ARG B C 1
ATOM 5037 O O . ARG B 1 240 ? 11.953 -30.609 -22.922 1 96.69 240 ARG B O 1
ATOM 5044 N N . GLN B 1 241 ? 10.227 -30.766 -21.578 1 97.62 241 GLN B N 1
ATOM 5045 C CA . GLN B 1 241 ? 10.82 -29.938 -20.531 1 97.62 241 GLN B CA 1
ATOM 5046 C C . GLN B 1 241 ? 10.961 -30.719 -19.219 1 97.62 241 GLN B C 1
ATOM 5048 O O . GLN B 1 241 ? 10.594 -30.219 -18.156 1 97.62 241 GLN B O 1
ATOM 5053 N N . GLN B 1 242 ? 11.5 -31.844 -19.281 1 97.38 242 GLN B N 1
ATOM 5054 C CA . GLN B 1 242 ? 11.57 -32.75 -18.141 1 97.38 242 GLN B CA 1
ATOM 5055 C C . GLN B 1 242 ? 12.398 -32.156 -17.016 1 97.38 242 GLN B C 1
ATOM 5057 O O . GLN B 1 242 ? 12.055 -32.312 -15.844 1 97.38 242 GLN B O 1
ATOM 5062 N N . GLU B 1 243 ? 13.422 -31.531 -17.391 1 97.38 243 GLU B N 1
ATOM 5063 C CA . GLU B 1 243 ? 14.289 -30.938 -16.375 1 97.38 243 GLU B CA 1
ATOM 5064 C C . GLU B 1 243 ? 13.547 -29.859 -15.586 1 97.38 243 GLU B C 1
ATOM 5066 O O . GLU B 1 243 ? 13.609 -29.828 -14.359 1 97.38 243 GLU B O 1
ATOM 5071 N N . LEU B 1 244 ? 12.859 -29.031 -16.281 1 97.88 244 LEU B N 1
ATOM 5072 C CA . LEU B 1 244 ? 12.109 -27.969 -15.617 1 97.88 244 LEU B CA 1
ATOM 5073 C C . LEU B 1 244 ? 10.977 -28.547 -14.773 1 97.88 244 LEU B C 1
ATOM 5075 O O . LEU B 1 244 ? 10.75 -28.094 -13.641 1 97.88 244 LEU B O 1
ATOM 5079 N N . PHE B 1 245 ? 10.25 -29.469 -15.281 1 96.12 245 PHE B N 1
ATOM 5080 C CA . PHE B 1 245 ? 9.125 -30.062 -14.562 1 96.12 245 PHE B CA 1
ATOM 5081 C C . PHE B 1 245 ? 9.617 -30.875 -13.375 1 96.12 245 PHE B C 1
ATOM 5083 O O . PHE B 1 245 ? 8.859 -31.141 -12.438 1 96.12 245 PHE B O 1
ATOM 5090 N N . GLY B 1 246 ? 10.898 -31.297 -13.461 1 96.62 246 GLY B N 1
ATOM 5091 C CA . GLY B 1 246 ? 11.523 -31.938 -12.312 1 96.62 246 GLY B CA 1
ATOM 5092 C C . GLY B 1 246 ? 11.703 -30.984 -11.133 1 96.62 246 GLY B C 1
ATOM 5093 O O . GLY B 1 246 ? 11.938 -31.438 -10.008 1 96.62 246 GLY B O 1
ATOM 5094 N N . LEU B 1 247 ? 11.547 -29.703 -11.383 1 97.06 247 LEU B N 1
ATOM 5095 C CA . LEU B 1 247 ? 11.727 -28.688 -10.352 1 97.06 247 LEU B CA 1
ATOM 5096 C C . LEU B 1 247 ? 10.391 -28.359 -9.688 1 97.06 247 LEU B C 1
ATOM 5098 O O . LEU B 1 247 ? 10.328 -27.484 -8.82 1 97.06 247 LEU B O 1
ATOM 5102 N N . GLU B 1 248 ? 9.344 -28.984 -10.102 1 94.75 248 GLU B N 1
ATOM 5103 C CA . GLU B 1 248 ? 8.023 -28.719 -9.523 1 94.75 248 GLU B CA 1
ATOM 5104 C C . GLU B 1 248 ? 8.039 -28.906 -8.016 1 94.75 248 GLU B C 1
ATOM 5106 O O . GLU B 1 248 ? 8.578 -29.906 -7.512 1 94.75 248 GLU B O 1
ATOM 5111 N N . ASP B 1 249 ? 7.5 -28 -7.301 1 95 249 ASP B N 1
ATOM 5112 C CA . ASP B 1 249 ? 7.43 -28.078 -5.844 1 95 249 ASP B CA 1
ATOM 5113 C C . ASP B 1 249 ? 6.012 -28.406 -5.379 1 95 249 ASP B C 1
ATOM 5115 O O . ASP B 1 249 ? 5.195 -27.5 -5.172 1 95 249 ASP B O 1
ATOM 5119 N N . LYS B 1 250 ? 5.781 -29.531 -5.074 1 90.25 250 LYS B N 1
ATOM 5120 C CA . LYS B 1 250 ? 4.457 -30.031 -4.703 1 90.25 250 LYS B CA 1
ATOM 5121 C C . LYS B 1 250 ? 4.059 -29.531 -3.314 1 90.25 250 LYS B C 1
ATOM 5123 O O . LYS B 1 250 ? 2.877 -29.531 -2.967 1 90.25 250 LYS B O 1
ATOM 5128 N N . SER B 1 251 ? 5.059 -29.172 -2.553 1 91.69 251 SER B N 1
ATOM 5129 C CA . SER B 1 251 ? 4.77 -28.719 -1.197 1 91.69 251 SER B CA 1
ATOM 5130 C C . SER B 1 251 ? 4.023 -27.391 -1.211 1 91.69 251 SER B C 1
ATOM 5132 O O . SER B 1 251 ? 3.449 -26.984 -0.199 1 91.69 251 SER B O 1
ATOM 5134 N N . GLN B 1 252 ? 4.012 -26.734 -2.311 1 92.94 252 GLN B N 1
ATOM 5135 C CA . GLN B 1 252 ? 3.377 -25.422 -2.439 1 92.94 252 GLN B CA 1
ATOM 5136 C C . GLN B 1 252 ? 1.921 -25.562 -2.873 1 92.94 252 GLN B C 1
ATOM 5138 O O . GLN B 1 252 ? 1.178 -24.578 -2.889 1 92.94 252 GLN B O 1
ATOM 5143 N N . GLU B 1 253 ? 1.553 -26.672 -3.225 1 87.25 253 GLU B N 1
ATOM 5144 C CA . GLU B 1 253 ? 0.195 -26.906 -3.701 1 87.25 253 GLU B CA 1
ATOM 5145 C C . GLU B 1 253 ? -0.738 -27.281 -2.549 1 87.25 253 GLU B C 1
ATOM 5147 O O . GLU B 1 253 ? -0.305 -27.844 -1.549 1 87.25 253 GLU B O 1
ATOM 5152 N N . ASP B 1 254 ? -1.94 -26.859 -2.73 1 87.75 254 ASP B N 1
ATOM 5153 C CA . ASP B 1 254 ? -2.943 -27.219 -1.734 1 87.75 254 ASP B CA 1
ATOM 5154 C C . ASP B 1 254 ? -3.18 -28.734 -1.718 1 87.75 254 ASP B C 1
ATOM 5156 O O . ASP B 1 254 ? -3.385 -29.344 -2.768 1 87.75 254 ASP B O 1
ATOM 5160 N N . GLU B 1 255 ? -3.131 -29.297 -0.567 1 87.88 255 GLU B N 1
ATOM 5161 C CA . GLU B 1 255 ? -3.254 -30.734 -0.428 1 87.88 255 GLU B CA 1
ATOM 5162 C C . GLU B 1 255 ? -4.59 -31.234 -0.977 1 87.88 255 GLU B C 1
ATOM 5164 O O . GLU B 1 255 ? -4.652 -32.312 -1.604 1 87.88 255 GLU B O 1
ATOM 5169 N N . LEU B 1 256 ? -5.578 -30.469 -0.721 1 91.5 256 LEU B N 1
ATOM 5170 C CA . LEU B 1 256 ? -6.895 -30.891 -1.199 1 91.5 256 LEU B CA 1
ATOM 5171 C C . LEU B 1 256 ? -6.98 -30.766 -2.717 1 91.5 256 LEU B C 1
ATOM 5173 O O . LEU B 1 256 ? -7.621 -31.594 -3.373 1 91.5 256 LEU B O 1
ATOM 5177 N N . GLU B 1 257 ? -6.387 -29.781 -3.234 1 89.81 257 GLU B N 1
ATOM 5178 C CA . GLU B 1 257 ? -6.352 -29.625 -4.688 1 89.81 257 GLU B CA 1
ATOM 5179 C C . GLU B 1 257 ? -5.57 -30.766 -5.336 1 89.81 257 GLU B C 1
ATOM 5181 O O . GLU B 1 257 ? -5.961 -31.281 -6.391 1 89.81 257 GLU B O 1
ATOM 5186 N N . MET B 1 258 ? -4.59 -31.156 -4.703 1 87.88 258 MET B N 1
ATOM 5187 C CA . MET B 1 258 ? -3.805 -32.281 -5.207 1 87.88 258 MET B CA 1
ATOM 5188 C C . MET B 1 258 ? -4.609 -33.562 -5.141 1 87.88 258 MET B C 1
ATOM 5190 O O . MET B 1 258 ? -4.59 -34.375 -6.082 1 87.88 258 MET B O 1
ATOM 5194 N N . ARG B 1 259 ? -5.234 -33.75 -4.062 1 91.31 259 ARG B N 1
ATOM 5195 C CA . ARG B 1 259 ? -6.086 -34.906 -3.908 1 91.31 259 ARG B CA 1
ATOM 5196 C C . ARG B 1 259 ? -7.195 -34.938 -4.957 1 91.31 259 ARG B C 1
ATOM 5198 O O . ARG B 1 259 ? -7.492 -35.969 -5.539 1 91.31 259 ARG B O 1
ATOM 5205 N N . ALA B 1 260 ? -7.754 -33.781 -5.152 1 93 260 ALA B N 1
ATOM 5206 C CA . ALA B 1 260 ? -8.805 -33.656 -6.16 1 93 260 ALA B CA 1
ATOM 5207 C C . ALA B 1 260 ? -8.273 -34 -7.551 1 93 260 ALA B C 1
ATOM 5209 O O . ALA B 1 260 ? -8.914 -34.719 -8.305 1 93 260 ALA B O 1
ATOM 5210 N N . ALA B 1 261 ? -7.113 -33.531 -7.852 1 87.38 261 ALA B N 1
ATOM 5211 C CA . ALA B 1 261 ? -6.5 -33.812 -9.148 1 87.38 261 ALA B CA 1
ATOM 5212 C C . ALA B 1 261 ? -6.266 -35.312 -9.344 1 87.38 261 ALA B C 1
ATOM 5214 O O . ALA B 1 261 ? -6.5 -35.844 -10.43 1 87.38 261 ALA B O 1
ATOM 5215 N N . ALA B 1 262 ? -5.852 -35.938 -8.32 1 89.19 262 ALA B N 1
ATOM 5216 C CA . ALA B 1 262 ? -5.621 -37.406 -8.367 1 89.19 262 ALA B CA 1
ATOM 5217 C C . ALA B 1 262 ? -6.918 -38.156 -8.648 1 89.19 262 ALA B C 1
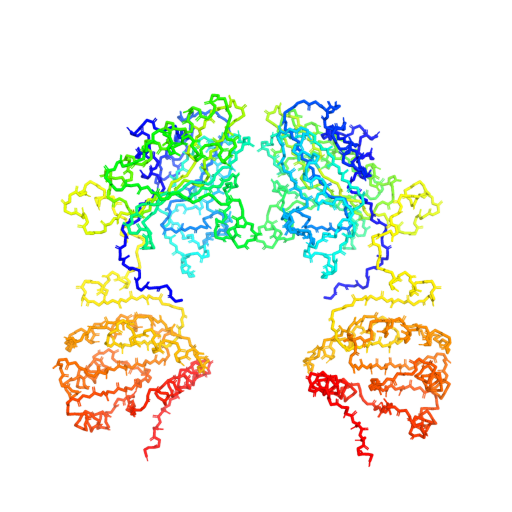ATOM 5219 O O . ALA B 1 262 ? -6.895 -39.25 -9.211 1 89.19 262 ALA B O 1
ATOM 5220 N N . ALA B 1 263 ? -8.039 -37.5 -8.266 1 91.62 263 ALA B N 1
ATOM 5221 C CA . ALA B 1 263 ? -9.359 -38.125 -8.484 1 91.62 263 ALA B CA 1
ATOM 5222 C C . ALA B 1 263 ? -10.008 -37.562 -9.75 1 91.62 263 ALA B C 1
ATOM 5224 O O . ALA B 1 263 ? -11.203 -37.75 -9.969 1 91.62 263 ALA B O 1
ATOM 5225 N N . ASN B 1 264 ? -9.234 -36.781 -10.492 1 90.06 264 ASN B N 1
ATOM 5226 C CA . ASN B 1 264 ? -9.688 -36.156 -11.734 1 90.06 264 ASN B CA 1
ATOM 5227 C C . ASN B 1 264 ? -10.82 -35.188 -11.484 1 90.06 264 ASN B C 1
ATOM 5229 O O . ASN B 1 264 ? -11.812 -35.156 -12.219 1 90.06 264 ASN B O 1
ATOM 5233 N N . LEU B 1 265 ? -10.719 -34.5 -10.438 1 93.44 265 LEU B N 1
ATOM 5234 C CA . LEU B 1 265 ? -11.617 -33.406 -10.086 1 93.44 265 LEU B CA 1
ATOM 5235 C C . LEU B 1 265 ? -10.891 -32.062 -10.195 1 93.44 265 LEU B C 1
ATOM 5237 O O . LEU B 1 265 ? -9.703 -31.969 -9.898 1 93.44 265 LEU B O 1
ATOM 5241 N N . ASN B 1 266 ? -11.602 -31.094 -10.664 1 91.81 266 ASN B N 1
ATOM 5242 C CA . ASN B 1 266 ? -11.078 -29.734 -10.633 1 91.81 266 ASN B CA 1
ATOM 5243 C C . ASN B 1 266 ? -11.578 -28.969 -9.406 1 91.81 266 ASN B C 1
ATOM 5245 O O . ASN B 1 266 ? -12.742 -28.578 -9.352 1 91.81 266 ASN B O 1
ATOM 5249 N N . TYR B 1 267 ? -10.695 -28.859 -8.523 1 93.81 267 TYR B N 1
ATOM 5250 C CA . TYR B 1 267 ? -11.055 -28.281 -7.227 1 93.81 267 TYR B CA 1
ATOM 5251 C C . TYR B 1 267 ? -10.18 -27.078 -6.902 1 93.81 267 TYR B C 1
ATOM 5253 O O . TYR B 1 267 ? -8.969 -27.094 -7.141 1 93.81 267 TYR B O 1
ATOM 5261 N N . ILE B 1 268 ? -10.758 -26.031 -6.48 1 90.56 268 ILE B N 1
ATOM 5262 C CA . ILE B 1 268 ? -10.078 -24.875 -5.93 1 90.56 268 ILE B CA 1
ATOM 5263 C C . ILE B 1 268 ? -10.664 -24.516 -4.566 1 90.56 268 ILE B C 1
ATOM 5265 O O . ILE B 1 268 ? -11.875 -24.297 -4.445 1 90.56 268 ILE B O 1
ATOM 5269 N N . ARG B 1 269 ? -9.812 -24.484 -3.561 1 92.25 269 ARG B N 1
ATOM 5270 C CA . ARG B 1 269 ? -10.242 -24.172 -2.203 1 92.25 269 ARG B CA 1
ATOM 5271 C C . ARG B 1 269 ? -10.453 -22.656 -2.037 1 92.25 269 ARG B C 1
ATOM 5273 O O . ARG B 1 269 ? -9.609 -21.859 -2.451 1 92.25 269 ARG B O 1
ATOM 5280 N N . LEU B 1 270 ? -11.602 -22.328 -1.464 1 92.88 270 LEU B N 1
ATOM 5281 C CA . LEU B 1 270 ? -11.914 -20.938 -1.148 1 92.88 270 LEU B CA 1
ATOM 5282 C C . LEU B 1 270 ? -12.156 -20.766 0.346 1 92.88 270 LEU B C 1
ATOM 5284 O O . LEU B 1 270 ? -11.828 -21.656 1.142 1 92.88 270 LEU B O 1
ATOM 5288 N N . GLU B 1 271 ? -12.578 -19.594 0.82 1 91.75 271 GLU B N 1
ATOM 5289 C CA . GLU B 1 271 ? -12.594 -19.297 2.248 1 91.75 271 GLU B CA 1
ATOM 5290 C C . GLU B 1 271 ? -14.016 -19.312 2.799 1 91.75 271 GLU B C 1
ATOM 5292 O O . GLU B 1 271 ? -14.227 -19.125 4 1 91.75 271 GLU B O 1
ATOM 5297 N N . GLY B 1 272 ? -14.945 -19.5 2.01 1 95.06 272 GLY B N 1
ATOM 5298 C CA . GLY B 1 272 ? -16.328 -19.438 2.443 1 95.06 272 GLY B CA 1
ATOM 5299 C C . GLY B 1 272 ? -16.781 -20.672 3.189 1 95.06 272 GLY B C 1
ATOM 5300 O O . GLY B 1 272 ? -15.961 -21.469 3.637 1 95.06 272 GLY B O 1
ATOM 5301 N N . ASP B 1 273 ? -18.125 -20.75 3.375 1 96.88 273 ASP B N 1
ATOM 5302 C CA . ASP B 1 273 ? -18.656 -21.828 4.215 1 96.88 273 ASP B CA 1
ATOM 5303 C C . ASP B 1 273 ? -19.703 -22.641 3.465 1 96.88 273 ASP B C 1
ATOM 5305 O O . ASP B 1 273 ? -20.375 -23.484 4.055 1 96.88 273 ASP B O 1
ATOM 5309 N N . ILE B 1 274 ? -19.828 -22.391 2.201 1 97.44 274 ILE B N 1
ATOM 5310 C CA . ILE B 1 274 ? -20.781 -23.156 1.396 1 97.44 274 ILE B CA 1
ATOM 5311 C C . ILE B 1 274 ? -20.016 -23.984 0.359 1 97.44 274 ILE B C 1
ATOM 5313 O O . ILE B 1 274 ? -19.422 -23.438 -0.568 1 97.44 274 ILE B O 1
ATOM 5317 N N . GLY B 1 275 ? -20.094 -25.25 0.515 1 98 275 GLY B N 1
ATOM 5318 C CA . GLY B 1 275 ? -19.469 -26.125 -0.463 1 98 275 GLY B CA 1
ATOM 5319 C C . GLY B 1 275 ? -20.25 -26.219 -1.762 1 98 275 GLY B C 1
ATOM 5320 O O . GLY B 1 275 ? -21.484 -26.203 -1.756 1 98 275 GLY B O 1
ATOM 5321 N N . CYS B 1 276 ? -19.5 -26.438 -2.836 1 98.06 276 CYS B N 1
ATOM 5322 C CA . CYS B 1 276 ? -20.141 -26.547 -4.148 1 98.06 276 CYS B CA 1
ATOM 5323 C C . CYS B 1 276 ? -19.641 -27.781 -4.895 1 98.06 276 CYS B C 1
ATOM 5325 O O . CYS B 1 276 ? -18.453 -28.078 -4.891 1 98.06 276 CYS B O 1
ATOM 5327 N N . LEU B 1 277 ? -20.562 -28.484 -5.461 1 97.56 277 LEU B N 1
ATOM 5328 C CA . LEU B 1 277 ? -20.297 -29.594 -6.371 1 97.56 277 LEU B CA 1
ATOM 5329 C C . LEU B 1 277 ? -21.094 -29.438 -7.668 1 97.56 277 LEU B C 1
ATOM 5331 O O . LEU B 1 277 ? -22.312 -29.484 -7.66 1 97.56 277 LEU B O 1
ATOM 5335 N N . VAL B 1 278 ? -20.344 -29.219 -8.727 1 96.94 278 VAL B N 1
ATOM 5336 C CA . VAL B 1 278 ? -21.016 -28.797 -9.953 1 96.94 278 VAL B CA 1
ATOM 5337 C C . VAL B 1 278 ? -20.391 -29.531 -11.148 1 96.94 278 VAL B C 1
ATOM 5339 O O . VAL B 1 278 ? -19.188 -29.844 -11.133 1 96.94 278 VAL B O 1
ATOM 5342 N N . ASN B 1 279 ? -21.172 -29.891 -12.156 1 93.19 279 ASN B N 1
ATOM 5343 C CA . ASN B 1 279 ? -20.609 -30.453 -13.375 1 93.19 279 ASN B CA 1
ATOM 5344 C C . ASN B 1 279 ? -20.469 -29.406 -14.469 1 93.19 279 ASN B C 1
ATOM 5346 O O . ASN B 1 279 ? -21.438 -29.031 -15.117 1 93.19 279 ASN B O 1
ATOM 5350 N N . GLY B 1 280 ? -19.172 -29.047 -14.633 1 91.69 280 GLY B N 1
ATOM 5351 C CA . GLY B 1 280 ? -18.844 -28.031 -15.625 1 91.69 280 GLY B CA 1
ATOM 5352 C C . GLY B 1 280 ? -18.266 -26.766 -15.016 1 91.69 280 GLY B C 1
ATOM 5353 O O . GLY B 1 280 ? -18.859 -26.156 -14.117 1 91.69 280 GLY B O 1
ATOM 5354 N N . ALA B 1 281 ? -17.172 -26.344 -15.633 1 91.12 281 ALA B N 1
ATOM 5355 C CA . ALA B 1 281 ? -16.422 -25.203 -15.109 1 91.12 281 ALA B CA 1
ATOM 5356 C C . ALA B 1 281 ? -17.281 -23.922 -15.156 1 91.12 281 ALA B C 1
ATOM 5358 O O . ALA B 1 281 ? -17.312 -23.156 -14.195 1 91.12 281 ALA B O 1
ATOM 5359 N N . GLY B 1 282 ? -17.953 -23.688 -16.25 1 91.56 282 GLY B N 1
ATOM 5360 C CA . GLY B 1 282 ? -18.812 -22.516 -16.375 1 91.56 282 GLY B CA 1
ATOM 5361 C C . GLY B 1 282 ? -19.953 -22.516 -15.383 1 91.56 282 GLY B C 1
ATOM 5362 O O . GLY B 1 282 ? -20.219 -21.484 -14.75 1 91.56 282 GLY B O 1
ATOM 5363 N N . LEU B 1 283 ? -20.562 -23.625 -15.242 1 94.12 283 LEU B N 1
ATOM 5364 C CA . LEU B 1 283 ? -21.672 -23.75 -14.305 1 94.12 283 LEU B CA 1
ATOM 5365 C C . LEU B 1 283 ? -21.203 -23.578 -12.867 1 94.12 283 LEU B C 1
ATOM 5367 O O . LEU B 1 283 ? -21.906 -22.984 -12.047 1 94.12 283 LEU B O 1
ATOM 5371 N N . ALA B 1 284 ? -20.047 -24.109 -12.617 1 95.25 284 ALA B N 1
ATOM 5372 C CA . ALA B 1 284 ? -19.484 -23.969 -11.281 1 95.25 284 ALA B CA 1
ATOM 5373 C C . ALA B 1 284 ? -19.266 -22.5 -10.93 1 95.25 284 ALA B C 1
ATOM 5375 O O . ALA B 1 284 ? -19.609 -22.062 -9.836 1 95.25 284 ALA B O 1
ATOM 5376 N N . MET B 1 285 ? -18.75 -21.797 -11.859 1 94.31 285 MET B N 1
ATOM 5377 C CA . MET B 1 285 ? -18.516 -20.375 -11.648 1 94.31 285 MET B CA 1
ATOM 5378 C C . MET B 1 285 ? -19.828 -19.625 -11.43 1 94.31 285 MET B C 1
ATOM 5380 O O . MET B 1 285 ? -19.938 -18.812 -10.523 1 94.31 285 MET B O 1
ATOM 5384 N N . ALA B 1 286 ? -20.781 -19.938 -12.266 1 94.69 286 ALA B N 1
ATOM 5385 C CA . ALA B 1 286 ? -22.094 -19.328 -12.141 1 94.69 286 ALA B CA 1
ATOM 5386 C C . ALA B 1 286 ? -22.734 -19.641 -10.789 1 94.69 286 ALA B C 1
ATOM 5388 O O . ALA B 1 286 ? -23.406 -18.797 -10.203 1 94.69 286 ALA B O 1
ATOM 5389 N N . THR B 1 287 ? -22.547 -20.828 -10.328 1 97.06 287 THR B N 1
ATOM 5390 C CA . THR B 1 287 ? -23.062 -21.266 -9.039 1 97.06 287 THR B CA 1
ATOM 5391 C C . THR B 1 287 ? -22.438 -20.453 -7.906 1 97.06 287 THR B C 1
ATOM 5393 O O . THR B 1 287 ? -23.156 -19.969 -7.023 1 97.06 287 THR B O 1
ATOM 5396 N N . MET B 1 288 ? -21.188 -20.266 -7.98 1 96.81 288 MET B N 1
ATOM 5397 C CA . MET B 1 288 ? -20.516 -19.469 -6.961 1 96.81 288 MET B CA 1
ATOM 5398 C C . MET B 1 288 ? -21.016 -18.031 -6.992 1 96.81 288 MET B C 1
ATOM 5400 O O . MET B 1 288 ? -21.25 -17.422 -5.945 1 96.81 288 MET B O 1
ATOM 5404 N N . ASP B 1 289 ? -21.188 -17.5 -8.141 1 96.25 289 ASP B N 1
ATOM 5405 C CA . ASP B 1 289 ? -21.625 -16.109 -8.312 1 96.25 289 ASP B CA 1
ATOM 5406 C C . ASP B 1 289 ? -23 -15.898 -7.703 1 96.25 289 ASP B C 1
ATOM 5408 O O . ASP B 1 289 ? -23.25 -14.883 -7.047 1 96.25 289 ASP B O 1
ATOM 5412 N N . ILE B 1 290 ? -23.859 -16.797 -7.98 1 96.25 290 ILE B N 1
ATOM 5413 C CA . ILE B 1 290 ? -25.219 -16.625 -7.508 1 96.25 290 ILE B CA 1
ATOM 5414 C C . ILE B 1 290 ? -25.266 -16.797 -5.992 1 96.25 290 ILE B C 1
ATOM 5416 O O . ILE B 1 290 ? -26.078 -16.156 -5.312 1 96.25 290 ILE B O 1
ATOM 5420 N N . ILE B 1 291 ? -24.484 -17.656 -5.461 1 97.06 291 ILE B N 1
ATOM 5421 C CA . ILE B 1 291 ? -24.359 -17.766 -4.012 1 97.06 291 ILE B CA 1
ATOM 5422 C C . ILE B 1 291 ? -23.953 -16.406 -3.428 1 97.06 291 ILE B C 1
ATOM 5424 O O . ILE B 1 291 ? -24.547 -15.93 -2.465 1 97.06 291 ILE B O 1
ATOM 5428 N N . LYS B 1 292 ? -22.984 -15.766 -3.967 1 97 292 LYS B N 1
ATOM 5429 C CA . LYS B 1 292 ? -22.5 -14.461 -3.512 1 97 292 LYS B CA 1
ATOM 5430 C C . LYS B 1 292 ? -23.578 -13.398 -3.67 1 97 292 LYS B C 1
ATOM 5432 O O . LYS B 1 292 ? -23.734 -12.523 -2.811 1 97 292 LYS B O 1
ATOM 5437 N N . LEU B 1 293 ? -24.266 -13.516 -4.75 1 94.88 293 LEU B N 1
ATOM 5438 C CA . LEU B 1 293 ? -25.359 -12.578 -5.008 1 94.88 293 LEU B CA 1
ATOM 5439 C C . LEU B 1 293 ? -26.375 -12.602 -3.869 1 94.88 293 LEU B C 1
ATOM 5441 O O . LEU B 1 293 ? -26.953 -11.562 -3.525 1 94.88 293 LEU B O 1
ATOM 5445 N N . HIS B 1 294 ? -26.531 -13.758 -3.295 1 93.56 294 HIS B N 1
ATOM 5446 C CA . HIS B 1 294 ? -27.5 -13.898 -2.219 1 93.56 294 HIS B CA 1
ATOM 5447 C C . HIS B 1 294 ? -26.844 -13.703 -0.854 1 93.56 294 HIS B C 1
ATOM 5449 O O . HIS B 1 294 ? -27.469 -13.969 0.179 1 93.56 294 HIS B O 1
ATOM 5455 N N . GLY B 1 295 ? -25.594 -13.273 -0.853 1 93.31 295 GLY B N 1
ATOM 5456 C CA . GLY B 1 295 ? -24.922 -12.898 0.385 1 93.31 295 GLY B CA 1
ATOM 5457 C C . GLY B 1 295 ? -24.141 -14.039 1.006 1 93.31 295 GLY B C 1
ATOM 5458 O O . GLY B 1 295 ? -23.672 -13.93 2.146 1 93.31 295 GLY B O 1
ATOM 5459 N N . GLY B 1 296 ? -24.016 -15.156 0.353 1 95.06 296 GLY B N 1
ATOM 5460 C CA . GLY B 1 296 ? -23.203 -16.266 0.852 1 95.06 296 GLY B CA 1
ATOM 5461 C C . GLY B 1 296 ? -21.781 -16.234 0.358 1 95.06 296 GLY B C 1
ATOM 5462 O O . GLY B 1 296 ? -21.406 -15.367 -0.436 1 95.06 296 GLY B O 1
ATOM 5463 N N . GLU B 1 297 ? -21.016 -17.172 0.84 1 96.94 297 GLU B N 1
ATOM 5464 C CA . GLU B 1 297 ? -19.625 -17.281 0.432 1 96.94 297 GLU B CA 1
ATOM 5465 C C . GLU B 1 297 ? -19.25 -18.734 0.099 1 96.94 297 GLU B C 1
ATOM 5467 O O . GLU B 1 297 ? -19.266 -19.594 0.976 1 96.94 297 GLU B O 1
ATOM 5472 N N . PRO B 1 298 ? -18.906 -18.969 -1.122 1 97.88 298 PRO B N 1
ATOM 5473 C CA . PRO B 1 298 ? -18.516 -20.328 -1.486 1 97.88 298 PRO B CA 1
ATOM 5474 C C . PRO B 1 298 ? -17.219 -20.766 -0.799 1 97.88 298 PRO B C 1
ATOM 5476 O O . PRO B 1 298 ? -16.297 -19.969 -0.632 1 97.88 298 PRO B O 1
ATOM 5479 N N . ALA B 1 299 ? -17.234 -22.016 -0.417 1 96.69 299 ALA B N 1
ATOM 5480 C CA . ALA B 1 299 ? -16.062 -22.594 0.243 1 96.69 299 ALA B CA 1
ATOM 5481 C C . ALA B 1 299 ? -15.094 -23.188 -0.777 1 96.69 299 ALA B C 1
ATOM 5483 O O . ALA B 1 299 ? -13.945 -23.469 -0.449 1 96.69 299 ALA B O 1
ATOM 5484 N N . ASN B 1 300 ? -15.648 -23.375 -2.006 1 96.31 300 ASN B N 1
ATOM 5485 C CA . ASN B 1 300 ? -14.805 -23.984 -3.025 1 96.31 300 ASN B CA 1
ATOM 5486 C C . ASN B 1 300 ? -15.398 -23.828 -4.422 1 96.31 300 ASN B C 1
ATOM 5488 O O . ASN B 1 300 ? -16.578 -23.516 -4.559 1 96.31 300 ASN B O 1
ATOM 5492 N N . PHE B 1 301 ? -14.562 -23.969 -5.379 1 94.25 301 PHE B N 1
ATOM 5493 C CA . PHE B 1 301 ? -14.891 -24.328 -6.75 1 94.25 301 PHE B CA 1
ATOM 5494 C C . PHE B 1 301 ? -14.68 -25.828 -6.977 1 94.25 301 PHE B C 1
ATOM 5496 O O . PHE B 1 301 ? -13.648 -26.375 -6.582 1 94.25 301 PHE B O 1
ATOM 5503 N N . LEU B 1 302 ? -15.656 -26.531 -7.496 1 96.25 302 LEU B N 1
ATOM 5504 C CA . LEU B 1 302 ? -15.445 -27.938 -7.828 1 96.25 302 LEU B CA 1
ATOM 5505 C C . LEU B 1 302 ? -16.25 -28.328 -9.055 1 96.25 302 LEU B C 1
ATOM 5507 O O . LEU B 1 302 ? -17.484 -28.203 -9.062 1 96.25 302 LEU B O 1
ATOM 5511 N N . ASP B 1 303 ? -15.523 -28.766 -10.008 1 95.62 303 ASP B N 1
ATOM 5512 C CA . ASP B 1 303 ? -16.078 -29.328 -11.234 1 95.62 303 ASP B CA 1
ATOM 5513 C C . ASP B 1 303 ? -15.82 -30.828 -11.32 1 95.62 303 ASP B C 1
ATOM 5515 O O . ASP B 1 303 ? -14.68 -31.266 -11.516 1 95.62 303 ASP B O 1
ATOM 5519 N N . VAL B 1 304 ? -16.875 -31.625 -11.273 1 93.19 304 VAL B N 1
ATOM 5520 C CA . VAL B 1 304 ? -16.734 -33.062 -11.297 1 93.19 304 VAL B CA 1
ATOM 5521 C C . VAL B 1 304 ? -16.719 -33.562 -12.742 1 93.19 304 VAL B C 1
ATOM 5523 O O . VAL B 1 304 ? -16.406 -34.75 -13 1 93.19 304 VAL B O 1
ATOM 5526 N N . GLY B 1 305 ? -16.984 -32.656 -13.633 1 90.19 305 GLY B N 1
ATOM 5527 C CA . GLY B 1 305 ? -17.016 -33.031 -15.039 1 90.19 305 GLY B CA 1
ATOM 5528 C C . GLY B 1 305 ? -18.359 -33.594 -15.469 1 90.19 305 GLY B C 1
ATOM 5529 O O . GLY B 1 305 ? -19.172 -33.969 -14.633 1 90.19 305 GLY B O 1
ATOM 5530 N N . GLY B 1 306 ? -18.609 -33.75 -16.75 1 87.19 306 GLY B N 1
ATOM 5531 C CA . GLY B 1 306 ? -19.875 -34.188 -17.312 1 87.19 306 GLY B CA 1
ATOM 5532 C C . GLY B 1 306 ? -20.125 -35.688 -17.078 1 87.19 306 GLY B C 1
ATOM 5533 O O . GLY B 1 306 ? -21.281 -36.125 -17.109 1 87.19 306 GLY B O 1
ATOM 5534 N N . GLY B 1 307 ? -19.125 -36.438 -16.891 1 85.31 307 GLY B N 1
ATOM 5535 C CA . GLY B 1 307 ? -19.234 -37.875 -16.672 1 85.31 307 GLY B CA 1
ATOM 5536 C C . GLY B 1 307 ? -19.016 -38.281 -15.234 1 85.31 307 GLY B C 1
ATOM 5537 O O . GLY B 1 307 ? -18.469 -39.375 -14.969 1 85.31 307 GLY B O 1
ATOM 5538 N N . ALA B 1 308 ? -19.422 -37.562 -14.398 1 83.56 308 ALA B N 1
ATOM 5539 C CA . ALA B 1 308 ? -19.156 -37.781 -12.984 1 83.56 308 ALA B CA 1
ATOM 5540 C C . ALA B 1 308 ? -19.672 -39.156 -12.531 1 83.56 308 ALA B C 1
ATOM 5542 O O . ALA B 1 308 ? -20.844 -39.469 -12.734 1 83.56 308 ALA B O 1
ATOM 5543 N N . THR B 1 309 ? -18.797 -39.875 -11.969 1 85.94 309 THR B N 1
ATOM 5544 C CA . THR B 1 309 ? -19.172 -41.156 -11.406 1 85.94 309 THR B CA 1
ATOM 5545 C C . THR B 1 309 ? -19.547 -41.031 -9.93 1 85.94 309 THR B C 1
ATOM 5547 O O . THR B 1 309 ? -19.297 -40 -9.32 1 85.94 309 THR B O 1
ATOM 5550 N N . VAL B 1 310 ? -20.156 -42.094 -9.445 1 85.38 310 VAL B N 1
ATOM 5551 C CA . VAL B 1 310 ? -20.531 -42.156 -8.039 1 85.38 310 VAL B CA 1
ATOM 5552 C C . VAL B 1 310 ? -19.281 -42 -7.176 1 85.38 310 VAL B C 1
ATOM 5554 O O . VAL B 1 310 ? -19.297 -41.344 -6.145 1 85.38 310 VAL B O 1
ATOM 5557 N N . GLN B 1 311 ? -18.188 -42.625 -7.602 1 90.62 311 GLN B N 1
ATOM 5558 C CA . GLN B 1 311 ? -16.922 -42.562 -6.875 1 90.62 311 GLN B CA 1
ATOM 5559 C C . GLN B 1 311 ? -16.375 -41.125 -6.832 1 90.62 311 GLN B C 1
ATOM 5561 O O . GLN B 1 311 ? -15.898 -40.688 -5.793 1 90.62 311 GLN B O 1
ATOM 5566 N N . GLN B 1 312 ? -16.469 -40.469 -7.922 1 92.19 312 GLN B N 1
ATOM 5567 C CA . GLN B 1 312 ? -16.016 -39.094 -7.988 1 92.19 312 GLN B CA 1
ATOM 5568 C C . GLN B 1 312 ? -16.844 -38.188 -7.09 1 92.19 312 GLN B C 1
ATOM 5570 O O . GLN B 1 312 ? -16.312 -37.312 -6.414 1 92.19 312 GLN B O 1
ATOM 5575 N N . VAL B 1 313 ? -18.156 -38.469 -7.086 1 91.12 313 VAL B N 1
ATOM 5576 C CA . VAL B 1 313 ? -19.062 -37.688 -6.242 1 91.12 313 VAL B CA 1
ATOM 5577 C C . VAL B 1 313 ? -18.703 -37.906 -4.773 1 91.12 313 VAL B C 1
ATOM 5579 O O . VAL B 1 313 ? -18.625 -36.969 -3.998 1 91.12 313 VAL B O 1
ATOM 5582 N N . THR B 1 314 ? -18.453 -39.125 -4.449 1 93.56 314 THR B N 1
ATOM 5583 C CA . THR B 1 314 ? -18.109 -39.438 -3.07 1 93.56 314 THR B CA 1
ATOM 5584 C C . THR B 1 314 ? -16.797 -38.75 -2.676 1 93.56 314 THR B C 1
ATOM 5586 O O . THR B 1 314 ? -16.703 -38.156 -1.611 1 93.56 314 THR B O 1
ATOM 5589 N N . GLU B 1 315 ? -15.82 -38.875 -3.555 1 95.06 315 GLU B N 1
ATOM 5590 C CA . GLU B 1 315 ? -14.539 -38.219 -3.289 1 95.06 315 GLU B CA 1
ATOM 5591 C C . GLU B 1 315 ? -14.68 -36.719 -3.193 1 95.06 315 GLU B C 1
ATOM 5593 O O . GLU B 1 315 ? -14.031 -36.062 -2.361 1 95.06 315 GLU B O 1
ATOM 5598 N N . ALA B 1 316 ? -15.516 -36.188 -4.02 1 96.31 316 ALA B N 1
ATOM 5599 C CA . ALA B 1 316 ? -15.781 -34.75 -3.977 1 96.31 316 ALA B CA 1
ATOM 5600 C C . ALA B 1 316 ? -16.328 -34.344 -2.613 1 96.31 316 ALA B C 1
ATOM 5602 O O . ALA B 1 316 ? -15.859 -33.375 -2.027 1 96.31 316 ALA B O 1
ATOM 5603 N N . PHE B 1 317 ? -17.25 -35.094 -2.121 1 96 317 PHE B N 1
ATOM 5604 C CA . PHE B 1 317 ? -17.812 -34.781 -0.814 1 96 317 PHE B CA 1
ATOM 5605 C C . PHE B 1 317 ? -16.75 -34.875 0.275 1 96 317 PHE B C 1
ATOM 5607 O O . PHE B 1 317 ? -16.734 -34.062 1.199 1 96 317 PHE B O 1
ATOM 5614 N N . ARG B 1 318 ? -15.883 -35.875 0.122 1 95.69 318 ARG B N 1
ATOM 5615 C CA . ARG B 1 318 ? -14.805 -36.031 1.09 1 95.69 318 ARG B CA 1
ATOM 5616 C C . ARG B 1 318 ? -13.906 -34.812 1.106 1 95.69 318 ARG B C 1
ATOM 5618 O O . ARG B 1 318 ? -13.539 -34.312 2.176 1 95.69 318 ARG B O 1
ATOM 5625 N N . ILE B 1 319 ? -13.633 -34.312 -0.022 1 96.06 319 ILE B N 1
ATOM 5626 C CA . ILE B 1 319 ? -12.734 -33.188 -0.17 1 96.06 319 ILE B CA 1
ATOM 5627 C C . ILE B 1 319 ? -13.422 -31.922 0.352 1 96.06 319 ILE B C 1
ATOM 5629 O O . ILE B 1 319 ? -12.828 -31.156 1.12 1 96.06 319 ILE B O 1
ATOM 5633 N N . ILE B 1 320 ? -14.656 -31.734 0.023 1 96.62 320 ILE B N 1
ATOM 5634 C CA . ILE B 1 320 ? -15.422 -30.547 0.4 1 96.62 320 ILE B CA 1
ATOM 5635 C C . ILE B 1 320 ? -15.562 -30.484 1.919 1 96.62 320 ILE B C 1
ATOM 5637 O O . ILE B 1 320 ? -15.531 -29.406 2.512 1 96.62 320 ILE B O 1
ATOM 5641 N N . THR B 1 321 ? -15.695 -31.641 2.537 1 95.19 321 THR B N 1
ATOM 5642 C CA . THR B 1 321 ? -16.016 -31.672 3.959 1 95.19 321 THR B CA 1
ATOM 5643 C C . THR B 1 321 ? -14.781 -32.031 4.781 1 95.19 321 THR B C 1
ATOM 5645 O O . THR B 1 321 ? -14.898 -32.469 5.934 1 95.19 321 THR B O 1
ATOM 5648 N N . ASP B 1 322 ? -13.656 -31.969 4.117 1 93.31 322 ASP B N 1
ATOM 5649 C CA . ASP B 1 322 ? -12.422 -32.312 4.812 1 93.31 322 ASP B CA 1
ATOM 5650 C C . ASP B 1 322 ? -12.258 -31.484 6.086 1 93.31 322 ASP B C 1
ATOM 5652 O O . ASP B 1 322 ? -11.867 -32 7.129 1 93.31 322 ASP B O 1
ATOM 5656 N N . ASP B 1 323 ? -12.531 -30.156 5.941 1 85.94 323 ASP B N 1
ATOM 5657 C CA . ASP B 1 323 ? -12.609 -29.297 7.117 1 85.94 323 ASP B CA 1
ATOM 5658 C C . ASP B 1 323 ? -14.039 -29.25 7.664 1 85.94 323 ASP B C 1
ATOM 5660 O O . ASP B 1 323 ? -14.859 -28.469 7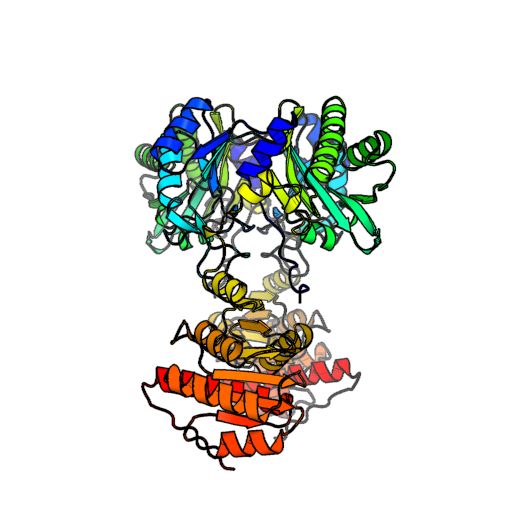.191 1 85.94 323 ASP B O 1
ATOM 5664 N N . LYS B 1 324 ? -14.25 -30 8.625 1 82.38 324 LYS B N 1
ATOM 5665 C CA . LYS B 1 324 ? -15.602 -30.266 9.125 1 82.38 324 LYS B CA 1
ATOM 5666 C C . LYS B 1 324 ? -16.219 -29 9.727 1 82.38 324 LYS B C 1
ATOM 5668 O O . LYS B 1 324 ? -17.453 -28.891 9.789 1 82.38 324 LYS B O 1
ATOM 5673 N N . HIS B 1 325 ? -15.445 -28.109 10.039 1 87.44 325 HIS B N 1
ATOM 5674 C CA . HIS B 1 325 ? -15.992 -26.969 10.742 1 87.44 325 HIS B CA 1
ATOM 5675 C C . HIS B 1 325 ? -16.109 -25.766 9.812 1 87.44 325 HIS B C 1
ATOM 5677 O O . HIS B 1 325 ? -16.719 -24.75 10.172 1 87.44 325 HIS B O 1
ATOM 5683 N N . LYS B 1 326 ? -15.734 -25.891 8.656 1 92.12 326 LYS B N 1
ATOM 5684 C CA . LYS B 1 326 ? -15.719 -24.75 7.762 1 92.12 326 LYS B CA 1
ATOM 5685 C C . LYS B 1 326 ? -16.969 -24.703 6.891 1 92.12 326 LYS B C 1
ATOM 5687 O O . LYS B 1 326 ? -17.625 -23.656 6.785 1 92.12 326 LYS B O 1
ATOM 5692 N N . VAL B 1 327 ? -17.344 -25.812 6.445 1 96.12 327 VAL B N 1
ATOM 5693 C CA . VAL B 1 327 ? -18.469 -25.875 5.516 1 96.12 327 VAL B CA 1
ATOM 5694 C C . VAL B 1 327 ? -19.766 -26.109 6.289 1 96.12 327 VAL B C 1
ATOM 5696 O O . VAL B 1 327 ? -19.875 -27.094 7.031 1 96.12 327 VAL B O 1
ATOM 5699 N N . HIS B 1 328 ? -20.688 -25.219 6.055 1 95.06 328 HIS B N 1
ATOM 5700 C CA . HIS B 1 328 ? -21.938 -25.266 6.805 1 95.06 328 HIS B CA 1
ATOM 5701 C C . HIS B 1 328 ? -23.062 -25.844 5.961 1 95.06 328 HIS B C 1
ATOM 5703 O O . HIS B 1 328 ? -24.094 -26.281 6.496 1 95.06 328 HIS B O 1
ATOM 5709 N N . ALA B 1 329 ? -22.906 -25.797 4.73 1 96.12 329 ALA B N 1
ATOM 5710 C CA . ALA B 1 329 ? -23.891 -26.328 3.791 1 96.12 329 ALA B CA 1
ATOM 5711 C C . ALA B 1 329 ? -23.25 -26.625 2.436 1 96.12 329 ALA B C 1
ATOM 5713 O O . ALA B 1 329 ? -22.172 -26.094 2.127 1 96.12 329 ALA B O 1
ATOM 5714 N N . ILE B 1 330 ? -23.938 -27.516 1.657 1 97.69 330 ILE B N 1
ATOM 5715 C CA . ILE B 1 330 ? -23.406 -27.859 0.346 1 97.69 330 ILE B CA 1
ATOM 5716 C C . ILE B 1 330 ? -24.484 -27.656 -0.721 1 97.69 330 ILE B C 1
ATOM 5718 O O . ILE B 1 330 ? -25.641 -28.016 -0.516 1 97.69 330 ILE B O 1
ATOM 5722 N N . LEU B 1 331 ? -24.078 -27.109 -1.791 1 98.38 331 LEU B N 1
ATOM 5723 C CA . LEU B 1 331 ? -24.922 -27.016 -2.971 1 98.38 331 LEU B CA 1
ATOM 5724 C C . LEU B 1 331 ? -24.406 -27.906 -4.094 1 98.38 331 LEU B C 1
ATOM 5726 O O . LEU B 1 331 ? -23.297 -27.703 -4.59 1 98.38 331 LEU B O 1
ATOM 5730 N N . VAL B 1 332 ? -25.234 -28.875 -4.426 1 97.5 332 VAL B N 1
ATOM 5731 C CA . VAL B 1 332 ? -24.969 -29.719 -5.578 1 97.5 332 VAL B CA 1
ATOM 5732 C C . VAL B 1 332 ? -25.781 -29.234 -6.777 1 97.5 332 VAL B C 1
ATOM 5734 O O . VAL B 1 332 ? -27.016 -29.172 -6.707 1 97.5 332 VAL B O 1
ATOM 5737 N N . ASN B 1 333 ? -25.094 -28.891 -7.789 1 97.12 333 ASN B N 1
ATOM 5738 C CA . ASN B 1 333 ? -25.734 -28.391 -9 1 97.12 333 ASN B CA 1
ATOM 5739 C C . ASN B 1 333 ? -25.281 -29.172 -10.234 1 97.12 333 ASN B C 1
ATOM 5741 O O . ASN B 1 333 ? -24.266 -28.828 -10.844 1 97.12 333 ASN B O 1
ATOM 5745 N N . ILE B 1 334 ? -26.062 -30.109 -10.609 1 93.94 334 ILE B N 1
ATOM 5746 C CA . ILE B 1 334 ? -25.734 -30.953 -11.75 1 93.94 334 ILE B CA 1
ATOM 5747 C C . ILE B 1 334 ? -26.781 -30.766 -12.852 1 93.94 334 ILE B C 1
ATOM 5749 O O . ILE B 1 334 ? -27.969 -30.969 -12.633 1 93.94 334 ILE B O 1
ATOM 5753 N N . PHE B 1 335 ? -26.359 -30.297 -13.922 1 89.31 335 PHE B N 1
ATOM 5754 C CA . PHE B 1 335 ? -27.203 -30.031 -15.078 1 89.31 335 PHE B CA 1
ATOM 5755 C C . PHE B 1 335 ? -26.766 -30.875 -16.266 1 89.31 335 PHE B C 1
ATOM 5757 O O . PHE B 1 335 ? -25.734 -30.609 -16.875 1 89.31 335 PHE B O 1
ATOM 5764 N N . GLY B 1 336 ? -27.672 -31.781 -16.5 1 80 336 GLY B N 1
ATOM 5765 C CA . GLY B 1 336 ? -27.312 -32.688 -17.578 1 80 336 GLY B CA 1
ATOM 5766 C C . GLY B 1 336 ? -26.188 -33.656 -17.188 1 80 336 GLY B C 1
ATOM 5767 O O . GLY B 1 336 ? -25.969 -33.906 -16.016 1 80 336 GLY B O 1
ATOM 5768 N N . GLY B 1 337 ? -25.656 -34.531 -18.078 1 75.44 337 GLY B N 1
ATOM 5769 C CA . GLY B 1 337 ? -24.531 -35.438 -17.875 1 75.44 337 GLY B CA 1
ATOM 5770 C C . GLY B 1 337 ? -24.781 -36.844 -18.422 1 75.44 337 GLY B C 1
ATOM 5771 O O . GLY B 1 337 ? -25.875 -37.125 -18.906 1 75.44 337 GLY B O 1
ATOM 5772 N N . ILE B 1 338 ? -23.688 -37.406 -18.25 1 84.75 338 ILE B N 1
ATOM 5773 C CA . ILE B 1 338 ? -23.75 -38.75 -18.828 1 84.75 338 ILE B CA 1
ATOM 5774 C C . ILE B 1 338 ? -24.531 -39.656 -17.906 1 84.75 338 ILE B C 1
ATOM 5776 O O . ILE B 1 338 ? -25.266 -40.531 -18.375 1 84.75 338 ILE B O 1
ATOM 5780 N N . MET B 1 339 ? -24.484 -39.406 -16.672 1 86.69 339 MET B N 1
ATOM 5781 C CA . MET B 1 339 ? -25.172 -40.281 -15.695 1 86.69 339 MET B CA 1
ATOM 5782 C C . MET B 1 339 ? -26.609 -39.812 -15.461 1 86.69 339 MET B C 1
ATOM 5784 O O . MET B 1 339 ? -26.859 -38.594 -15.43 1 86.69 339 MET B O 1
ATOM 5788 N N . ARG B 1 340 ? -27.438 -40.75 -15.219 1 91.75 340 ARG B N 1
ATOM 5789 C CA . ARG B 1 340 ? -28.828 -40.406 -14.906 1 91.75 340 ARG B CA 1
ATOM 5790 C C . ARG B 1 340 ? -28.938 -39.75 -13.531 1 91.75 340 ARG B C 1
ATOM 5792 O O . ARG B 1 340 ? -28.188 -40.094 -12.617 1 91.75 340 ARG B O 1
ATOM 5799 N N . CYS B 1 341 ? -29.938 -38.969 -13.367 1 94.12 341 CYS B N 1
ATOM 5800 C CA . CYS B 1 341 ? -30.125 -38.219 -12.133 1 94.12 341 CYS B CA 1
ATOM 5801 C C . CYS B 1 341 ? -30.375 -39.156 -10.953 1 94.12 341 CYS B C 1
ATOM 5803 O O . CYS B 1 341 ? -29.938 -38.875 -9.828 1 94.12 341 CYS B O 1
ATOM 5805 N N . ASP B 1 342 ? -31.047 -40.219 -11.219 1 94.88 342 ASP B N 1
ATOM 5806 C CA . ASP B 1 342 ? -31.328 -41.094 -10.109 1 94.88 342 ASP B CA 1
ATOM 5807 C C . ASP B 1 342 ? -30.062 -41.781 -9.594 1 94.88 342 ASP B C 1
ATOM 5809 O O . ASP B 1 342 ? -29.906 -42 -8.398 1 94.88 342 ASP B O 1
ATOM 5813 N N . VAL B 1 343 ? -29.125 -42.062 -10.461 1 92.88 343 VAL B N 1
ATOM 5814 C CA . VAL B 1 343 ? -27.844 -42.656 -10.086 1 92.88 343 VAL B CA 1
ATOM 5815 C C . VAL B 1 343 ? -27.031 -41.625 -9.289 1 92.88 343 VAL B C 1
ATOM 5817 O O . VAL B 1 343 ? -26.438 -41.969 -8.258 1 92.88 343 VAL B O 1
ATOM 5820 N N . ILE B 1 344 ? -27.047 -40.438 -9.703 1 93.5 344 ILE B N 1
ATOM 5821 C CA . ILE B 1 344 ? -26.328 -39.375 -9.023 1 93.5 344 ILE B CA 1
ATOM 5822 C C . ILE B 1 344 ? -26.906 -39.125 -7.637 1 93.5 344 ILE B C 1
ATOM 5824 O O . ILE B 1 344 ? -26.172 -39 -6.656 1 93.5 344 ILE B O 1
ATOM 5828 N N . ALA B 1 345 ? -28.234 -39.125 -7.605 1 94.75 345 ALA B N 1
ATOM 5829 C CA . ALA B 1 345 ? -28.906 -38.969 -6.324 1 94.75 345 ALA B CA 1
ATOM 5830 C C . ALA B 1 345 ? -28.516 -40.062 -5.344 1 94.75 345 ALA B C 1
ATOM 5832 O O . ALA B 1 345 ? -28.234 -39.812 -4.176 1 94.75 345 ALA B O 1
ATOM 5833 N N . GLN B 1 346 ? -28.484 -41.188 -5.836 1 93.75 346 GLN B N 1
ATOM 5834 C CA . GLN B 1 346 ? -28.078 -42.312 -4.992 1 93.75 346 GLN B CA 1
ATOM 5835 C C . GLN B 1 346 ? -26.641 -42.156 -4.52 1 93.75 346 GLN B C 1
ATOM 5837 O O . GLN B 1 346 ? -26.312 -42.469 -3.369 1 93.75 346 GLN B O 1
ATOM 5842 N N . GLY B 1 347 ? -25.844 -41.75 -5.426 1 93.44 347 GLY B N 1
ATOM 5843 C CA . GLY B 1 347 ? -24.469 -41.5 -5.062 1 93.44 347 GLY B CA 1
ATOM 5844 C C . GLY B 1 347 ? -24.328 -40.469 -3.959 1 93.44 347 GLY B C 1
ATOM 5845 O O . GLY B 1 347 ? -23.531 -40.625 -3.031 1 93.44 347 GLY B O 1
ATOM 5846 N N . ILE B 1 348 ? -25.094 -39.406 -4.035 1 95.62 348 ILE B N 1
ATOM 5847 C CA . ILE B 1 348 ? -25.078 -38.344 -3.039 1 95.62 348 ILE B CA 1
ATOM 5848 C C . ILE B 1 348 ? -25.547 -38.875 -1.693 1 95.62 348 ILE B C 1
ATOM 5850 O O . ILE B 1 348 ? -24.906 -38.625 -0.663 1 95.62 348 ILE B O 1
ATOM 5854 N N . ILE B 1 349 ? -26.594 -39.625 -1.757 1 95.38 349 ILE B N 1
ATOM 5855 C CA . ILE B 1 349 ? -27.141 -40.188 -0.545 1 95.38 349 ILE B CA 1
ATOM 5856 C C . ILE B 1 349 ? -26.125 -41.125 0.099 1 95.38 349 ILE B C 1
ATOM 5858 O O . ILE B 1 349 ? -25.891 -41.062 1.308 1 95.38 349 ILE B O 1
ATOM 5862 N N . ASN B 1 350 ? -25.5 -41.875 -0.681 1 94.62 350 ASN B N 1
ATOM 5863 C CA . ASN B 1 350 ? -24.484 -42.812 -0.182 1 94.62 350 ASN B CA 1
ATOM 5864 C C . ASN B 1 350 ? -23.297 -42.062 0.415 1 94.62 350 ASN B C 1
ATOM 5866 O O . ASN B 1 350 ? -22.781 -42.469 1.469 1 94.62 350 ASN B O 1
ATOM 5870 N N . ALA B 1 351 ? -22.859 -41.125 -0.275 1 94.69 351 ALA B N 1
ATOM 5871 C CA . ALA B 1 351 ? -21.75 -40.312 0.217 1 94.69 351 ALA B CA 1
ATOM 5872 C C . ALA B 1 351 ? -22.094 -39.688 1.558 1 94.69 351 ALA B C 1
ATOM 5874 O O . ALA B 1 351 ? -21.281 -39.688 2.486 1 94.69 351 ALA B O 1
ATOM 5875 N N . ALA B 1 352 ? -23.266 -39.094 1.669 1 94.19 352 ALA B N 1
ATOM 5876 C CA . ALA B 1 352 ? -23.703 -38.469 2.91 1 94.19 352 ALA B CA 1
ATOM 5877 C C . ALA B 1 352 ? -23.734 -39.469 4.059 1 94.19 352 ALA B C 1
ATOM 5879 O O . ALA B 1 352 ? -23.328 -39.156 5.18 1 94.19 352 ALA B O 1
ATOM 5880 N N . ARG B 1 353 ? -24.141 -40.656 3.723 1 93.94 353 ARG B N 1
ATOM 5881 C CA . ARG B 1 353 ? -24.203 -41.688 4.727 1 93.94 353 ARG B CA 1
ATOM 5882 C C . ARG B 1 353 ? -22.812 -42.156 5.141 1 93.94 353 ARG B C 1
ATOM 5884 O O . ARG B 1 353 ? -22.5 -42.219 6.332 1 93.94 353 ARG B O 1
ATOM 5891 N N . GLU B 1 354 ? -22.062 -42.438 4.195 1 93.25 354 GLU B N 1
ATOM 5892 C CA . GLU B 1 354 ? -20.703 -42.938 4.434 1 93.25 354 GLU B CA 1
ATOM 5893 C C . GLU B 1 354 ? -19.875 -41.938 5.238 1 93.25 354 GLU B C 1
ATOM 5895 O O . GLU B 1 354 ? -19.109 -42.344 6.121 1 93.25 354 GLU B O 1
ATOM 5900 N N . LEU B 1 355 ? -20.078 -40.656 4.949 1 93 355 LEU B N 1
ATOM 5901 C CA . LEU B 1 355 ? -19.266 -39.625 5.578 1 93 355 LEU B CA 1
ATOM 5902 C C . LEU B 1 355 ? -19.953 -39.062 6.816 1 93 355 LEU B C 1
ATOM 5904 O O . LEU B 1 355 ? -19.438 -38.156 7.461 1 93 355 LEU B O 1
ATOM 5908 N N . HIS B 1 356 ? -21.141 -39.625 7.125 1 91.38 356 HIS B N 1
ATOM 5909 C CA . HIS B 1 356 ? -21.938 -39.188 8.266 1 91.38 356 HIS B CA 1
ATOM 5910 C C . HIS B 1 356 ? -22.109 -37.656 8.258 1 91.38 356 HIS B C 1
ATOM 5912 O O . HIS B 1 356 ? -21.875 -37 9.266 1 91.38 356 HIS B O 1
ATOM 5918 N N . LEU B 1 357 ? -22.531 -37.125 7.102 1 91 357 LEU B N 1
ATOM 5919 C CA . LEU B 1 357 ? -22.672 -35.688 6.957 1 91 357 LEU B CA 1
ATOM 5920 C C . LEU B 1 357 ? -23.875 -35.156 7.754 1 91 357 LEU B C 1
ATOM 5922 O O . LEU B 1 357 ? -24.969 -35.719 7.664 1 91 357 LEU B O 1
ATOM 5926 N N . ARG B 1 358 ? -23.688 -34.031 8.5 1 85.38 358 ARG B N 1
ATOM 5927 C CA . ARG B 1 358 ? -24.75 -33.438 9.32 1 85.38 358 ARG B CA 1
ATOM 5928 C C . ARG B 1 358 ? -25.141 -32.062 8.797 1 85.38 358 ARG B C 1
ATOM 5930 O O . ARG B 1 358 ? -26.047 -31.422 9.328 1 85.38 358 ARG B O 1
ATOM 5937 N N . ILE B 1 359 ? -24.406 -31.719 7.809 1 92.12 359 ILE B N 1
ATOM 5938 C CA . ILE B 1 359 ? -24.75 -30.438 7.223 1 92.12 359 ILE B CA 1
ATOM 5939 C C . ILE B 1 359 ? -25.766 -30.625 6.098 1 92.12 359 ILE B C 1
ATOM 5941 O O . ILE B 1 359 ? -25.797 -31.672 5.461 1 92.12 359 ILE B O 1
ATOM 5945 N N . PRO B 1 360 ? -26.578 -29.641 5.922 1 94.31 360 PRO B N 1
ATOM 5946 C CA . PRO B 1 360 ? -27.562 -29.75 4.855 1 94.31 360 PRO B CA 1
ATOM 5947 C C . PRO B 1 360 ? -26.938 -29.734 3.461 1 94.31 360 PRO B C 1
ATOM 5949 O O . PRO B 1 360 ? -25.953 -29.031 3.238 1 94.31 360 PRO B O 1
ATOM 5952 N N . ILE B 1 361 ? -27.641 -30.469 2.584 1 96.44 361 ILE B N 1
ATOM 5953 C CA . ILE B 1 361 ? -27.266 -30.516 1.174 1 96.44 361 ILE B CA 1
ATOM 5954 C C . ILE B 1 361 ? -28.453 -30.078 0.316 1 96.44 361 ILE B C 1
ATOM 5956 O O . ILE B 1 361 ? -29.547 -30.641 0.414 1 96.44 361 ILE B O 1
ATOM 5960 N N . VAL B 1 362 ? -28.203 -29.031 -0.397 1 96.62 362 VAL B N 1
ATOM 5961 C CA . VAL B 1 362 ? -29.188 -28.609 -1.385 1 96.62 362 VAL B CA 1
ATOM 5962 C C . VAL B 1 362 ? -28.797 -29.125 -2.766 1 96.62 362 VAL B C 1
ATOM 5964 O O . VAL B 1 362 ? -27.672 -28.938 -3.211 1 96.62 362 VAL B O 1
ATOM 5967 N N . VAL B 1 363 ? -29.766 -29.828 -3.441 1 96.88 363 VAL B N 1
ATOM 5968 C CA . VAL B 1 363 ? -29.438 -30.5 -4.699 1 96.88 363 VAL B CA 1
ATOM 5969 C C . VAL B 1 363 ? -30.344 -29.969 -5.812 1 96.88 363 VAL B C 1
ATOM 5971 O O . VAL B 1 363 ? -31.578 -30.031 -5.695 1 96.88 363 VAL B O 1
ATOM 5974 N N . ARG B 1 364 ? -29.688 -29.5 -6.77 1 97.31 364 ARG B N 1
ATOM 5975 C CA . ARG B 1 364 ? -30.391 -29.188 -8.016 1 97.31 364 ARG B CA 1
ATOM 5976 C C . ARG B 1 364 ? -29.906 -30.094 -9.148 1 97.31 364 ARG B C 1
ATOM 5978 O O . ARG B 1 364 ? -28.766 -29.969 -9.609 1 97.31 364 ARG B O 1
ATOM 5985 N N . LEU B 1 365 ? -30.812 -30.938 -9.602 1 94.81 365 LEU B N 1
ATOM 5986 C CA . LEU B 1 365 ? -30.516 -31.859 -10.68 1 94.81 365 LEU B CA 1
ATOM 5987 C C . LEU B 1 365 ? -31.422 -31.594 -11.891 1 94.81 365 LEU B C 1
ATOM 5989 O O . LEU B 1 365 ? -32.594 -31.281 -11.734 1 94.81 365 LEU B O 1
ATOM 5993 N N . GLN B 1 366 ? -30.828 -31.656 -13 1 94.19 366 GLN B N 1
ATOM 5994 C CA . GLN B 1 366 ? -31.578 -31.594 -14.25 1 94.19 366 GLN B CA 1
ATOM 5995 C C . GLN B 1 366 ? -31.047 -32.625 -15.258 1 94.19 366 GLN B C 1
ATOM 5997 O O . GLN B 1 366 ? -29.844 -32.625 -15.57 1 94.19 366 GLN B O 1
ATOM 6002 N N . GLY B 1 367 ? -31.891 -33.5 -15.773 1 93 367 GLY B N 1
ATOM 6003 C CA . GLY B 1 367 ? -31.516 -34.531 -16.734 1 93 367 GLY B CA 1
ATOM 6004 C C . GLY B 1 367 ? -32.469 -35.688 -16.75 1 93 367 GLY B C 1
ATOM 6005 O O . GLY B 1 367 ? -33.625 -35.594 -16.344 1 93 367 GLY B O 1
ATOM 6006 N N . THR B 1 368 ? -31.953 -36.812 -17.219 1 94 368 THR B N 1
ATOM 6007 C CA . THR B 1 368 ? -32.781 -38 -17.328 1 94 368 THR B CA 1
ATOM 6008 C C . THR B 1 368 ? -33.094 -38.594 -15.953 1 94 368 THR B C 1
ATOM 6010 O O . THR B 1 368 ? -32.188 -38.656 -15.094 1 94 368 THR B O 1
ATOM 6013 N N . LYS B 1 369 ? -34.406 -38.938 -15.641 1 96.06 369 LYS B N 1
ATOM 6014 C CA . LYS B 1 369 ? -34.906 -39.562 -14.43 1 96.06 369 LYS B CA 1
ATOM 6015 C C . LYS B 1 369 ? -34.844 -38.625 -13.242 1 96.06 369 LYS B C 1
ATOM 6017 O O . LYS B 1 369 ? -34.594 -39.062 -12.109 1 96.06 369 LYS B O 1
ATOM 6022 N N . VAL B 1 370 ? -35.031 -37.375 -13.492 1 96.25 370 VAL B N 1
ATOM 6023 C CA . VAL B 1 370 ? -34.938 -36.375 -12.445 1 96.25 370 VAL B CA 1
ATOM 6024 C C . VAL B 1 370 ? -36.031 -36.562 -11.422 1 96.25 370 VAL B C 1
ATOM 6026 O O . VAL B 1 370 ? -35.844 -36.375 -10.219 1 96.25 370 VAL B O 1
ATOM 6029 N N . ASP B 1 371 ? -37.156 -36.969 -11.883 1 95.69 371 ASP B N 1
ATOM 6030 C CA . ASP B 1 371 ? -38.25 -37.188 -10.953 1 95.69 371 ASP B CA 1
ATOM 6031 C C . ASP B 1 371 ? -37.969 -38.344 -10.023 1 95.69 371 ASP B C 1
ATOM 6033 O O . ASP B 1 371 ? -38.25 -38.281 -8.828 1 95.69 371 ASP B O 1
ATOM 6037 N N . ASP B 1 372 ? -37.344 -39.344 -10.578 1 95.81 372 ASP B N 1
ATOM 6038 C CA . ASP B 1 372 ? -36.938 -40.469 -9.758 1 95.81 372 ASP B CA 1
ATOM 6039 C C . ASP B 1 372 ? -35.906 -40.031 -8.727 1 95.81 372 ASP B C 1
ATOM 6041 O O . ASP B 1 372 ? -35.938 -40.469 -7.578 1 95.81 372 ASP B O 1
ATOM 6045 N N . ALA B 1 373 ? -35.031 -39.219 -9.117 1 95.94 373 ALA B N 1
ATOM 6046 C CA . ALA B 1 373 ? -34 -38.719 -8.234 1 95.94 373 ALA B CA 1
ATOM 6047 C C . ALA B 1 373 ? -34.625 -37.938 -7.059 1 95.94 373 ALA B C 1
ATOM 6049 O O . ALA B 1 373 ? -34.219 -38.156 -5.91 1 95.94 373 ALA B O 1
ATOM 6050 N N . LYS B 1 374 ? -35.562 -37.156 -7.363 1 94.81 374 LYS B N 1
ATOM 6051 C CA . LYS B 1 374 ? -36.219 -36.375 -6.328 1 94.81 374 LYS B CA 1
ATOM 6052 C C . LYS B 1 374 ? -36.938 -37.281 -5.324 1 94.81 374 LYS B C 1
ATOM 6054 O O . LYS B 1 374 ? -36.906 -37 -4.121 1 94.81 374 LYS B O 1
ATOM 6059 N N . ALA B 1 375 ? -37.5 -38.25 -5.867 1 94.62 375 ALA B N 1
ATOM 6060 C CA . ALA B 1 375 ? -38.156 -39.219 -5.004 1 94.62 375 ALA B CA 1
ATOM 6061 C C . ALA B 1 375 ? -37.188 -39.938 -4.086 1 94.62 375 ALA B C 1
ATOM 6063 O O . ALA B 1 375 ? -37.438 -40.125 -2.896 1 94.62 375 ALA B O 1
ATOM 6064 N N . LEU B 1 376 ? -36.062 -40.312 -4.641 1 95.12 376 LEU B N 1
ATOM 6065 C CA . LEU B 1 376 ? -35.031 -40.969 -3.857 1 95.12 376 LEU B CA 1
ATOM 6066 C C . LEU B 1 376 ? -34.562 -40.062 -2.727 1 95.12 376 LEU B C 1
ATOM 6068 O O . LEU B 1 376 ? -34.406 -40.5 -1.588 1 95.12 376 LEU B O 1
ATOM 6072 N N . ILE B 1 377 ? -34.375 -38.781 -3.018 1 94.19 377 ILE B N 1
ATOM 6073 C CA . ILE B 1 377 ? -33.875 -37.812 -2.049 1 94.19 377 ILE B CA 1
ATOM 6074 C C . ILE B 1 377 ? -34.906 -37.625 -0.944 1 94.19 377 ILE B C 1
ATOM 6076 O O . ILE B 1 377 ? -34.594 -37.625 0.241 1 94.19 377 ILE B O 1
ATOM 6080 N N . ALA B 1 378 ? -36.125 -37.531 -1.369 1 90.31 378 ALA B N 1
ATOM 6081 C CA . ALA B 1 378 ? -37.188 -37.344 -0.411 1 90.31 378 ALA B CA 1
ATOM 6082 C C . ALA B 1 378 ? -37.312 -38.531 0.54 1 90.31 378 ALA B C 1
ATOM 6084 O O . ALA B 1 378 ? -37.688 -38.344 1.71 1 90.31 378 ALA B O 1
ATOM 6085 N N . GLN B 1 379 ? -37.031 -39.562 0.04 1 92.12 379 GLN B N 1
ATOM 6086 C CA . GLN B 1 379 ? -37.188 -40.781 0.822 1 92.12 379 GLN B CA 1
ATOM 6087 C C . GLN B 1 379 ? -35.938 -41.062 1.667 1 92.12 379 GLN B C 1
ATOM 6089 O O . GLN B 1 379 ? -35.969 -41.906 2.557 1 92.12 379 GLN B O 1
ATOM 6094 N N . SER B 1 380 ? -35.062 -40.219 1.326 1 88.38 380 SER B N 1
ATOM 6095 C CA . SER B 1 380 ? -33.844 -40.438 2.064 1 88.38 380 SER B CA 1
ATOM 6096 C C . SER B 1 380 ? -33.906 -39.844 3.463 1 88.38 380 SER B C 1
ATOM 6098 O O . SER B 1 380 ? -34.656 -38.906 3.701 1 88.38 380 SER B O 1
ATOM 6100 N N . GLU B 1 381 ? -33.5 -40.438 4.602 1 83.31 381 GLU B N 1
ATOM 6101 C CA . GLU B 1 381 ? -33.469 -39.906 5.969 1 83.31 381 GLU B CA 1
ATOM 6102 C C . GLU B 1 381 ? -32.281 -39 6.168 1 83.31 381 GLU B C 1
ATOM 6104 O O . GLU B 1 381 ? -31.891 -38.688 7.301 1 83.31 381 GLU B O 1
ATOM 6109 N N . MET B 1 382 ? -31.859 -38.438 5.008 1 86.44 382 MET B N 1
ATOM 6110 C CA . MET B 1 382 ? -30.688 -37.562 5.07 1 86.44 382 MET B CA 1
ATOM 6111 C C . MET B 1 382 ? -31.109 -36.094 4.961 1 86.44 382 MET B C 1
ATOM 6113 O O . MET B 1 382 ? -32.25 -35.781 4.551 1 86.44 382 MET B O 1
ATOM 6117 N N . ARG B 1 383 ? -30.297 -35.156 5.309 1 88.06 383 ARG B N 1
ATOM 6118 C CA . ARG B 1 383 ? -30.562 -33.719 5.242 1 88.06 383 ARG B CA 1
ATOM 6119 C C . ARG B 1 383 ? -30.281 -33.188 3.84 1 88.06 383 ARG B C 1
ATOM 6121 O O . ARG B 1 383 ? -29.438 -32.312 3.656 1 88.06 383 ARG B O 1
ATOM 6128 N N . ILE B 1 384 ? -31.047 -33.719 2.912 1 93.94 384 ILE B N 1
ATOM 6129 C CA . ILE B 1 384 ? -30.906 -33.375 1.508 1 93.94 384 ILE B CA 1
ATOM 6130 C C . ILE B 1 384 ? -32.219 -32.75 0.993 1 93.94 384 ILE B C 1
ATOM 6132 O O . ILE B 1 384 ? -33.281 -33.312 1.2 1 93.94 384 ILE B O 1
ATOM 6136 N N . LEU B 1 385 ? -32.031 -31.625 0.405 1 92.25 385 LEU B N 1
ATOM 6137 C CA . LEU B 1 385 ? -33.188 -30.938 -0.145 1 92.25 385 LEU B CA 1
ATOM 6138 C C . LEU B 1 385 ? -33.062 -30.75 -1.653 1 92.25 385 LEU B C 1
ATOM 6140 O O . LEU 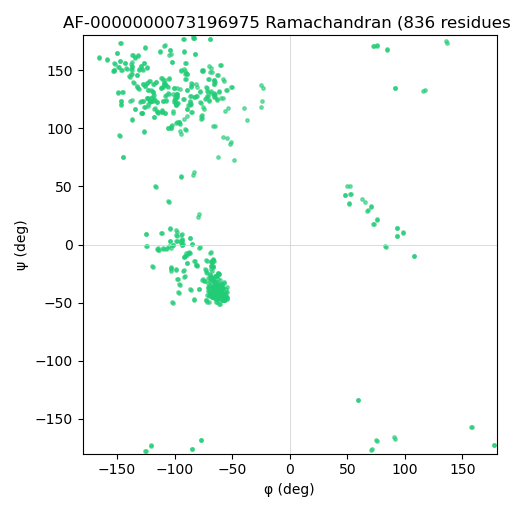B 1 385 ? -32.031 -30.25 -2.133 1 92.25 385 LEU B O 1
ATOM 6144 N N . ALA B 1 386 ? -34.125 -31.109 -2.348 1 93.38 386 ALA B N 1
ATOM 6145 C CA . ALA B 1 386 ? -34.094 -30.969 -3.801 1 93.38 386 ALA B CA 1
ATOM 6146 C C . ALA B 1 386 ? -34.781 -29.672 -4.227 1 93.38 386 ALA B C 1
ATOM 6148 O O . ALA B 1 386 ? -35.781 -29.266 -3.666 1 93.38 386 ALA B O 1
ATOM 6149 N N . CYS B 1 387 ? -34.094 -29 -5.129 1 93.19 387 CYS B N 1
ATOM 6150 C CA . CYS B 1 387 ? -34.625 -27.766 -5.707 1 93.19 387 CYS B CA 1
ATOM 6151 C C . CYS B 1 387 ? -34.594 -27.828 -7.227 1 93.19 387 CYS B C 1
ATOM 6153 O O . CYS B 1 387 ? -33.719 -28.453 -7.82 1 93.19 387 CYS B O 1
ATOM 6155 N N . ASP B 1 388 ? -35.562 -27.109 -7.797 1 91.12 388 ASP B N 1
ATOM 6156 C CA . ASP B 1 388 ? -35.688 -27.156 -9.25 1 91.12 388 ASP B CA 1
ATOM 6157 C C . ASP B 1 388 ? -34.969 -25.984 -9.906 1 91.12 388 ASP B C 1
ATOM 6159 O O . ASP B 1 388 ? -34.438 -26.125 -11.016 1 91.12 388 ASP B O 1
ATOM 6163 N N . ASN B 1 389 ? -35 -24.938 -9.227 1 93.5 389 ASN B N 1
ATOM 6164 C CA . ASN B 1 389 ? -34.438 -23.75 -9.828 1 93.5 389 ASN B CA 1
ATOM 6165 C C . ASN B 1 389 ? -33.156 -23.312 -9.102 1 93.5 389 ASN B C 1
ATOM 6167 O O . ASN B 1 389 ? -33.062 -23.422 -7.879 1 93.5 389 ASN B O 1
ATOM 6171 N N . LEU B 1 390 ? -32.219 -22.812 -9.914 1 95.38 390 LEU B N 1
ATOM 6172 C CA . LEU B 1 390 ? -30.891 -22.469 -9.391 1 95.38 390 LEU B CA 1
ATOM 6173 C C . LEU B 1 390 ? -30.984 -21.312 -8.398 1 95.38 390 LEU B C 1
ATOM 6175 O O . LEU B 1 390 ? -30.328 -21.328 -7.359 1 95.38 390 LEU B O 1
ATOM 6179 N N . ASP B 1 391 ? -31.781 -20.359 -8.734 1 95.81 391 ASP B N 1
ATOM 6180 C CA . ASP B 1 391 ? -31.938 -19.203 -7.852 1 95.81 391 ASP B CA 1
ATOM 6181 C C . ASP B 1 391 ? -32.469 -19.625 -6.484 1 95.81 391 ASP B C 1
ATOM 6183 O O . ASP B 1 391 ? -31.953 -19.188 -5.453 1 95.81 391 ASP B O 1
ATOM 6187 N N . GLU B 1 392 ? -33.406 -20.469 -6.516 1 93 392 GLU B N 1
ATOM 6188 C CA . GLU B 1 392 ? -33.969 -20.984 -5.277 1 93 392 GLU B CA 1
ATOM 6189 C C . GLU B 1 392 ? -32.969 -21.844 -4.512 1 93 392 GLU B C 1
ATOM 6191 O O . GLU B 1 392 ? -32.875 -21.734 -3.287 1 93 392 GLU B O 1
ATOM 6196 N N . ALA B 1 393 ? -32.281 -22.641 -5.215 1 96 393 ALA B N 1
ATOM 6197 C CA . ALA B 1 393 ? -31.281 -23.5 -4.59 1 96 393 ALA B CA 1
ATOM 6198 C C . ALA B 1 393 ? -30.219 -22.656 -3.879 1 96 393 ALA B C 1
ATOM 6200 O O . ALA B 1 393 ? -29.844 -22.953 -2.74 1 96 393 ALA B O 1
ATOM 6201 N N . ALA B 1 394 ? -29.781 -21.562 -4.539 1 97.38 394 ALA B N 1
ATOM 6202 C CA . ALA B 1 394 ? -28.75 -20.688 -3.984 1 97.38 394 ALA B CA 1
ATOM 6203 C C . ALA B 1 394 ? -29.266 -19.953 -2.746 1 97.38 394 ALA B C 1
ATOM 6205 O O . ALA B 1 394 ? -28.578 -19.891 -1.724 1 97.38 394 ALA B O 1
ATOM 6206 N N . ARG B 1 395 ? -30.453 -19.438 -2.865 1 94.56 395 ARG B N 1
ATOM 6207 C CA . ARG B 1 395 ? -31.062 -18.766 -1.727 1 94.56 395 ARG B CA 1
ATOM 6208 C C . ARG B 1 395 ? -31.188 -19.703 -0.53 1 94.56 395 ARG B C 1
ATOM 6210 O O . ARG B 1 395 ? -30.859 -19.328 0.597 1 94.56 395 ARG B O 1
ATOM 6217 N N . LEU B 1 396 ? -31.641 -20.875 -0.788 1 91.81 396 LEU B N 1
ATOM 6218 C CA . LEU B 1 396 ? -31.875 -21.859 0.26 1 91.81 396 LEU B CA 1
ATOM 6219 C C . LEU B 1 396 ? -30.578 -22.266 0.928 1 91.81 396 LEU B C 1
ATOM 6221 O O . LEU B 1 396 ? -30.484 -22.312 2.158 1 91.81 396 LEU B O 1
ATOM 6225 N N . VAL B 1 397 ? -29.578 -22.516 0.164 1 96.12 397 VAL B N 1
ATOM 6226 C CA . VAL B 1 397 ? -28.328 -23.016 0.738 1 96.12 397 VAL B CA 1
ATOM 6227 C C . VAL B 1 397 ? -27.688 -21.922 1.584 1 96.12 397 VAL B C 1
ATOM 6229 O O . VAL B 1 397 ? -27.062 -22.203 2.609 1 96.12 397 VAL B O 1
ATOM 6232 N N . VAL B 1 398 ? -27.781 -20.641 1.172 1 95.44 398 VAL B N 1
ATOM 6233 C CA . VAL B 1 398 ? -27.234 -19.516 1.935 1 95.44 398 VAL B CA 1
ATOM 6234 C C . VAL B 1 398 ? -27.953 -19.422 3.277 1 95.44 398 VAL B C 1
ATOM 6236 O O . VAL B 1 398 ? -27.328 -19.266 4.32 1 95.44 398 VAL B O 1
ATOM 6239 N N . LYS B 1 399 ? -29.25 -19.516 3.213 1 89 399 LYS B N 1
ATOM 6240 C CA . LYS B 1 399 ? -30.047 -19.469 4.434 1 89 399 LYS B CA 1
ATOM 6241 C C . LYS B 1 399 ? -29.688 -20.609 5.379 1 89 399 LYS B C 1
ATOM 6243 O O . LYS B 1 399 ? -29.5 -20.391 6.578 1 89 399 LYS B O 1
ATOM 6248 N N . LEU B 1 400 ? -29.562 -21.766 4.848 1 90.94 400 LEU B N 1
ATOM 6249 C CA . LEU B 1 400 ? -29.25 -22.938 5.656 1 90.94 400 LEU B CA 1
ATOM 6250 C C . LEU B 1 400 ? -27.859 -22.812 6.262 1 90.94 400 LEU B C 1
ATOM 6252 O O . LEU B 1 400 ? -27.641 -23.188 7.422 1 90.94 400 LEU B O 1
ATOM 6256 N N . SER B 1 401 ? -26.938 -22.344 5.438 1 93.94 401 SER B N 1
ATOM 6257 C CA . SER B 1 401 ? -25.578 -22.141 5.938 1 93.94 401 SER B CA 1
ATOM 6258 C C . SER B 1 401 ? -25.578 -21.203 7.137 1 93.94 401 SER B C 1
ATOM 6260 O O . SER B 1 401 ? -24.922 -21.469 8.148 1 93.94 401 SER B O 1
ATOM 6262 N N . SER B 1 402 ? -26.359 -20.141 7.055 1 88.19 402 SER B N 1
ATOM 6263 C CA . SER B 1 402 ? -26.469 -19.156 8.141 1 88.19 402 SER B CA 1
ATOM 6264 C C . SER B 1 402 ? -27.078 -19.781 9.391 1 88.19 402 SER B C 1
ATOM 6266 O O . SER B 1 402 ? -26.625 -19.516 10.5 1 88.19 402 SER B O 1
ATOM 6268 N N . ILE B 1 403 ? -28.031 -20.547 9.156 1 83.19 403 ILE B N 1
ATOM 6269 C CA . ILE B 1 403 ? -28.703 -21.203 10.258 1 83.19 403 ILE B CA 1
ATOM 6270 C C . ILE B 1 403 ? -27.734 -22.156 10.977 1 83.19 403 ILE B C 1
ATOM 6272 O O . ILE B 1 403 ? -27.672 -22.156 12.211 1 83.19 403 ILE B O 1
ATOM 6276 N N . VAL B 1 404 ? -27.031 -22.891 10.211 1 88.12 404 VAL B N 1
ATOM 6277 C CA . VAL B 1 404 ? -26.078 -23.828 10.781 1 88.12 404 VAL B CA 1
ATOM 6278 C C . VAL B 1 404 ? -25 -23.078 11.555 1 88.12 404 VAL B C 1
ATOM 6280 O O . VAL B 1 404 ? -24.609 -23.484 12.641 1 88.12 404 VAL B O 1
ATOM 6283 N N . GLU B 1 405 ? -24.531 -21.938 10.992 1 87.12 405 GLU B N 1
ATOM 6284 C CA . GLU B 1 405 ? -23.531 -21.109 11.664 1 87.12 405 GLU B CA 1
ATOM 6285 C C . GLU B 1 405 ? -24.031 -20.625 13.016 1 87.12 405 GLU B C 1
ATOM 6287 O O . GLU B 1 405 ? -23.328 -20.719 14.023 1 87.12 405 GLU B O 1
ATOM 6292 N N . LEU B 1 406 ? -25.281 -20.188 13 1 77.44 406 LEU B N 1
ATOM 6293 C CA . LEU B 1 406 ? -25.891 -19.672 14.227 1 77.44 406 LEU B CA 1
ATOM 6294 C C . LEU B 1 406 ? -26.094 -20.797 15.234 1 77.44 406 LEU B C 1
ATOM 6296 O O . LEU B 1 406 ? -25.875 -20.609 16.438 1 77.44 406 LEU B O 1
ATOM 6300 N N . ALA B 1 407 ? -26.516 -21.875 14.727 1 78.5 407 ALA B N 1
ATOM 6301 C CA . ALA B 1 407 ? -26.75 -23.031 15.594 1 78.5 407 ALA B CA 1
ATOM 6302 C C . ALA B 1 407 ? -25.438 -23.484 16.25 1 78.5 407 ALA B C 1
ATOM 6304 O O . ALA B 1 407 ? -25.422 -23.812 17.438 1 78.5 407 ALA B O 1
ATOM 6305 N N . ARG B 1 408 ? -24.422 -23.578 15.516 1 80.56 408 ARG B N 1
ATOM 6306 C CA . ARG B 1 408 ? -23.109 -23.969 16.031 1 80.56 408 ARG B CA 1
ATOM 6307 C C . ARG B 1 408 ? -22.625 -22.969 17.078 1 80.56 408 ARG B C 1
ATOM 6309 O O . ARG B 1 408 ? -22.078 -23.375 18.109 1 80.56 408 ARG B O 1
ATOM 6316 N N . ALA B 1 409 ? -22.859 -21.688 16.844 1 76.31 409 ALA B N 1
ATOM 6317 C CA . ALA B 1 409 ? -22.438 -20.656 17.781 1 76.31 409 ALA B CA 1
ATOM 6318 C C . ALA B 1 409 ? -23.219 -20.75 19.094 1 76.31 409 ALA B C 1
ATOM 6320 O O . ALA B 1 409 ? -22.688 -20.484 20.172 1 76.31 409 ALA B O 1
ATOM 6321 N N . ALA B 1 410 ? -24.422 -21.234 18.922 1 67.56 410 ALA B N 1
ATOM 6322 C CA . ALA B 1 410 ? -25.312 -21.344 20.078 1 67.56 410 ALA B CA 1
ATOM 6323 C C . ALA B 1 410 ? -25.25 -22.734 20.688 1 67.56 410 ALA B C 1
ATOM 6325 O O . ALA B 1 410 ? -25.922 -23.016 21.688 1 67.56 410 ALA B O 1
ATOM 6326 N N . SER B 1 411 ? -24.406 -23.609 20.188 1 75.38 411 SER B N 1
ATOM 6327 C CA . SER B 1 411 ? -24.281 -25 20.609 1 75.38 411 SER B CA 1
ATOM 6328 C C . SER B 1 411 ? -25.625 -25.703 20.609 1 75.38 411 SER B C 1
ATOM 6330 O O . SER B 1 411 ? -25.984 -26.375 21.578 1 75.38 411 SER B O 1
ATOM 6332 N N . VAL B 1 412 ? -26.422 -25.281 19.594 1 60.28 412 VAL B N 1
ATOM 6333 C CA . VAL B 1 412 ? -27.734 -25.906 19.438 1 60.28 412 VAL B CA 1
ATOM 6334 C C . VAL B 1 412 ? -27.75 -26.734 18.141 1 60.28 412 VAL B C 1
ATOM 6336 O O . VAL B 1 412 ? -27.125 -26.359 17.156 1 60.28 412 VAL B O 1
ATOM 6339 N N . ASP B 1 413 ? -28.266 -27.891 18.312 1 62.62 413 ASP B N 1
ATOM 6340 C CA . ASP B 1 413 ? -28.484 -28.719 17.125 1 62.62 413 ASP B CA 1
ATOM 6341 C C . ASP B 1 413 ? -29.719 -28.25 16.344 1 62.62 413 ASP B C 1
ATOM 6343 O O . ASP B 1 413 ? -30.766 -27.969 16.938 1 62.62 413 ASP B O 1
ATOM 6347 N N . VAL B 1 414 ? -29.594 -27.891 15.102 1 54.75 414 VAL B N 1
ATOM 6348 C CA . VAL B 1 414 ? -30.703 -27.406 14.297 1 54.75 414 VAL B CA 1
ATOM 6349 C C . VAL B 1 414 ? -31.203 -28.516 13.367 1 54.75 414 VAL B C 1
ATOM 6351 O O . VAL B 1 414 ? -30.406 -29.156 12.68 1 54.75 414 VAL B O 1
ATOM 6354 N N . LYS B 1 415 ? -32.406 -28.969 13.555 1 54.84 415 LYS B N 1
ATOM 6355 C CA . LYS B 1 415 ? -33.062 -29.875 12.617 1 54.84 415 LYS B CA 1
ATOM 6356 C C . LYS B 1 415 ? -33.812 -29.094 11.539 1 54.84 415 LYS B C 1
ATOM 6358 O O . LYS B 1 415 ? -34.5 -28.109 11.836 1 54.84 415 LYS B O 1
ATOM 6363 N N . PHE B 1 416 ? -33.438 -29.297 10.258 1 46.19 416 PHE B N 1
ATOM 6364 C CA . PHE B 1 416 ? -34.094 -28.594 9.148 1 46.19 416 PHE B CA 1
ATOM 6365 C C . PHE B 1 416 ? -35.188 -29.438 8.539 1 46.19 416 PHE B C 1
ATOM 6367 O O . PHE B 1 416 ? -35 -30.625 8.289 1 46.19 416 PHE B O 1
ATOM 6374 N N . GLU B 1 417 ? -36.438 -29.203 8.938 1 47.56 417 GLU B N 1
ATOM 6375 C CA . GLU B 1 417 ? -37.531 -29.891 8.258 1 47.56 417 GLU B CA 1
ATOM 6376 C C . GLU B 1 417 ? -38.062 -29.062 7.094 1 47.56 417 GLU B C 1
ATOM 6378 O O . GLU B 1 417 ? -3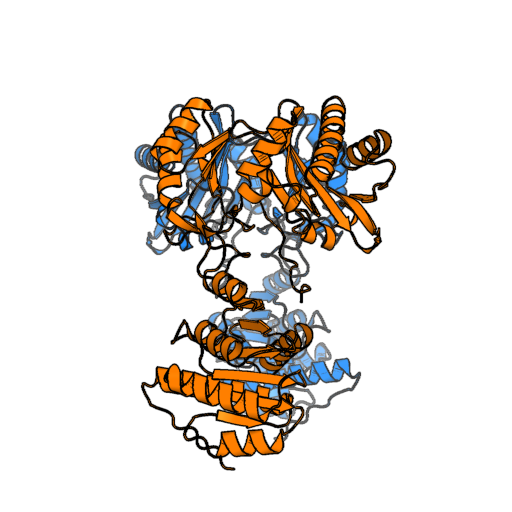8.25 -27.844 7.223 1 47.56 417 GLU B O 1
ATOM 6383 N N . LEU B 1 418 ? -37.812 -29.438 5.949 1 38.75 418 LEU B N 1
ATOM 6384 C CA . LEU B 1 418 ? -38.406 -28.766 4.797 1 38.75 418 LEU B CA 1
ATOM 6385 C C . LEU B 1 418 ? -39.906 -28.938 4.773 1 38.75 418 LEU B C 1
ATOM 6387 O O . LEU B 1 418 ? -40.406 -30.047 5.016 1 38.75 418 LEU B O 1
ATOM 6391 N N . SER B 1 419 ? -40.656 -27.875 5.195 1 33.88 419 SER B N 1
ATOM 6392 C CA . SER B 1 419 ? -42.062 -28.062 4.859 1 33.88 419 SER B CA 1
ATOM 6393 C C . SER B 1 419 ? -42.25 -28.422 3.385 1 33.88 419 SER B C 1
ATOM 6395 O O . SER B 1 419 ? -41.844 -27.641 2.508 1 33.88 419 SER B O 1
ATOM 6397 N N . ILE B 1 420 ? -42.219 -29.656 3.008 1 27.38 420 ILE B N 1
ATOM 6398 C CA . ILE B 1 420 ? -42.688 -30.031 1.68 1 27.38 420 ILE B CA 1
ATOM 6399 C C . ILE B 1 420 ? -44.156 -29.594 1.507 1 27.38 420 ILE B C 1
ATOM 6401 O O . ILE B 1 420 ? -44.969 -29.812 2.395 1 27.38 420 ILE B O 1
#